Protein AF-A0A8H5HRY0-F1 (afdb_monomer_lite)

Sequence (1011 aa):
MYDVWIDGDSGLRSKTTTVSKKVTDIGQLRVWDFDGSSTNQAPGNDSDVYLRPAAIFKDPFRGGDNILVLAETYNNDGTPNRTNYRHHAKKVMDQAKDEEPWFGLEQEYTLFDADGTPYGWPKGGFPAPQGPYYCGTGTGRVFARDLIEAHYRACLYAGVNISGINAEVMPSQWEFQVGPCEGISMGDHLWMARYLLVRIAEQWGVKVSFHPKPLQGEWNGAGCHTNYSTKAMREPGGMKHIETAIEKLSKRHDEHIAVYGEDNDMRLTGRHETGHITAFSSGVANRGASIRVPRHVAAQGYGYLEDRRPASNIGWEDDRACNRLRASRVVDRDILIISQEIHWTFATCVCRNYKGGGGSGPVTSTAMNDFVDRTPFSPNPLETKNDLAKFLQEILDPLAKHTSPGGARIHLGHTGTHYDDIAAQLEGFSRPIWGLASLLAGGGDYQGTKRWVDGFANGSDPKSDEFWGNMRDKDQRMVECSAIGFAIAVAKEKLWDPLSPEAKANFEAWLGGMNDKEMPNTNWLWFRVFANLGLSKAGSSRFDAKRMKADLDHLDTFYIGGGWSRDGPEGVVQLDYYSSSFAIQFAQLAYSKLAQNDDPTRCEEYRNRARAFALDFVHYFDTEGRAIPFGRSMTYRFAMSSFWGALAFADVELPAPLTWGVVKGLQLRNIRFWAKQAGAYNPDGTLTIGFCYPNHNITENYNSPGSPYWCCKSFVALALPETHSFWAAKEEPYPHELLETTKALSYPLHIISNLGGHTFLLSSGQQCSYPVKQSAAKYGKLAYSSAFGYSVPVGNGTLEELGGDNTLALSDDGGETWKCRRATKDARLDGDKWLHSMWYPWIDVEVETWLVPPQKETPLWHVRVHRIKTGRGLTSAEGGFAIYGQGKDGRALEPSIGEEFGTYEKGGEGRAASEAGVSGIVDIGSGERKGRALRTDANTNLMVPRAVLPTLVNDHAGSDKSVWLVTAVFALPRSEFRKGAKAGWIAQWNERPRVPKEIAAQMLRMYTGRQ

pLDDT: mean 90.1, std 15.63, range [21.36, 98.75]

Secondary structure (DSSP, 8-state):
-EEEEE-TTS-EEEEE---SS---SGGGSPPEEEESGGGTSS-TTS-EEEEEEEEEEE-TTT-TT-EEEEEEEE-TTSSBPTT-TTSTTHHHHHHHGGG--EEEEEEEEEEE-TTSSBTTSPTTS--SPSSSSTT--SBTTBS-HHHHHHHHHHHHHHT--EEEEEE-SSTTEEEEEEEEEETHHHHHHHHHHHHHHHHHHHHHTPEEE--SSSSSSSS---BEEEEEE-HHHHSTTTHHHHHHHHHHHHTTHHHHHTTS-TTGGGT-BS-TT--BTT---EEET-TTSSEEEPHHHHHHT-S-EEE---BTTTT---HHHHHHHTT-----SSSGGGTTTTS-----------------------TTGGGTS--TTTT----SHHHHHHHHHHHHGGGGGGB-TTSS-B-------SS-HHHHHHHHHHTTHHHHHHHHHTT---GGGHHHHHHHHHHH-TTSTT------TT-THHHHHHHHHHHHHHHHHHHTTTS-HHHHHHHHHHHHTTSSS---SSTTHHHHHHHHHHHHHHT-TT--HHHHHHHHHHHGGGEEETTEE-SSSTT----SHHHHSTTHHHHHHHHHHHTTTTSHHHHHHHHHHHHHHHHHHGGGB-TT--B---SS-GGGGGGGGHHHHHHHHTTPPPPTT--HHHHHHHHHHHHHHHHT-GGGB-TTSPBPSBSSSB-TTS--TT--TTGGGGGGGGGGGGGS-TTSHHHHSPP--S-GGGTT-EEEETTTTEEEE-GGG--EEEE-S---SS--TTHHHHH-SSEEETTTB-B--S-SSSTTTTT-TT-EEEESSSSSS-EE----EEEEEETTTEEEEEEEEETTEEEEEEEEPPBTTBTTEEEEEEEEEESS-EEEEEE---EE-B-TTSSBPPB-SSSSSEEEEETTEEEEEETTEEEEEEE-SSS-SEEEEEEPPTT-BSS-SSEEEEEEEEEE--EEEEEEEEEEEEEEEPPTTSSSPPTTHHHHHHS-----HHHHHHHHHHHHT--

Structure (mmCIF, N/CA/C/O backbone):
data_AF-A0A8H5HRY0-F1
#
_entry.id   AF-A0A8H5HRY0-F1
#
loop_
_atom_site.group_PDB
_atom_site.id
_atom_site.type_symbol
_atom_site.label_atom_id
_atom_site.label_alt_id
_atom_site.label_comp_id
_atom_site.label_asym_id
_atom_site.label_entity_id
_atom_site.label_seq_id
_atom_site.pdbx_PDB_ins_code
_atom_site.Cartn_x
_atom_site.Cartn_y
_atom_site.Cartn_z
_atom_site.occupancy
_atom_site.B_iso_or_equiv
_atom_site.auth_seq_id
_atom_site.auth_comp_id
_atom_site.auth_asym_id
_atom_site.auth_atom_id
_atom_site.pdbx_PDB_model_num
ATOM 1 N N . MET A 1 1 ? 11.663 26.082 6.154 1.00 74.38 1 MET A N 1
ATOM 2 C CA . MET A 1 1 ? 11.069 27.434 6.116 1.00 74.38 1 MET A CA 1
ATOM 3 C C . MET A 1 1 ? 10.729 27.740 4.671 1.00 74.38 1 MET A C 1
ATOM 5 O O . MET A 1 1 ? 11.563 27.469 3.814 1.00 74.38 1 MET A O 1
ATOM 9 N N . TYR A 1 2 ? 9.515 28.199 4.393 1.00 79.38 2 TYR A N 1
ATOM 10 C CA . TYR A 1 2 ? 9.054 28.550 3.049 1.00 79.38 2 TYR A CA 1
ATOM 11 C C . TYR A 1 2 ? 8.698 30.033 3.038 1.00 79.38 2 TYR A C 1
ATOM 13 O O . TYR A 1 2 ? 7.689 30.420 3.615 1.00 79.38 2 TYR A O 1
ATOM 21 N N . ASP A 1 3 ? 9.533 30.851 2.421 1.00 85.38 3 ASP A N 1
ATOM 22 C CA . ASP A 1 3 ? 9.307 32.283 2.278 1.00 85.38 3 ASP A CA 1
ATOM 23 C C . ASP A 1 3 ? 8.350 32.507 1.106 1.00 85.38 3 ASP A C 1
ATOM 25 O O . ASP A 1 3 ? 8.605 32.009 0.009 1.00 85.38 3 ASP A O 1
ATOM 29 N N . VAL A 1 4 ? 7.246 33.210 1.354 1.00 95.69 4 VAL A N 1
ATOM 30 C CA . VAL A 1 4 ? 6.155 33.509 0.416 1.00 95.69 4 VAL A CA 1
ATOM 31 C C . VAL A 1 4 ? 6.038 35.025 0.285 1.00 95.69 4 VAL A C 1
ATOM 33 O O . VAL A 1 4 ? 6.020 35.726 1.298 1.00 95.69 4 VAL A O 1
ATOM 36 N N . TRP A 1 5 ? 5.951 35.541 -0.940 1.00 94.94 5 TRP A N 1
ATOM 37 C CA . TRP A 1 5 ? 5.831 36.977 -1.202 1.00 94.94 5 TRP A CA 1
ATOM 38 C C . TRP A 1 5 ? 4.991 37.284 -2.446 1.00 94.94 5 TRP A C 1
ATOM 40 O O . TRP A 1 5 ? 4.631 36.388 -3.211 1.00 94.94 5 TRP A O 1
ATOM 50 N N . ILE A 1 6 ? 4.678 38.569 -2.614 1.00 90.00 6 ILE A N 1
ATOM 51 C CA . ILE A 1 6 ? 3.922 39.138 -3.734 1.00 90.00 6 ILE A CA 1
ATOM 52 C C . ILE A 1 6 ? 4.924 39.765 -4.714 1.00 90.00 6 ILE A C 1
ATOM 54 O O . ILE A 1 6 ? 5.819 40.501 -4.285 1.00 90.00 6 ILE A O 1
ATOM 58 N N . ASP A 1 7 ? 4.801 39.460 -6.005 1.00 88.12 7 ASP A N 1
ATOM 59 C CA . ASP A 1 7 ? 5.693 39.950 -7.057 1.00 88.12 7 ASP A CA 1
ATOM 60 C C . ASP A 1 7 ? 5.278 41.317 -7.651 1.00 88.12 7 ASP A C 1
ATOM 62 O O . ASP A 1 7 ? 4.505 42.066 -7.050 1.00 88.12 7 ASP A O 1
ATOM 66 N N . GLY A 1 8 ? 5.884 41.715 -8.773 1.00 83.56 8 GLY A N 1
ATOM 67 C CA . GLY A 1 8 ? 5.624 42.981 -9.466 1.00 83.56 8 GLY A CA 1
ATOM 68 C C . GLY A 1 8 ? 4.385 42.970 -10.363 1.00 83.56 8 GLY A C 1
ATOM 69 O O . GLY A 1 8 ? 3.890 44.037 -10.710 1.00 83.56 8 GLY A O 1
ATOM 70 N N . ASP A 1 9 ? 3.876 41.780 -10.681 1.00 80.25 9 ASP A N 1
ATOM 71 C CA . ASP A 1 9 ? 2.618 41.508 -11.386 1.00 80.25 9 ASP A CA 1
ATOM 72 C C . ASP A 1 9 ? 1.524 41.061 -10.381 1.00 80.25 9 ASP A C 1
ATOM 74 O O . ASP A 1 9 ? 0.505 40.475 -10.746 1.00 80.25 9 ASP A O 1
ATOM 78 N N . SER A 1 10 ? 1.762 41.313 -9.084 1.00 72.00 10 SER A N 1
ATOM 79 C CA . SER A 1 10 ? 0.992 40.859 -7.913 1.00 72.00 10 SER A CA 1
ATOM 80 C C . SER A 1 10 ? 0.877 39.336 -7.717 1.00 72.00 10 SER A C 1
ATOM 82 O O . SER A 1 10 ? 0.177 38.872 -6.815 1.00 72.00 10 SER A O 1
ATOM 84 N N . GLY A 1 11 ? 1.611 38.548 -8.501 1.00 79.75 11 GLY A N 1
ATOM 85 C CA . GLY A 1 11 ? 1.685 37.096 -8.402 1.00 79.75 11 GLY A CA 1
ATOM 86 C C . GLY A 1 11 ? 2.302 36.607 -7.093 1.00 79.75 11 GLY A C 1
ATOM 87 O O . GLY A 1 11 ? 3.224 37.205 -6.539 1.00 79.75 11 GLY A O 1
ATOM 88 N N . LEU A 1 12 ? 1.816 35.468 -6.601 1.00 89.56 12 LEU A N 1
ATOM 89 C CA . LEU A 1 12 ? 2.405 34.790 -5.448 1.00 89.56 12 LEU A CA 1
ATOM 90 C C . LEU A 1 12 ? 3.645 33.992 -5.865 1.00 89.56 12 LEU A C 1
ATOM 92 O O . LEU A 1 12 ? 3.586 33.135 -6.747 1.00 89.56 12 LEU A O 1
ATOM 96 N N . ARG A 1 13 ? 4.766 34.237 -5.184 1.00 94.88 13 ARG A N 1
ATOM 97 C CA . ARG A 1 13 ? 6.035 33.512 -5.348 1.00 94.88 13 ARG A CA 1
ATOM 98 C C . ARG A 1 13 ? 6.452 32.890 -4.018 1.00 94.88 13 ARG A C 1
ATOM 100 O O . ARG A 1 13 ? 6.109 33.405 -2.953 1.00 94.88 13 ARG A O 1
ATOM 107 N N . SER A 1 14 ? 7.211 31.794 -4.060 1.00 96.50 14 SER A N 1
ATOM 108 C CA . SER A 1 14 ? 7.825 31.234 -2.852 1.00 96.50 14 SER A CA 1
ATOM 109 C C . SER A 1 14 ? 9.162 30.529 -3.100 1.00 96.50 14 SER A C 1
ATOM 111 O O . SER A 1 14 ? 9.435 30.034 -4.195 1.00 96.50 14 SER A O 1
ATOM 113 N N . LYS A 1 15 ? 10.018 30.464 -2.069 1.00 95.94 15 LYS A N 1
ATOM 114 C CA . LYS A 1 15 ? 11.249 29.648 -2.054 1.00 95.94 15 LYS A CA 1
ATOM 115 C C . LYS A 1 15 ? 11.566 29.119 -0.651 1.00 95.94 15 LYS A C 1
ATOM 117 O O . LYS A 1 15 ? 11.012 29.575 0.339 1.00 95.94 15 LYS A O 1
ATOM 122 N N . THR A 1 16 ? 12.416 28.095 -0.550 1.00 94.25 16 THR A N 1
ATOM 123 C CA . THR A 1 16 ? 12.671 27.377 0.716 1.00 94.25 16 THR A CA 1
ATOM 124 C C . THR A 1 16 ? 14.062 27.642 1.282 1.00 94.25 16 THR A C 1
ATOM 126 O O . THR A 1 16 ? 15.058 27.359 0.622 1.00 94.25 16 THR A O 1
ATOM 129 N N . THR A 1 17 ? 14.124 28.075 2.543 1.00 90.56 17 THR A N 1
ATOM 130 C CA . THR A 1 17 ? 15.344 28.104 3.363 1.00 90.56 17 THR A CA 1
ATOM 131 C C . THR A 1 17 ? 15.330 26.962 4.392 1.00 90.56 17 THR A C 1
ATOM 133 O O . THR A 1 17 ? 14.317 26.684 5.048 1.00 90.56 17 THR A O 1
ATOM 136 N N . THR A 1 18 ? 16.479 26.308 4.572 1.00 91.81 18 THR A N 1
ATOM 137 C CA . THR A 1 18 ? 16.722 25.387 5.693 1.00 91.81 18 THR A CA 1
ATOM 138 C C . THR A 1 18 ? 17.222 26.178 6.899 1.00 91.81 18 THR A C 1
ATOM 140 O O . THR A 1 18 ? 18.169 26.956 6.786 1.00 91.81 18 THR A O 1
ATOM 143 N N . VAL A 1 19 ? 16.601 25.959 8.058 1.00 86.62 19 VAL A N 1
ATOM 144 C CA . VAL A 1 19 ? 17.010 26.514 9.358 1.00 86.62 19 VAL A CA 1
ATOM 145 C C . VAL A 1 19 ? 17.547 25.386 10.239 1.00 86.62 19 VAL A C 1
ATOM 147 O O . VAL A 1 19 ? 17.042 24.269 10.185 1.00 86.62 19 VAL A O 1
ATOM 150 N N . SER A 1 20 ? 18.585 25.655 11.034 1.00 88.56 20 SER A N 1
ATOM 151 C CA . SER A 1 20 ? 19.302 24.634 11.822 1.00 88.56 20 SER A CA 1
ATOM 152 C C . SER A 1 20 ? 18.603 24.213 13.121 1.00 88.56 20 SER A C 1
ATOM 154 O O . SER A 1 20 ? 19.068 23.303 13.802 1.00 88.56 20 SER A O 1
ATOM 156 N N . LYS A 1 21 ? 17.501 24.877 13.479 1.00 89.81 21 LYS A N 1
ATOM 157 C CA . LYS A 1 21 ? 16.672 24.599 14.656 1.00 89.81 21 LYS A CA 1
ATOM 158 C C . LYS A 1 21 ? 15.216 24.961 14.366 1.00 89.81 21 LYS A C 1
ATOM 160 O O . LYS A 1 21 ? 14.951 25.769 13.473 1.00 89.81 21 LYS A O 1
ATOM 165 N N . LYS A 1 22 ? 14.293 24.420 15.165 1.00 90.75 22 LYS A N 1
ATOM 166 C CA . LYS A 1 22 ? 12.895 24.868 15.208 1.00 90.75 22 LYS A CA 1
ATOM 167 C C . LYS A 1 22 ? 12.836 26.374 15.480 1.00 90.75 22 LYS A C 1
ATOM 169 O O . LYS A 1 22 ? 13.521 26.873 16.373 1.00 90.75 22 LYS A O 1
ATOM 174 N N . VAL A 1 23 ? 12.008 27.071 14.710 1.00 89.69 23 VAL A N 1
ATOM 175 C CA . VAL A 1 23 ? 11.713 28.496 14.882 1.00 89.69 23 VAL A CA 1
ATOM 176 C C . VAL A 1 23 ? 10.492 28.625 15.785 1.00 89.69 23 VAL A C 1
ATOM 178 O O . VAL A 1 23 ? 9.493 27.942 15.566 1.00 89.69 23 VAL A O 1
ATOM 181 N N . THR A 1 24 ? 10.573 29.484 16.800 1.00 81.50 24 THR A N 1
ATOM 182 C CA . THR A 1 24 ? 9.465 29.728 17.748 1.00 81.50 24 THR A CA 1
ATOM 183 C C . THR A 1 24 ? 9.028 31.190 17.819 1.00 81.50 24 THR A C 1
ATOM 185 O O . THR A 1 24 ? 8.088 31.501 18.540 1.00 81.50 24 THR A O 1
ATOM 188 N N . ASP A 1 25 ? 9.728 32.082 17.121 1.00 86.50 25 ASP A N 1
ATOM 189 C CA . ASP A 1 25 ? 9.478 33.523 17.076 1.00 86.50 25 ASP A CA 1
ATOM 190 C C . ASP A 1 25 ? 10.015 34.094 15.751 1.00 86.50 25 ASP A C 1
ATOM 192 O O . ASP A 1 25 ? 10.972 33.562 15.181 1.00 86.50 25 ASP A O 1
ATOM 196 N N . ILE A 1 26 ? 9.411 35.180 15.269 1.00 89.88 26 ILE A N 1
ATOM 197 C CA . ILE A 1 26 ? 9.742 35.798 13.983 1.00 89.88 26 ILE A CA 1
ATOM 198 C C . ILE A 1 26 ? 11.079 36.549 13.995 1.00 89.88 26 ILE A C 1
ATOM 200 O O . ILE A 1 26 ? 11.773 36.558 12.981 1.00 89.88 26 ILE A O 1
ATOM 204 N N . GLY A 1 27 ? 11.515 37.069 15.148 1.00 88.12 27 GLY A N 1
ATOM 205 C CA . GLY A 1 27 ? 12.840 37.674 15.322 1.00 88.12 27 GLY A CA 1
ATOM 206 C C . GLY A 1 27 ? 14.001 36.675 15.230 1.00 88.12 27 GLY A C 1
ATOM 207 O O . GLY A 1 27 ? 15.160 37.079 15.149 1.00 88.12 27 GLY A O 1
ATOM 208 N N . GLN A 1 28 ? 13.716 35.368 15.204 1.00 89.94 28 GLN A N 1
ATOM 209 C CA . GLN A 1 28 ? 14.710 34.318 14.950 1.00 89.94 28 GLN A CA 1
ATOM 210 C C . GLN A 1 28 ? 14.997 34.117 13.453 1.00 89.94 28 GLN A C 1
ATOM 212 O O . GLN A 1 28 ? 15.917 33.372 13.105 1.00 89.94 28 GLN A O 1
ATOM 217 N N . LEU A 1 29 ? 14.203 34.730 12.570 1.00 91.44 29 LEU A N 1
ATOM 218 C CA . LEU A 1 29 ? 14.328 34.583 11.127 1.00 91.44 29 LEU A CA 1
ATOM 219 C C . LEU A 1 29 ? 15.254 35.644 10.533 1.00 91.44 29 LEU A C 1
ATOM 221 O O . LEU A 1 29 ? 15.159 36.831 10.836 1.00 91.44 29 LEU A O 1
ATOM 225 N N . ARG A 1 30 ? 16.148 35.208 9.641 1.00 90.19 30 ARG A N 1
ATOM 226 C CA . ARG A 1 30 ? 16.981 36.126 8.858 1.00 90.19 30 ARG A CA 1
ATOM 227 C C . ARG A 1 30 ? 16.143 36.832 7.793 1.00 90.19 30 ARG A C 1
ATOM 229 O O . ARG A 1 30 ? 15.249 36.226 7.208 1.00 90.19 30 ARG A O 1
ATOM 236 N N . VAL A 1 31 ? 16.523 38.066 7.477 1.00 92.81 31 VAL A N 1
ATOM 237 C CA . VAL A 1 31 ? 16.212 38.666 6.173 1.00 92.81 31 VAL A CA 1
ATOM 238 C C . VAL A 1 31 ? 16.846 37.794 5.086 1.00 92.81 31 VAL A C 1
ATOM 240 O O . VAL A 1 31 ? 17.960 37.290 5.266 1.00 92.81 31 VAL A O 1
ATOM 243 N N . TRP A 1 32 ? 16.137 37.602 3.979 1.00 94.56 32 TRP A N 1
ATOM 244 C CA . TRP A 1 32 ? 16.642 36.908 2.794 1.00 94.56 32 TRP A CA 1
ATOM 245 C C . TRP A 1 32 ? 16.512 37.808 1.553 1.00 94.56 32 TRP A C 1
ATOM 247 O O . TRP A 1 32 ? 16.263 39.000 1.686 1.00 94.56 32 TRP A O 1
ATOM 257 N N . ASP A 1 33 ? 16.719 37.262 0.362 1.00 93.94 33 ASP A N 1
ATOM 258 C CA . ASP A 1 33 ? 16.882 37.952 -0.929 1.00 93.94 33 ASP A CA 1
ATOM 259 C C . ASP A 1 33 ? 16.066 37.254 -2.029 1.00 93.94 33 ASP A C 1
ATOM 261 O O . ASP A 1 33 ? 15.538 36.169 -1.792 1.00 93.94 33 ASP A O 1
ATOM 265 N N . PHE A 1 34 ? 15.989 37.822 -3.233 1.00 95.38 34 PHE A N 1
ATOM 266 C CA . PHE A 1 34 ? 15.722 37.140 -4.506 1.00 95.38 34 PHE A CA 1
ATOM 267 C C . PHE A 1 34 ? 16.051 38.066 -5.690 1.00 95.38 34 PHE A C 1
ATOM 269 O O . PHE A 1 34 ? 16.201 39.277 -5.525 1.00 95.38 34 PHE A O 1
ATOM 276 N N . ASP A 1 35 ? 16.134 37.484 -6.888 1.00 95.00 35 ASP A N 1
ATOM 277 C CA . ASP A 1 35 ? 16.213 38.227 -8.147 1.00 95.00 35 ASP A CA 1
ATOM 278 C C . ASP A 1 35 ? 14.853 38.862 -8.477 1.00 95.00 35 ASP A C 1
ATOM 280 O O . ASP A 1 35 ? 13.932 38.194 -8.954 1.00 95.00 35 ASP A O 1
ATOM 284 N N . GLY A 1 36 ? 14.748 40.165 -8.227 1.00 93.00 36 GLY A N 1
ATOM 285 C CA . GLY A 1 36 ? 13.589 40.987 -8.546 1.00 93.00 36 GLY A CA 1
ATOM 286 C C . GLY A 1 36 ? 13.386 41.240 -10.042 1.00 93.00 36 GLY A C 1
ATOM 287 O O . GLY A 1 36 ? 12.309 41.688 -10.435 1.00 93.00 36 GLY A O 1
ATOM 288 N N . SER A 1 37 ? 14.372 40.961 -10.901 1.00 91.56 37 SER A N 1
ATOM 289 C CA . SER A 1 37 ? 14.214 41.116 -12.353 1.00 91.56 37 SER A CA 1
ATOM 290 C C . SER A 1 37 ? 13.409 39.968 -12.969 1.00 91.56 37 SER A C 1
ATOM 292 O O . SER A 1 37 ? 12.549 40.212 -13.815 1.00 91.56 37 SER A O 1
ATOM 294 N N . SER A 1 38 ? 13.545 38.747 -12.435 1.00 92.69 38 SER A N 1
ATOM 295 C CA . SER A 1 38 ? 12.684 37.589 -12.751 1.00 92.69 38 SER A CA 1
ATOM 296 C C . SER A 1 38 ? 11.245 37.686 -12.197 1.00 92.69 38 SER A C 1
ATOM 298 O O . SER A 1 38 ? 10.451 36.747 -12.340 1.00 92.69 38 SER A O 1
ATOM 300 N N . THR A 1 39 ? 10.894 38.796 -11.536 1.00 92.31 39 THR A N 1
ATOM 301 C CA . THR A 1 39 ? 9.601 38.999 -10.855 1.00 92.31 39 THR A CA 1
ATOM 302 C C . THR A 1 39 ? 9.011 40.409 -11.040 1.00 92.31 39 THR A C 1
ATOM 304 O O . THR A 1 39 ? 8.107 40.784 -10.300 1.00 92.31 39 THR A O 1
ATOM 307 N N . ASN A 1 40 ? 9.508 41.203 -12.000 1.00 91.50 40 ASN A N 1
ATOM 308 C CA . ASN A 1 40 ? 9.047 42.576 -12.292 1.00 91.50 40 ASN A CA 1
ATOM 309 C C . ASN A 1 40 ? 9.145 43.571 -11.099 1.00 91.50 40 ASN A C 1
ATOM 311 O O . ASN A 1 40 ? 8.396 44.547 -10.999 1.00 91.50 40 ASN A O 1
ATOM 315 N N . GLN A 1 41 ? 10.085 43.347 -10.175 1.00 90.62 41 GLN A N 1
ATOM 316 C CA . GLN A 1 41 ? 10.298 44.166 -8.969 1.00 90.62 41 GLN A CA 1
ATOM 317 C C . GLN A 1 41 ? 11.603 44.973 -8.970 1.00 90.62 41 GLN A C 1
ATOM 319 O O . GLN A 1 41 ? 11.700 45.924 -8.195 1.00 90.62 41 GLN A O 1
ATOM 324 N N . ALA A 1 42 ? 12.569 44.641 -9.831 1.00 90.25 42 ALA A N 1
ATOM 325 C CA . ALA A 1 42 ? 13.854 45.334 -9.957 1.00 90.25 42 ALA A CA 1
ATOM 326 C C . ALA A 1 42 ? 14.404 45.273 -11.402 1.00 90.25 42 ALA A C 1
ATOM 328 O O . ALA A 1 42 ? 14.047 44.362 -12.151 1.00 90.25 42 ALA A O 1
ATOM 329 N N . PRO A 1 43 ? 15.268 46.212 -11.833 1.00 84.94 43 PRO A N 1
ATOM 330 C CA . PRO A 1 43 ? 15.920 46.144 -13.139 1.00 84.94 43 PRO A CA 1
ATOM 331 C C . PRO A 1 43 ? 17.073 45.124 -13.137 1.00 84.94 43 PRO A C 1
ATOM 333 O O . PRO A 1 43 ? 17.785 44.972 -12.150 1.00 84.94 43 PRO A O 1
ATOM 336 N N . GLY A 1 44 ? 17.331 44.465 -14.272 1.00 79.06 44 GLY A N 1
ATOM 337 C CA . GLY A 1 44 ? 18.349 43.401 -14.379 1.00 79.06 44 GLY A CA 1
ATOM 338 C C . GLY A 1 44 ? 19.815 43.824 -14.173 1.00 79.06 44 GLY A C 1
ATOM 339 O O . GLY A 1 44 ? 20.701 42.977 -14.222 1.00 79.06 44 GLY A O 1
ATOM 340 N N . ASN A 1 45 ? 20.095 45.114 -13.963 1.00 79.00 45 ASN A N 1
ATOM 341 C CA . ASN A 1 45 ? 21.420 45.634 -13.606 1.00 79.00 45 ASN A CA 1
ATOM 342 C C . ASN A 1 45 ? 21.561 46.006 -12.115 1.00 79.00 45 ASN A C 1
ATOM 344 O O . ASN A 1 45 ? 22.636 46.449 -11.716 1.00 79.00 45 ASN A O 1
ATOM 348 N N . ASP A 1 46 ? 20.488 45.880 -11.330 1.00 84.62 46 ASP A N 1
ATOM 349 C CA . ASP A 1 46 ? 20.447 46.097 -9.879 1.00 84.62 46 ASP A CA 1
ATOM 350 C C . ASP A 1 46 ? 19.256 45.305 -9.301 1.00 84.62 46 ASP A C 1
ATOM 352 O O . ASP A 1 46 ? 18.218 45.857 -8.942 1.00 84.62 46 ASP A O 1
ATOM 356 N N . SER A 1 47 ? 19.367 43.974 -9.367 1.00 89.06 47 SER A N 1
ATOM 357 C CA . SER A 1 47 ? 18.246 43.025 -9.297 1.00 89.06 47 SER A CA 1
ATOM 358 C C . SER A 1 47 ? 17.767 42.661 -7.892 1.00 89.06 47 SER A C 1
ATOM 360 O O . SER A 1 47 ? 16.675 42.115 -7.754 1.00 89.06 47 SER A O 1
ATOM 362 N N . ASP A 1 48 ? 18.579 42.878 -6.861 1.00 91.38 48 ASP A N 1
ATOM 363 C CA . ASP A 1 48 ? 18.398 42.195 -5.578 1.00 91.38 48 ASP A CA 1
ATOM 364 C C . ASP A 1 48 ? 17.294 42.842 -4.727 1.00 91.38 48 ASP A C 1
ATOM 366 O O . ASP A 1 48 ? 17.400 43.993 -4.292 1.00 91.38 48 ASP A O 1
ATOM 370 N N . VAL A 1 49 ? 16.240 42.070 -4.444 1.00 94.94 49 VAL A N 1
ATOM 371 C CA . VAL A 1 49 ? 15.118 42.471 -3.583 1.00 94.94 49 VAL A CA 1
ATOM 372 C C . VAL A 1 49 ? 15.125 41.616 -2.318 1.00 94.94 49 VAL A C 1
ATOM 374 O O . VAL A 1 49 ? 15.145 40.389 -2.367 1.00 94.94 49 VAL A O 1
ATOM 377 N N . TYR A 1 50 ? 15.119 42.261 -1.156 1.00 96.06 50 TYR A N 1
ATOM 378 C CA . TYR A 1 50 ? 15.135 41.609 0.148 1.00 96.06 50 TYR A CA 1
ATOM 379 C C . TYR A 1 50 ? 13.741 41.150 0.595 1.00 96.06 50 TYR A C 1
ATOM 381 O O . TYR A 1 50 ? 12.751 41.858 0.417 1.00 96.06 50 TYR A O 1
ATOM 389 N N . LEU A 1 51 ? 13.695 40.000 1.267 1.00 96.94 51 LEU A N 1
ATOM 390 C CA . LEU A 1 51 ? 12.535 39.428 1.950 1.00 96.94 51 LEU A CA 1
ATOM 391 C C . LEU A 1 51 ? 12.686 39.626 3.457 1.00 96.94 51 LEU A C 1
ATOM 393 O O . LEU A 1 51 ? 13.589 39.053 4.073 1.00 96.94 51 LEU A O 1
ATOM 397 N N . ARG A 1 52 ? 11.803 40.421 4.067 1.00 95.56 52 ARG A N 1
ATOM 398 C CA . ARG A 1 52 ? 11.733 40.590 5.526 1.00 95.56 52 ARG A CA 1
ATOM 399 C C . ARG A 1 52 ? 10.543 39.796 6.083 1.00 95.56 52 ARG A C 1
ATOM 401 O O . ARG A 1 52 ? 9.412 40.123 5.729 1.00 95.56 52 ARG A O 1
ATOM 408 N N . PRO A 1 53 ? 10.763 38.772 6.929 1.00 96.19 53 PRO A N 1
ATOM 409 C CA . PRO A 1 53 ? 9.690 37.995 7.549 1.00 96.19 53 PRO A CA 1
ATOM 410 C C . PRO A 1 53 ? 8.641 38.872 8.244 1.00 96.19 53 PRO A C 1
ATOM 412 O O . PRO A 1 53 ? 8.990 39.744 9.039 1.00 96.19 53 PRO A O 1
ATOM 415 N N . ALA A 1 54 ? 7.366 38.629 7.939 1.00 92.50 54 ALA A N 1
ATOM 416 C CA . ALA A 1 54 ? 6.241 39.472 8.345 1.00 92.50 54 ALA A CA 1
ATOM 417 C C . ALA A 1 54 ? 5.169 38.719 9.158 1.00 92.50 54 ALA A C 1
ATOM 419 O O . ALA A 1 54 ? 4.659 39.264 10.136 1.00 92.50 54 ALA A O 1
ATOM 420 N N . ALA A 1 55 ? 4.884 37.459 8.808 1.00 94.38 55 ALA A N 1
ATOM 421 C CA . ALA A 1 55 ? 4.037 36.545 9.583 1.00 94.38 55 ALA A CA 1
ATOM 422 C C . ALA A 1 55 ? 4.513 35.086 9.441 1.00 94.38 55 ALA A C 1
ATOM 424 O O . ALA A 1 55 ? 5.087 34.718 8.415 1.00 94.38 55 ALA A O 1
ATOM 425 N N . ILE A 1 56 ? 4.268 34.250 10.459 1.00 95.88 56 ILE A N 1
ATOM 426 C CA . ILE A 1 56 ? 4.613 32.816 10.476 1.00 95.88 56 ILE A CA 1
ATOM 427 C C . ILE A 1 56 ? 3.337 31.975 10.545 1.00 95.88 56 ILE A C 1
ATOM 429 O O . ILE A 1 56 ? 2.494 32.194 11.411 1.00 95.88 56 ILE A O 1
ATOM 433 N N . PHE A 1 57 ? 3.263 30.952 9.696 1.00 97.31 57 PHE A N 1
ATOM 434 C CA . PHE A 1 57 ? 2.216 29.929 9.686 1.00 97.31 57 PHE A CA 1
ATOM 435 C C . PHE A 1 57 ? 2.859 28.535 9.670 1.00 97.31 57 PHE A C 1
ATOM 437 O O . PHE A 1 57 ? 4.009 28.380 9.251 1.00 97.31 57 PHE A O 1
ATOM 444 N N . LYS A 1 58 ? 2.147 27.489 10.098 1.00 97.25 58 LYS A N 1
ATOM 445 C CA . LYS A 1 58 ? 2.645 26.106 9.934 1.00 97.25 58 LYS A CA 1
ATOM 446 C C . LYS A 1 58 ? 2.578 25.703 8.460 1.00 97.25 58 LYS A C 1
ATOM 448 O O . LYS A 1 58 ? 1.694 26.155 7.742 1.00 97.25 58 LYS A O 1
ATOM 453 N N . ASP A 1 59 ? 3.490 24.846 8.010 1.00 97.31 59 ASP A N 1
ATOM 454 C CA . ASP A 1 59 ? 3.523 24.329 6.635 1.00 97.31 59 ASP A CA 1
ATOM 455 C C . ASP A 1 59 ? 2.659 23.055 6.516 1.00 97.31 59 ASP A C 1
ATOM 457 O O . ASP A 1 59 ? 3.093 21.997 6.980 1.00 97.31 59 ASP A O 1
ATOM 461 N N . PRO A 1 60 ? 1.447 23.112 5.921 1.00 94.62 60 PRO A N 1
ATOM 462 C CA . PRO A 1 60 ? 0.570 21.946 5.798 1.00 94.62 60 PRO A CA 1
ATOM 463 C C . PRO A 1 60 ? 1.062 20.932 4.756 1.00 94.62 60 PRO A C 1
ATOM 465 O O . PRO A 1 60 ? 0.574 19.808 4.739 1.00 94.62 60 PRO A O 1
ATOM 468 N N . PHE A 1 61 ? 2.024 21.299 3.901 1.00 92.50 61 PHE A N 1
ATOM 469 C CA . PHE A 1 61 ? 2.579 20.414 2.873 1.00 92.50 61 PHE A CA 1
ATOM 470 C C . PHE A 1 61 ? 3.753 19.587 3.396 1.00 92.50 61 PHE A C 1
ATOM 472 O O . PHE A 1 61 ? 3.964 18.463 2.949 1.00 92.50 61 PHE A O 1
ATOM 479 N N . ARG A 1 62 ? 4.542 20.148 4.321 1.00 89.31 62 ARG A N 1
ATOM 480 C CA . ARG A 1 62 ? 5.715 19.477 4.910 1.00 89.31 62 ARG A CA 1
ATOM 481 C C . ARG A 1 62 ? 5.502 18.962 6.330 1.00 89.31 62 ARG A C 1
ATOM 483 O O . ARG A 1 62 ? 6.227 18.062 6.752 1.00 89.31 62 ARG A O 1
ATOM 490 N N . GLY A 1 63 ? 4.553 19.538 7.065 1.00 88.56 63 GLY A N 1
ATOM 491 C CA . GLY A 1 63 ? 4.223 19.167 8.437 1.00 88.56 63 GLY A CA 1
ATOM 492 C C . GLY A 1 63 ? 5.377 19.300 9.440 1.00 88.56 63 GLY A C 1
ATOM 493 O O . GLY A 1 63 ? 6.450 19.848 9.158 1.00 88.56 63 GLY A O 1
ATOM 494 N N . GLY A 1 64 ? 5.152 18.769 10.644 1.00 92.38 64 GLY A N 1
ATOM 495 C CA . GLY A 1 64 ? 6.118 18.808 11.743 1.00 92.38 64 GLY A CA 1
ATOM 496 C C . GLY A 1 64 ? 6.495 20.240 12.134 1.00 92.38 64 GLY A C 1
ATOM 497 O O . GLY A 1 64 ? 5.628 21.087 12.325 1.00 92.38 64 GLY A O 1
ATOM 498 N N . ASP A 1 65 ? 7.798 20.507 12.227 1.00 93.81 65 ASP A N 1
ATOM 499 C CA . ASP A 1 65 ? 8.353 21.822 12.585 1.00 93.81 65 ASP A CA 1
ATOM 500 C C . ASP A 1 65 ? 8.580 22.751 11.374 1.00 93.81 65 ASP A C 1
ATOM 502 O O . ASP A 1 65 ? 9.268 23.770 11.482 1.00 93.81 65 ASP A O 1
ATOM 506 N N . ASN A 1 66 ? 8.027 22.418 10.202 1.00 95.44 66 ASN A N 1
ATOM 507 C CA . ASN A 1 66 ? 8.104 23.287 9.032 1.00 95.44 66 ASN A CA 1
ATOM 508 C C . ASN A 1 66 ? 7.109 24.450 9.129 1.00 95.44 66 ASN A C 1
ATOM 510 O O . ASN A 1 66 ? 5.957 24.291 9.533 1.00 95.44 66 ASN A O 1
ATOM 514 N N . ILE A 1 67 ? 7.568 25.623 8.692 1.00 96.62 67 ILE A N 1
ATOM 515 C CA . ILE A 1 67 ? 6.790 26.862 8.668 1.00 96.62 67 ILE A CA 1
ATOM 516 C C . ILE A 1 67 ? 6.782 27.499 7.279 1.00 96.62 67 ILE A C 1
ATOM 518 O O . ILE A 1 67 ? 7.807 27.498 6.582 1.00 96.62 67 ILE A O 1
ATOM 522 N N . LEU A 1 68 ? 5.636 28.082 6.933 1.00 97.56 68 LEU A N 1
ATOM 523 C CA . LEU A 1 68 ? 5.502 29.112 5.909 1.00 97.56 68 LEU A CA 1
ATOM 524 C C . LEU A 1 68 ? 5.749 30.474 6.568 1.00 97.56 68 LEU A C 1
ATOM 526 O O . LEU A 1 68 ? 5.406 30.693 7.731 1.00 97.56 68 LEU A O 1
ATOM 530 N N . VAL A 1 69 ? 6.348 31.387 5.821 1.00 97.06 69 VAL A N 1
ATOM 531 C CA . VAL A 1 69 ? 6.702 32.735 6.253 1.00 97.06 69 VAL A CA 1
ATOM 532 C C . VAL A 1 69 ? 6.200 33.679 5.178 1.00 97.06 69 VAL A C 1
ATOM 534 O O . VAL A 1 69 ? 6.721 33.670 4.067 1.00 97.06 69 VAL A O 1
ATOM 537 N N . LEU A 1 70 ? 5.188 34.486 5.486 1.00 96.00 70 LEU A N 1
ATOM 538 C CA . LEU A 1 70 ? 4.835 35.601 4.612 1.00 96.00 70 LEU A CA 1
ATOM 539 C C . LEU A 1 70 ? 5.884 36.699 4.814 1.00 96.00 70 LEU A C 1
ATOM 541 O O . LEU A 1 70 ? 6.213 37.016 5.961 1.00 96.00 70 LEU A O 1
ATOM 545 N N . ALA A 1 71 ? 6.421 37.257 3.731 1.00 95.88 71 ALA A N 1
ATOM 546 C CA . ALA A 1 71 ? 7.527 38.209 3.772 1.00 95.88 71 ALA A CA 1
ATOM 547 C C . ALA A 1 71 ? 7.240 39.501 2.987 1.00 95.88 71 ALA A C 1
ATOM 549 O O . ALA A 1 71 ? 6.655 39.490 1.906 1.00 95.88 71 ALA A O 1
ATOM 550 N N . GLU A 1 72 ? 7.701 40.623 3.538 1.00 92.81 72 GLU A N 1
ATOM 551 C CA . GLU A 1 72 ? 7.698 41.942 2.903 1.00 92.81 72 GLU A CA 1
ATOM 552 C C . GLU A 1 72 ? 8.872 42.099 1.929 1.00 92.81 72 GLU A C 1
ATOM 554 O O . GLU A 1 72 ? 10.010 41.768 2.270 1.00 92.81 72 GLU A O 1
ATOM 559 N N . THR A 1 73 ? 8.619 42.690 0.760 1.00 94.62 73 THR A N 1
ATOM 560 C CA . THR A 1 73 ? 9.639 42.979 -0.259 1.00 94.62 73 THR A CA 1
ATOM 561 C C . THR A 1 73 ? 10.292 44.353 -0.062 1.00 94.62 73 THR A C 1
ATOM 563 O O . THR A 1 73 ? 9.627 45.374 0.121 1.00 94.62 73 THR A O 1
ATOM 566 N N . TYR A 1 74 ? 11.620 44.417 -0.095 1.00 94.75 74 TYR A N 1
ATOM 567 C CA . TYR A 1 74 ? 12.396 45.646 0.112 1.00 94.75 74 TYR A CA 1
ATOM 568 C C . TYR A 1 74 ? 13.491 45.789 -0.937 1.00 94.75 74 TYR A C 1
ATOM 570 O O . TYR A 1 74 ? 14.167 44.824 -1.266 1.00 94.75 74 TYR A O 1
ATOM 578 N N . ASN A 1 75 ? 13.702 47.002 -1.428 1.00 91.94 75 ASN A N 1
ATOM 579 C CA . ASN A 1 75 ? 14.786 47.309 -2.352 1.00 91.94 75 ASN A CA 1
ATOM 580 C C . ASN A 1 75 ? 16.152 47.178 -1.659 1.00 91.94 75 ASN A C 1
ATOM 582 O O . ASN A 1 75 ? 16.261 47.227 -0.426 1.00 91.94 75 ASN A O 1
ATOM 586 N N . ASN A 1 76 ? 17.204 47.070 -2.468 1.00 86.19 76 ASN A N 1
ATOM 587 C CA . ASN A 1 76 ? 18.601 47.033 -2.037 1.00 86.19 76 ASN A CA 1
ATOM 588 C C . ASN A 1 76 ? 19.013 48.207 -1.112 1.00 86.19 76 ASN A C 1
ATOM 590 O O . ASN A 1 76 ? 19.824 48.019 -0.205 1.00 86.19 76 ASN A O 1
ATOM 594 N N . ASP A 1 77 ? 18.427 49.396 -1.296 1.00 86.44 77 ASP A N 1
ATOM 595 C CA . ASP A 1 77 ? 18.649 50.604 -0.488 1.00 86.44 77 ASP A CA 1
ATOM 596 C C . ASP A 1 77 ? 17.931 50.592 0.879 1.00 86.44 77 ASP A C 1
ATOM 598 O O . ASP A 1 77 ? 18.136 51.484 1.705 1.00 86.44 77 ASP A O 1
ATOM 602 N N . GLY A 1 78 ? 17.109 49.570 1.132 1.00 85.62 78 GLY A N 1
ATOM 603 C CA . GLY A 1 78 ? 16.350 49.380 2.361 1.00 85.62 78 GLY A CA 1
ATOM 604 C C . GLY A 1 78 ? 14.942 49.983 2.362 1.00 85.62 78 GLY A C 1
ATOM 605 O O . GLY A 1 78 ? 14.231 49.775 3.354 1.00 85.62 78 GLY A O 1
ATOM 606 N N . THR A 1 79 ? 14.519 50.671 1.293 1.00 89.69 79 THR A N 1
ATOM 607 C CA . THR A 1 79 ? 13.139 51.159 1.105 1.00 89.69 79 THR A CA 1
ATOM 608 C C . THR A 1 79 ? 12.172 50.022 0.743 1.00 89.69 79 THR A C 1
ATOM 610 O O . THR A 1 79 ? 12.602 49.002 0.202 1.00 89.69 79 THR A O 1
ATOM 613 N N . PRO A 1 80 ? 10.864 50.131 1.054 1.00 86.38 80 PRO A N 1
ATOM 614 C CA . PRO A 1 80 ? 9.872 49.152 0.607 1.00 86.38 80 PRO A CA 1
ATOM 615 C C . PRO A 1 80 ? 9.873 49.046 -0.923 1.00 86.38 80 PRO A C 1
ATOM 617 O O . PRO A 1 80 ? 9.945 50.069 -1.607 1.00 86.38 80 PRO A O 1
ATOM 620 N N . ASN A 1 81 ? 9.776 47.831 -1.468 1.00 89.75 81 ASN A N 1
ATOM 621 C CA . ASN A 1 81 ? 9.623 47.658 -2.911 1.00 89.75 81 ASN A CA 1
ATOM 622 C C . ASN A 1 81 ? 8.305 48.286 -3.398 1.00 89.75 81 ASN A C 1
ATOM 624 O O . ASN A 1 81 ? 7.374 48.477 -2.612 1.00 89.75 81 ASN A O 1
ATOM 628 N N . ARG A 1 82 ? 8.207 48.601 -4.696 1.00 82.81 82 ARG A N 1
ATOM 629 C CA . ARG A 1 82 ? 7.010 49.242 -5.258 1.00 82.81 82 ARG A CA 1
ATOM 630 C C . ARG A 1 82 ? 5.723 48.443 -5.033 1.00 82.81 82 ARG A C 1
ATOM 632 O O . ARG A 1 82 ? 4.696 49.086 -4.861 1.00 82.81 82 ARG A O 1
ATOM 639 N N . THR A 1 83 ? 5.797 47.106 -4.960 1.00 78.44 83 THR A N 1
ATOM 640 C CA . THR A 1 83 ? 4.675 46.221 -4.592 1.00 78.44 83 THR A CA 1
ATOM 641 C C . THR A 1 83 ? 4.721 45.724 -3.139 1.00 78.44 83 THR A C 1
ATOM 643 O O . THR A 1 83 ? 4.104 44.716 -2.799 1.00 78.44 83 THR A O 1
ATOM 646 N N . ASN A 1 84 ? 5.411 46.428 -2.226 1.00 83.19 84 ASN A N 1
ATOM 647 C CA . ASN A 1 84 ? 5.328 46.159 -0.783 1.00 83.19 84 ASN A CA 1
ATOM 648 C C . ASN A 1 84 ? 4.010 46.710 -0.213 1.00 83.19 84 ASN A C 1
ATOM 650 O O . ASN A 1 84 ? 3.921 47.718 0.498 1.00 83.19 84 ASN A O 1
ATOM 654 N N . TYR A 1 85 ? 2.972 45.979 -0.600 1.00 78.19 85 TYR A N 1
ATOM 655 C CA . TYR A 1 85 ? 1.530 46.268 -0.524 1.00 78.19 85 TYR A CA 1
ATOM 656 C C . TYR A 1 85 ? 0.625 46.061 0.907 1.00 78.19 85 TYR A C 1
ATOM 658 O O . TYR A 1 85 ? -1.563 46.705 1.501 1.00 78.19 85 TYR A O 1
ATOM 666 N N . ARG A 1 86 ? 1.788 45.548 1.602 1.00 83.00 86 ARG A N 1
ATOM 667 C CA . ARG A 1 86 ? 2.321 45.142 2.976 1.00 83.00 86 ARG A CA 1
ATOM 668 C C . ARG A 1 86 ? 3.167 46.125 3.926 1.00 83.00 86 ARG A C 1
ATOM 670 O O . ARG A 1 86 ? 3.183 45.812 5.111 1.00 83.00 86 ARG A O 1
ATOM 677 N N . HIS A 1 87 ? 3.747 47.321 3.598 1.00 80.50 87 HIS A N 1
ATOM 678 C CA . HIS A 1 87 ? 4.494 48.244 4.566 1.00 80.50 87 HIS A CA 1
ATOM 679 C C . HIS A 1 87 ? 3.739 49.447 5.263 1.00 80.50 87 HIS A C 1
ATOM 681 O O . HIS A 1 87 ? 3.321 49.352 6.414 1.00 80.50 87 HIS A O 1
ATOM 687 N N . HIS A 1 88 ? 3.593 50.621 4.609 1.00 75.06 88 HIS A N 1
ATOM 688 C CA . HIS A 1 88 ? 2.629 51.739 4.893 1.00 75.06 88 HIS A CA 1
ATOM 689 C C . HIS A 1 88 ? 1.352 51.456 5.745 1.00 75.06 88 HIS A C 1
ATOM 691 O O . HIS A 1 88 ? 1.359 51.827 6.904 1.00 75.06 88 HIS A O 1
ATOM 697 N N . ALA A 1 89 ? 0.272 50.848 5.233 1.00 71.81 89 ALA A N 1
ATOM 698 C CA . ALA A 1 89 ? -0.957 50.452 5.932 1.00 71.81 89 ALA A CA 1
ATOM 699 C C . ALA A 1 89 ? -0.762 49.724 7.279 1.00 71.81 89 ALA A C 1
ATOM 701 O O . ALA A 1 89 ? -1.587 49.891 8.174 1.00 71.81 89 ALA A O 1
ATOM 702 N N . LYS A 1 90 ? 0.367 49.040 7.534 1.00 79.56 90 LYS A N 1
ATOM 703 C CA . LYS A 1 90 ? 0.694 48.571 8.891 1.00 79.56 90 LYS A CA 1
ATOM 704 C C . LYS A 1 90 ? 0.844 49.759 9.848 1.00 79.56 90 LYS A C 1
ATOM 706 O O . LYS A 1 90 ? 0.246 49.737 10.913 1.00 79.56 90 LYS A O 1
ATOM 711 N N . LYS A 1 91 ? 1.519 50.840 9.433 1.00 77.94 91 LYS A N 1
ATOM 712 C CA . LYS A 1 91 ? 1.599 52.130 10.159 1.00 77.94 91 LYS A CA 1
ATOM 713 C C . LYS A 1 91 ? 0.232 52.773 10.399 1.00 77.94 91 LYS A C 1
ATOM 715 O O . LYS A 1 91 ? 0.142 53.717 11.177 1.00 77.94 91 LYS A O 1
ATOM 720 N N . VAL A 1 92 ? -0.803 52.355 9.676 1.00 72.25 92 VAL A N 1
ATOM 721 C CA . VAL A 1 92 ? -2.133 52.972 9.710 1.00 72.25 92 VAL A CA 1
ATOM 722 C C . VAL A 1 92 ? -3.082 52.140 10.556 1.00 72.25 92 VAL A C 1
ATOM 724 O O . VAL A 1 92 ? -3.781 52.694 11.393 1.00 72.25 92 VAL A O 1
ATOM 727 N N . MET A 1 93 ? -2.979 50.815 10.490 1.00 79.25 93 MET A N 1
ATOM 728 C CA . MET A 1 93 ? -3.485 49.933 11.542 1.00 79.25 93 MET A CA 1
ATOM 729 C C . MET A 1 93 ? -2.813 50.234 12.895 1.00 79.25 93 MET A C 1
ATOM 731 O O . MET A 1 93 ? -3.489 50.238 13.914 1.00 79.25 93 MET A O 1
ATOM 735 N N . ASP A 1 94 ? -1.531 50.619 12.914 1.00 77.94 94 ASP A N 1
ATOM 736 C CA . ASP A 1 94 ? -0.843 51.122 14.116 1.00 77.94 94 ASP A CA 1
ATOM 737 C C . ASP A 1 94 ? -1.380 52.491 14.600 1.00 77.94 94 ASP A C 1
ATOM 739 O O . ASP A 1 94 ? -1.235 52.818 15.778 1.00 77.94 94 ASP A O 1
ATOM 743 N N . GLN A 1 95 ? -1.998 53.297 13.724 1.00 77.00 95 GLN A N 1
ATOM 744 C CA . GLN A 1 95 ? -2.666 54.561 14.087 1.00 77.00 95 GLN A CA 1
ATOM 745 C C . GLN A 1 95 ? -4.111 54.331 14.554 1.00 77.00 95 GLN A C 1
ATOM 747 O O . GLN A 1 95 ? -4.536 54.939 15.530 1.00 77.00 95 GLN A O 1
ATOM 752 N N . ALA A 1 96 ? -4.846 53.439 13.885 1.00 76.00 96 ALA A N 1
ATOM 753 C CA . ALA A 1 96 ? -6.238 53.092 14.172 1.00 76.00 96 ALA A CA 1
ATOM 754 C C . ALA A 1 96 ? -6.395 51.974 15.225 1.00 76.00 96 ALA A C 1
ATOM 756 O O . ALA A 1 96 ? -7.515 51.576 15.531 1.00 76.00 96 ALA A O 1
ATOM 757 N N . LYS A 1 97 ? -5.291 51.471 15.798 1.00 81.44 97 LYS A N 1
ATOM 758 C CA . LYS A 1 97 ? -5.255 50.386 16.801 1.00 81.44 97 LYS A CA 1
ATOM 759 C C . LYS A 1 97 ? -6.259 50.567 17.946 1.00 81.44 97 LYS A C 1
ATOM 761 O O . LYS A 1 97 ? -6.858 49.597 18.391 1.00 81.44 97 LYS A O 1
ATOM 766 N N . ASP A 1 98 ? -6.468 51.807 18.395 1.00 84.81 98 ASP A N 1
ATOM 767 C CA . ASP A 1 98 ? -7.319 52.118 19.551 1.00 84.81 98 ASP A CA 1
ATOM 768 C C . ASP A 1 98 ? -8.825 52.026 19.211 1.00 84.81 98 ASP A C 1
ATOM 770 O O . ASP A 1 98 ? -9.668 52.062 20.105 1.00 84.81 98 ASP A O 1
ATOM 774 N N . GLU A 1 99 ? -9.167 51.845 17.928 1.00 82.12 99 GLU A N 1
ATOM 775 C CA . GLU A 1 99 ? -10.515 51.512 17.455 1.00 82.12 99 GLU A CA 1
ATOM 776 C C . GLU A 1 99 ? -10.774 49.992 17.361 1.00 82.12 99 GLU A C 1
ATOM 778 O O . GLU A 1 99 ? -11.902 49.593 17.062 1.00 82.12 99 GLU A O 1
ATOM 783 N N . GLU A 1 100 ? -9.761 49.142 17.591 1.00 87.75 100 GLU A N 1
ATOM 784 C CA . GLU A 1 100 ? -9.794 47.673 17.427 1.00 87.75 100 GLU A CA 1
ATOM 785 C C . GLU A 1 100 ? -10.465 47.229 16.097 1.00 87.75 100 GLU A C 1
ATOM 787 O O . GLU A 1 100 ? -11.526 46.584 16.108 1.00 87.75 100 GLU A O 1
ATOM 792 N N . PRO A 1 101 ? -9.922 47.617 14.926 1.00 83.25 101 PRO A N 1
ATOM 793 C CA . PRO A 1 101 ? -10.586 47.432 13.637 1.00 83.25 101 PRO A CA 1
ATOM 794 C C . PRO A 1 101 ? -10.538 45.963 13.179 1.00 83.25 101 PRO A C 1
ATOM 796 O O . PRO A 1 101 ? -9.469 45.410 12.910 1.00 83.25 101 PRO A O 1
ATOM 799 N N . TRP A 1 102 ? -11.709 45.330 13.075 1.00 89.31 102 TRP A N 1
ATOM 800 C CA . TRP A 1 102 ? -11.880 43.927 12.681 1.00 89.31 102 TRP A CA 1
ATOM 801 C C . TRP A 1 102 ? -12.445 43.791 11.272 1.00 89.31 102 TRP A C 1
ATOM 803 O O . TRP A 1 102 ? -13.382 44.501 10.898 1.00 89.31 102 TRP A O 1
ATOM 813 N N . PHE A 1 103 ? -11.926 42.802 10.548 1.00 88.94 103 PHE A N 1
ATOM 814 C CA . PHE A 1 103 ? -12.233 42.521 9.150 1.00 88.94 103 PHE A CA 1
ATOM 815 C C . PHE A 1 103 ? -12.571 41.045 8.938 1.00 88.94 103 PHE A C 1
ATOM 817 O O . PHE A 1 103 ? -11.977 40.179 9.579 1.00 88.94 103 PHE A O 1
ATOM 824 N N . GLY A 1 104 ? -13.491 40.753 8.020 1.00 90.06 104 GLY A N 1
ATOM 825 C CA . GLY A 1 104 ? -13.763 39.400 7.534 1.00 90.06 104 GLY A CA 1
ATOM 826 C C . GLY A 1 104 ? -14.001 39.407 6.028 1.00 90.06 104 GLY A C 1
ATOM 827 O O . GLY A 1 104 ? -14.950 40.044 5.573 1.00 90.06 104 GLY A O 1
ATOM 828 N N . LEU A 1 105 ? -13.134 38.748 5.258 1.00 92.25 105 LEU A N 1
ATOM 829 C CA . LEU A 1 105 ? -13.155 38.785 3.792 1.00 92.25 105 LEU A CA 1
ATOM 830 C C . LEU A 1 105 ? -13.691 37.474 3.198 1.00 92.25 105 LEU A C 1
ATOM 832 O O . LEU A 1 105 ? -13.229 36.386 3.546 1.00 92.25 105 LEU A O 1
ATOM 836 N N . GLU A 1 106 ? -14.657 37.623 2.295 1.00 96.62 106 GLU A N 1
ATOM 837 C CA . GLU A 1 106 ? -15.386 36.585 1.553 1.00 96.62 106 GLU A CA 1
ATOM 838 C C . GLU A 1 106 ? -14.727 36.391 0.176 1.00 96.62 106 GLU A C 1
ATOM 840 O O . GLU A 1 106 ? -15.102 37.052 -0.790 1.00 96.62 106 GLU A O 1
ATOM 845 N N . GLN A 1 107 ? -13.676 35.568 0.083 1.00 98.00 107 GLN A N 1
ATOM 846 C CA . GLN A 1 107 ? -12.883 35.414 -1.143 1.00 98.00 107 GLN A CA 1
ATOM 847 C C . GLN A 1 107 ? -13.537 34.418 -2.105 1.00 98.00 107 GLN A C 1
ATOM 849 O O . GLN A 1 107 ? -13.389 33.205 -1.945 1.00 98.00 107 GLN A O 1
ATOM 854 N N . GLU A 1 108 ? -14.166 34.928 -3.163 1.00 98.19 108 GLU A N 1
ATOM 855 C CA . GLU A 1 108 ? -14.645 34.115 -4.282 1.00 98.19 108 GLU A CA 1
ATOM 856 C C . GLU A 1 108 ? -13.518 33.841 -5.296 1.00 98.19 108 GLU A C 1
ATOM 858 O O . GLU A 1 108 ? -12.585 34.636 -5.455 1.00 98.19 108 GLU A O 1
ATOM 863 N N . TYR A 1 109 ? -13.587 32.707 -5.993 1.00 98.25 109 TYR A N 1
ATOM 864 C CA . TYR A 1 109 ? -12.643 32.291 -7.038 1.00 98.25 109 TYR A CA 1
ATOM 865 C C . TYR A 1 109 ? -13.277 31.245 -7.961 1.00 98.25 109 TYR A C 1
ATOM 867 O O . TYR A 1 109 ? -14.245 30.579 -7.599 1.00 98.25 109 TYR A O 1
ATOM 875 N N . THR A 1 110 ? -12.727 31.078 -9.165 1.00 98.38 110 THR A N 1
ATOM 876 C CA . THR A 1 110 ? -13.199 30.087 -10.149 1.00 98.38 110 THR A CA 1
ATOM 877 C C . THR A 1 110 ? -12.088 29.125 -10.546 1.00 98.38 110 THR A C 1
ATOM 879 O O . THR A 1 110 ? -10.952 29.539 -10.782 1.00 98.38 110 THR A O 1
ATOM 882 N N . LEU A 1 111 ? -12.417 27.836 -10.632 1.00 98.19 111 LEU A N 1
ATOM 883 C CA . LEU A 1 111 ? -11.489 26.780 -11.034 1.00 98.19 111 LEU A CA 1
ATOM 884 C C . LEU A 1 111 ? -11.525 26.538 -12.546 1.00 98.19 111 LEU A C 1
ATOM 886 O O . LEU A 1 111 ? -12.592 26.504 -13.159 1.00 98.19 111 LEU A O 1
ATOM 890 N N . PHE A 1 112 ? -10.352 26.304 -13.129 1.00 97.00 112 PHE A N 1
ATOM 891 C CA . PHE A 1 112 ? -10.148 26.058 -14.555 1.00 97.00 112 PHE A CA 1
ATOM 892 C C . PHE A 1 112 ? -9.244 24.839 -14.788 1.00 97.00 112 PHE A C 1
ATOM 894 O O . PHE A 1 112 ? -8.265 24.624 -14.074 1.00 97.00 112 PHE A O 1
ATOM 901 N N . ASP A 1 113 ? -9.545 24.061 -15.822 1.00 92.44 113 ASP A N 1
ATOM 902 C CA . ASP A 1 113 ? -8.652 23.046 -16.373 1.00 92.44 113 ASP A CA 1
ATOM 903 C C . ASP A 1 113 ? -7.381 23.682 -16.968 1.00 92.44 113 ASP A C 1
ATOM 905 O O . ASP A 1 113 ? -7.332 24.869 -17.313 1.00 92.44 113 ASP A O 1
ATOM 909 N N . ALA A 1 114 ? -6.328 22.878 -17.136 1.00 88.19 114 ALA A N 1
ATOM 910 C CA . ALA A 1 114 ? -5.050 23.343 -17.676 1.00 88.19 114 ALA A CA 1
ATOM 911 C C . ALA A 1 114 ? -5.165 23.971 -19.085 1.00 88.19 114 ALA A C 1
ATOM 913 O O . ALA A 1 114 ? -4.363 24.848 -19.420 1.00 88.19 114 ALA A O 1
ATOM 914 N N . ASP A 1 115 ? -6.172 23.583 -19.877 1.00 88.19 115 ASP A N 1
ATOM 915 C CA . ASP A 1 115 ? -6.463 24.135 -21.211 1.00 88.19 115 ASP A CA 1
ATOM 916 C C . ASP A 1 115 ? -7.202 25.494 -21.193 1.00 88.19 115 ASP A C 1
ATOM 918 O O . ASP A 1 115 ? -7.253 26.166 -22.220 1.00 88.19 115 ASP A O 1
ATOM 922 N N . GLY A 1 116 ? -7.694 25.949 -20.032 1.00 87.62 116 GLY A N 1
ATOM 923 C CA . GLY A 1 116 ? -8.464 27.192 -19.891 1.00 87.62 116 GLY A CA 1
ATOM 924 C C . GLY A 1 116 ? -9.987 27.017 -19.967 1.00 87.62 116 GLY A C 1
ATOM 925 O O . GLY A 1 116 ? -10.708 28.010 -19.912 1.00 87.62 116 GLY A O 1
ATOM 926 N N . THR A 1 117 ? -10.495 25.784 -20.048 1.00 91.50 117 THR A N 1
ATOM 927 C CA . THR A 1 117 ? -11.920 25.479 -19.824 1.00 91.50 117 THR A CA 1
ATOM 928 C C . THR A 1 117 ? -12.253 25.610 -18.328 1.00 91.50 117 THR A C 1
ATOM 930 O O . THR A 1 117 ? -11.425 25.217 -17.507 1.00 91.50 117 THR A O 1
ATOM 933 N N . PRO A 1 118 ? -13.426 26.125 -17.910 1.00 95.06 118 PRO A N 1
ATOM 934 C CA . PRO A 1 118 ? -13.838 26.069 -16.504 1.00 95.06 118 PRO A CA 1
ATOM 935 C C . PRO A 1 118 ? -13.925 24.614 -16.019 1.00 95.06 118 PRO A C 1
ATOM 937 O O . PRO A 1 118 ? -14.439 23.745 -16.728 1.00 95.06 118 PRO A O 1
ATOM 940 N N . TYR A 1 119 ? -13.399 24.335 -14.827 1.00 95.50 119 TYR A N 1
ATOM 941 C CA . TYR A 1 119 ? -13.062 22.972 -14.415 1.00 95.50 119 TYR A CA 1
ATOM 942 C C . TYR A 1 119 ? -14.284 22.047 -14.386 1.00 95.50 119 TYR A C 1
ATOM 944 O O . TYR A 1 119 ? -15.273 22.333 -13.706 1.00 95.50 119 TYR A O 1
ATOM 952 N N . GLY A 1 120 ? -14.214 20.924 -15.103 1.00 92.38 120 GLY A N 1
ATOM 953 C CA . GLY A 1 120 ? -15.287 19.922 -15.135 1.00 92.38 120 GLY A CA 1
ATOM 954 C C . GLY A 1 120 ? -16.547 20.325 -15.918 1.00 92.38 120 GLY A C 1
ATOM 955 O O . GLY A 1 120 ? -17.551 19.611 -15.857 1.00 92.38 120 GLY A O 1
ATOM 956 N N . TRP A 1 121 ? -16.521 21.436 -16.663 1.00 94.44 121 TRP A N 1
ATOM 957 C CA . TRP A 1 121 ? -17.593 21.794 -17.598 1.00 94.44 121 TRP A CA 1
ATOM 958 C C . TRP A 1 121 ? -17.573 20.897 -18.856 1.00 94.44 121 TRP A C 1
ATOM 960 O O . TRP A 1 121 ? -16.541 20.303 -19.186 1.00 94.44 121 TRP A O 1
ATOM 970 N N . PRO A 1 122 ? -18.688 20.786 -19.607 1.00 90.19 122 PRO A N 1
ATOM 971 C CA . PRO A 1 122 ? -18.705 20.051 -20.872 1.00 90.19 122 PRO A CA 1
ATOM 972 C C . PRO A 1 122 ? -17.721 20.657 -21.884 1.00 90.19 122 PRO A C 1
ATOM 974 O O . PRO A 1 122 ? -17.815 21.840 -22.208 1.00 90.19 122 PRO A O 1
ATOM 977 N N . LYS A 1 123 ? -16.790 19.855 -22.419 1.00 85.06 123 LYS A N 1
ATOM 978 C CA . LYS A 1 123 ? -15.785 20.348 -23.378 1.00 85.06 123 LYS A CA 1
ATOM 979 C C . LYS A 1 123 ? -16.456 20.920 -24.632 1.00 85.06 123 LYS A C 1
ATOM 981 O O . LYS A 1 123 ? -17.185 20.214 -25.322 1.00 85.06 123 LYS A O 1
ATOM 986 N N . GLY A 1 124 ? -16.196 22.198 -24.917 1.00 83.00 124 GLY A N 1
ATOM 987 C CA . GLY A 1 124 ? -16.822 22.930 -26.025 1.00 83.00 124 GLY A CA 1
ATOM 988 C C . GLY A 1 124 ? -18.299 23.293 -25.807 1.00 83.00 124 GLY A C 1
ATOM 989 O O . GLY A 1 124 ? -18.981 23.629 -26.771 1.00 83.00 124 GLY A O 1
ATOM 990 N N . GLY A 1 125 ? -18.806 23.218 -24.572 1.00 88.69 125 GLY A N 1
ATOM 991 C CA . GLY A 1 125 ? -20.196 23.514 -24.233 1.00 88.69 125 GLY A CA 1
ATOM 992 C C . GLY A 1 125 ? -20.356 24.164 -22.858 1.00 88.69 125 GLY A C 1
ATOM 993 O O . GLY A 1 125 ? -19.397 24.617 -22.239 1.00 88.69 125 GLY A O 1
ATOM 994 N N . PHE A 1 126 ? -21.601 24.207 -22.386 1.00 92.25 126 PHE A N 1
ATOM 995 C CA . PHE A 1 126 ? -21.987 24.836 -21.123 1.00 92.25 126 PHE A CA 1
ATOM 996 C C . PHE A 1 126 ? -22.747 23.836 -20.237 1.00 92.25 126 PHE A C 1
ATOM 998 O O . PHE A 1 126 ? -23.465 22.982 -20.767 1.00 92.25 126 PHE A O 1
ATOM 1005 N N . PRO A 1 127 ? -22.626 23.925 -18.901 1.00 93.50 127 PRO A N 1
ATOM 1006 C CA . PRO A 1 127 ? -23.519 23.235 -17.978 1.00 93.50 127 PRO A CA 1
ATOM 1007 C C . PRO A 1 127 ? -24.925 23.864 -18.012 1.00 93.50 127 PRO A C 1
ATOM 1009 O O . PRO A 1 127 ? -25.190 24.819 -18.744 1.00 93.50 127 PRO A O 1
ATOM 1012 N N . ALA A 1 128 ? -25.852 23.325 -17.216 1.00 93.12 128 ALA A N 1
ATOM 1013 C CA . ALA A 1 128 ? -27.179 23.920 -17.063 1.00 93.12 128 ALA A CA 1
ATOM 1014 C C . ALA A 1 128 ? -27.102 25.347 -16.456 1.00 93.12 128 ALA A C 1
ATOM 1016 O O . ALA A 1 128 ? -26.103 25.689 -15.820 1.00 93.12 128 ALA A O 1
ATOM 1017 N N . PRO A 1 129 ? -28.141 26.189 -16.628 1.00 94.31 129 PRO A N 1
ATOM 1018 C CA . PRO A 1 129 ? -28.165 27.541 -16.068 1.00 94.31 129 PRO A CA 1
ATOM 1019 C C . PRO A 1 129 ? -27.979 27.591 -14.544 1.00 94.31 129 PRO A C 1
ATOM 1021 O O . PRO A 1 129 ? -28.279 26.629 -13.832 1.00 94.31 129 PRO A O 1
ATOM 1024 N N . GLN A 1 130 ? -27.509 28.742 -14.052 1.00 94.88 130 GLN A N 1
ATOM 1025 C CA . GLN A 1 130 ? -27.246 28.993 -12.631 1.00 94.88 130 GLN A CA 1
ATOM 1026 C C . GLN A 1 130 ? -28.479 28.781 -11.735 1.00 94.88 130 GLN A C 1
ATOM 1028 O O . GLN A 1 130 ? -29.623 28.861 -12.182 1.00 94.88 130 GLN A O 1
ATOM 1033 N N . GLY A 1 131 ? -28.230 28.527 -10.446 1.00 92.19 131 GLY A N 1
ATOM 1034 C CA . GLY A 1 131 ? -29.263 28.235 -9.447 1.00 92.19 131 GLY A CA 1
ATOM 1035 C C . GLY A 1 131 ? -29.002 26.963 -8.628 1.00 92.19 131 GLY A C 1
ATOM 1036 O O . GLY A 1 131 ? -28.971 27.053 -7.406 1.00 92.19 131 GLY A O 1
ATOM 1037 N N . PRO A 1 132 ? -28.765 25.784 -9.238 1.00 94.38 132 PRO A N 1
ATOM 1038 C CA . PRO A 1 132 ? -28.634 24.522 -8.501 1.00 94.38 132 PRO A CA 1
ATOM 1039 C C . PRO A 1 132 ? -27.203 24.219 -8.007 1.00 94.38 132 PRO A C 1
ATOM 1041 O O . PRO A 1 132 ? -26.937 23.092 -7.587 1.00 94.38 132 PRO A O 1
ATOM 1044 N N . TYR A 1 133 ? -26.285 25.187 -8.111 1.00 97.31 133 TYR A N 1
ATOM 1045 C CA . TYR A 1 133 ? -24.856 25.051 -7.788 1.00 97.31 133 TYR A CA 1
ATOM 1046 C C . TYR A 1 133 ? -24.490 25.677 -6.435 1.00 97.31 133 TYR A C 1
ATOM 1048 O O . TYR A 1 133 ? -23.747 25.066 -5.664 1.00 97.31 133 TYR A O 1
ATOM 1056 N N . TYR A 1 134 ? -25.084 26.834 -6.114 1.00 97.44 134 TYR A N 1
ATOM 1057 C CA . TYR A 1 134 ? -24.888 27.533 -4.844 1.00 97.44 134 TYR A CA 1
ATOM 1058 C C . TYR A 1 134 ? -25.235 26.626 -3.660 1.00 97.44 134 TYR A C 1
ATOM 1060 O O . TYR A 1 134 ? -26.348 26.100 -3.580 1.00 97.44 134 TYR A O 1
ATOM 1068 N N . CYS A 1 135 ? -24.271 26.414 -2.759 1.00 96.50 135 CYS A N 1
ATOM 1069 C CA . CYS A 1 135 ? -24.367 25.465 -1.642 1.00 96.50 135 CYS A CA 1
ATOM 1070 C C . CYS A 1 135 ? -24.833 24.044 -2.047 1.00 96.50 135 CYS A C 1
ATOM 1072 O O . CYS A 1 135 ? -25.380 23.299 -1.231 1.00 96.50 135 CYS A O 1
ATOM 1074 N N . GLY A 1 136 ? -24.607 23.650 -3.305 1.00 94.31 136 GLY A N 1
ATOM 1075 C CA . GLY A 1 136 ? -25.091 22.399 -3.879 1.00 94.31 136 GLY A CA 1
ATOM 1076 C C . GLY A 1 136 ? -24.490 21.143 -3.240 1.00 94.31 136 GLY A C 1
ATOM 1077 O O . GLY A 1 136 ? -23.478 21.166 -2.534 1.00 94.31 136 GLY A O 1
ATOM 1078 N N . THR A 1 137 ? -25.104 19.993 -3.515 1.00 89.75 137 THR A N 1
ATOM 1079 C CA . THR A 1 137 ? -24.602 18.668 -3.115 1.00 89.75 137 THR A CA 1
ATOM 1080 C C . THR A 1 137 ? -24.974 17.628 -4.173 1.00 89.75 137 THR A C 1
ATOM 1082 O O . THR A 1 137 ? -26.027 17.723 -4.802 1.00 89.75 137 THR A O 1
ATOM 1085 N N . GLY A 1 138 ? -24.096 16.641 -4.372 1.00 82.88 138 GLY A N 1
ATOM 1086 C CA . GLY A 1 138 ? -24.240 15.590 -5.382 1.00 82.88 138 GLY A CA 1
ATOM 1087 C C . GLY A 1 138 ? -23.516 15.881 -6.704 1.00 82.88 138 GLY A C 1
ATOM 1088 O O . GLY A 1 138 ? -23.216 17.026 -7.053 1.00 82.88 138 GLY A O 1
ATOM 1089 N N . THR A 1 139 ? -23.222 14.811 -7.442 1.00 87.50 139 THR A N 1
ATOM 1090 C CA . THR A 1 139 ? -22.530 14.847 -8.739 1.00 87.50 139 THR A CA 1
ATOM 1091 C C . THR A 1 139 ? -23.276 15.725 -9.746 1.00 87.50 139 THR A C 1
ATOM 1093 O O . THR A 1 139 ? -24.499 15.664 -9.849 1.00 87.50 139 THR A O 1
ATOM 1096 N N . GLY A 1 140 ? -22.549 16.567 -10.487 1.00 84.31 140 GLY A N 1
ATOM 1097 C CA . GLY A 1 140 ? -23.137 17.508 -11.451 1.00 84.31 140 GLY A CA 1
ATOM 1098 C C . GLY A 1 140 ? -23.793 18.751 -10.829 1.00 84.31 140 GLY A C 1
ATOM 1099 O O . GLY A 1 140 ? -24.301 19.597 -11.566 1.00 84.31 140 GLY A O 1
ATOM 1100 N N . ARG A 1 141 ? -23.774 18.890 -9.493 1.00 91.25 141 ARG A N 1
ATOM 1101 C CA . ARG A 1 141 ? -24.103 20.136 -8.771 1.00 91.25 141 ARG A CA 1
ATOM 1102 C C . ARG A 1 141 ? -22.881 20.830 -8.179 1.00 91.25 141 ARG A C 1
ATOM 1104 O O . ARG A 1 141 ? -22.942 22.019 -7.910 1.00 91.25 141 ARG A O 1
ATOM 1111 N N . VAL A 1 142 ? -21.788 20.102 -7.966 1.00 94.62 142 VAL A N 1
ATOM 1112 C CA . VAL A 1 142 ? -20.553 20.616 -7.362 1.00 94.62 142 VAL A CA 1
ATOM 1113 C C . VAL A 1 142 ? -19.349 19.939 -8.014 1.00 94.62 142 VAL A C 1
ATOM 1115 O O . VAL A 1 142 ? -19.407 18.751 -8.331 1.00 94.62 142 VAL A O 1
ATOM 1118 N N . PHE A 1 143 ? -18.265 20.695 -8.192 1.00 95.06 143 PHE A N 1
ATOM 1119 C CA . PHE A 1 143 ? -17.049 20.287 -8.900 1.00 95.06 143 PHE A CA 1
ATOM 1120 C C . PHE A 1 143 ? -15.820 20.589 -8.030 1.00 95.06 143 PHE A C 1
ATOM 1122 O O . PHE A 1 143 ? -15.764 21.655 -7.421 1.00 95.06 143 PHE A O 1
ATOM 1129 N N . ALA A 1 144 ? -14.860 19.659 -7.960 1.00 95.81 144 ALA A N 1
ATOM 1130 C CA . ALA A 1 144 ? -13.640 19.751 -7.139 1.00 95.81 144 ALA A CA 1
ATOM 1131 C C . ALA A 1 144 ? -13.860 19.994 -5.626 1.00 95.81 144 ALA A C 1
ATOM 1133 O O . ALA A 1 144 ? -13.053 20.664 -4.984 1.00 95.81 144 ALA A O 1
ATOM 1134 N N . ARG A 1 145 ? -14.938 19.468 -5.017 1.00 97.69 145 ARG A N 1
ATOM 1135 C CA . ARG A 1 145 ? -15.182 19.643 -3.565 1.00 97.69 145 ARG A CA 1
ATOM 1136 C C . ARG A 1 145 ? -13.993 19.170 -2.723 1.00 97.69 145 ARG A C 1
ATOM 1138 O O . ARG A 1 145 ? -13.679 19.806 -1.730 1.00 97.69 145 ARG A O 1
ATOM 1145 N N . ASP A 1 146 ? -13.332 18.098 -3.140 1.00 94.69 146 ASP A N 1
ATOM 1146 C CA . ASP A 1 146 ? -12.098 17.553 -2.573 1.00 94.69 146 ASP A CA 1
ATOM 1147 C C . ASP A 1 146 ? -10.930 18.559 -2.541 1.00 94.69 146 ASP A C 1
ATOM 1149 O O . ASP A 1 146 ? -10.195 18.596 -1.554 1.00 94.69 146 ASP A O 1
ATOM 1153 N N . LEU A 1 147 ? -10.814 19.439 -3.542 1.00 97.38 147 LEU A N 1
ATOM 1154 C CA . LEU A 1 147 ? -9.818 20.519 -3.577 1.00 97.38 147 LEU A CA 1
ATOM 1155 C C . LEU A 1 147 ? -10.095 21.582 -2.508 1.00 97.38 147 LEU A C 1
ATOM 1157 O O . LEU A 1 147 ? -9.191 21.966 -1.763 1.00 97.38 147 LEU A O 1
ATOM 1161 N N . ILE A 1 148 ? -11.350 22.014 -2.378 1.00 98.12 148 ILE A N 1
ATOM 1162 C CA . ILE A 1 148 ? -11.757 23.026 -1.392 1.00 98.12 148 ILE A CA 1
ATOM 1163 C C . ILE A 1 148 ? -11.719 22.453 0.031 1.00 98.12 148 ILE A C 1
ATOM 1165 O O . ILE A 1 148 ? -11.273 23.107 0.970 1.00 98.12 148 ILE A O 1
ATOM 1169 N N . GLU A 1 149 ? -12.095 21.188 0.188 1.00 97.62 149 GLU A N 1
ATOM 1170 C CA . GLU A 1 149 ? -11.963 20.413 1.421 1.00 97.62 149 GLU A CA 1
ATOM 1171 C C . GLU A 1 149 ? -10.491 20.254 1.861 1.00 97.62 149 GLU A C 1
ATOM 1173 O O . GLU A 1 149 ? -10.190 20.313 3.059 1.00 97.62 149 GLU A O 1
ATOM 1178 N N . ALA A 1 150 ? -9.551 20.085 0.925 1.00 95.94 150 ALA A N 1
ATOM 1179 C CA . ALA A 1 150 ? -8.119 20.086 1.228 1.00 95.94 150 ALA A CA 1
ATOM 1180 C C . ALA A 1 150 ? -7.612 21.490 1.599 1.00 95.94 150 ALA A C 1
ATOM 1182 O O . ALA A 1 150 ? -6.888 21.635 2.587 1.00 95.94 150 ALA A O 1
ATOM 1183 N N . HIS A 1 151 ? -8.036 22.529 0.870 1.00 98.62 151 HIS A N 1
ATOM 1184 C CA . HIS A 1 151 ? -7.708 23.929 1.169 1.00 98.62 151 HIS A CA 1
ATOM 1185 C C . HIS A 1 151 ? -8.165 24.360 2.565 1.00 98.62 151 HIS A C 1
ATOM 1187 O O . HIS A 1 151 ? -7.361 24.880 3.340 1.00 98.62 151 HIS A O 1
ATOM 1193 N N . TYR A 1 152 ? -9.414 24.065 2.925 1.00 98.44 152 TYR A N 1
ATOM 1194 C CA . TYR A 1 152 ? -9.978 24.398 4.231 1.00 98.44 152 TYR A CA 1
ATOM 1195 C C . TYR A 1 152 ? -9.182 23.743 5.374 1.00 98.44 152 TYR A C 1
ATOM 1197 O O . TYR A 1 152 ? -8.771 24.422 6.318 1.00 98.44 152 TYR A O 1
ATOM 1205 N N . ARG A 1 153 ? -8.843 22.449 5.247 1.00 97.81 153 ARG A N 1
ATOM 1206 C CA . ARG A 1 153 ? -7.982 21.741 6.219 1.00 97.81 153 ARG A CA 1
ATOM 1207 C C . ARG A 1 153 ? -6.560 22.303 6.278 1.00 97.81 153 ARG A C 1
ATOM 1209 O O . ARG A 1 153 ? -6.004 22.407 7.371 1.00 97.81 153 ARG A O 1
ATOM 1216 N N . ALA A 1 154 ? -5.976 22.681 5.143 1.00 97.56 154 ALA A N 1
ATOM 1217 C CA . ALA A 1 154 ? -4.638 23.262 5.090 1.00 97.56 154 ALA A CA 1
ATOM 1218 C C . ALA A 1 154 ? -4.574 24.630 5.78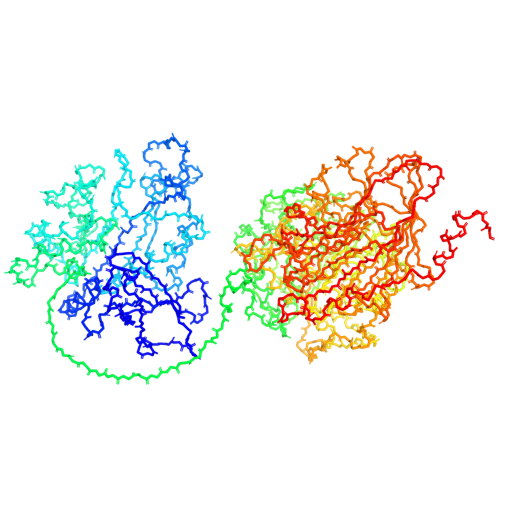8 1.00 97.56 154 ALA A C 1
ATOM 1220 O O . ALA A 1 154 ? -3.654 24.867 6.569 1.00 97.56 154 ALA A O 1
ATOM 1221 N N . CYS A 1 155 ? -5.573 25.492 5.577 1.00 98.19 155 CYS A N 1
ATOM 1222 C CA . CYS A 1 155 ? -5.712 26.769 6.279 1.00 98.19 155 CYS A CA 1
ATOM 1223 C C . CYS A 1 155 ? -5.850 26.573 7.800 1.00 98.19 155 CYS A C 1
ATOM 1225 O O . CYS A 1 155 ? -5.084 27.167 8.564 1.00 98.19 155 CYS A O 1
ATOM 1227 N N . LEU A 1 156 ? -6.746 25.675 8.236 1.00 97.44 156 LEU A N 1
ATOM 1228 C CA . LEU A 1 156 ? -6.927 25.329 9.653 1.00 97.44 156 LEU A CA 1
ATOM 1229 C C . LEU A 1 156 ? -5.634 24.790 10.294 1.00 97.44 156 LEU A C 1
ATOM 1231 O O . LEU A 1 156 ? -5.281 25.188 11.404 1.00 97.44 156 LEU A O 1
ATOM 1235 N N . TYR A 1 157 ? -4.885 23.925 9.598 1.00 97.12 157 TYR A N 1
ATOM 1236 C CA . TYR A 1 157 ? -3.590 23.427 10.079 1.00 97.12 157 TYR A CA 1
ATOM 1237 C C . TYR A 1 157 ? -2.544 24.545 10.196 1.00 97.12 157 TYR A C 1
ATOM 1239 O O . TYR A 1 157 ? -1.845 24.642 11.213 1.00 97.12 157 TYR A O 1
ATOM 1247 N N . ALA A 1 158 ? -2.448 25.388 9.162 1.00 97.69 158 ALA A N 1
ATOM 1248 C CA . ALA A 1 158 ? -1.482 26.477 9.059 1.00 97.69 158 ALA A CA 1
ATOM 1249 C C . ALA A 1 158 ? -1.646 27.531 10.170 1.00 97.69 158 ALA A C 1
ATOM 1251 O O . ALA A 1 158 ? -0.669 28.187 10.533 1.00 97.69 158 ALA A O 1
ATOM 1252 N N . GLY A 1 159 ? -2.853 27.657 10.734 1.00 97.75 159 GLY A N 1
ATOM 1253 C CA . GLY A 1 159 ? -3.228 28.718 11.671 1.00 97.75 159 GLY A CA 1
ATOM 1254 C C . GLY A 1 159 ? -3.877 29.925 10.989 1.00 97.75 159 GLY A C 1
ATOM 1255 O O . GLY A 1 159 ? -4.034 30.968 11.618 1.00 97.75 159 GLY A O 1
ATOM 1256 N N . VAL A 1 160 ? -4.268 29.797 9.717 1.00 98.00 160 VAL A N 1
ATOM 1257 C CA . VAL A 1 160 ? -5.101 30.797 9.044 1.00 98.00 160 VAL A CA 1
ATOM 1258 C C . VAL A 1 160 ? -6.483 30.772 9.694 1.00 98.00 160 VAL A C 1
ATOM 1260 O O . VAL A 1 160 ? -7.116 29.721 9.785 1.00 98.00 160 VAL A O 1
ATOM 1263 N N . ASN A 1 161 ? -6.957 31.943 10.121 1.00 97.38 161 ASN A N 1
ATOM 1264 C CA . ASN A 1 161 ? -8.279 32.143 10.725 1.00 97.38 161 ASN A CA 1
ATOM 1265 C C . ASN A 1 161 ? -9.405 32.064 9.671 1.00 97.38 161 ASN A C 1
ATOM 1267 O O . ASN A 1 161 ? -10.063 33.058 9.368 1.00 97.38 161 ASN A O 1
ATOM 1271 N N . ILE A 1 162 ? -9.554 30.894 9.052 1.00 97.94 162 ILE A N 1
ATOM 1272 C CA . ILE A 1 162 ? -10.575 30.586 8.050 1.00 97.94 162 ILE A CA 1
ATOM 1273 C C . ILE A 1 162 ? -11.883 30.216 8.766 1.00 97.94 162 ILE A C 1
ATOM 1275 O O . ILE A 1 162 ? -11.916 29.298 9.585 1.00 97.94 162 ILE A O 1
ATOM 1279 N N . SER A 1 163 ? -12.958 30.955 8.501 1.00 96.38 163 SER A N 1
ATOM 1280 C CA . SER A 1 163 ? -14.245 30.814 9.196 1.00 96.38 163 SER A CA 1
ATOM 1281 C C . SER A 1 163 ? -15.252 29.940 8.448 1.00 96.38 163 SER A C 1
ATOM 1283 O O . SER A 1 163 ? -16.120 29.349 9.089 1.00 96.38 163 SER A O 1
ATOM 1285 N N . GLY A 1 164 ? -15.104 29.766 7.132 1.00 96.88 164 GLY A N 1
ATOM 1286 C CA . GLY A 1 164 ? -15.981 28.897 6.346 1.00 96.88 164 GLY A CA 1
ATOM 1287 C C . GLY A 1 164 ? -15.585 28.751 4.875 1.00 96.88 164 GLY A C 1
ATOM 1288 O O . GLY A 1 164 ? -14.573 29.299 4.428 1.00 96.88 164 GLY A O 1
ATOM 1289 N N . ILE A 1 165 ? -16.393 27.967 4.156 1.00 98.56 165 ILE A N 1
ATOM 1290 C CA . ILE A 1 165 ? -16.321 27.689 2.714 1.00 98.56 165 ILE A CA 1
ATOM 1291 C C . ILE A 1 165 ? -17.730 27.420 2.158 1.00 98.56 165 ILE A C 1
ATOM 1293 O O . ILE A 1 165 ? -18.548 26.783 2.826 1.00 98.56 165 ILE A O 1
ATOM 1297 N N . ASN A 1 166 ? -17.997 27.802 0.906 1.00 98.25 166 ASN A N 1
ATOM 1298 C CA . ASN A 1 166 ? -19.203 27.392 0.170 1.00 98.25 166 ASN A CA 1
ATOM 1299 C C . ASN A 1 166 ? -18.955 27.248 -1.337 1.00 98.25 166 ASN A C 1
ATOM 1301 O O . ASN A 1 166 ? -18.066 27.875 -1.906 1.00 98.25 166 ASN A O 1
ATOM 1305 N N . ALA A 1 167 ? -19.762 26.402 -1.984 1.00 98.00 167 ALA A N 1
ATOM 1306 C CA . ALA A 1 167 ? -19.862 26.363 -3.442 1.00 98.00 167 ALA A CA 1
ATOM 1307 C C . ALA A 1 167 ? -20.717 27.547 -3.908 1.00 98.00 167 ALA A C 1
ATOM 1309 O O . ALA A 1 167 ? -21.758 27.810 -3.298 1.00 98.00 167 ALA A O 1
ATOM 1310 N N . GLU A 1 168 ? -20.286 28.238 -4.960 1.00 97.88 168 GLU A N 1
ATOM 1311 C CA . GLU A 1 168 ? -20.909 29.488 -5.402 1.00 97.88 168 GLU A CA 1
ATOM 1312 C C . GLU A 1 168 ? -21.957 29.310 -6.515 1.00 97.88 168 GLU A C 1
ATOM 1314 O O . GLU A 1 168 ? -22.256 28.201 -6.965 1.00 97.88 168 GLU A O 1
ATOM 1319 N N . VAL A 1 169 ? -22.588 30.418 -6.917 1.00 96.06 169 VAL A N 1
ATOM 1320 C CA . VAL A 1 169 ? -23.698 30.447 -7.884 1.00 96.06 169 VAL A CA 1
ATOM 1321 C C . VAL A 1 169 ? -23.296 29.944 -9.279 1.00 96.06 169 VAL A C 1
ATOM 1323 O O . VAL A 1 169 ? -24.102 29.255 -9.922 1.00 96.06 169 VAL A O 1
ATOM 1326 N N . MET A 1 170 ? -22.077 30.243 -9.745 1.00 96.50 170 MET A N 1
ATOM 1327 C CA . MET A 1 170 ? -21.536 29.681 -10.987 1.00 96.50 170 MET A CA 1
ATOM 1328 C C . MET A 1 170 ? -20.953 28.277 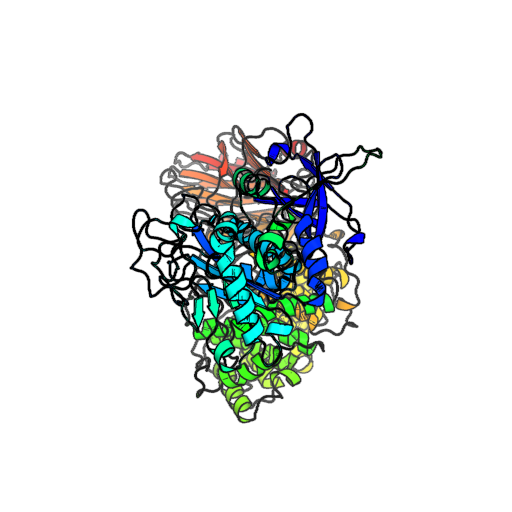-10.728 1.00 96.50 170 MET A C 1
ATOM 1330 O O . MET A 1 170 ? -20.190 28.086 -9.781 1.00 96.50 170 MET A O 1
ATOM 1334 N N . PRO A 1 171 ? -21.238 27.268 -11.573 1.00 96.19 171 PRO A N 1
ATOM 1335 C CA . PRO A 1 171 ? -20.618 25.955 -11.426 1.00 96.19 171 PRO A CA 1
ATOM 1336 C C . PRO A 1 171 ? -19.090 26.049 -11.536 1.00 96.19 171 PRO A C 1
ATOM 1338 O O . PRO A 1 171 ? -18.566 26.633 -12.483 1.00 96.19 171 PRO A O 1
ATOM 1341 N N . SER A 1 172 ? -18.391 25.441 -10.575 1.00 96.31 172 SER A N 1
ATOM 1342 C CA . SER A 1 172 ? -16.924 25.496 -10.408 1.00 96.31 172 SER A CA 1
ATOM 1343 C C . SER A 1 172 ? -16.366 26.841 -9.904 1.00 96.31 172 SER A C 1
ATOM 1345 O O . SER A 1 172 ? -15.146 26.987 -9.796 1.00 96.31 172 SER A O 1
ATOM 1347 N N . GLN A 1 173 ? -17.239 27.778 -9.515 1.00 98.31 173 GLN A N 1
ATOM 1348 C CA . GLN A 1 173 ? -16.920 28.886 -8.610 1.00 98.31 173 GLN A CA 1
ATOM 1349 C C . GLN A 1 173 ? -17.105 28.435 -7.152 1.00 98.31 173 GLN A C 1
ATOM 1351 O O . GLN A 1 173 ? -17.981 27.624 -6.834 1.00 98.31 173 GLN A O 1
ATOM 1356 N N . TRP A 1 174 ? -16.274 28.968 -6.264 1.00 98.62 174 TRP A N 1
ATOM 1357 C CA . TRP A 1 174 ? -16.268 28.678 -4.833 1.00 98.62 174 TRP A CA 1
ATOM 1358 C C . TRP A 1 174 ? -15.892 29.927 -4.034 1.00 98.62 174 TRP A C 1
ATOM 1360 O O . TRP A 1 174 ? -15.279 30.849 -4.570 1.00 98.62 174 TRP A O 1
ATOM 1370 N N . GLU A 1 175 ? -16.216 29.926 -2.744 1.00 98.75 175 GLU A N 1
ATOM 1371 C CA . GLU A 1 175 ? -15.825 30.960 -1.788 1.00 98.75 175 GLU A CA 1
ATOM 1372 C C . GLU A 1 175 ? -15.130 30.341 -0.565 1.00 98.75 175 GLU A C 1
ATOM 1374 O O . GLU A 1 175 ? -15.457 29.223 -0.146 1.00 98.75 175 GLU A O 1
ATOM 1379 N N . PHE A 1 176 ? -14.178 31.072 0.021 1.00 98.56 176 PHE A N 1
ATOM 1380 C CA . PHE A 1 176 ? -13.694 30.832 1.380 1.00 98.56 176 PHE A CA 1
ATOM 1381 C C . PHE A 1 176 ? -13.715 32.129 2.203 1.00 98.56 176 PHE A C 1
ATOM 1383 O O . PHE A 1 176 ? -13.331 33.190 1.710 1.00 98.56 176 PHE A O 1
ATOM 1390 N N . GLN A 1 177 ? -14.120 32.046 3.472 1.00 98.19 177 GLN A N 1
ATOM 1391 C CA . GLN A 1 177 ? -14.183 33.201 4.375 1.00 98.19 177 GLN A CA 1
ATOM 1392 C C . GLN A 1 177 ? -12.997 33.211 5.342 1.00 98.19 177 GLN A C 1
ATOM 1394 O O . GLN A 1 177 ? -12.706 32.197 5.976 1.00 98.19 177 GLN A O 1
ATOM 1399 N N . VAL A 1 178 ? -12.325 34.354 5.499 1.00 94.62 178 VAL A N 1
ATOM 1400 C CA . VAL A 1 178 ? -11.233 34.545 6.473 1.00 94.62 178 VAL A CA 1
ATOM 1401 C C . VAL A 1 178 ? -11.573 35.696 7.411 1.00 94.62 178 VAL A C 1
ATOM 1403 O O . VAL A 1 178 ? -11.888 36.790 6.954 1.00 94.62 178 VAL A O 1
ATOM 1406 N N . GLY A 1 179 ? -11.473 35.462 8.719 1.00 92.69 179 GLY A N 1
ATOM 1407 C CA . GLY A 1 179 ? -11.747 36.436 9.778 1.00 92.69 179 GLY A CA 1
ATOM 1408 C C . GLY A 1 179 ? -12.829 35.979 10.773 1.00 92.69 179 GLY A C 1
ATOM 1409 O O . GLY A 1 179 ? -13.430 34.919 10.579 1.00 92.69 179 GLY A O 1
ATOM 1410 N N . PRO A 1 180 ? -13.098 36.762 11.839 1.00 95.62 180 PRO A N 1
ATOM 1411 C CA . PRO A 1 180 ? -12.619 38.129 12.049 1.00 95.62 180 PRO A CA 1
ATOM 1412 C C . PRO A 1 180 ? -11.122 38.206 12.385 1.00 95.62 180 PRO A C 1
ATOM 1414 O O . PRO A 1 180 ? -10.642 37.529 13.290 1.00 95.62 180 PRO A O 1
ATOM 1417 N N . CYS A 1 181 ? -10.387 39.044 11.658 1.00 88.19 181 CYS A N 1
ATOM 1418 C CA . CYS A 1 181 ? -8.974 39.350 11.884 1.00 88.19 181 CYS A CA 1
ATOM 1419 C C . CYS A 1 181 ? -8.803 40.840 12.199 1.00 88.19 181 CYS A C 1
ATOM 1421 O O . CYS A 1 181 ? -9.511 41.682 11.646 1.00 88.19 181 CYS A O 1
ATOM 1423 N N . GLU A 1 182 ? -7.858 41.173 13.077 1.00 90.62 182 GLU A N 1
ATOM 1424 C CA . GLU A 1 182 ? -7.607 42.555 13.492 1.00 90.62 182 GLU A CA 1
ATOM 1425 C C . GLU A 1 182 ? -6.516 43.204 12.633 1.00 90.62 182 GLU A C 1
ATOM 1427 O O . GLU A 1 182 ? -5.402 42.678 12.506 1.00 90.62 182 GLU A O 1
ATOM 1432 N N . GLY A 1 183 ? -6.855 44.345 12.032 1.00 82.88 183 GLY A N 1
ATOM 1433 C CA . GLY A 1 183 ? -5.976 45.151 11.190 1.00 82.88 183 GLY A CA 1
ATOM 1434 C C . GLY A 1 183 ? -5.103 44.349 10.219 1.00 82.88 183 GLY A C 1
ATOM 1435 O O . GLY A 1 183 ? -5.598 43.576 9.400 1.00 82.88 183 GLY A O 1
ATOM 1436 N N . ILE A 1 184 ? -3.780 44.526 10.319 1.00 83.56 184 ILE A N 1
ATOM 1437 C CA . ILE A 1 184 ? -2.795 43.956 9.382 1.00 83.56 184 ILE A CA 1
ATOM 1438 C C . ILE A 1 184 ? -2.865 42.422 9.257 1.00 83.56 184 ILE A C 1
ATOM 1440 O O . ILE A 1 184 ? -2.599 41.887 8.180 1.00 83.56 184 ILE A O 1
ATOM 1444 N N . SER A 1 185 ? -3.293 41.713 10.312 1.00 88.88 185 SER A N 1
ATOM 1445 C CA . SER A 1 185 ? -3.400 40.245 10.294 1.00 88.88 185 SER A CA 1
ATOM 1446 C C . SER A 1 185 ? -4.398 39.728 9.251 1.00 88.88 185 SER A C 1
ATOM 1448 O O . SER A 1 185 ? -4.239 38.615 8.753 1.00 88.88 185 SER A O 1
ATOM 1450 N N . MET A 1 186 ? -5.385 40.546 8.861 1.00 90.88 186 MET A N 1
ATOM 1451 C CA . MET A 1 186 ? -6.343 40.219 7.804 1.00 90.88 186 MET A CA 1
ATOM 1452 C C . MET A 1 186 ? -5.644 40.011 6.455 1.00 90.88 186 MET A C 1
ATOM 1454 O O . MET A 1 186 ? -5.861 38.997 5.790 1.00 90.88 186 MET A O 1
ATOM 1458 N N . GLY A 1 187 ? -4.762 40.941 6.075 1.00 82.31 187 GLY A N 1
ATOM 1459 C CA . GLY A 1 187 ? -3.982 40.838 4.843 1.00 82.31 187 GLY A CA 1
ATOM 1460 C C . GLY A 1 187 ? -3.059 39.621 4.865 1.00 82.31 187 GLY A C 1
ATOM 1461 O O . GLY A 1 187 ? -3.021 38.860 3.899 1.00 82.31 187 GLY A O 1
ATOM 1462 N N . ASP A 1 188 ? -2.380 39.386 5.992 1.00 91.62 188 ASP A N 1
ATOM 1463 C CA . ASP A 1 188 ? -1.476 38.243 6.143 1.00 91.62 188 ASP A CA 1
ATOM 1464 C C . ASP A 1 188 ? -2.207 36.899 5.996 1.00 91.62 188 ASP A C 1
ATOM 1466 O O . ASP A 1 188 ? -1.742 35.996 5.296 1.00 91.62 188 ASP A O 1
ATOM 1470 N N . HIS A 1 189 ? -3.373 36.773 6.636 1.00 95.81 189 HIS A N 1
ATOM 1471 C CA . HIS A 1 189 ? -4.179 35.558 6.606 1.00 95.81 189 HIS A CA 1
ATOM 1472 C C . HIS A 1 189 ? -4.796 35.311 5.223 1.00 95.81 189 HIS A C 1
ATOM 1474 O O . HIS A 1 189 ? -4.778 34.171 4.759 1.00 95.81 189 HIS A O 1
ATOM 1480 N N . LEU A 1 190 ? -5.295 36.347 4.534 1.00 93.69 190 LEU A N 1
ATOM 1481 C CA . LEU A 1 190 ? -5.858 36.198 3.188 1.00 93.69 190 LEU A CA 1
ATOM 1482 C C . LEU A 1 190 ? -4.785 35.839 2.152 1.00 93.69 190 LEU A C 1
ATOM 1484 O O . LEU A 1 190 ? -4.994 34.925 1.355 1.00 93.69 190 LEU A O 1
ATOM 1488 N N . TRP A 1 191 ? -3.622 36.496 2.165 1.00 93.31 191 TRP A N 1
ATOM 1489 C CA . TRP A 1 191 ? -2.540 36.159 1.232 1.00 93.31 191 TRP A CA 1
ATOM 1490 C C . TRP A 1 191 ? -1.984 34.754 1.469 1.00 93.31 191 TRP A C 1
ATOM 1492 O O . TRP A 1 191 ? -1.723 34.035 0.502 1.00 93.31 191 TRP A O 1
ATOM 1502 N N . MET A 1 192 ? -1.892 34.312 2.727 1.00 97.88 192 MET A N 1
ATOM 1503 C CA . MET A 1 192 ? -1.551 32.922 3.025 1.00 97.88 192 MET A CA 1
ATOM 1504 C C . MET A 1 192 ? -2.651 31.952 2.565 1.00 97.88 192 MET A C 1
ATOM 1506 O O . MET A 1 192 ? -2.338 30.933 1.956 1.00 97.88 192 MET A O 1
ATOM 1510 N N . ALA A 1 193 ? -3.935 32.276 2.752 1.00 97.69 193 ALA A N 1
ATOM 1511 C CA . ALA A 1 193 ? -5.044 31.458 2.253 1.00 97.69 193 ALA A CA 1
ATOM 1512 C C . ALA A 1 193 ? -5.044 31.334 0.716 1.00 97.69 193 ALA A C 1
ATOM 1514 O O . ALA A 1 193 ? -5.235 30.231 0.199 1.00 97.69 193 ALA A O 1
ATOM 1515 N N . ARG A 1 194 ? -4.770 32.430 -0.011 1.00 97.12 194 ARG A N 1
ATOM 1516 C CA . ARG A 1 194 ? -4.581 32.448 -1.475 1.00 97.12 194 ARG A CA 1
ATOM 1517 C C . ARG A 1 194 ? -3.397 31.569 -1.898 1.00 97.12 194 ARG A C 1
ATOM 1519 O O . ARG A 1 194 ? -3.548 30.758 -2.810 1.00 97.12 194 ARG A O 1
ATOM 1526 N N . TYR A 1 195 ? -2.251 31.673 -1.216 1.00 97.50 195 TYR A N 1
ATOM 1527 C CA . TYR A 1 195 ? -1.082 30.821 -1.475 1.00 97.50 195 TYR A CA 1
ATOM 1528 C C . TYR A 1 195 ? -1.392 29.342 -1.258 1.00 97.50 195 TYR A C 1
ATOM 1530 O O . TYR A 1 195 ? -1.093 28.527 -2.128 1.00 97.50 195 TYR A O 1
ATOM 1538 N N . LEU A 1 196 ? -2.038 28.996 -0.141 1.00 98.25 196 LEU A N 1
ATOM 1539 C CA . LEU A 1 196 ? -2.461 27.627 0.134 1.00 98.25 196 LEU A CA 1
ATOM 1540 C C . LEU A 1 196 ? -3.399 27.109 -0.963 1.00 98.25 196 LEU A C 1
ATOM 1542 O O . LEU A 1 196 ? -3.177 26.006 -1.448 1.00 98.25 196 LEU A O 1
ATOM 1546 N N . LEU A 1 197 ? -4.383 27.898 -1.410 1.00 98.31 197 LEU A N 1
ATOM 1547 C CA . LEU A 1 197 ? -5.324 27.494 -2.462 1.00 98.31 197 LEU A CA 1
ATOM 1548 C C . LEU A 1 197 ? -4.617 27.188 -3.791 1.00 98.31 197 LEU A C 1
ATOM 1550 O O . LEU A 1 197 ? -4.814 26.112 -4.353 1.00 98.31 197 LEU A O 1
ATOM 1554 N N . VAL A 1 198 ? -3.764 28.098 -4.273 1.00 96.81 198 VAL A N 1
ATOM 1555 C CA . VAL A 1 198 ? -3.011 27.910 -5.527 1.00 96.81 198 VAL A CA 1
ATOM 1556 C C . VAL A 1 198 ? -2.063 26.713 -5.414 1.00 96.81 198 VAL A C 1
ATOM 1558 O O . VAL A 1 198 ? -2.097 25.813 -6.253 1.00 96.81 198 VAL A O 1
ATOM 1561 N N . ARG A 1 199 ? -1.286 26.640 -4.325 1.00 96.19 199 ARG A N 1
ATOM 1562 C CA . ARG A 1 199 ? -0.306 25.572 -4.076 1.00 96.19 199 ARG A CA 1
ATOM 1563 C C . ARG A 1 199 ? -0.949 24.189 -3.908 1.00 96.19 199 ARG A C 1
ATOM 1565 O O . ARG A 1 199 ? -0.269 23.177 -4.097 1.00 96.19 199 ARG A O 1
ATOM 1572 N N . ILE A 1 200 ? -2.235 24.140 -3.562 1.00 96.25 200 ILE A N 1
ATOM 1573 C CA . ILE A 1 200 ? -3.065 22.931 -3.498 1.00 96.25 200 ILE A CA 1
ATOM 1574 C C . ILE A 1 200 ? -3.635 22.586 -4.878 1.00 96.25 200 ILE A C 1
ATOM 1576 O O . ILE A 1 200 ? -3.510 21.442 -5.308 1.00 96.25 200 ILE A O 1
ATOM 1580 N N . ALA A 1 201 ? -4.179 23.556 -5.616 1.00 94.75 201 ALA A N 1
ATOM 1581 C CA . ALA A 1 201 ? -4.718 23.339 -6.961 1.00 94.75 201 ALA A CA 1
ATOM 1582 C C . ALA A 1 201 ? -3.660 22.835 -7.967 1.00 94.75 201 ALA A C 1
ATOM 1584 O O . ALA A 1 201 ? -3.966 21.979 -8.802 1.00 94.75 201 ALA A O 1
ATOM 1585 N N . GLU A 1 202 ? -2.397 23.256 -7.808 1.00 91.94 202 GLU A N 1
ATOM 1586 C CA . GLU A 1 202 ? -1.229 22.682 -8.500 1.00 91.94 202 GLU A CA 1
ATOM 1587 C C . GLU A 1 202 ? -1.184 21.143 -8.447 1.00 91.94 202 GLU A C 1
ATOM 1589 O O . GLU A 1 202 ? -0.816 20.510 -9.435 1.00 91.94 202 GLU A O 1
ATOM 1594 N N . GLN A 1 203 ? -1.566 20.529 -7.319 1.00 89.88 203 GLN A N 1
ATOM 1595 C CA . GLN A 1 203 ? -1.493 19.074 -7.118 1.00 89.88 203 GLN A CA 1
ATOM 1596 C C . GLN A 1 203 ? -2.515 18.307 -7.971 1.00 89.88 203 GLN A C 1
ATOM 1598 O O . GLN A 1 203 ? -2.297 17.140 -8.288 1.00 89.88 203 GLN A O 1
ATOM 1603 N N . TRP A 1 204 ? -3.593 18.978 -8.387 1.00 87.56 204 TRP A N 1
ATOM 1604 C CA . TRP A 1 204 ? -4.602 18.461 -9.314 1.00 87.56 204 TRP A CA 1
ATOM 1605 C C . TRP A 1 204 ? -4.401 18.938 -10.764 1.00 87.56 204 TRP A C 1
ATOM 1607 O O . TRP A 1 204 ? -5.171 18.555 -11.642 1.00 87.56 204 TRP A O 1
ATOM 1617 N N . GLY A 1 205 ? -3.394 19.778 -11.041 1.00 91.31 205 GLY A N 1
ATOM 1618 C CA . GLY A 1 205 ? -3.225 20.432 -12.346 1.00 91.31 205 GLY A CA 1
ATOM 1619 C C . GLY A 1 205 ? -4.293 21.493 -12.656 1.00 91.31 205 GLY A C 1
ATOM 1620 O O . GLY A 1 205 ? -4.466 21.870 -13.817 1.00 91.31 205 GLY A O 1
ATOM 1621 N N . VAL A 1 206 ? -5.008 21.966 -11.631 1.00 94.31 206 VAL A N 1
ATOM 1622 C CA . VAL A 1 206 ? -6.111 22.929 -11.736 1.00 94.31 206 VAL A CA 1
ATOM 1623 C C . VAL A 1 206 ? -5.575 24.352 -11.594 1.00 94.31 206 VAL A C 1
ATOM 1625 O O . VAL A 1 206 ? -4.761 24.650 -10.722 1.00 94.31 206 VAL A O 1
ATOM 1628 N N . LYS A 1 207 ? -6.058 25.254 -12.446 1.00 95.44 207 LYS A N 1
ATOM 1629 C CA . LYS A 1 207 ? -5.798 26.693 -12.371 1.00 95.44 207 LYS A CA 1
ATOM 1630 C C . LYS A 1 207 ? -6.855 27.363 -11.495 1.00 95.44 207 LYS A C 1
ATOM 1632 O O . LYS A 1 207 ? -8.048 27.110 -11.650 1.00 95.44 207 LYS A O 1
ATOM 1637 N N . VAL A 1 208 ? -6.418 28.256 -10.612 1.00 97.06 208 VAL A N 1
ATOM 1638 C CA . VAL A 1 208 ? -7.294 29.114 -9.802 1.00 97.06 208 VAL A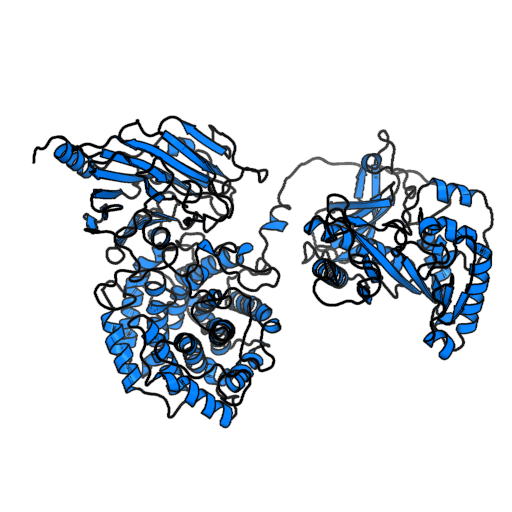 CA 1
ATOM 1639 C C . VAL A 1 208 ? -7.322 30.495 -10.443 1.00 97.06 208 VAL A C 1
ATOM 1641 O O . VAL A 1 208 ? -6.268 31.091 -10.654 1.00 97.06 208 VAL A O 1
ATOM 1644 N N . SER A 1 209 ? -8.513 31.003 -10.749 1.00 95.56 209 SER A N 1
ATOM 1645 C CA . SER A 1 209 ? -8.714 32.369 -11.227 1.00 95.56 209 SER A CA 1
ATOM 1646 C C . SER A 1 209 ? -9.372 33.222 -10.148 1.00 95.56 209 SER A C 1
ATOM 1648 O O . SER A 1 209 ? -10.445 32.882 -9.645 1.00 95.56 209 SER A O 1
ATOM 1650 N N . PHE A 1 210 ? -8.738 34.355 -9.846 1.00 94.94 210 PHE A N 1
ATOM 1651 C CA . PHE A 1 210 ? -9.300 35.439 -9.040 1.00 94.94 210 PHE A CA 1
ATOM 1652 C C . PHE A 1 210 ? -9.847 36.583 -9.917 1.00 94.94 210 PHE A C 1
ATOM 1654 O O . PHE A 1 210 ? -10.093 37.670 -9.407 1.00 94.94 210 PHE A O 1
ATOM 1661 N N . HIS A 1 211 ? -10.025 36.388 -11.231 1.00 94.81 211 HIS A N 1
ATOM 1662 C CA . HIS A 1 211 ? -10.547 37.434 -12.124 1.00 94.81 211 HIS A CA 1
ATOM 1663 C C . HIS A 1 211 ? -12.028 37.751 -11.820 1.00 94.81 211 HIS A C 1
ATOM 1665 O O . HIS A 1 211 ? -12.812 36.807 -11.710 1.00 94.81 211 HIS A O 1
ATOM 1671 N N . PRO A 1 212 ? -12.442 39.032 -11.706 1.00 93.88 212 PRO A N 1
ATOM 1672 C CA . PRO A 1 212 ? -13.796 39.402 -11.276 1.00 93.88 212 PRO A CA 1
ATOM 1673 C C . PRO A 1 212 ? -14.926 39.036 -12.236 1.00 93.88 212 PRO A C 1
ATOM 1675 O O . PRO A 1 212 ? -16.086 39.017 -11.819 1.00 93.88 212 PRO A O 1
ATOM 1678 N N . LYS A 1 213 ? -14.633 38.752 -13.507 1.00 95.94 213 LYS A N 1
ATOM 1679 C CA . LYS A 1 213 ? -15.617 38.290 -14.491 1.00 95.94 213 LYS A CA 1
ATOM 1680 C C . LYS A 1 213 ? -15.010 37.147 -15.320 1.00 95.94 213 LYS A C 1
ATOM 1682 O O . LYS A 1 213 ? -14.701 37.327 -16.498 1.00 95.94 213 LYS A O 1
ATOM 1687 N N . PRO A 1 214 ? -14.836 35.956 -14.710 1.00 91.62 214 PRO A N 1
ATOM 1688 C CA . PRO A 1 214 ? -14.038 34.870 -15.282 1.00 91.62 214 PRO A CA 1
ATOM 1689 C C . PRO A 1 214 ? -14.680 34.253 -16.535 1.00 91.62 214 PRO A C 1
ATOM 1691 O O . PRO A 1 214 ? -13.993 33.611 -17.325 1.00 91.62 214 PRO A O 1
ATOM 1694 N N . LEU A 1 215 ? -15.985 34.473 -16.737 1.00 91.44 215 LEU A N 1
ATOM 1695 C CA . LEU A 1 215 ? -16.701 34.235 -17.986 1.00 91.44 215 LEU A CA 1
ATOM 1696 C C . LEU A 1 215 ? -17.605 35.424 -18.319 1.00 91.44 215 LEU A C 1
ATOM 1698 O O . LEU A 1 215 ? -18.214 36.038 -17.442 1.00 91.44 215 LEU A O 1
ATOM 1702 N N . GLN A 1 216 ? -17.740 35.702 -19.613 1.00 86.69 216 GLN A N 1
ATOM 1703 C CA . GLN A 1 216 ? -18.646 36.724 -20.134 1.00 86.69 216 GLN A CA 1
ATOM 1704 C C . GLN A 1 216 ? -20.110 36.245 -20.157 1.00 86.69 216 GLN A C 1
ATOM 1706 O O . GLN A 1 216 ? -20.393 35.046 -20.206 1.00 86.69 216 GLN A O 1
ATOM 1711 N N . GLY A 1 217 ? -21.049 37.196 -20.154 1.00 86.12 217 GLY A N 1
ATOM 1712 C CA . GLY A 1 217 ? -22.493 36.929 -20.167 1.00 86.12 217 GLY A CA 1
ATOM 1713 C C . GLY A 1 217 ? -23.111 36.736 -18.776 1.00 86.12 217 GLY A C 1
ATOM 1714 O O . GLY A 1 217 ? -22.640 37.305 -17.792 1.00 86.12 217 GLY A O 1
ATOM 1715 N N . GLU A 1 218 ? -24.186 35.948 -18.710 1.00 87.25 218 GLU A N 1
ATOM 1716 C CA . GLU A 1 218 ? -25.107 35.847 -17.559 1.00 87.25 218 GLU A CA 1
ATOM 1717 C C . GLU A 1 218 ? -24.596 34.986 -16.377 1.00 87.25 218 GLU A C 1
ATOM 1719 O O . GLU A 1 218 ? -25.329 34.762 -15.412 1.00 87.25 218 GLU A O 1
ATOM 1724 N N . TRP A 1 219 ? -23.356 34.490 -16.440 1.00 91.81 219 TRP A N 1
ATOM 1725 C CA . TRP A 1 219 ? -22.687 33.820 -15.316 1.00 91.81 219 TRP A CA 1
ATOM 1726 C C . TRP A 1 219 ? -22.270 34.837 -14.246 1.00 91.81 219 TRP A C 1
ATOM 1728 O O . TRP A 1 219 ? -21.978 35.994 -14.568 1.00 91.81 219 TRP A O 1
ATOM 1738 N N . ASN A 1 220 ? -22.223 34.430 -12.977 1.00 92.62 220 ASN A N 1
ATOM 1739 C CA . ASN A 1 220 ? -21.782 35.314 -11.900 1.00 92.62 220 ASN A CA 1
ATOM 1740 C C . ASN A 1 220 ? -20.329 35.786 -12.103 1.00 92.62 220 ASN A C 1
ATOM 1742 O O . ASN A 1 220 ? -19.515 35.134 -12.756 1.00 92.62 220 ASN A O 1
ATOM 1746 N N . GLY A 1 221 ? -20.030 36.974 -11.577 1.00 94.38 221 GLY A N 1
ATOM 1747 C CA . GLY A 1 221 ? -18.650 37.414 -11.375 1.00 94.38 221 GLY A CA 1
ATOM 1748 C C . GLY A 1 221 ? -18.126 36.961 -10.013 1.00 94.38 221 GLY A C 1
ATOM 1749 O O . GLY A 1 221 ? -18.881 36.380 -9.237 1.00 94.38 221 GLY A O 1
ATOM 1750 N N . ALA A 1 222 ? -16.859 37.261 -9.727 1.00 96.44 222 ALA A N 1
ATOM 1751 C CA . ALA A 1 222 ? -16.177 36.882 -8.495 1.00 96.44 222 ALA A CA 1
ATOM 1752 C C . ALA A 1 222 ? -15.849 38.107 -7.610 1.00 96.44 222 ALA A C 1
ATOM 1754 O O . ALA A 1 222 ? -15.227 39.079 -8.049 1.00 96.44 222 ALA A O 1
ATOM 1755 N N . GLY A 1 223 ? -16.330 38.094 -6.367 1.00 94.75 223 GLY A N 1
ATOM 1756 C CA . GLY A 1 223 ? -16.134 39.133 -5.350 1.00 94.75 223 GLY A CA 1
ATOM 1757 C C . GLY A 1 223 ? -15.040 38.849 -4.311 1.00 94.75 223 GLY A C 1
ATOM 1758 O O . GLY A 1 223 ? -14.438 37.778 -4.261 1.00 94.75 223 GLY A O 1
ATOM 1759 N N . CYS A 1 224 ? -14.785 39.850 -3.464 1.00 94.50 224 CYS A N 1
ATOM 1760 C CA . CYS A 1 224 ? -14.032 39.708 -2.214 1.00 94.50 224 CYS A CA 1
ATOM 1761 C C . CYS A 1 224 ? -14.707 40.512 -1.081 1.00 94.50 224 CYS A C 1
ATOM 1763 O O . CYS A 1 224 ? -14.104 41.449 -0.544 1.00 94.50 224 CYS A O 1
ATOM 1765 N N . HIS A 1 225 ? -15.990 40.250 -0.779 1.00 93.69 225 HIS A N 1
ATOM 1766 C CA . HIS A 1 225 ? -16.769 41.141 0.100 1.00 93.69 225 HIS A CA 1
ATOM 1767 C C . HIS A 1 225 ? -16.080 41.333 1.457 1.00 93.69 225 HIS A C 1
ATOM 1769 O O . HIS A 1 225 ? -15.563 40.390 2.054 1.00 93.69 225 HIS A O 1
ATOM 1775 N N . THR A 1 226 ? -16.047 42.575 1.935 1.00 90.12 226 THR A N 1
ATOM 1776 C CA . THR A 1 226 ? -15.273 42.967 3.116 1.00 90.12 226 THR A CA 1
ATOM 1777 C C . THR A 1 226 ? -16.222 43.365 4.238 1.00 90.12 226 THR A C 1
ATOM 1779 O O . THR A 1 226 ? -16.793 44.457 4.242 1.00 90.12 226 THR A O 1
ATOM 1782 N N . ASN A 1 227 ? -16.389 42.464 5.202 1.00 90.88 227 ASN A N 1
ATOM 1783 C CA . ASN A 1 227 ? -17.081 42.721 6.458 1.00 90.88 227 ASN A CA 1
ATOM 1784 C C . ASN A 1 227 ? -16.169 43.537 7.384 1.00 90.88 227 ASN A C 1
ATOM 1786 O O . ASN A 1 227 ? -15.002 43.180 7.546 1.00 90.88 227 ASN A O 1
ATOM 1790 N N . TYR A 1 228 ? -16.677 44.607 8.000 1.00 90.38 228 TYR A N 1
ATOM 1791 C CA . TYR A 1 228 ? -15.884 45.541 8.804 1.00 90.38 228 TYR A CA 1
ATOM 1792 C C . TYR A 1 228 ? -16.601 46.042 10.067 1.00 90.38 228 TYR A C 1
ATOM 1794 O O . TYR A 1 228 ? -17.786 46.384 10.028 1.00 90.38 228 TYR A O 1
ATOM 1802 N N . SER A 1 229 ? -15.856 46.161 11.174 1.00 88.44 229 SER A N 1
ATOM 1803 C CA . SER A 1 229 ? -16.298 46.852 12.394 1.00 88.44 229 SER A CA 1
ATOM 1804 C C . SER A 1 229 ? -15.144 47.478 13.189 1.00 88.44 229 SER A C 1
ATOM 1806 O O . SER A 1 229 ? -14.073 46.883 13.302 1.00 88.44 229 SER A O 1
ATOM 1808 N N . THR A 1 230 ? -15.388 48.618 13.840 1.00 89.81 230 THR A N 1
ATOM 1809 C CA . THR A 1 230 ? -14.605 49.064 15.012 1.00 89.81 230 THR A CA 1
ATOM 1810 C C . THR A 1 230 ? -15.242 48.557 16.304 1.00 89.81 230 THR A C 1
ATOM 1812 O O . THR A 1 230 ? -16.406 48.149 16.312 1.00 89.81 230 THR A O 1
ATOM 1815 N N . LYS A 1 231 ? -14.534 48.669 17.430 1.00 90.56 231 LYS A N 1
ATOM 1816 C CA . LYS A 1 231 ? -15.087 48.462 18.776 1.00 90.56 231 LYS A CA 1
ATOM 1817 C C . LYS A 1 231 ? -16.414 49.196 18.988 1.00 90.56 231 LYS A C 1
ATOM 1819 O O . LYS A 1 231 ? -17.410 48.580 19.354 1.00 90.56 231 LYS A O 1
ATOM 1824 N N . ALA A 1 232 ? -16.451 50.485 18.648 1.00 87.38 232 ALA A N 1
ATOM 1825 C CA . ALA A 1 232 ? -17.638 51.328 18.779 1.00 87.38 232 ALA A CA 1
ATOM 1826 C C . ALA A 1 232 ? -18.797 50.921 17.847 1.00 87.38 232 ALA A C 1
ATOM 1828 O O . ALA A 1 232 ? -19.938 51.289 18.105 1.00 87.38 232 ALA A O 1
ATOM 1829 N N . MET A 1 233 ? -18.541 50.155 16.777 1.00 92.25 233 MET A N 1
ATOM 1830 C CA . MET A 1 233 ? -19.602 49.515 15.987 1.00 92.25 233 MET A CA 1
ATOM 1831 C C . MET A 1 233 ? -20.107 48.223 16.637 1.00 92.25 233 MET A C 1
ATOM 1833 O O . MET A 1 233 ? -21.292 47.925 16.513 1.00 92.25 233 MET A O 1
ATOM 1837 N N . ARG A 1 234 ? -19.237 47.467 17.326 1.00 97.50 234 ARG A N 1
ATOM 1838 C CA . ARG A 1 234 ? -19.559 46.189 17.993 1.00 97.50 234 ARG A CA 1
ATOM 1839 C C . ARG A 1 234 ? -20.275 46.349 19.341 1.00 97.50 234 ARG A C 1
ATOM 1841 O O . ARG A 1 234 ? -20.913 45.400 19.788 1.00 97.50 234 ARG A O 1
ATOM 1848 N N . GLU A 1 235 ? -20.175 47.507 19.987 1.00 96.44 235 GLU A N 1
ATOM 1849 C CA . GLU A 1 235 ? -20.831 47.805 21.270 1.00 96.44 235 GLU A CA 1
ATOM 1850 C C . GLU A 1 235 ? -22.291 48.298 21.094 1.00 96.44 235 GLU A C 1
ATOM 1852 O O . GLU A 1 235 ? -22.625 48.871 20.053 1.00 96.44 235 GLU A O 1
ATOM 1857 N N . PRO A 1 236 ? -23.195 48.100 22.081 1.00 97.00 236 PRO A N 1
ATOM 1858 C CA . PRO A 1 236 ? -24.606 48.487 21.968 1.00 97.00 236 PRO A CA 1
ATOM 1859 C C . PRO A 1 236 ? -24.831 49.967 21.613 1.00 97.00 236 PRO A C 1
ATOM 1861 O O . PRO A 1 236 ? -24.338 50.865 22.290 1.00 97.00 236 PRO A O 1
ATOM 1864 N N . GLY A 1 237 ? -25.617 50.218 20.559 1.00 93.88 237 GLY A N 1
ATOM 1865 C CA . GLY A 1 237 ? -25.788 51.547 19.952 1.00 93.88 237 GLY A CA 1
ATOM 1866 C C . GLY A 1 237 ? -24.844 51.822 18.770 1.00 93.88 237 GLY A C 1
ATOM 1867 O O . GLY A 1 237 ? -24.984 52.844 18.092 1.00 93.88 237 GLY A O 1
ATOM 1868 N N . GLY A 1 238 ? -23.930 50.893 18.472 1.00 94.12 238 GLY A N 1
ATOM 1869 C CA . GLY A 1 238 ? -22.936 50.982 17.405 1.00 94.12 238 GLY A CA 1
ATOM 1870 C C . GLY A 1 238 ? -23.475 51.161 15.982 1.00 94.12 238 GLY A C 1
ATOM 1871 O O . GLY A 1 238 ? -22.713 51.556 15.099 1.00 94.12 238 GLY A O 1
ATOM 1872 N N . MET A 1 239 ? -24.782 50.982 15.743 1.00 96.19 239 MET A N 1
ATOM 1873 C CA . MET A 1 239 ? -25.419 51.321 14.461 1.00 96.19 239 MET A CA 1
ATOM 1874 C C . MET A 1 239 ? -25.131 52.769 14.034 1.00 96.19 239 MET A C 1
ATOM 1876 O O . MET A 1 239 ? -24.835 53.007 12.868 1.00 96.19 239 MET A O 1
ATOM 1880 N N . LYS A 1 240 ? -25.082 53.724 14.975 1.00 93.12 240 LYS A N 1
ATOM 1881 C CA . LYS A 1 240 ? -24.709 55.118 14.675 1.00 93.12 240 LYS A CA 1
ATOM 1882 C C . LYS A 1 240 ? -23.299 55.231 14.076 1.00 93.12 240 LYS A C 1
ATOM 1884 O O . LYS A 1 240 ? -23.055 56.058 13.197 1.00 93.12 240 LYS A O 1
ATOM 1889 N N . HIS A 1 241 ? -22.360 54.410 14.546 1.00 87.00 241 HIS A N 1
ATOM 1890 C CA . HIS A 1 241 ? -20.989 54.371 14.031 1.00 87.00 241 HIS A CA 1
ATOM 1891 C C . HIS A 1 241 ? -20.929 53.687 12.656 1.00 87.00 241 HIS A C 1
ATOM 1893 O O . HIS A 1 241 ? -20.198 54.154 11.785 1.00 87.00 241 HIS A O 1
ATOM 1899 N N . ILE A 1 242 ? -21.755 52.660 12.427 1.00 84.38 242 ILE A N 1
ATOM 1900 C CA . ILE A 1 242 ? -21.938 52.014 11.116 1.00 84.38 242 ILE A CA 1
ATOM 1901 C C . ILE A 1 242 ? -22.500 53.010 10.088 1.00 84.38 242 ILE A C 1
ATOM 1903 O O . ILE A 1 242 ? -21.941 53.154 9.004 1.00 84.38 242 ILE A O 1
ATOM 1907 N N . GLU A 1 243 ? -23.551 53.756 10.434 1.00 89.38 243 GLU A N 1
ATOM 1908 C CA . GLU A 1 243 ? -24.149 54.797 9.583 1.00 89.38 243 GLU A CA 1
ATOM 1909 C C . GLU A 1 243 ? -23.143 55.912 9.260 1.00 89.38 243 GLU A C 1
ATOM 1911 O O . GLU A 1 243 ? -22.971 56.280 8.098 1.00 89.38 243 GLU A O 1
ATOM 1916 N N . THR A 1 244 ? -22.400 56.374 10.271 1.00 85.94 244 THR A N 1
ATOM 1917 C CA . THR A 1 244 ? -21.309 57.351 10.107 1.00 85.94 244 THR A CA 1
ATOM 1918 C C . THR A 1 244 ? -20.219 56.835 9.155 1.00 85.94 244 THR A C 1
ATOM 1920 O O . THR A 1 244 ? -19.663 57.607 8.374 1.00 85.94 244 THR A O 1
ATOM 1923 N N . ALA A 1 245 ? -19.899 55.537 9.191 1.00 81.94 245 ALA A N 1
ATOM 1924 C CA . ALA A 1 245 ? -18.930 54.941 8.276 1.00 81.94 245 ALA A CA 1
ATOM 1925 C C . ALA A 1 245 ? -19.463 54.846 6.844 1.00 81.94 245 ALA A C 1
ATOM 1927 O O . ALA A 1 245 ? -18.756 55.223 5.912 1.00 81.94 245 ALA A O 1
ATOM 1928 N N . ILE A 1 246 ? -20.721 54.437 6.666 1.00 86.19 246 ILE A N 1
ATOM 1929 C CA . ILE A 1 246 ? -21.395 54.407 5.361 1.00 86.19 246 ILE A CA 1
ATOM 1930 C C . ILE A 1 246 ? -21.420 55.806 4.720 1.00 86.19 246 ILE A C 1
ATOM 1932 O O . ILE A 1 246 ? -21.128 55.930 3.532 1.00 86.19 246 ILE A O 1
ATOM 1936 N N . GLU A 1 247 ? -21.680 56.865 5.496 1.00 83.06 247 GLU A N 1
ATOM 1937 C CA . GLU A 1 247 ? -21.669 58.250 4.999 1.00 83.06 247 GLU A CA 1
ATOM 1938 C C . GLU A 1 247 ? -20.271 58.718 4.550 1.00 83.06 247 GLU A C 1
ATOM 1940 O O . GLU A 1 247 ? -20.135 59.449 3.569 1.00 83.06 247 GLU A O 1
ATOM 1945 N N . LYS A 1 248 ? -19.199 58.310 5.241 1.00 81.44 248 LYS A N 1
ATOM 1946 C CA . LYS A 1 248 ? -17.831 58.664 4.821 1.00 81.44 248 LYS A CA 1
ATOM 1947 C C . LYS A 1 248 ? -17.369 57.826 3.622 1.00 81.44 248 LYS A C 1
ATOM 1949 O O . LYS A 1 248 ? -16.768 58.383 2.705 1.00 81.44 248 LYS A O 1
ATOM 1954 N N . LEU A 1 249 ? -17.736 56.541 3.562 1.00 81.00 249 LEU A N 1
ATOM 1955 C CA . LEU A 1 249 ? -17.508 55.673 2.397 1.00 81.00 249 LEU A CA 1
ATOM 1956 C C . LEU A 1 249 ? -18.218 56.193 1.134 1.00 81.00 249 LEU A C 1
ATOM 1958 O O . LEU A 1 249 ? -17.659 56.094 0.040 1.00 81.00 249 LEU A O 1
ATOM 1962 N N . SER A 1 250 ? -19.411 56.790 1.263 1.00 84.12 250 SER A N 1
ATOM 1963 C CA . SER A 1 250 ? -20.147 57.334 0.112 1.00 84.12 250 SER A CA 1
ATOM 1964 C C . SER A 1 250 ? -19.433 58.510 -0.551 1.00 84.12 250 SER A C 1
ATOM 1966 O O . SER A 1 250 ? -19.513 58.676 -1.766 1.00 84.12 250 SER A O 1
ATOM 1968 N N . LYS A 1 251 ? -18.706 59.315 0.232 1.00 83.38 251 LYS A N 1
ATOM 1969 C CA . LYS A 1 251 ? -17.982 60.511 -0.232 1.00 83.38 251 LYS A CA 1
ATOM 1970 C C . LYS A 1 251 ? -16.662 60.196 -0.941 1.00 83.38 251 LYS A C 1
ATOM 1972 O O . LYS A 1 251 ? -16.082 61.098 -1.534 1.00 83.38 251 LYS A O 1
ATOM 1977 N N . ARG A 1 252 ? -16.191 58.944 -0.882 1.00 79.12 252 ARG A N 1
ATOM 1978 C CA . ARG A 1 252 ? -14.925 58.480 -1.485 1.00 79.12 252 ARG A CA 1
ATOM 1979 C C . ARG A 1 252 ? -15.126 57.284 -2.425 1.00 79.12 252 ARG A C 1
ATOM 1981 O O . ARG A 1 252 ? -14.212 56.491 -2.630 1.00 79.12 252 ARG A O 1
ATOM 1988 N N . HIS A 1 253 ? -16.334 57.125 -2.976 1.00 82.81 253 HIS A N 1
ATOM 1989 C CA . HIS A 1 253 ? -16.718 55.954 -3.771 1.00 82.81 253 HIS A CA 1
ATOM 1990 C C . HIS A 1 253 ? -15.722 55.639 -4.895 1.00 82.81 253 HIS A C 1
ATOM 1992 O O . HIS A 1 253 ? -15.196 54.528 -4.928 1.00 82.81 253 HIS A O 1
ATOM 1998 N N . ASP A 1 254 ? -15.423 56.625 -5.740 1.00 80.94 254 ASP A N 1
ATOM 1999 C CA . ASP A 1 254 ? -14.569 56.480 -6.924 1.00 80.94 254 ASP A CA 1
ATOM 2000 C C . ASP A 1 254 ? -13.117 56.126 -6.558 1.00 80.94 254 ASP A C 1
ATOM 2002 O O . ASP A 1 254 ? -12.477 55.324 -7.232 1.00 80.94 254 ASP A O 1
ATOM 2006 N N . GLU A 1 255 ? -12.604 56.677 -5.453 1.00 78.62 255 GLU A N 1
ATOM 2007 C CA . GLU A 1 255 ? -11.248 56.405 -4.959 1.00 78.62 255 GLU A CA 1
ATOM 2008 C C . GLU A 1 255 ? -11.103 54.985 -4.399 1.00 78.62 255 GLU A C 1
ATOM 2010 O O . GLU A 1 255 ? -10.058 54.360 -4.560 1.00 78.62 255 GLU A O 1
ATOM 2015 N N . HIS A 1 256 ? -12.152 54.473 -3.747 1.00 75.88 256 HIS A N 1
ATOM 2016 C CA . HIS A 1 256 ? -12.222 53.076 -3.319 1.00 75.88 256 HIS A CA 1
ATOM 2017 C C . HIS A 1 256 ? -12.326 52.148 -4.535 1.00 75.88 256 HIS A C 1
ATOM 2019 O O . HIS A 1 256 ? -11.595 51.171 -4.620 1.00 75.88 256 HIS A O 1
ATOM 2025 N N . ILE A 1 257 ? -13.192 52.469 -5.505 1.00 81.88 257 ILE A N 1
ATOM 2026 C CA . ILE A 1 257 ? -13.330 51.699 -6.751 1.00 81.88 257 ILE A CA 1
ATOM 2027 C C . ILE A 1 257 ? -11.996 51.617 -7.512 1.00 81.88 257 ILE A C 1
ATOM 2029 O O . ILE A 1 257 ? -11.669 50.558 -8.039 1.00 81.88 257 ILE A O 1
ATOM 2033 N N . ALA A 1 258 ? -11.198 52.688 -7.503 1.00 77.69 258 ALA A N 1
ATOM 2034 C CA . ALA A 1 258 ? -9.873 52.736 -8.120 1.00 77.69 258 ALA A CA 1
ATOM 2035 C C . ALA A 1 258 ? -8.790 51.861 -7.444 1.00 77.69 258 ALA A C 1
ATOM 2037 O O . ALA A 1 258 ? -7.679 51.826 -7.968 1.00 77.69 258 ALA A O 1
ATOM 2038 N N . VAL A 1 259 ? -9.096 51.196 -6.318 1.00 71.12 259 VAL A N 1
ATOM 2039 C CA . VAL A 1 259 ? -8.215 50.226 -5.625 1.00 71.12 259 VAL A CA 1
ATOM 2040 C C . VAL A 1 259 ? -8.919 48.899 -5.274 1.00 71.12 259 VAL A C 1
ATOM 2042 O O . VAL A 1 259 ? -8.528 48.182 -4.348 1.00 71.12 259 VAL A O 1
ATOM 2045 N N . TYR A 1 260 ? -10.045 48.606 -5.936 1.00 81.19 260 TYR A N 1
ATOM 2046 C CA . TYR A 1 260 ? -10.905 47.446 -5.656 1.00 81.19 260 TYR A CA 1
ATOM 2047 C C . TYR A 1 260 ? -10.768 46.323 -6.693 1.00 81.19 260 TYR A C 1
ATOM 2049 O O . TYR A 1 260 ? -11.709 45.546 -6.873 1.00 81.19 260 TYR A O 1
ATOM 2057 N N . GLY A 1 261 ? -9.593 46.206 -7.316 1.00 80.62 261 GLY A N 1
ATOM 2058 C CA . GLY A 1 261 ? -9.240 45.190 -8.305 1.00 80.62 261 GLY A CA 1
ATOM 2059 C C . GLY A 1 261 ? -9.508 45.619 -9.750 1.00 80.62 261 GLY A C 1
ATOM 2060 O O . GLY A 1 261 ? -10.494 46.295 -10.057 1.00 80.62 261 GLY A O 1
ATOM 2061 N N . GLU A 1 262 ? -8.622 45.199 -10.652 1.00 83.94 262 GLU A N 1
ATOM 2062 C CA . GLU A 1 262 ? -8.721 45.450 -12.096 1.00 83.94 262 GLU A CA 1
ATOM 2063 C C . GLU A 1 262 ? -9.885 44.668 -12.737 1.00 83.94 262 GLU A C 1
ATOM 2065 O O . GLU A 1 262 ? -10.294 43.632 -12.215 1.00 83.94 262 GLU A O 1
ATOM 2070 N N . ASP A 1 263 ? -10.432 45.158 -13.857 1.00 91.69 263 ASP A N 1
ATOM 2071 C CA . ASP A 1 263 ? -11.606 44.612 -14.577 1.00 91.69 263 ASP A CA 1
ATOM 2072 C C . ASP A 1 263 ? -12.918 44.504 -13.756 1.00 91.69 263 ASP A C 1
ATOM 2074 O O . ASP A 1 263 ? -13.887 43.852 -14.161 1.00 91.69 263 ASP A O 1
ATOM 2078 N N . ASN A 1 264 ? -13.000 45.157 -12.591 1.00 91.56 264 ASN A N 1
ATOM 2079 C CA . ASN A 1 264 ? -14.181 45.130 -11.716 1.00 91.56 264 ASN A CA 1
ATOM 2080 C C . ASN A 1 264 ? -15.417 45.833 -12.337 1.00 91.56 264 ASN A C 1
ATOM 2082 O O . ASN A 1 264 ? -16.543 45.613 -11.888 1.00 91.56 264 ASN A O 1
ATOM 2086 N N . ASP A 1 265 ? -15.252 46.618 -13.408 1.00 92.06 265 ASP A N 1
ATOM 2087 C CA . ASP A 1 265 ? -16.347 47.171 -14.222 1.00 92.06 265 ASP A CA 1
ATOM 2088 C C . ASP A 1 265 ? -17.122 46.078 -14.976 1.00 92.06 265 ASP A C 1
ATOM 2090 O O . ASP A 1 265 ? -18.344 46.165 -15.109 1.00 92.06 265 ASP A O 1
ATOM 2094 N N . MET A 1 266 ? -16.446 44.991 -15.365 1.00 93.44 266 MET A N 1
ATOM 2095 C CA . MET A 1 266 ? -17.077 43.810 -15.967 1.00 93.44 266 MET A CA 1
ATOM 2096 C C . MET A 1 266 ? -17.955 43.031 -14.969 1.00 93.44 266 MET A C 1
ATOM 2098 O O . MET A 1 266 ? -18.774 42.199 -15.371 1.00 93.44 266 MET A O 1
ATOM 2102 N N . ARG A 1 267 ? -17.790 43.293 -13.663 1.00 94.56 267 ARG A N 1
ATOM 2103 C CA . ARG A 1 267 ? -18.540 42.675 -12.561 1.00 94.56 267 ARG A CA 1
ATOM 2104 C C . ARG A 1 267 ? -19.644 43.591 -12.039 1.00 94.56 267 ARG A C 1
ATOM 2106 O O . ARG A 1 267 ? -20.812 43.204 -12.062 1.00 94.56 267 ARG A O 1
ATOM 2113 N N . LEU A 1 268 ? -19.286 44.798 -11.594 1.00 92.75 268 LEU A N 1
ATOM 2114 C CA . LEU A 1 268 ? -20.171 45.786 -10.964 1.00 92.75 268 LEU A CA 1
ATOM 2115 C C . LEU A 1 268 ? -21.091 46.483 -11.986 1.00 92.75 268 LEU A C 1
ATOM 2117 O O . LEU A 1 268 ? -21.006 47.684 -12.242 1.00 92.75 268 LEU A O 1
ATOM 2121 N N . THR A 1 269 ? -22.012 45.710 -12.553 1.00 90.31 269 THR A N 1
ATOM 2122 C CA . THR A 1 269 ? -22.895 46.105 -13.666 1.00 90.31 269 THR A CA 1
ATOM 2123 C C . THR A 1 269 ? -24.325 46.452 -13.231 1.00 90.31 269 THR A C 1
ATOM 2125 O O . THR A 1 269 ? -25.177 46.749 -14.068 1.00 90.31 269 THR A O 1
ATOM 2128 N N . GLY A 1 270 ? -24.626 46.401 -11.928 1.00 83.12 270 GLY A N 1
ATOM 2129 C CA . GLY A 1 270 ? -25.994 46.499 -11.401 1.00 83.12 270 GLY A CA 1
ATOM 2130 C C . GLY A 1 270 ? -26.860 45.255 -11.660 1.00 83.12 270 GLY A C 1
ATOM 2131 O O . GLY A 1 270 ? -28.082 45.317 -11.522 1.00 83.12 270 GLY A O 1
ATOM 2132 N N . ARG A 1 271 ? -26.248 44.135 -12.070 1.00 77.31 271 ARG A N 1
ATOM 2133 C CA . ARG A 1 271 ? -26.883 42.825 -12.305 1.00 77.31 271 ARG A CA 1
ATOM 2134 C C . ARG A 1 271 ? -26.218 41.759 -11.426 1.00 77.31 271 ARG A C 1
ATOM 2136 O O . ARG A 1 271 ? -25.249 42.052 -10.743 1.00 77.31 271 ARG A O 1
ATOM 2143 N N . HIS A 1 272 ? -26.739 40.528 -11.434 1.00 77.81 272 HIS A N 1
ATOM 2144 C CA . HIS A 1 272 ? -26.140 39.367 -10.743 1.00 77.81 272 HIS A CA 1
ATOM 2145 C C . HIS A 1 272 ? -25.732 39.653 -9.281 1.00 77.81 272 HIS A C 1
ATOM 2147 O O . HIS A 1 272 ? -24.616 39.372 -8.861 1.00 77.81 272 HIS A O 1
ATOM 2153 N N . GLU A 1 273 ? -26.651 40.252 -8.516 1.00 73.38 273 GLU A N 1
ATOM 2154 C CA . GLU A 1 273 ? -26.453 40.649 -7.113 1.00 73.38 273 GLU A CA 1
ATOM 2155 C C . GLU A 1 273 ? -25.332 41.678 -6.850 1.00 73.38 273 GLU A C 1
ATOM 2157 O O . GLU A 1 273 ? -24.868 41.778 -5.716 1.00 73.38 273 GLU A O 1
ATOM 2162 N N . THR A 1 274 ? -24.928 42.492 -7.833 1.00 77.62 274 THR A N 1
ATOM 2163 C CA . THR A 1 274 ? -23.984 43.607 -7.630 1.00 77.62 274 THR A CA 1
ATOM 2164 C C . THR A 1 274 ? -24.652 44.984 -7.680 1.00 77.62 274 THR A C 1
ATOM 2166 O O . THR A 1 274 ? -25.700 45.168 -8.298 1.00 77.62 274 THR A O 1
ATOM 2169 N N . GLY A 1 275 ? -23.987 45.993 -7.104 1.00 82.31 275 GLY A N 1
ATOM 2170 C CA . GLY A 1 275 ? -24.218 47.400 -7.459 1.00 82.31 275 GLY A CA 1
ATOM 2171 C C . GLY A 1 275 ? -23.620 47.761 -8.830 1.00 82.31 275 GLY A C 1
ATOM 2172 O O . GLY A 1 275 ? -22.976 46.924 -9.472 1.00 82.31 275 GLY A O 1
ATOM 2173 N N . HIS A 1 276 ? -23.820 49.005 -9.278 1.00 89.50 276 HIS A N 1
ATOM 2174 C CA . HIS A 1 276 ? -23.168 49.563 -10.473 1.00 89.50 276 HIS A CA 1
ATOM 2175 C C . HIS A 1 276 ? -21.874 50.298 -10.087 1.00 89.50 276 HIS A C 1
ATOM 2177 O O . HIS A 1 276 ? -21.862 51.016 -9.088 1.00 89.50 276 HIS A O 1
ATOM 2183 N N . ILE A 1 277 ? -20.802 50.156 -10.873 1.00 91.12 277 ILE A N 1
ATOM 2184 C CA . ILE A 1 277 ? -19.454 50.648 -10.524 1.00 91.12 277 ILE A CA 1
ATOM 2185 C C . ILE A 1 277 ? -19.354 52.168 -10.324 1.00 91.12 277 ILE A C 1
ATOM 2187 O O . ILE A 1 277 ? -18.472 52.636 -9.617 1.00 91.12 277 ILE A O 1
ATOM 2191 N N . THR A 1 278 ? -20.264 52.937 -10.923 1.00 89.88 278 THR A N 1
ATOM 2192 C CA . THR A 1 278 ? -20.304 54.409 -10.836 1.00 89.88 278 THR A CA 1
ATOM 2193 C C . THR A 1 278 ? -21.322 54.938 -9.816 1.00 89.88 278 THR A C 1
ATOM 2195 O O . THR A 1 278 ? -21.715 56.103 -9.901 1.00 89.88 278 THR A O 1
ATOM 2198 N N . ALA A 1 279 ? -21.877 54.085 -8.950 1.00 90.19 279 ALA A N 1
ATOM 2199 C CA . ALA A 1 279 ? -22.994 54.447 -8.081 1.00 90.19 279 ALA A CA 1
ATOM 2200 C C . ALA A 1 279 ? -22.852 53.855 -6.672 1.00 90.19 279 ALA A C 1
ATOM 2202 O O . ALA A 1 279 ? -23.058 52.658 -6.449 1.00 90.19 279 ALA A O 1
ATOM 2203 N N . PHE A 1 280 ? -22.594 54.723 -5.690 1.00 91.50 280 PHE A N 1
ATOM 2204 C CA . PHE A 1 280 ? -22.680 54.345 -4.284 1.00 91.50 280 PHE A CA 1
ATOM 2205 C C . PHE A 1 280 ? -24.138 54.178 -3.844 1.00 91.50 280 PHE A C 1
ATOM 2207 O O . PHE A 1 280 ? -24.988 55.035 -4.078 1.00 91.50 280 PHE A O 1
ATOM 2214 N N . SER A 1 281 ? -24.413 53.088 -3.138 1.00 93.19 281 SER A N 1
ATOM 2215 C CA . SER A 1 281 ? -25.701 52.797 -2.512 1.00 93.19 281 SER A CA 1
ATOM 2216 C C . SER A 1 281 ? -25.505 51.957 -1.251 1.00 93.19 281 SER A C 1
ATOM 2218 O O . SER A 1 281 ? -24.550 51.186 -1.144 1.00 93.19 281 SER A O 1
ATOM 2220 N N . SER A 1 282 ? -26.425 52.071 -0.296 1.00 93.62 282 SER A N 1
ATOM 2221 C CA . SER A 1 282 ? -26.396 51.284 0.940 1.00 93.62 282 SER A CA 1
ATOM 2222 C C . SER A 1 282 ? -27.784 50.798 1.346 1.00 93.62 282 SER A C 1
ATOM 2224 O O . SER A 1 282 ? -28.780 51.453 1.040 1.00 93.62 282 SER A O 1
ATOM 2226 N N . GLY A 1 283 ? -27.878 49.679 2.070 1.00 93.44 283 GLY A N 1
ATOM 2227 C CA . GLY A 1 283 ? -29.164 49.232 2.612 1.00 93.44 283 GLY A CA 1
ATOM 2228 C C . GLY A 1 283 ? -29.113 48.016 3.537 1.00 93.44 283 GLY A C 1
ATOM 2229 O O . GLY A 1 283 ? -28.222 47.169 3.453 1.00 93.44 283 GLY A O 1
ATOM 2230 N N . VAL A 1 284 ? -30.119 47.902 4.408 1.00 94.25 284 VAL A N 1
ATOM 2231 C CA . VAL A 1 284 ? -30.300 46.736 5.285 1.00 94.25 284 VAL A CA 1
ATOM 2232 C C . VAL A 1 284 ? -30.713 45.525 4.450 1.00 94.25 284 VAL A C 1
ATOM 2234 O O . VAL A 1 284 ? -31.738 45.543 3.775 1.00 94.25 284 VAL A O 1
ATOM 2237 N N . ALA A 1 285 ? -29.909 44.462 4.508 1.00 89.69 285 ALA A N 1
ATOM 2238 C CA . ALA A 1 285 ? -30.064 43.213 3.761 1.00 89.69 285 ALA A CA 1
ATOM 2239 C C . ALA A 1 285 ? -30.179 43.360 2.226 1.00 89.69 285 ALA A C 1
ATOM 2241 O O . ALA A 1 285 ? -30.561 42.403 1.554 1.00 89.69 285 ALA A O 1
ATOM 2242 N N . ASN A 1 286 ? -29.832 44.520 1.658 1.00 90.19 286 ASN A N 1
ATOM 2243 C CA . ASN A 1 286 ? -29.862 44.738 0.216 1.00 90.19 286 ASN A CA 1
ATOM 2244 C C . ASN A 1 286 ? -28.573 44.204 -0.423 1.00 90.19 286 ASN A C 1
ATOM 2246 O O . ASN A 1 286 ? -27.508 44.784 -0.233 1.00 90.19 286 ASN A O 1
ATOM 2250 N N . ARG A 1 287 ? -28.665 43.109 -1.187 1.00 85.88 287 ARG A N 1
ATOM 2251 C CA . ARG A 1 287 ? -27.512 42.558 -1.916 1.00 85.88 287 ARG A CA 1
ATOM 2252 C C . ARG A 1 287 ? -27.100 43.407 -3.122 1.00 85.88 287 ARG A C 1
ATOM 2254 O O . ARG A 1 287 ? -25.909 43.510 -3.380 1.00 85.88 287 ARG A O 1
ATOM 2261 N N . GLY A 1 288 ? -28.040 44.078 -3.792 1.00 85.75 288 GLY A N 1
ATOM 2262 C CA . GLY A 1 288 ? -27.749 44.985 -4.914 1.00 85.75 288 GLY A CA 1
ATOM 2263 C C . GLY A 1 288 ? -27.167 46.347 -4.504 1.00 85.75 288 GLY A C 1
ATOM 2264 O O . GLY A 1 288 ? -26.998 47.213 -5.358 1.00 85.75 288 GLY A O 1
ATOM 2265 N N . ALA A 1 289 ? -26.898 46.566 -3.213 1.00 90.44 289 ALA A N 1
ATOM 2266 C CA . ALA A 1 289 ? -26.240 47.771 -2.719 1.00 90.44 289 ALA A CA 1
ATOM 2267 C C . ALA A 1 289 ? -24.709 47.656 -2.780 1.00 90.44 289 ALA A C 1
ATOM 2269 O O . ALA A 1 289 ? -24.150 46.561 -2.725 1.00 90.44 289 ALA A O 1
ATOM 2270 N N . SER A 1 290 ? -24.025 48.800 -2.812 1.00 90.00 290 SER A N 1
ATOM 2271 C CA . SER A 1 290 ? -22.568 48.870 -2.654 1.00 90.00 290 SER A CA 1
ATOM 2272 C C . SER A 1 290 ? -22.137 48.453 -1.243 1.00 90.00 290 SER A C 1
ATOM 2274 O O . SER A 1 290 ? -21.205 47.666 -1.106 1.00 90.00 290 SER A O 1
ATOM 2276 N N . ILE A 1 291 ? -22.836 48.948 -0.211 1.00 92.06 291 ILE A N 1
ATOM 2277 C CA . ILE A 1 291 ? -22.654 48.547 1.192 1.00 92.06 291 ILE A CA 1
ATOM 2278 C C . ILE A 1 291 ? -23.939 47.912 1.734 1.00 92.06 291 ILE A C 1
ATOM 2280 O O . ILE A 1 291 ? -25.006 48.534 1.745 1.00 92.06 291 ILE A O 1
ATOM 2284 N N . ARG A 1 292 ? -23.844 46.694 2.257 1.00 95.44 292 ARG A N 1
ATOM 2285 C CA . ARG A 1 292 ? -24.948 46.000 2.922 1.00 95.44 292 ARG A CA 1
ATOM 2286 C C . ARG A 1 292 ? -24.777 46.078 4.439 1.00 95.44 292 ARG A C 1
ATOM 2288 O O . ARG A 1 292 ? -23.693 45.866 4.969 1.00 95.44 292 ARG A O 1
ATOM 2295 N N . VAL A 1 293 ? -25.868 46.340 5.158 1.00 95.69 293 VAL A N 1
ATOM 2296 C CA . VAL A 1 293 ? -25.934 46.097 6.612 1.00 95.69 293 VAL A CA 1
ATOM 2297 C C . VAL A 1 293 ? -26.678 44.776 6.832 1.00 95.69 293 VAL A C 1
ATOM 2299 O O . VAL A 1 293 ? -27.795 44.634 6.323 1.00 95.69 293 VAL A O 1
ATOM 2302 N N . PRO A 1 294 ? -26.123 43.782 7.547 1.00 96.06 294 PRO A N 1
ATOM 2303 C CA . PRO A 1 294 ? -26.824 42.528 7.813 1.00 96.06 294 PRO A CA 1
ATOM 2304 C C . PRO A 1 294 ? -28.134 42.747 8.582 1.00 96.06 294 PRO A C 1
ATOM 2306 O O . PRO A 1 294 ? -28.233 43.619 9.446 1.00 96.06 294 PRO A O 1
ATOM 2309 N N . ARG A 1 295 ? -29.156 41.918 8.319 1.00 95.38 295 ARG A N 1
ATOM 2310 C CA . ARG A 1 295 ? -30.474 42.073 8.969 1.00 95.38 295 ARG A CA 1
ATOM 2311 C C . ARG A 1 295 ? -30.399 41.958 10.497 1.00 95.38 295 ARG A C 1
ATOM 2313 O O . ARG A 1 295 ? -31.129 42.664 11.180 1.00 95.38 295 ARG A O 1
ATOM 2320 N N . HIS A 1 296 ? -29.521 41.100 11.022 1.00 95.00 296 HIS A N 1
ATOM 2321 C CA . HIS A 1 296 ? -29.340 40.936 12.466 1.00 95.00 296 HIS A CA 1
ATOM 2322 C C . HIS A 1 296 ? -28.633 42.148 13.104 1.00 95.00 296 HIS A C 1
ATOM 2324 O O . HIS A 1 296 ? -29.061 42.593 14.161 1.00 95.00 296 HIS A O 1
ATOM 2330 N N . VAL A 1 297 ? -27.639 42.742 12.426 1.00 96.44 297 VAL A N 1
ATOM 2331 C CA . VAL A 1 297 ? -26.952 43.977 12.857 1.00 96.44 297 VAL A CA 1
ATOM 2332 C C . VAL A 1 297 ? -27.949 45.125 13.005 1.00 96.44 297 VAL A C 1
ATOM 2334 O O . VAL A 1 297 ? -28.026 45.754 14.059 1.00 96.44 297 VAL A O 1
ATOM 2337 N N . ALA A 1 298 ? -28.779 45.344 11.980 1.00 94.69 298 ALA A N 1
ATOM 2338 C CA . ALA A 1 298 ? -29.819 46.370 12.012 1.00 94.69 298 ALA A CA 1
ATOM 2339 C C . ALA A 1 298 ? -30.903 46.098 13.076 1.00 94.69 298 ALA A C 1
ATOM 2341 O O . ALA A 1 298 ? -31.460 47.040 13.630 1.00 94.69 298 ALA A O 1
ATOM 2342 N N . ALA A 1 299 ? -31.196 44.827 13.380 1.00 93.88 299 ALA A N 1
ATOM 2343 C CA . ALA A 1 299 ? -32.177 44.449 14.398 1.00 93.88 299 ALA A CA 1
ATOM 2344 C C . ALA A 1 299 ? -31.653 44.583 15.842 1.00 93.88 299 ALA A C 1
ATOM 2346 O O . ALA A 1 299 ? -32.436 44.912 16.729 1.00 93.88 299 ALA A O 1
ATOM 2347 N N . GLN A 1 300 ? -30.358 44.342 16.088 1.00 95.50 300 GLN A N 1
ATOM 2348 C CA . GLN A 1 300 ? -29.748 44.496 17.419 1.00 95.50 300 GLN A CA 1
ATOM 2349 C C . GLN A 1 300 ? -29.205 45.913 17.684 1.00 95.50 300 GLN A C 1
ATOM 2351 O O . GLN A 1 300 ? -28.993 46.283 18.835 1.00 95.50 300 GLN A O 1
ATOM 2356 N N . GLY A 1 301 ? -29.001 46.725 16.639 1.00 96.44 301 GLY A N 1
ATOM 2357 C CA . GLY A 1 301 ? -28.539 48.115 16.750 1.00 96.44 301 GLY A CA 1
ATOM 2358 C C . GLY A 1 301 ? -27.020 48.277 16.908 1.00 96.44 301 GLY A C 1
ATOM 2359 O O . GLY A 1 301 ? -26.565 49.326 17.367 1.00 96.44 301 GLY A O 1
ATOM 2360 N N . TYR A 1 302 ? -26.241 47.250 16.557 1.00 96.44 302 TYR A N 1
ATOM 2361 C CA . TYR A 1 302 ? -24.771 47.217 16.586 1.00 96.44 302 TYR A CA 1
ATOM 2362 C C . TYR A 1 302 ? -24.240 46.012 15.788 1.00 96.44 302 TYR A C 1
ATOM 2364 O O . TYR A 1 302 ? -24.993 45.087 15.485 1.00 96.44 302 TYR A O 1
ATOM 2372 N N . GLY A 1 303 ? -22.953 45.993 15.438 1.00 96.50 303 GLY A N 1
ATOM 2373 C CA . GLY A 1 303 ? -22.292 44.894 14.726 1.00 96.50 303 GLY A CA 1
ATOM 2374 C C . GLY A 1 303 ? -21.268 45.368 13.693 1.00 96.50 303 GLY A C 1
ATOM 2375 O O . GLY A 1 303 ? -20.247 45.945 14.057 1.00 96.50 303 GLY A O 1
ATOM 2376 N N . TYR A 1 304 ? -21.526 45.081 12.414 1.00 93.75 304 TYR A N 1
ATOM 2377 C CA . TYR A 1 304 ? -20.599 45.298 11.295 1.00 93.75 304 TYR A CA 1
ATOM 2378 C C . TYR A 1 304 ? -21.327 45.700 9.997 1.00 93.75 304 TYR A C 1
ATOM 2380 O O . TYR A 1 304 ? -22.531 45.478 9.856 1.00 93.75 304 TYR A O 1
ATOM 2388 N N . LEU A 1 305 ? -20.591 46.271 9.039 1.00 92.62 305 LEU A N 1
ATOM 2389 C CA . LEU A 1 305 ? -21.041 46.508 7.657 1.00 92.62 305 LEU A CA 1
ATOM 2390 C C . LEU A 1 305 ? -20.333 45.567 6.677 1.00 92.62 305 LEU A C 1
ATOM 2392 O O . LEU A 1 305 ? -19.270 45.052 6.997 1.00 92.62 305 LEU A O 1
ATOM 2396 N N . GLU A 1 306 ? -20.905 45.372 5.493 1.00 94.50 306 GLU A N 1
ATOM 2397 C CA . GLU A 1 306 ? -20.400 44.503 4.421 1.00 94.50 306 GLU A CA 1
ATOM 2398 C C . GLU A 1 306 ? -20.211 45.342 3.143 1.00 94.50 306 GLU A C 1
ATOM 2400 O O . GLU A 1 306 ? -21.191 45.740 2.508 1.00 94.50 306 GLU A O 1
ATOM 2405 N N . ASP A 1 307 ? -18.966 45.656 2.767 1.00 91.81 307 ASP A N 1
ATOM 2406 C CA . ASP A 1 307 ? -18.658 46.315 1.490 1.00 91.81 307 ASP A CA 1
ATOM 2407 C C . ASP A 1 307 ? -18.584 45.273 0.371 1.00 91.81 307 ASP A C 1
ATOM 2409 O O . ASP A 1 307 ? -17.734 44.379 0.391 1.00 91.81 307 ASP A O 1
ATOM 2413 N N . ARG A 1 308 ? -19.487 45.379 -0.609 1.00 93.06 308 ARG A N 1
ATOM 2414 C CA . ARG A 1 308 ? -19.637 44.391 -1.688 1.00 93.06 308 ARG A CA 1
ATOM 2415 C C . ARG A 1 308 ? -18.870 44.761 -2.962 1.00 93.06 308 ARG A C 1
ATOM 2417 O O . ARG A 1 308 ? -18.854 43.997 -3.932 1.00 93.06 308 ARG A O 1
ATOM 2424 N N . ARG A 1 309 ? -18.246 45.943 -2.988 1.00 91.69 309 ARG A N 1
ATOM 2425 C CA . ARG A 1 309 ? -17.548 46.489 -4.161 1.00 91.69 309 ARG A CA 1
ATOM 2426 C C . ARG A 1 309 ? -16.192 45.830 -4.489 1.00 91.69 309 ARG A C 1
ATOM 2428 O O . ARG A 1 309 ? -15.903 45.769 -5.685 1.00 91.69 309 ARG A O 1
ATOM 2435 N N . PRO A 1 310 ? -15.378 45.322 -3.539 1.00 90.38 310 PRO A N 1
ATOM 2436 C CA . PRO A 1 310 ? -14.134 44.619 -3.865 1.00 90.38 310 PRO A CA 1
ATOM 2437 C C . PRO A 1 310 ? -14.326 43.434 -4.819 1.00 90.38 310 PRO A C 1
ATOM 2439 O O . PRO A 1 310 ? -15.185 42.575 -4.594 1.00 90.38 310 PRO A O 1
ATOM 2442 N N . ALA A 1 311 ? -13.517 43.381 -5.874 1.00 91.12 311 ALA A N 1
ATOM 2443 C CA . ALA A 1 311 ? -13.374 42.210 -6.729 1.00 91.12 311 ALA A CA 1
ATOM 2444 C C . ALA A 1 311 ? -12.560 41.096 -6.054 1.00 91.12 311 ALA A C 1
ATOM 2446 O O . ALA A 1 311 ? -11.767 41.345 -5.145 1.00 91.12 311 ALA A O 1
ATOM 2447 N N . SER A 1 312 ? -12.687 39.867 -6.556 1.00 92.94 312 SER A N 1
ATOM 2448 C CA . SER A 1 312 ? -11.877 38.715 -6.136 1.00 92.94 312 SER A CA 1
ATOM 2449 C C . SER A 1 312 ? -10.361 38.928 -6.268 1.00 92.94 312 SER A C 1
ATOM 2451 O O . SER A 1 312 ? -9.605 38.351 -5.484 1.00 92.94 312 SER A O 1
ATOM 2453 N N . ASN A 1 313 ? -9.910 39.781 -7.196 1.00 88.50 313 ASN A N 1
ATOM 2454 C CA . ASN A 1 313 ? -8.514 40.195 -7.381 1.00 88.50 313 ASN A CA 1
ATOM 2455 C C . ASN A 1 313 ? -8.134 41.464 -6.588 1.00 88.50 313 ASN A C 1
ATOM 2457 O O . ASN A 1 313 ? -7.113 42.073 -6.898 1.00 88.50 313 ASN A O 1
ATOM 2461 N N . ILE A 1 314 ? -8.879 41.880 -5.554 1.00 80.31 314 ILE A N 1
ATOM 2462 C CA . ILE A 1 314 ? -8.433 43.008 -4.716 1.00 80.31 314 ILE A CA 1
ATOM 2463 C C . ILE A 1 314 ? -7.030 42.731 -4.136 1.00 80.31 314 ILE A C 1
ATOM 2465 O O . ILE A 1 314 ? -6.727 41.621 -3.671 1.00 80.31 314 ILE A O 1
ATOM 2469 N N . GLY A 1 315 ? -6.157 43.738 -4.218 1.00 60.50 315 GLY A N 1
ATOM 2470 C CA . GLY A 1 315 ? -4.730 43.628 -3.912 1.00 60.50 315 GLY A CA 1
ATOM 2471 C C . GLY A 1 315 ? -3.847 43.138 -5.069 1.00 60.50 315 GLY A C 1
ATOM 2472 O O . GLY A 1 315 ? -2.668 42.895 -4.826 1.00 60.50 315 GLY A O 1
ATOM 2473 N N . TRP A 1 316 ? -4.383 42.988 -6.287 1.00 47.34 316 TRP A N 1
ATOM 2474 C CA . TRP A 1 316 ? -3.625 42.666 -7.503 1.00 47.34 316 TRP A CA 1
ATOM 2475 C C . TRP A 1 316 ? -3.698 43.821 -8.511 1.00 47.34 316 TRP A C 1
ATOM 2477 O O . TRP A 1 316 ? -4.557 43.809 -9.390 1.00 47.34 316 TRP A O 1
ATOM 2487 N N . GLU A 1 317 ? -2.849 44.842 -8.357 1.00 49.56 317 GLU A N 1
ATOM 2488 C CA . GLU A 1 317 ? -3.003 46.110 -9.090 1.00 49.56 317 GLU A CA 1
ATOM 2489 C C . GLU A 1 317 ? -1.687 46.652 -9.665 1.00 49.56 317 GLU A C 1
ATOM 2491 O O . GLU A 1 317 ? -0.638 46.638 -9.017 1.00 49.56 317 GLU A O 1
ATOM 2496 N N . ASP A 1 318 ? -1.765 47.157 -10.895 1.00 39.50 318 ASP A N 1
ATOM 2497 C CA . ASP A 1 318 ? -0.692 47.818 -11.633 1.00 39.50 318 ASP A CA 1
ATOM 2498 C C . ASP A 1 318 ? -0.317 49.180 -11.007 1.00 39.50 318 ASP A C 1
ATOM 2500 O O . ASP A 1 318 ? -1.167 49.993 -10.630 1.00 39.50 318 ASP A O 1
ATOM 2504 N N . ASP A 1 319 ? 0.985 49.490 -11.000 1.00 38.31 319 ASP A N 1
ATOM 2505 C CA . ASP A 1 319 ? 1.584 50.788 -10.637 1.00 38.31 319 ASP A CA 1
ATOM 2506 C C . ASP A 1 319 ? 0.821 51.986 -11.267 1.00 38.31 319 ASP A C 1
ATOM 2508 O O . ASP A 1 319 ? 0.739 53.073 -10.683 1.00 38.31 319 ASP A O 1
ATOM 2512 N N . ARG A 1 320 ? 0.210 51.803 -12.447 1.00 38.22 320 ARG A N 1
ATOM 2513 C CA . ARG A 1 320 ? -0.633 52.788 -13.149 1.00 38.22 320 ARG A CA 1
ATOM 2514 C C . ARG A 1 320 ? -1.879 53.239 -12.371 1.00 38.22 320 ARG A C 1
ATOM 2516 O O . ARG A 1 320 ? -2.274 54.393 -12.557 1.00 38.22 320 ARG A O 1
ATOM 2523 N N . ALA A 1 321 ? -2.471 52.408 -11.509 1.00 36.91 321 ALA A N 1
ATOM 2524 C CA . ALA A 1 321 ? -3.603 52.799 -10.662 1.00 36.91 321 ALA A CA 1
ATOM 2525 C C . ALA A 1 321 ? -3.137 53.741 -9.538 1.00 36.91 321 ALA A C 1
ATOM 2527 O O . ALA A 1 321 ? -3.508 54.922 -9.506 1.00 36.91 321 ALA A O 1
ATOM 2528 N N . CYS A 1 322 ? -2.207 53.272 -8.698 1.00 38.16 322 CYS A N 1
ATOM 2529 C CA . CYS A 1 322 ? -1.648 54.037 -7.579 1.00 38.16 322 CYS A CA 1
ATOM 2530 C C . CYS A 1 322 ? -1.044 55.385 -8.011 1.00 38.16 322 CYS A C 1
ATOM 2532 O O . CYS A 1 322 ? -1.167 56.379 -7.292 1.00 38.16 322 CYS A O 1
ATOM 2534 N N . ASN A 1 323 ? -0.413 55.469 -9.190 1.00 34.81 323 ASN A N 1
ATOM 2535 C CA . ASN A 1 323 ? 0.172 56.726 -9.673 1.00 34.81 323 ASN A CA 1
ATOM 2536 C C . ASN A 1 323 ? -0.851 57.841 -9.961 1.00 34.81 323 ASN A C 1
ATOM 2538 O O . ASN A 1 323 ? -0.466 59.010 -9.927 1.00 34.81 323 ASN A O 1
ATOM 2542 N N . ARG A 1 324 ? -2.137 57.532 -10.188 1.00 35.09 324 ARG A N 1
ATOM 2543 C CA . ARG A 1 324 ? -3.182 58.565 -10.336 1.00 35.09 324 ARG A CA 1
ATOM 2544 C C . ARG A 1 324 ? -3.546 59.198 -8.990 1.00 35.09 324 ARG A C 1
ATOM 2546 O O . ARG A 1 324 ? -3.627 60.420 -8.896 1.00 35.09 324 ARG A O 1
ATOM 2553 N N . LEU A 1 325 ? -3.679 58.386 -7.939 1.00 35.41 325 LEU A N 1
ATOM 2554 C CA . LEU A 1 325 ? -4.032 58.842 -6.585 1.00 35.41 325 LEU A CA 1
ATOM 2555 C C . LEU A 1 325 ? -2.905 59.649 -5.908 1.00 35.41 325 LEU A C 1
ATOM 2557 O O . LEU A 1 325 ? -3.180 60.549 -5.116 1.00 35.41 325 LEU A O 1
ATOM 2561 N N . ARG A 1 326 ? -1.634 59.425 -6.281 1.00 35.12 326 ARG A N 1
ATOM 2562 C CA . ARG A 1 326 ? -0.479 60.225 -5.804 1.00 35.12 326 ARG A CA 1
ATOM 2563 C C . ARG A 1 326 ? -0.581 61.730 -6.133 1.00 35.12 326 ARG A C 1
ATOM 2565 O O . ARG A 1 326 ? 0.142 62.522 -5.529 1.00 35.12 326 ARG A O 1
ATOM 2572 N N . ALA A 1 327 ? -1.443 62.141 -7.070 1.00 29.75 327 ALA A N 1
ATOM 2573 C CA . ALA A 1 327 ? -1.627 63.545 -7.450 1.00 29.75 327 ALA A CA 1
ATOM 2574 C C . ALA A 1 327 ? -2.580 64.330 -6.520 1.00 29.75 327 ALA A C 1
ATOM 2576 O O . ALA A 1 327 ? -2.436 65.547 -6.372 1.00 29.75 327 ALA A O 1
ATOM 2577 N N . SER A 1 328 ? -3.540 63.662 -5.873 1.00 30.42 328 SER A N 1
ATOM 2578 C CA . SER A 1 328 ? -4.574 64.283 -5.033 1.00 30.42 328 SER A CA 1
ATOM 2579 C C . SER A 1 328 ? -4.120 64.435 -3.576 1.00 30.42 328 SER A C 1
ATOM 2581 O O . SER A 1 328 ? -4.255 63.527 -2.761 1.00 30.42 328 SER A O 1
ATOM 2583 N N . ARG A 1 329 ? -3.594 65.616 -3.225 1.00 29.97 329 ARG A N 1
ATOM 2584 C CA . ARG A 1 329 ? -3.151 65.960 -1.858 1.00 29.97 329 ARG A CA 1
ATOM 2585 C C . ARG A 1 329 ? -4.323 66.187 -0.884 1.00 29.97 329 ARG A C 1
ATOM 2587 O O . ARG A 1 329 ? -4.597 67.332 -0.529 1.00 29.97 329 ARG A O 1
ATOM 2594 N N . VAL A 1 330 ? -4.980 65.127 -0.411 1.00 31.08 330 VAL A N 1
ATOM 2595 C CA . VAL A 1 330 ? -5.985 65.220 0.669 1.00 31.08 330 VAL A CA 1
ATOM 2596 C C . VAL A 1 330 ? -5.775 64.118 1.707 1.00 31.08 330 VAL A C 1
ATOM 2598 O O . VAL A 1 330 ? -6.207 62.985 1.516 1.00 31.08 330 VAL A O 1
ATOM 2601 N N . VAL A 1 331 ? -5.144 64.477 2.828 1.00 27.67 331 VAL A N 1
ATOM 2602 C CA . VAL A 1 331 ? -5.148 63.669 4.055 1.00 27.67 331 VAL A CA 1
ATOM 2603 C C . VAL A 1 331 ? -6.205 64.258 4.976 1.00 27.67 331 VAL A C 1
ATOM 2605 O O . VAL A 1 331 ? -6.065 65.400 5.409 1.00 27.67 331 VAL A O 1
ATOM 2608 N N . ASP A 1 332 ? -7.234 63.476 5.282 1.00 27.78 332 ASP A N 1
ATOM 2609 C CA . ASP A 1 332 ? -8.206 63.790 6.326 1.00 27.78 332 ASP A CA 1
ATOM 2610 C C . ASP A 1 332 ? -8.420 62.534 7.179 1.00 27.78 332 ASP A C 1
ATOM 2612 O O . ASP A 1 332 ? -8.317 61.417 6.671 1.00 27.78 332 ASP A O 1
ATOM 2616 N N . ARG A 1 333 ? -8.609 62.688 8.490 1.00 33.97 333 ARG A N 1
ATOM 2617 C CA . ARG A 1 333 ? -8.278 61.635 9.479 1.00 33.97 333 ARG A CA 1
ATOM 2618 C C . ARG A 1 333 ? -9.329 60.537 9.667 1.00 33.97 333 ARG A C 1
ATOM 2620 O O . ARG A 1 333 ? -9.269 59.787 10.634 1.00 33.97 333 ARG A O 1
ATOM 2627 N N . ASP A 1 334 ? -10.266 60.420 8.736 1.00 35.75 334 ASP A N 1
ATOM 2628 C CA . ASP A 1 334 ? -11.522 59.715 8.949 1.00 35.75 334 ASP A CA 1
ATOM 2629 C C . ASP A 1 334 ? -11.910 58.814 7.756 1.00 35.75 334 ASP A C 1
ATOM 2631 O O . ASP A 1 334 ? -12.390 59.276 6.722 1.00 35.75 334 ASP A O 1
ATOM 2635 N N . ILE A 1 335 ? -11.790 57.495 7.952 1.00 37.97 335 ILE A N 1
ATOM 2636 C CA . ILE A 1 335 ? -12.445 56.418 7.168 1.00 37.97 335 ILE A CA 1
ATOM 2637 C C . ILE A 1 335 ? -11.919 56.142 5.735 1.00 37.97 335 ILE A C 1
ATOM 2639 O O . ILE A 1 335 ? -12.334 55.159 5.127 1.00 37.97 335 ILE A O 1
ATOM 2643 N N . LEU A 1 336 ? -10.873 56.830 5.253 1.00 31.67 336 LEU A N 1
ATOM 2644 C CA . LEU A 1 336 ? -10.031 56.316 4.138 1.00 31.67 336 LEU A CA 1
ATOM 2645 C C . LEU A 1 336 ? -9.452 54.925 4.469 1.00 31.67 336 LEU A C 1
ATOM 2647 O O . LEU A 1 336 ? -9.350 54.020 3.639 1.00 31.67 336 LEU A O 1
ATOM 2651 N N . ILE A 1 337 ? -9.070 54.797 5.740 1.00 39.59 337 ILE A N 1
ATOM 2652 C CA . ILE A 1 337 ? -8.150 53.802 6.290 1.00 39.59 337 ILE A CA 1
ATOM 2653 C C . ILE A 1 337 ? -8.634 52.359 6.095 1.00 39.59 337 ILE A C 1
ATOM 2655 O O . ILE A 1 337 ? -7.843 51.429 5.980 1.00 39.59 337 ILE A O 1
ATOM 2659 N N . ILE A 1 338 ? -9.950 52.176 6.026 1.00 38.34 338 ILE A N 1
ATOM 2660 C CA . ILE A 1 338 ? -10.633 50.885 6.159 1.00 38.34 338 ILE A CA 1
ATOM 2661 C C . ILE A 1 338 ? -10.490 50.003 4.913 1.00 38.34 338 ILE A C 1
ATOM 2663 O O . ILE A 1 338 ? -10.727 48.803 4.983 1.00 38.34 338 ILE A O 1
ATOM 2667 N N . SER A 1 339 ? -10.053 50.558 3.779 1.00 36.72 339 SER A N 1
ATOM 2668 C CA . SER A 1 339 ? -9.662 49.717 2.643 1.00 36.72 339 SER A CA 1
ATOM 2669 C C . SER A 1 339 ? -8.342 50.130 2.009 1.00 36.72 339 SER A C 1
ATOM 2671 O O . SER A 1 339 ? -7.430 49.310 2.031 1.00 36.72 339 SER A O 1
ATOM 2673 N N . GLN A 1 340 ? -8.175 51.387 1.577 1.00 36.53 340 GLN A N 1
ATOM 2674 C CA . GLN A 1 340 ? -6.910 51.892 1.015 1.00 36.53 340 GLN A CA 1
ATOM 2675 C C . GLN A 1 340 ? -5.724 51.771 1.980 1.00 36.53 340 GLN A C 1
ATOM 2677 O O . GLN A 1 340 ? -4.591 51.632 1.533 1.00 36.53 340 GLN A O 1
ATOM 2682 N N . GLU A 1 341 ? -5.957 51.762 3.296 1.00 37.41 341 GLU A N 1
ATOM 2683 C CA . GLU A 1 341 ? -4.887 51.567 4.281 1.00 37.41 341 GLU A CA 1
ATOM 2684 C C . GLU A 1 341 ? -5.039 50.279 5.115 1.00 37.41 341 GLU A C 1
ATOM 2686 O O . GLU A 1 341 ? -4.493 50.163 6.211 1.00 37.41 341 GLU A O 1
ATOM 2691 N N . ILE A 1 342 ? -5.677 49.268 4.509 1.00 42.78 342 ILE A N 1
ATOM 2692 C CA . ILE A 1 342 ? -5.181 47.876 4.503 1.00 42.78 342 ILE A CA 1
ATOM 2693 C C . ILE A 1 342 ? -4.572 47.503 3.125 1.00 42.78 342 ILE A C 1
ATOM 2695 O O . ILE A 1 342 ? -3.934 46.461 3.034 1.00 42.78 342 ILE A O 1
ATOM 2699 N N . HIS A 1 343 ? -4.710 48.359 2.090 1.00 43.00 343 HIS A N 1
ATOM 2700 C CA . HIS A 1 343 ? -4.350 48.095 0.682 1.00 43.00 343 HIS A CA 1
ATOM 2701 C C . HIS A 1 343 ? -3.617 49.272 -0.044 1.00 43.00 343 HIS A C 1
ATOM 2703 O O . HIS A 1 343 ? -4.143 49.894 -0.961 1.00 43.00 343 HIS A O 1
ATOM 2709 N N . TRP A 1 344 ? -2.339 49.490 0.295 1.00 39.28 344 TRP A N 1
ATOM 2710 C CA . TRP A 1 344 ? -1.250 49.601 -0.710 1.00 39.28 344 TRP A CA 1
ATOM 2711 C C . TRP A 1 344 ? -0.790 50.904 -1.441 1.00 39.28 344 TRP A C 1
ATOM 2713 O O . TRP A 1 344 ? -0.505 50.871 -2.631 1.00 39.28 344 TRP A O 1
ATOM 2723 N N . THR A 1 345 ? -0.459 51.995 -0.704 1.00 33.16 345 THR A N 1
ATOM 2724 C CA . THR A 1 345 ? 0.819 52.819 -0.779 1.00 33.16 345 THR A CA 1
ATOM 2725 C C . THR A 1 345 ? 0.898 53.824 0.432 1.00 33.16 345 THR A C 1
ATOM 2727 O O . THR A 1 345 ? 0.219 53.529 1.406 1.00 33.16 345 THR A O 1
ATOM 2730 N N . PHE A 1 346 ? 1.676 54.930 0.625 1.00 25.77 346 PHE A N 1
ATOM 2731 C CA . PHE A 1 346 ? 2.784 55.652 -0.073 1.00 25.77 346 PHE A CA 1
ATOM 2732 C C . PHE A 1 346 ? 3.748 56.475 0.881 1.00 25.77 346 PHE A C 1
ATOM 2734 O O . PHE A 1 346 ? 3.570 56.487 2.099 1.00 25.77 346 PHE A O 1
ATOM 2741 N N . ALA A 1 347 ? 4.747 57.193 0.313 1.00 23.64 347 ALA A N 1
ATOM 2742 C CA . ALA A 1 347 ? 5.643 58.265 0.846 1.00 23.64 347 ALA A CA 1
ATOM 2743 C C . ALA A 1 347 ? 6.945 57.945 1.660 1.00 23.64 347 ALA A C 1
ATOM 2745 O O . ALA A 1 347 ? 6.953 57.290 2.698 1.00 23.64 347 ALA A O 1
ATOM 2746 N N . THR A 1 348 ? 8.049 58.516 1.151 1.00 22.39 348 THR A N 1
ATOM 2747 C CA . THR A 1 348 ? 9.510 58.433 1.436 1.00 22.39 348 THR A CA 1
ATOM 2748 C C . THR A 1 348 ? 10.052 58.572 2.874 1.00 22.39 348 THR A C 1
ATOM 2750 O O . THR A 1 348 ? 9.576 59.398 3.648 1.00 22.39 348 THR A O 1
ATOM 2753 N N . CYS A 1 349 ? 11.205 57.930 3.139 1.00 23.25 349 CYS A N 1
ATOM 2754 C CA . CYS A 1 349 ? 12.191 58.319 4.168 1.00 23.25 349 CYS A CA 1
ATOM 2755 C C . CYS A 1 349 ? 13.638 58.044 3.673 1.00 23.25 349 CYS A C 1
ATOM 2757 O O . CYS A 1 349 ? 13.812 57.378 2.656 1.00 23.25 349 CYS A O 1
ATOM 2759 N N . VAL A 1 350 ? 14.669 58.559 4.358 1.00 22.81 350 VAL A N 1
ATOM 2760 C CA . VAL A 1 350 ? 16.091 58.528 3.937 1.00 22.81 350 VAL A CA 1
ATOM 2761 C C . VAL A 1 350 ? 16.946 57.742 4.943 1.00 22.81 350 VAL A C 1
ATOM 2763 O O . VAL A 1 350 ? 16.823 58.026 6.131 1.00 22.81 350 VAL A O 1
ATOM 2766 N N . CYS A 1 351 ? 17.838 56.835 4.491 1.00 22.14 351 CYS A N 1
ATOM 2767 C CA . CYS A 1 351 ? 19.266 56.742 4.906 1.00 22.14 351 CYS A CA 1
ATOM 2768 C C . CYS A 1 351 ? 19.987 55.407 4.588 1.00 22.14 351 CYS A C 1
ATOM 2770 O O . CYS A 1 351 ? 19.735 54.384 5.210 1.00 22.14 351 CYS A O 1
ATOM 2772 N N . ARG A 1 352 ? 21.015 55.510 3.730 1.00 23.09 352 ARG A N 1
ATOM 2773 C CA . ARG A 1 352 ? 22.371 54.909 3.815 1.00 23.09 352 ARG A CA 1
ATOM 2774 C C . ARG A 1 352 ? 22.623 53.628 4.651 1.00 23.09 352 ARG A C 1
ATOM 2776 O O . ARG A 1 352 ? 22.662 53.683 5.873 1.00 23.09 352 ARG A O 1
ATOM 2783 N N . ASN A 1 353 ? 23.171 52.635 3.940 1.00 23.22 353 ASN A N 1
ATOM 2784 C CA . ASN A 1 353 ? 24.402 51.871 4.241 1.00 23.22 353 ASN A CA 1
ATOM 2785 C C . ASN A 1 353 ? 24.567 51.146 5.599 1.00 23.22 353 ASN A C 1
ATOM 2787 O O . ASN A 1 353 ? 24.832 51.786 6.611 1.00 23.22 353 ASN A O 1
ATOM 2791 N N . TYR A 1 354 ? 24.827 49.832 5.534 1.00 21.36 354 TYR A N 1
ATOM 2792 C CA . TYR A 1 354 ? 26.197 49.317 5.753 1.00 21.36 354 TYR A CA 1
ATOM 2793 C C . TYR A 1 354 ? 26.434 47.983 5.010 1.00 21.36 354 TYR A C 1
ATOM 2795 O O . TYR A 1 354 ? 25.488 47.387 4.505 1.00 21.36 354 TYR A O 1
ATOM 2803 N N . LYS A 1 355 ? 27.698 47.546 4.873 1.00 24.00 355 LYS A N 1
ATOM 2804 C CA . LYS A 1 355 ? 28.109 46.368 4.072 1.00 24.00 355 LYS A CA 1
ATOM 2805 C C . LYS A 1 355 ? 28.676 45.219 4.916 1.00 24.00 355 LYS A C 1
ATOM 2807 O O . LYS A 1 355 ? 29.397 45.473 5.875 1.00 24.00 355 LYS A O 1
ATOM 2812 N N . GLY A 1 356 ? 28.492 43.985 4.434 1.00 21.86 356 GLY A N 1
ATOM 2813 C CA . GLY A 1 356 ? 29.289 42.798 4.788 1.00 21.86 356 GLY A CA 1
ATOM 2814 C C . GLY A 1 356 ? 28.481 41.491 4.674 1.00 21.86 356 GLY A C 1
ATOM 2815 O O . GLY A 1 356 ? 27.353 41.456 5.139 1.00 21.86 356 GLY A O 1
ATOM 2816 N N . GLY A 1 357 ? 28.958 40.389 4.080 1.00 23.66 357 GLY A N 1
ATOM 2817 C CA . GLY A 1 357 ? 30.219 40.164 3.354 1.00 23.66 357 GLY A CA 1
ATOM 2818 C C . GLY A 1 357 ? 30.901 38.841 3.736 1.00 23.66 357 GLY A C 1
ATOM 2819 O O . GLY A 1 357 ? 31.608 38.795 4.735 1.00 23.66 357 GLY A O 1
ATOM 2820 N N . GLY A 1 358 ? 30.722 37.786 2.932 1.00 21.86 358 GLY A N 1
ATOM 2821 C CA . GLY A 1 358 ? 31.324 36.454 3.130 1.00 21.86 358 GLY A CA 1
ATOM 2822 C C . GLY A 1 358 ? 30.462 35.344 2.508 1.00 21.86 358 GLY A C 1
ATOM 2823 O O . GLY A 1 358 ? 29.256 35.528 2.377 1.00 21.86 358 GLY A O 1
ATOM 2824 N N . GLY A 1 359 ? 31.044 34.210 2.092 1.00 23.17 359 GLY A N 1
ATOM 2825 C CA . GLY A 1 359 ? 30.288 33.150 1.400 1.00 23.17 359 GLY A CA 1
ATOM 2826 C C . GLY A 1 359 ? 31.084 31.874 1.087 1.00 23.17 359 GLY A C 1
ATOM 2827 O O . GLY A 1 359 ? 32.016 31.539 1.814 1.00 23.17 359 GLY A O 1
ATOM 2828 N N . SER A 1 360 ? 30.741 31.224 -0.038 1.00 25.41 360 SER A N 1
ATOM 2829 C CA . SER A 1 360 ? 31.243 29.934 -0.582 1.00 25.41 360 SER A CA 1
ATOM 2830 C C . SER A 1 360 ? 30.637 28.634 -0.002 1.00 25.41 360 SER A C 1
ATOM 2832 O O . SER A 1 360 ? 30.329 28.556 1.182 1.00 25.41 360 SER A O 1
ATOM 2834 N N . GLY A 1 361 ? 30.485 27.610 -0.866 1.00 22.31 361 GLY A N 1
ATOM 2835 C CA . GLY A 1 361 ? 30.119 26.222 -0.510 1.00 22.31 361 GLY A CA 1
ATOM 2836 C C . GLY A 1 361 ? 28.755 25.709 -1.036 1.00 22.31 361 GLY A C 1
ATOM 2837 O O . GLY A 1 361 ? 27.731 26.026 -0.436 1.00 22.31 361 GLY A O 1
ATOM 2838 N N . PRO A 1 362 ? 28.706 24.886 -2.110 1.00 32.84 362 PRO A N 1
ATOM 2839 C CA . PRO A 1 362 ? 27.468 24.277 -2.626 1.00 32.84 362 PRO A CA 1
ATOM 2840 C C . PRO A 1 362 ? 27.234 22.827 -2.135 1.00 32.84 362 PRO A C 1
ATOM 2842 O O . PRO A 1 362 ? 28.145 22.004 -2.181 1.00 32.84 362 PRO A O 1
ATOM 2845 N N . VAL A 1 363 ? 25.998 22.484 -1.731 1.00 25.66 363 VAL A N 1
ATOM 2846 C CA . VAL A 1 363 ? 25.550 21.115 -1.353 1.00 25.66 363 VAL A CA 1
ATOM 2847 C C . VAL A 1 363 ? 24.100 20.877 -1.838 1.00 25.66 363 VAL A C 1
ATOM 2849 O O . VAL A 1 363 ? 23.377 21.837 -2.100 1.00 25.66 363 VAL A O 1
ATOM 2852 N N . THR A 1 364 ? 23.677 19.619 -2.038 1.00 32.50 364 THR A N 1
ATOM 2853 C CA . THR A 1 364 ? 22.689 19.249 -3.075 1.00 32.50 364 THR A CA 1
ATOM 2854 C C . THR A 1 364 ? 21.429 18.462 -2.639 1.00 32.50 364 THR A C 1
ATOM 2856 O O . THR A 1 364 ? 21.471 17.502 -1.876 1.00 32.50 364 THR A O 1
ATOM 2859 N N . SER A 1 365 ? 20.313 18.747 -3.326 1.00 35.16 365 SER A N 1
ATOM 2860 C CA . SER A 1 365 ? 19.336 17.770 -3.878 1.00 35.16 365 SER A CA 1
ATOM 2861 C C . SER A 1 365 ? 18.465 16.839 -3.000 1.00 35.16 365 SER A C 1
ATOM 2863 O O . SER A 1 365 ? 17.729 16.037 -3.572 1.00 35.16 365 SER A O 1
ATOM 2865 N N . THR A 1 366 ? 18.453 16.899 -1.666 1.00 32.56 366 THR A N 1
ATOM 2866 C CA . THR A 1 366 ? 17.665 15.925 -0.863 1.00 32.56 366 THR A CA 1
ATOM 2867 C C . THR A 1 366 ? 16.140 16.125 -0.885 1.00 32.56 366 THR A C 1
ATOM 2869 O O . THR A 1 366 ? 15.401 15.147 -1.006 1.00 32.56 366 THR A O 1
ATOM 2872 N N . ALA A 1 367 ? 15.661 17.371 -0.810 1.00 30.22 367 ALA A N 1
ATOM 2873 C CA . ALA A 1 367 ? 14.294 17.714 -0.382 1.00 30.22 367 ALA A CA 1
ATOM 2874 C C . ALA A 1 367 ? 13.122 17.328 -1.319 1.00 30.22 367 ALA A C 1
ATOM 2876 O O . ALA A 1 367 ? 11.975 17.607 -0.978 1.00 30.22 367 ALA A O 1
ATOM 2877 N N . MET A 1 368 ? 13.372 16.737 -2.494 1.00 30.67 368 MET A N 1
ATOM 2878 C CA . MET A 1 368 ? 12.315 16.435 -3.477 1.00 30.67 368 MET A CA 1
ATOM 2879 C C . MET A 1 368 ? 11.791 14.990 -3.398 1.00 30.67 368 MET A C 1
ATOM 2881 O O . MET A 1 368 ? 10.620 14.761 -3.682 1.00 30.67 368 MET A O 1
ATOM 2885 N N . ASN A 1 369 ? 12.611 14.028 -2.945 1.00 33.12 369 ASN A N 1
ATOM 2886 C CA . ASN A 1 369 ? 12.150 12.646 -2.704 1.00 33.12 369 ASN A CA 1
ATOM 2887 C C . ASN A 1 369 ? 11.142 12.596 -1.533 1.00 33.12 369 ASN A C 1
ATOM 2889 O O . ASN A 1 369 ? 10.171 11.844 -1.562 1.00 33.12 369 ASN A O 1
ATOM 2893 N N . ASP A 1 370 ? 11.324 13.481 -0.545 1.00 39.62 370 ASP A N 1
ATOM 2894 C CA . ASP A 1 370 ? 10.475 13.617 0.647 1.00 39.62 370 ASP A CA 1
ATOM 2895 C C . ASP A 1 370 ? 8.995 13.946 0.358 1.00 39.62 370 ASP A C 1
ATOM 2897 O O . ASP A 1 370 ? 8.168 13.806 1.255 1.00 39.62 370 ASP A O 1
ATOM 2901 N N . PHE A 1 371 ? 8.645 14.391 -0.854 1.00 46.62 371 PHE A N 1
ATOM 2902 C CA . PHE A 1 371 ? 7.257 14.690 -1.234 1.00 46.62 371 PHE A CA 1
ATOM 2903 C C . PHE A 1 371 ? 6.489 13.466 -1.761 1.00 46.62 371 PHE A C 1
ATOM 2905 O O . PHE A 1 371 ? 5.270 13.421 -1.643 1.00 46.62 371 PHE A O 1
ATOM 2912 N N . VAL A 1 372 ? 7.184 12.482 -2.344 1.00 48.44 372 VAL A N 1
ATOM 2913 C CA . VAL A 1 372 ? 6.555 11.336 -3.034 1.00 48.44 372 VAL A CA 1
ATOM 2914 C C . VAL A 1 372 ? 6.615 10.059 -2.192 1.00 48.44 372 VAL A C 1
ATOM 2916 O O . VAL A 1 372 ? 5.670 9.275 -2.195 1.00 48.44 372 VAL A O 1
ATOM 2919 N N . ASP A 1 373 ? 7.701 9.868 -1.438 1.00 52.03 373 ASP A N 1
ATOM 2920 C CA . ASP A 1 373 ? 7.995 8.602 -0.753 1.00 52.03 373 ASP A CA 1
ATOM 2921 C C . ASP A 1 373 ? 7.549 8.571 0.728 1.00 52.03 373 ASP A C 1
ATOM 2923 O O . ASP A 1 373 ? 7.734 7.562 1.409 1.00 52.03 373 ASP A O 1
ATOM 2927 N N . ARG A 1 374 ? 6.982 9.664 1.265 1.00 63.94 374 ARG A N 1
ATOM 2928 C CA . ARG A 1 374 ? 6.607 9.764 2.688 1.00 63.94 374 ARG A CA 1
ATOM 2929 C C . ARG A 1 374 ? 5.194 9.266 2.976 1.00 63.94 374 ARG A C 1
ATOM 2931 O O . ARG A 1 374 ? 4.216 9.701 2.378 1.00 63.94 374 ARG A O 1
ATOM 2938 N N . THR A 1 375 ? 5.098 8.418 3.992 1.00 73.81 375 THR A N 1
ATOM 2939 C CA . THR A 1 375 ? 3.845 7.939 4.593 1.00 73.81 375 THR A CA 1
ATOM 2940 C C . THR A 1 375 ? 3.563 8.705 5.896 1.00 73.81 375 THR A C 1
ATOM 2942 O O . THR A 1 375 ? 4.511 9.204 6.513 1.00 73.81 375 THR A O 1
ATOM 2945 N N . PRO A 1 376 ? 2.312 8.764 6.398 1.00 69.56 376 PRO A N 1
ATOM 2946 C CA . PRO A 1 376 ? 2.038 9.353 7.715 1.00 69.56 376 PRO A CA 1
ATOM 2947 C C . PRO A 1 376 ? 2.756 8.608 8.856 1.00 69.56 376 PRO A C 1
ATOM 2949 O O . PRO A 1 376 ? 3.086 9.210 9.873 1.00 69.56 376 PRO A O 1
ATOM 2952 N N . PHE A 1 377 ? 3.069 7.325 8.653 1.00 82.69 377 PHE A N 1
ATOM 2953 C CA . PHE A 1 377 ? 3.767 6.449 9.599 1.00 82.69 377 PHE A CA 1
ATOM 2954 C C . PHE A 1 377 ? 5.296 6.604 9.562 1.00 82.69 377 PHE A C 1
ATOM 2956 O O . PHE A 1 377 ? 5.985 6.110 10.447 1.00 82.69 377 PHE A O 1
ATOM 2963 N N . SER A 1 378 ? 5.854 7.287 8.555 1.00 70.75 378 SER A N 1
ATOM 2964 C CA . SER A 1 378 ? 7.308 7.434 8.366 1.00 70.75 378 SER A CA 1
ATOM 2965 C C . SER A 1 378 ? 8.082 8.078 9.537 1.00 70.75 378 SER A C 1
ATOM 2967 O O . SER A 1 378 ? 9.271 7.789 9.661 1.00 70.75 378 SER A O 1
ATOM 2969 N N . PRO A 1 379 ? 7.483 8.917 10.412 1.00 80.81 379 PRO A N 1
ATOM 2970 C CA . PRO A 1 379 ? 8.131 9.390 11.641 1.00 80.81 379 PRO A CA 1
ATOM 2971 C C . PRO A 1 379 ? 8.195 8.361 12.785 1.00 80.81 379 PRO A C 1
ATOM 2973 O O . PRO A 1 379 ? 8.782 8.662 13.822 1.00 80.81 379 PRO A O 1
ATOM 2976 N N . ASN A 1 380 ? 7.551 7.196 12.657 1.00 90.81 380 ASN A N 1
ATOM 2977 C CA . ASN A 1 380 ? 7.522 6.156 13.685 1.00 90.81 380 ASN A CA 1
ATOM 2978 C C . ASN A 1 380 ? 8.742 5.215 13.518 1.00 90.81 380 ASN A C 1
ATOM 2980 O O . ASN A 1 380 ? 8.854 4.562 12.476 1.00 90.81 380 ASN A O 1
ATOM 2984 N N . PRO A 1 381 ? 9.666 5.126 14.498 1.00 92.81 381 PRO A N 1
ATOM 2985 C CA . PRO A 1 381 ? 10.905 4.360 14.349 1.00 92.81 381 PRO A CA 1
ATOM 2986 C C . PRO A 1 381 ? 10.698 2.842 14.412 1.00 92.81 381 PRO A C 1
ATOM 2988 O O . PRO A 1 381 ? 11.567 2.111 13.941 1.00 92.81 381 PRO A O 1
ATOM 2991 N N . LEU A 1 382 ? 9.559 2.356 14.934 1.00 96.25 382 LEU A N 1
ATOM 2992 C CA . LEU A 1 382 ? 9.204 0.928 14.965 1.00 96.25 382 LEU A CA 1
ATOM 2993 C C . LEU A 1 382 ? 10.299 0.033 15.593 1.00 96.25 382 LEU A C 1
ATOM 2995 O O . LEU A 1 382 ? 10.619 -1.031 15.065 1.00 96.25 382 LEU A O 1
ATOM 2999 N N . GLU A 1 383 ? 10.875 0.462 16.723 1.00 95.56 383 GLU A N 1
ATOM 3000 C CA . GLU A 1 383 ? 11.928 -0.265 17.462 1.00 95.56 383 GLU A CA 1
ATOM 3001 C C . GLU A 1 383 ? 11.415 -0.902 18.771 1.00 95.56 383 GLU A C 1
ATOM 3003 O O . GLU A 1 383 ? 11.915 -1.943 19.215 1.00 95.56 383 GLU A O 1
ATOM 3008 N N . THR A 1 384 ? 10.402 -0.295 19.396 1.00 97.00 384 THR A N 1
ATOM 3009 C CA . THR A 1 384 ? 9.858 -0.678 20.709 1.00 97.00 384 THR A CA 1
ATOM 3010 C C . THR A 1 384 ? 8.425 -1.223 20.636 1.00 97.00 384 THR A C 1
ATOM 3012 O O . THR A 1 384 ? 7.739 -1.111 19.616 1.00 97.00 384 THR A O 1
ATOM 3015 N N . LYS A 1 385 ? 7.932 -1.785 21.753 1.00 97.94 385 LYS A N 1
ATOM 3016 C CA . LYS A 1 385 ? 6.520 -2.188 21.888 1.00 97.94 385 LYS A CA 1
ATOM 3017 C C . LYS A 1 385 ? 5.579 -1.001 21.672 1.00 97.94 385 LYS A C 1
ATOM 3019 O O . LYS A 1 385 ? 4.557 -1.148 21.008 1.00 97.94 385 LYS A O 1
ATOM 3024 N N . ASN A 1 386 ? 5.943 0.167 22.199 1.00 97.69 386 ASN A N 1
ATOM 3025 C CA . ASN A 1 386 ? 5.123 1.374 22.138 1.00 97.69 386 ASN A CA 1
ATOM 3026 C C . ASN A 1 386 ? 5.085 1.972 20.722 1.00 97.69 386 ASN A C 1
ATOM 3028 O O . ASN A 1 386 ? 4.028 2.418 20.285 1.00 97.69 386 ASN A O 1
ATOM 3032 N N . ASP A 1 387 ? 6.178 1.873 19.959 1.00 97.94 387 ASP A N 1
ATOM 3033 C CA . ASP A 1 387 ? 6.204 2.242 18.536 1.00 97.94 387 ASP A CA 1
ATOM 3034 C C . ASP A 1 387 ? 5.270 1.359 17.695 1.00 97.94 387 ASP A C 1
ATOM 3036 O O . ASP A 1 387 ? 4.478 1.861 16.892 1.00 97.94 387 ASP A O 1
ATOM 3040 N N . LEU A 1 388 ? 5.328 0.036 17.908 1.00 98.38 388 LEU A N 1
ATOM 3041 C CA . LEU A 1 388 ? 4.473 -0.931 17.215 1.00 98.38 388 LEU A CA 1
ATOM 3042 C C . LEU A 1 388 ? 2.997 -0.789 17.627 1.00 98.38 388 LEU A C 1
ATOM 3044 O O . LEU A 1 388 ? 2.111 -0.905 16.780 1.00 98.38 388 LEU A O 1
ATOM 3048 N N . ALA A 1 389 ? 2.727 -0.503 18.904 1.00 98.38 389 ALA A N 1
ATOM 3049 C CA . ALA A 1 389 ? 1.387 -0.207 19.405 1.00 98.38 389 ALA A CA 1
ATOM 3050 C C . ALA A 1 389 ? 0.828 1.072 18.771 1.00 98.38 389 ALA A C 1
ATOM 3052 O O . ALA A 1 389 ? -0.297 1.066 18.277 1.00 98.38 389 ALA A O 1
ATOM 3053 N N . LYS A 1 390 ? 1.630 2.140 18.706 1.00 97.56 390 LYS A N 1
ATOM 3054 C CA . LYS A 1 390 ? 1.259 3.388 18.038 1.00 97.56 390 LYS A CA 1
ATOM 3055 C C . LYS A 1 390 ? 0.962 3.164 16.550 1.00 97.56 390 LYS A C 1
ATOM 3057 O O . LYS A 1 390 ? -0.088 3.587 16.082 1.00 97.56 390 LYS A O 1
ATOM 3062 N N . PHE A 1 391 ? 1.821 2.438 15.830 1.00 97.69 391 PHE A N 1
ATOM 3063 C CA . PHE A 1 391 ? 1.593 2.125 14.413 1.00 97.69 391 PHE A CA 1
ATOM 3064 C C . PHE A 1 391 ? 0.305 1.317 14.198 1.00 97.69 391 PHE A C 1
ATOM 3066 O O . PHE A 1 391 ? -0.411 1.557 13.232 1.00 97.69 391 PHE A O 1
ATOM 3073 N N . LEU A 1 392 ? -0.044 0.403 15.113 1.00 98.31 392 LEU A N 1
ATOM 3074 C CA . LEU A 1 392 ? -1.347 -0.261 15.072 1.00 98.31 392 LEU A CA 1
ATOM 3075 C C . LEU A 1 392 ? -2.496 0.743 15.219 1.00 98.31 392 LEU A C 1
ATOM 3077 O O . LEU A 1 392 ? -3.430 0.692 14.428 1.00 98.31 392 LEU A O 1
ATOM 3081 N N . GLN A 1 393 ? -2.443 1.646 16.201 1.00 97.62 393 GLN A N 1
ATOM 3082 C CA . GLN A 1 393 ? -3.490 2.656 16.403 1.00 97.62 393 GLN A CA 1
ATOM 3083 C C . GLN A 1 393 ? -3.657 3.533 15.149 1.00 97.62 393 GLN A C 1
ATOM 3085 O O . GLN A 1 393 ? -4.769 3.655 14.640 1.00 97.62 393 GLN A O 1
ATOM 3090 N N . GLU A 1 394 ? -2.550 3.994 14.558 1.00 95.19 394 GLU A N 1
ATOM 3091 C CA . GLU A 1 394 ? -2.526 4.766 13.304 1.00 95.19 394 GLU A CA 1
ATOM 3092 C C . GLU A 1 394 ? -3.098 3.978 12.094 1.00 95.19 394 GLU A C 1
ATOM 3094 O O . GLU A 1 394 ? -3.607 4.581 11.152 1.00 95.19 394 GLU A O 1
ATOM 3099 N N . ILE A 1 395 ? -3.071 2.637 12.118 1.00 96.12 395 ILE A N 1
ATOM 3100 C CA . ILE A 1 395 ? -3.709 1.743 11.126 1.00 96.12 395 ILE A CA 1
ATOM 3101 C C . ILE A 1 395 ? -5.205 1.500 11.429 1.00 96.12 395 ILE A C 1
ATOM 3103 O O . ILE A 1 395 ? -5.987 1.237 10.508 1.00 96.12 395 ILE A O 1
ATOM 3107 N N . LEU A 1 396 ? -5.623 1.587 12.699 1.00 97.94 396 LEU A N 1
ATOM 3108 C CA . LEU A 1 396 ? -7.011 1.405 13.148 1.00 97.94 396 LEU A CA 1
ATOM 3109 C C . LEU A 1 396 ? -7.850 2.692 13.079 1.00 97.94 396 LEU A C 1
ATOM 3111 O O . LEU A 1 396 ? -9.067 2.601 12.894 1.00 97.94 396 LEU A O 1
ATOM 3115 N N . ASP A 1 397 ? -7.249 3.872 13.222 1.00 96.56 397 ASP A N 1
ATOM 3116 C CA . ASP A 1 397 ? -7.958 5.160 13.228 1.00 96.56 397 ASP A CA 1
ATOM 3117 C C . ASP A 1 397 ? -8.677 5.490 11.902 1.00 96.56 397 ASP A C 1
ATOM 3119 O O . ASP A 1 397 ? -9.867 5.824 11.956 1.00 96.56 397 ASP A O 1
ATOM 3123 N N . PRO A 1 398 ? -8.068 5.310 10.708 1.00 95.81 398 PRO A N 1
ATOM 3124 C CA . PRO A 1 398 ? -8.731 5.543 9.419 1.00 95.81 398 PRO A CA 1
ATOM 3125 C C . PRO A 1 398 ? -10.047 4.780 9.224 1.00 95.81 398 PRO A C 1
ATOM 3127 O O . PRO A 1 398 ? -10.940 5.249 8.518 1.00 95.81 398 PRO A O 1
ATOM 3130 N N . LEU A 1 399 ? -10.193 3.617 9.869 1.00 97.62 399 LEU A N 1
ATOM 3131 C CA . LEU A 1 399 ? -11.390 2.778 9.791 1.00 97.62 399 LEU A CA 1
ATOM 3132 C C . LEU A 1 399 ? -12.607 3.397 10.498 1.00 97.62 399 LEU A C 1
ATOM 3134 O O . LEU A 1 399 ? -13.738 3.042 10.172 1.00 97.62 399 LEU A O 1
ATOM 3138 N N . ALA A 1 400 ? -12.411 4.307 11.460 1.00 96.69 400 ALA A N 1
ATOM 3139 C CA . ALA A 1 400 ? -13.494 4.833 12.296 1.00 96.69 400 ALA A CA 1
ATOM 3140 C C . ALA A 1 400 ? -14.583 5.538 11.468 1.00 96.69 400 ALA A C 1
ATOM 3142 O O . ALA A 1 400 ? -15.767 5.276 11.653 1.00 96.69 400 ALA A O 1
ATOM 3143 N N . LYS A 1 401 ? -14.181 6.362 10.494 1.00 95.44 401 LYS A N 1
ATOM 3144 C CA . LYS A 1 401 ? -15.089 7.068 9.568 1.00 95.44 401 LYS A CA 1
ATOM 3145 C C . LYS A 1 401 ? -15.745 6.171 8.503 1.00 95.44 401 LYS A C 1
ATOM 3147 O O . LYS A 1 401 ? -16.623 6.631 7.785 1.00 95.44 401 LYS A O 1
ATOM 3152 N N . HIS A 1 402 ? -15.292 4.922 8.388 1.00 97.44 402 HIS A N 1
ATOM 3153 C CA . HIS A 1 402 ? -15.820 3.897 7.479 1.00 97.44 402 HIS A CA 1
ATOM 3154 C C . HIS A 1 402 ? -16.647 2.833 8.223 1.00 97.44 402 HIS A C 1
ATOM 3156 O O . HIS A 1 402 ? -17.134 1.885 7.608 1.00 97.44 402 HIS A O 1
ATOM 3162 N N . THR A 1 403 ? -16.772 2.960 9.548 1.00 98.12 403 THR A N 1
ATOM 3163 C CA . THR A 1 403 ? -17.524 2.049 10.418 1.00 98.12 403 THR A CA 1
ATOM 3164 C C . THR A 1 403 ? -19.009 2.432 10.432 1.00 98.12 403 THR A C 1
ATOM 3166 O O . THR A 1 403 ? -19.350 3.614 10.425 1.00 98.12 403 THR A O 1
ATOM 3169 N N . SER A 1 404 ? -19.897 1.439 10.450 1.00 98.19 404 SER A N 1
ATOM 3170 C CA . SER A 1 404 ? -21.350 1.616 10.512 1.00 98.19 404 SER A CA 1
ATOM 3171 C C . SER A 1 404 ? -21.827 2.205 11.857 1.00 98.19 404 SER A C 1
ATOM 3173 O O . SER A 1 404 ? -21.111 2.088 12.856 1.00 98.19 404 SER A O 1
ATOM 3175 N N . PRO A 1 405 ? -23.018 2.839 11.930 1.00 96.94 405 PRO A N 1
ATOM 3176 C CA . PRO A 1 405 ? -23.513 3.489 13.153 1.00 96.94 405 PRO A CA 1
ATOM 3177 C C . PRO A 1 405 ? -23.564 2.602 14.410 1.00 96.94 405 PRO A C 1
ATOM 3179 O O . PRO A 1 405 ? -23.315 3.091 15.509 1.00 96.94 405 PRO A O 1
ATOM 3182 N N . GLY A 1 406 ? -23.867 1.312 14.257 1.00 96.12 406 GLY A N 1
ATOM 3183 C CA . GLY A 1 406 ? -23.856 0.294 15.313 1.00 96.12 406 GLY A CA 1
ATOM 3184 C C . GLY A 1 406 ? -22.505 -0.403 15.513 1.00 96.12 406 GLY A C 1
ATOM 3185 O O . GLY A 1 406 ? -22.394 -1.283 16.366 1.00 96.12 406 GLY A O 1
ATOM 3186 N N . GLY A 1 407 ? -21.468 -0.027 14.762 1.00 97.19 407 GLY A N 1
ATOM 3187 C CA . GLY A 1 407 ? -20.106 -0.537 14.912 1.00 97.19 407 GLY A CA 1
ATOM 3188 C C . GLY A 1 407 ? -19.800 -1.854 14.193 1.00 97.19 407 GLY A C 1
ATOM 3189 O O . GLY A 1 407 ? -18.635 -2.240 14.144 1.00 97.19 407 GLY A O 1
ATOM 3190 N N . ALA A 1 408 ? -20.795 -2.565 13.652 1.00 97.81 408 ALA A N 1
ATOM 3191 C CA . ALA A 1 408 ? -20.639 -3.968 13.253 1.00 97.81 408 ALA A CA 1
ATOM 3192 C C . ALA A 1 408 ? -20.052 -4.194 11.849 1.00 97.81 408 ALA A C 1
ATOM 3194 O O . ALA A 1 408 ? -19.580 -5.290 11.550 1.00 97.81 408 ALA A O 1
ATOM 3195 N N . ARG A 1 409 ? -20.096 -3.201 10.961 1.00 98.00 409 ARG A N 1
ATOM 3196 C CA . ARG A 1 409 ? -19.682 -3.316 9.554 1.00 98.00 409 ARG A CA 1
ATOM 3197 C C . ARG A 1 409 ? -18.696 -2.198 9.216 1.00 98.00 409 ARG A C 1
ATOM 3199 O O . ARG A 1 409 ? -18.876 -1.074 9.675 1.00 98.00 409 ARG A O 1
ATOM 3206 N N . ILE A 1 410 ? -17.665 -2.472 8.412 1.00 98.19 410 ILE A N 1
ATOM 3207 C CA . ILE A 1 410 ? -16.721 -1.434 7.957 1.00 98.19 410 ILE A CA 1
ATOM 3208 C C . ILE A 1 410 ? -16.608 -1.466 6.429 1.00 98.19 410 ILE A C 1
ATOM 3210 O O . ILE A 1 410 ? -16.173 -2.460 5.847 1.00 98.19 410 ILE A O 1
ATOM 3214 N N . HIS A 1 411 ? -17.009 -0.375 5.772 1.00 97.19 411 HIS A N 1
ATOM 3215 C CA . HIS A 1 411 ? -17.110 -0.272 4.312 1.00 97.19 411 HIS A CA 1
ATOM 3216 C C . HIS A 1 411 ? -15.966 0.562 3.727 1.00 97.19 411 HIS A C 1
ATOM 3218 O O . HIS A 1 411 ? -15.995 1.787 3.774 1.00 97.19 411 HIS A O 1
ATOM 3224 N N . LEU A 1 412 ? -14.956 -0.106 3.161 1.00 94.50 412 LEU A N 1
ATOM 3225 C CA . LEU A 1 412 ? -13.700 0.526 2.719 1.00 94.50 412 LEU A CA 1
ATOM 3226 C C . LEU A 1 412 ? -13.591 0.738 1.195 1.00 94.50 412 LEU A C 1
ATOM 3228 O O . LEU A 1 412 ? -12.546 1.166 0.710 1.00 94.50 412 LEU A O 1
ATOM 3232 N N . GLY A 1 413 ? -14.631 0.428 0.414 1.00 90.31 413 GLY A N 1
ATOM 3233 C CA . GLY A 1 413 ? -14.626 0.630 -1.040 1.00 90.31 413 GLY A CA 1
ATOM 3234 C C . GLY A 1 413 ? -15.599 -0.268 -1.806 1.00 90.31 413 GLY A C 1
ATOM 3235 O O . GLY A 1 413 ? -16.345 -1.040 -1.215 1.00 90.31 413 GLY A O 1
ATOM 3236 N N . HIS A 1 414 ? -15.583 -0.170 -3.139 1.00 88.06 414 HIS A N 1
ATOM 3237 C CA . HIS A 1 414 ? -16.594 -0.776 -4.025 1.00 88.06 414 HIS A CA 1
ATOM 3238 C C . HIS A 1 414 ? -16.067 -1.903 -4.938 1.00 88.06 414 HIS A C 1
ATOM 3240 O O . HIS A 1 414 ? -16.731 -2.285 -5.899 1.00 88.06 414 HIS A O 1
ATOM 3246 N N . THR A 1 415 ? -14.869 -2.441 -4.688 1.00 88.81 415 THR A N 1
ATOM 3247 C CA . THR A 1 415 ? -14.361 -3.606 -5.434 1.00 88.81 415 THR A CA 1
ATOM 3248 C C . THR A 1 415 ? -15.001 -4.889 -4.902 1.00 88.81 415 THR A C 1
ATOM 3250 O O . THR A 1 415 ? -14.665 -5.340 -3.806 1.00 88.81 415 THR A O 1
ATOM 3253 N N . GLY A 1 416 ? -15.922 -5.464 -5.676 1.00 87.56 416 GLY A N 1
ATOM 3254 C CA . GLY A 1 416 ? -16.657 -6.671 -5.295 1.00 87.56 416 GLY A CA 1
ATOM 3255 C C . GLY A 1 416 ? -15.812 -7.949 -5.236 1.00 87.56 416 GLY A C 1
ATOM 3256 O O . GLY A 1 416 ? -14.682 -8.016 -5.726 1.00 87.56 416 GLY A O 1
ATOM 3257 N N . THR A 1 417 ? -16.406 -8.990 -4.657 1.00 93.81 417 THR A N 1
ATOM 3258 C CA . THR A 1 417 ? -15.828 -10.336 -4.521 1.00 93.81 417 THR A CA 1
ATOM 3259 C C . THR A 1 417 ? -16.825 -11.393 -5.019 1.00 93.81 417 THR A C 1
ATOM 3261 O O . THR A 1 417 ? -17.845 -11.054 -5.614 1.00 93.81 417 THR A O 1
ATOM 3264 N N . HIS A 1 418 ? -16.545 -12.682 -4.806 1.00 93.56 418 HIS A N 1
ATOM 3265 C CA . HIS A 1 418 ? -17.485 -13.769 -5.111 1.00 93.56 418 HIS A CA 1
ATOM 3266 C C . HIS A 1 418 ? -18.529 -14.044 -4.004 1.00 93.56 418 HIS A C 1
ATOM 3268 O O . HIS A 1 418 ? -19.337 -14.961 -4.155 1.00 93.56 418 HIS A O 1
ATOM 3274 N N . TYR A 1 419 ? -18.515 -13.275 -2.911 1.00 94.50 419 TYR A N 1
ATOM 3275 C CA . TYR A 1 419 ? -19.501 -13.291 -1.822 1.00 94.50 419 TYR A CA 1
ATOM 3276 C C . TYR A 1 419 ? -20.120 -11.897 -1.631 1.00 94.50 419 TYR A C 1
ATOM 3278 O O . TYR A 1 419 ? -19.734 -10.931 -2.288 1.00 94.50 419 TYR A O 1
ATOM 3286 N N . ASP A 1 420 ? -21.125 -11.806 -0.762 1.00 95.56 420 ASP A N 1
ATOM 3287 C CA . ASP A 1 420 ? -21.923 -10.596 -0.563 1.00 95.56 420 ASP A CA 1
ATOM 3288 C C . ASP A 1 420 ? -21.202 -9.474 0.210 1.00 95.56 420 ASP A C 1
ATOM 3290 O O . ASP A 1 420 ? -20.273 -9.708 0.989 1.00 95.56 420 ASP A O 1
ATOM 3294 N N . ASP A 1 421 ? -21.687 -8.242 0.035 1.00 96.00 421 ASP A N 1
ATOM 3295 C CA . ASP A 1 421 ? -21.106 -7.047 0.655 1.00 96.00 421 ASP A CA 1
ATOM 3296 C C . ASP A 1 421 ? -21.181 -7.047 2.191 1.00 96.00 421 ASP A C 1
ATOM 3298 O O . ASP A 1 421 ? -20.342 -6.418 2.830 1.00 96.00 421 ASP A O 1
ATOM 3302 N N . ILE A 1 422 ? -22.122 -7.767 2.818 1.00 96.94 422 ILE A N 1
ATOM 3303 C CA . ILE A 1 422 ? -22.182 -7.855 4.288 1.00 96.94 422 ILE A CA 1
ATOM 3304 C C . ILE A 1 422 ? -21.022 -8.718 4.799 1.00 96.94 422 ILE A C 1
ATOM 3306 O O . ILE A 1 422 ? -20.375 -8.350 5.779 1.00 96.94 422 ILE A O 1
ATOM 3310 N N . ALA A 1 423 ? -20.694 -9.817 4.112 1.00 96.88 423 ALA A N 1
ATOM 3311 C CA . ALA A 1 423 ? -19.480 -10.581 4.395 1.00 96.88 423 ALA A CA 1
ATOM 3312 C C . ALA A 1 423 ? -18.205 -9.763 4.114 1.00 96.88 423 ALA A C 1
ATOM 3314 O O . ALA A 1 423 ? -17.281 -9.790 4.924 1.00 96.88 423 ALA A O 1
ATOM 3315 N N . ALA A 1 424 ? -18.161 -8.981 3.028 1.00 96.75 424 ALA A N 1
ATOM 3316 C CA . ALA A 1 424 ? -17.027 -8.099 2.728 1.00 96.75 424 ALA A CA 1
ATOM 3317 C C . ALA A 1 424 ? -16.822 -6.997 3.792 1.00 96.75 424 ALA A C 1
ATOM 3319 O O . ALA A 1 424 ? -15.692 -6.721 4.192 1.00 96.75 424 ALA A O 1
ATOM 3320 N N . GLN A 1 425 ? -17.906 -6.403 4.299 1.00 97.69 425 GLN A N 1
ATOM 3321 C CA . GLN A 1 425 ? -17.860 -5.407 5.375 1.00 97.69 425 GLN A CA 1
ATOM 3322 C C . GLN A 1 425 ? -17.564 -6.028 6.749 1.00 97.69 425 GLN A C 1
ATOM 3324 O O . GLN A 1 425 ? -16.971 -5.364 7.605 1.00 97.69 425 GLN A O 1
ATOM 3329 N N . LEU A 1 426 ? -17.926 -7.300 6.957 1.00 98.12 426 LEU A N 1
ATOM 3330 C CA . LEU A 1 426 ? -17.477 -8.087 8.104 1.00 98.12 426 LEU A CA 1
ATOM 3331 C C . LEU A 1 426 ? -15.960 -8.321 8.052 1.00 98.12 426 LEU A C 1
ATOM 3333 O O . LEU A 1 426 ? -15.337 -8.193 9.097 1.00 98.12 426 LEU A O 1
ATOM 3337 N N . GLU A 1 427 ? -15.334 -8.557 6.887 1.00 96.25 427 GLU A N 1
ATOM 3338 C CA . GLU A 1 427 ? -13.857 -8.617 6.794 1.00 96.25 427 GLU A CA 1
ATOM 3339 C C . GLU A 1 427 ? -13.194 -7.327 7.298 1.00 96.25 427 GLU A C 1
ATOM 3341 O O . GLU A 1 427 ? -12.175 -7.366 7.992 1.00 96.25 427 GLU A O 1
ATOM 3346 N N . GLY A 1 428 ? -13.779 -6.179 6.936 1.00 96.94 428 GLY A N 1
ATOM 3347 C CA . GLY A 1 428 ? -13.333 -4.864 7.386 1.00 96.94 428 GLY A CA 1
ATOM 3348 C C . GLY A 1 428 ? -13.460 -4.688 8.901 1.00 96.94 428 GLY A C 1
ATOM 3349 O O . GLY A 1 428 ? -12.604 -4.051 9.506 1.00 96.94 428 GLY A O 1
ATOM 3350 N N . PHE A 1 429 ? -14.482 -5.283 9.523 1.00 98.19 429 PHE A N 1
ATOM 3351 C CA . PHE A 1 429 ? -14.661 -5.307 10.977 1.00 98.19 429 PHE A CA 1
ATOM 3352 C C . PHE A 1 429 ? -13.696 -6.277 11.676 1.00 98.19 429 PHE A C 1
ATOM 3354 O O . PHE A 1 429 ? -13.046 -5.888 12.646 1.00 98.19 429 PHE A O 1
ATOM 3361 N N . SER A 1 430 ? -13.602 -7.522 11.196 1.00 98.12 430 SER A N 1
ATOM 3362 C CA . SER A 1 430 ? -12.973 -8.672 11.864 1.00 98.12 430 SER A CA 1
ATOM 3363 C C . SER A 1 430 ? -11.448 -8.671 11.791 1.00 98.12 430 SER A C 1
ATOM 3365 O O . SER A 1 430 ? -10.772 -8.927 12.788 1.00 98.12 430 SER A O 1
ATOM 3367 N N . ARG A 1 431 ? -10.872 -8.405 10.615 1.00 98.06 431 ARG A N 1
ATOM 3368 C CA . ARG A 1 431 ? -9.438 -8.603 10.362 1.00 98.06 431 ARG A CA 1
ATOM 3369 C C . ARG A 1 431 ? -8.553 -7.624 11.147 1.00 98.06 431 ARG A C 1
ATOM 3371 O O . ARG A 1 431 ? -7.545 -8.084 11.687 1.00 98.06 431 ARG A O 1
ATOM 3378 N N . PRO A 1 432 ? -8.945 -6.352 11.363 1.00 98.56 432 PRO A N 1
ATOM 3379 C CA . PRO A 1 432 ? -8.241 -5.462 12.286 1.00 98.56 432 PRO A CA 1
ATOM 3380 C C . PRO A 1 432 ? -8.211 -5.946 13.749 1.00 98.56 432 PRO A C 1
ATOM 3382 O O . PRO A 1 432 ? -7.286 -5.597 14.488 1.00 98.56 432 PRO A O 1
ATOM 3385 N N . ILE A 1 433 ? -9.173 -6.780 14.179 1.00 98.12 433 ILE A N 1
ATOM 3386 C CA . ILE A 1 433 ? -9.274 -7.242 15.576 1.00 98.12 433 ILE A CA 1
ATOM 3387 C C . ILE A 1 433 ? -8.077 -8.116 15.969 1.00 98.12 433 ILE A C 1
ATOM 3389 O O . ILE A 1 433 ? -7.679 -8.088 17.131 1.00 98.12 433 ILE A O 1
ATOM 3393 N N . TRP A 1 434 ? -7.423 -8.803 15.020 1.00 98.44 434 TRP A N 1
ATOM 3394 C CA . TRP A 1 434 ? -6.154 -9.503 15.281 1.00 98.44 434 TRP A CA 1
ATOM 3395 C C . TRP A 1 434 ? -5.110 -8.593 15.935 1.00 98.44 434 TRP A C 1
ATOM 3397 O O . TRP A 1 434 ? -4.415 -9.027 16.845 1.00 98.44 434 TRP A O 1
ATOM 3407 N N . GLY A 1 435 ? -5.031 -7.330 15.508 1.00 98.50 435 GLY A N 1
ATOM 3408 C CA . GLY A 1 435 ? -4.133 -6.352 16.112 1.00 98.50 435 GLY A CA 1
ATOM 3409 C C . GLY A 1 435 ? -4.699 -5.804 17.419 1.00 98.50 435 GLY A C 1
ATOM 3410 O O . GLY A 1 435 ? -4.019 -5.836 18.444 1.00 98.50 435 GLY A O 1
ATOM 3411 N N . LEU A 1 436 ? -5.952 -5.332 17.401 1.00 98.75 436 LEU A N 1
ATOM 3412 C CA . LEU A 1 436 ? -6.595 -4.713 18.567 1.00 98.75 436 LEU A CA 1
ATOM 3413 C C . LEU A 1 436 ? -6.613 -5.642 19.789 1.00 98.75 436 LEU A C 1
ATOM 3415 O O . LEU A 1 436 ? -6.231 -5.231 20.880 1.00 98.75 436 LEU A O 1
ATOM 3419 N N . ALA A 1 437 ? -7.028 -6.896 19.617 1.00 98.69 437 ALA A N 1
ATOM 3420 C CA . ALA A 1 437 ? -7.087 -7.852 20.714 1.00 98.69 437 ALA A CA 1
ATOM 3421 C C . ALA A 1 437 ? -5.690 -8.184 21.257 1.00 98.69 437 ALA A C 1
ATOM 3423 O O . ALA A 1 437 ? -5.539 -8.349 22.464 1.00 98.69 437 ALA A O 1
ATOM 3424 N N . SER A 1 438 ? -4.656 -8.208 20.409 1.00 98.75 438 SER A N 1
ATOM 3425 C CA . SER A 1 438 ? -3.270 -8.357 20.867 1.00 98.75 438 SER A CA 1
ATOM 3426 C C . SER A 1 438 ? -2.768 -7.136 21.641 1.00 98.75 438 SER A C 1
ATOM 3428 O O . SER A 1 438 ? -2.113 -7.307 22.664 1.00 98.75 438 SER A O 1
ATOM 3430 N N . LEU A 1 439 ? -3.115 -5.914 21.227 1.00 98.75 439 LEU A N 1
ATOM 3431 C CA . LEU A 1 439 ? -2.817 -4.698 21.993 1.00 98.75 439 LEU A CA 1
ATOM 3432 C C . LEU A 1 439 ? -3.480 -4.724 23.381 1.00 98.75 439 LEU A C 1
ATOM 3434 O O . LEU A 1 439 ? -2.802 -4.506 24.385 1.00 98.75 439 LEU A O 1
ATOM 3438 N N . LEU A 1 440 ? -4.777 -5.043 23.434 1.00 98.56 440 LEU A N 1
ATOM 3439 C CA . LEU A 1 440 ? -5.567 -5.102 24.670 1.00 98.56 440 LEU A CA 1
ATOM 3440 C C . LEU A 1 440 ? -5.086 -6.211 25.621 1.00 98.56 440 LEU A C 1
ATOM 3442 O O . LEU A 1 440 ? -4.940 -5.971 26.819 1.00 98.56 440 LEU A O 1
ATOM 3446 N N . ALA A 1 441 ? -4.791 -7.406 25.098 1.00 98.00 441 ALA A N 1
ATOM 3447 C CA . ALA A 1 441 ? -4.250 -8.525 25.876 1.00 98.00 441 ALA A CA 1
ATOM 3448 C C . ALA A 1 441 ? -2.884 -8.196 26.501 1.00 98.00 441 ALA A C 1
ATOM 3450 O O . ALA A 1 441 ? -2.578 -8.622 27.611 1.00 98.00 441 ALA A O 1
ATOM 3451 N N . GLY A 1 442 ? -2.078 -7.390 25.807 1.00 97.00 442 GLY A N 1
ATOM 3452 C CA . GLY A 1 442 ? -0.775 -6.925 26.274 1.00 97.00 442 GLY A CA 1
ATOM 3453 C C . GLY A 1 442 ? -0.810 -5.739 27.236 1.00 97.00 442 GLY A C 1
ATOM 3454 O O . GLY A 1 442 ? 0.240 -5.123 27.437 1.00 97.00 442 GLY A O 1
ATOM 3455 N N . GLY A 1 443 ? -1.982 -5.380 27.771 1.00 96.19 443 GLY A N 1
ATOM 3456 C CA . GLY A 1 443 ? -2.173 -4.255 28.691 1.00 96.19 443 GLY A CA 1
ATOM 3457 C C . GLY A 1 443 ? -2.207 -2.871 28.033 1.00 96.19 443 GLY A C 1
ATOM 3458 O O . GLY A 1 443 ? -2.208 -1.871 28.746 1.00 96.19 443 GLY A O 1
ATOM 3459 N N . GLY A 1 444 ? -2.220 -2.795 26.699 1.00 95.81 444 GLY A N 1
ATOM 3460 C CA . GLY A 1 444 ? -2.434 -1.546 25.972 1.00 95.81 444 GLY A CA 1
ATOM 3461 C C . GLY A 1 444 ? -3.908 -1.135 25.943 1.00 95.81 444 GLY A C 1
ATOM 3462 O O . GLY A 1 444 ? -4.799 -1.930 26.238 1.00 95.81 444 GLY A O 1
ATOM 3463 N N . ASP A 1 445 ? -4.162 0.110 25.545 1.00 94.31 445 ASP A N 1
ATOM 3464 C CA . ASP A 1 445 ? -5.508 0.656 25.355 1.00 94.31 445 ASP A CA 1
ATOM 3465 C C . ASP A 1 445 ? -5.665 1.258 23.950 1.00 94.31 445 ASP A C 1
ATOM 3467 O O . ASP A 1 445 ? -4.683 1.562 23.264 1.00 94.31 445 ASP A O 1
ATOM 3471 N N . TYR A 1 446 ? -6.911 1.424 23.514 1.00 97.38 446 TYR A N 1
ATOM 3472 C CA . TYR A 1 446 ? -7.266 2.137 22.295 1.00 97.38 446 TYR A CA 1
ATOM 3473 C C . TYR A 1 446 ? -8.643 2.790 22.450 1.00 97.38 446 TYR A C 1
ATOM 3475 O O . TYR A 1 446 ? -9.647 2.100 22.638 1.00 97.38 446 TYR A O 1
ATOM 3483 N N . GLN A 1 447 ? -8.710 4.116 22.293 1.00 94.25 447 GLN A N 1
ATOM 3484 C CA . GLN A 1 447 ? -9.926 4.915 22.500 1.00 94.25 447 GLN A CA 1
ATOM 3485 C C . GLN A 1 447 ? -11.134 4.406 21.691 1.00 94.25 447 GLN A C 1
ATOM 3487 O O . GLN A 1 447 ? -12.268 4.436 22.168 1.00 94.25 447 GLN A O 1
ATOM 3492 N N . GLY A 1 448 ? -10.907 3.901 20.475 1.00 94.62 448 GLY A N 1
ATOM 3493 C CA . GLY A 1 448 ? -11.968 3.377 19.616 1.00 94.62 448 GLY A CA 1
ATOM 3494 C C . GLY A 1 448 ? -12.482 1.977 19.979 1.00 94.62 448 GLY A C 1
ATOM 3495 O O . GLY A 1 448 ? -13.402 1.513 19.311 1.00 94.62 448 GLY A O 1
ATOM 3496 N N . THR A 1 449 ? -11.944 1.300 21.006 1.00 97.75 449 THR A N 1
ATOM 3497 C CA . THR A 1 449 ? -12.290 -0.100 21.360 1.00 97.75 449 THR A CA 1
ATOM 3498 C C . THR A 1 449 ? -13.795 -0.327 21.514 1.00 97.75 449 THR A C 1
ATOM 3500 O O . THR A 1 449 ? -14.304 -1.357 21.070 1.00 97.75 449 THR A O 1
ATOM 3503 N N . LYS A 1 450 ? -14.532 0.655 22.060 1.00 96.62 450 LYS A N 1
ATOM 3504 C CA . LYS A 1 450 ? -15.990 0.565 22.242 1.00 96.62 450 LYS A CA 1
ATOM 3505 C C . LYS A 1 450 ? -16.727 0.206 20.943 1.00 96.62 450 LYS A C 1
ATOM 3507 O O . LYS A 1 450 ? -17.659 -0.585 20.998 1.00 96.62 450 LYS A O 1
ATOM 3512 N N . ARG A 1 451 ? -16.279 0.694 19.776 1.00 96.44 451 ARG A N 1
ATOM 3513 C CA . ARG A 1 451 ? -16.964 0.440 18.493 1.00 96.44 451 ARG A CA 1
ATOM 3514 C C . ARG A 1 451 ? -16.969 -1.040 18.094 1.00 96.44 451 ARG A C 1
ATOM 3516 O O . ARG A 1 451 ? -17.917 -1.485 17.461 1.00 96.44 451 ARG A O 1
ATOM 3523 N N . TRP A 1 452 ? -15.970 -1.819 18.522 1.00 98.00 452 TRP A N 1
ATOM 3524 C CA . TRP A 1 452 ? -15.971 -3.274 18.331 1.00 98.00 452 TRP A CA 1
ATOM 3525 C C . TRP A 1 452 ? -16.832 -4.011 19.356 1.00 98.00 452 TRP A C 1
ATOM 3527 O O . TRP A 1 452 ? -17.456 -5.001 18.997 1.00 98.00 452 TRP A O 1
ATOM 3537 N N . VAL A 1 453 ? -16.928 -3.522 20.597 1.00 98.31 453 VAL A N 1
ATOM 3538 C CA . VAL A 1 453 ? -17.872 -4.061 21.597 1.00 98.31 453 VAL A CA 1
ATOM 3539 C C . VAL A 1 453 ? -19.317 -3.849 21.130 1.00 98.31 453 VAL A C 1
ATOM 3541 O O . VAL A 1 453 ? -20.110 -4.787 21.122 1.00 98.31 453 VAL A O 1
ATOM 3544 N N . ASP A 1 454 ? -19.633 -2.639 20.665 1.00 98.25 454 ASP A N 1
ATOM 3545 C CA . ASP A 1 454 ? -20.934 -2.302 20.082 1.00 98.25 454 ASP A CA 1
ATOM 3546 C C . ASP A 1 454 ? -21.199 -3.145 18.822 1.00 98.25 454 ASP A C 1
ATOM 3548 O O . ASP A 1 454 ? -22.264 -3.747 18.686 1.00 98.25 454 ASP A O 1
ATOM 3552 N N . GLY A 1 455 ? -20.196 -3.281 17.949 1.00 98.25 455 GLY A N 1
ATOM 3553 C CA . GLY A 1 455 ? -20.287 -4.098 16.743 1.00 98.25 455 GLY A CA 1
ATOM 3554 C C . GLY A 1 455 ? -20.449 -5.600 16.997 1.00 98.25 455 GLY A C 1
ATOM 3555 O O . GLY A 1 455 ? -21.147 -6.263 16.235 1.00 98.25 455 GLY A O 1
ATOM 3556 N N . PHE A 1 456 ? -19.899 -6.149 18.087 1.00 98.38 456 PHE A N 1
ATOM 3557 C CA . PHE A 1 456 ? -20.171 -7.534 18.494 1.00 98.38 456 PHE A CA 1
ATOM 3558 C C . PHE A 1 456 ? -21.634 -7.739 18.899 1.00 98.38 456 PHE A C 1
ATOM 3560 O O . PHE A 1 456 ? -22.220 -8.766 18.549 1.00 98.38 456 PHE A O 1
ATOM 3567 N N . ALA A 1 457 ? -22.244 -6.770 19.589 1.00 98.38 457 ALA A N 1
ATOM 3568 C CA . ALA A 1 457 ? -23.663 -6.822 19.932 1.00 98.38 457 ALA A CA 1
ATOM 3569 C C . ALA A 1 457 ? -24.551 -6.667 18.681 1.00 98.38 457 ALA A C 1
ATOM 3571 O O . ALA A 1 457 ? -25.369 -7.538 18.390 1.00 98.38 457 ALA A O 1
ATOM 3572 N N . ASN A 1 458 ? -24.345 -5.601 17.904 1.00 98.62 458 ASN A N 1
ATOM 3573 C CA . ASN A 1 458 ? -25.198 -5.250 16.763 1.00 98.62 458 ASN A CA 1
ATOM 3574 C C . ASN A 1 458 ? -24.981 -6.142 15.529 1.00 98.62 458 ASN A C 1
ATOM 3576 O O . ASN A 1 458 ? -25.881 -6.266 14.702 1.00 98.62 458 ASN A O 1
ATOM 3580 N N . GLY A 1 459 ? -23.810 -6.764 15.387 1.00 98.31 459 GLY A N 1
ATOM 3581 C CA . GLY A 1 459 ? -23.494 -7.675 14.285 1.00 98.31 459 GLY A CA 1
ATOM 3582 C C . GLY A 1 459 ? -23.990 -9.104 14.495 1.00 98.31 459 GLY A C 1
ATOM 3583 O O . GLY A 1 459 ? -24.240 -9.810 13.518 1.00 98.31 459 GLY A O 1
ATOM 3584 N N . SER A 1 460 ? -24.176 -9.525 15.752 1.00 98.19 460 SER A N 1
ATOM 3585 C CA . SER A 1 460 ? -24.663 -10.868 16.094 1.00 98.19 460 SER A CA 1
ATOM 3586 C C . SER A 1 460 ? -26.166 -10.946 16.386 1.00 98.19 460 SER A C 1
ATOM 3588 O O . SER A 1 460 ? -26.717 -12.043 16.317 1.00 98.19 460 SER A O 1
ATOM 3590 N N . ASP A 1 461 ? -26.846 -9.827 16.670 1.00 98.44 461 ASP A N 1
ATOM 3591 C CA . ASP A 1 461 ? -28.302 -9.787 16.871 1.00 98.44 461 ASP A CA 1
ATOM 3592 C C . ASP A 1 461 ? -29.083 -9.926 15.547 1.00 98.44 461 ASP A C 1
ATOM 3594 O O . ASP A 1 461 ? -29.019 -9.017 14.719 1.00 98.44 461 ASP A O 1
ATOM 3598 N N . PRO A 1 462 ? -29.894 -10.987 15.344 1.00 97.75 462 PRO A N 1
ATOM 3599 C CA . PRO A 1 462 ? -30.711 -11.153 14.139 1.00 97.75 462 PRO A CA 1
ATOM 3600 C C . PRO A 1 462 ? -31.808 -10.093 13.932 1.00 97.75 462 PRO A C 1
ATOM 3602 O O . PRO A 1 462 ? -32.444 -10.097 12.879 1.00 97.75 462 PRO A O 1
ATOM 3605 N N . LYS A 1 463 ? -32.071 -9.226 14.922 1.00 97.88 463 LYS A N 1
ATOM 3606 C CA . LYS A 1 463 ? -33.029 -8.106 14.834 1.00 97.88 463 LYS A CA 1
ATOM 3607 C C . LYS A 1 463 ? -32.396 -6.805 14.319 1.00 97.88 463 LYS A C 1
ATOM 3609 O O . LYS A 1 463 ? -33.123 -5.861 14.026 1.00 97.88 463 LYS A O 1
ATOM 3614 N N . SER A 1 464 ? -31.067 -6.735 14.272 1.00 97.94 464 SER A N 1
ATOM 3615 C CA . SER A 1 464 ? -30.305 -5.539 13.908 1.00 97.94 464 SER A CA 1
ATOM 3616 C C . SER A 1 464 ? -30.208 -5.371 12.390 1.00 97.94 464 SER A C 1
ATOM 3618 O O . SER A 1 464 ? -29.862 -6.316 11.680 1.00 97.94 464 SER A O 1
ATOM 3620 N N . ASP A 1 465 ? -30.391 -4.146 11.888 1.00 97.31 465 ASP A N 1
ATOM 3621 C CA . ASP A 1 465 ? -30.110 -3.802 10.482 1.00 97.31 465 ASP A CA 1
ATOM 3622 C C . ASP A 1 465 ? -28.636 -4.064 10.101 1.00 97.31 465 ASP A C 1
ATOM 3624 O O . ASP A 1 465 ? -28.305 -4.275 8.926 1.00 97.31 465 ASP A O 1
ATOM 3628 N N . GLU A 1 466 ? -27.738 -4.094 11.095 1.00 98.12 466 GLU A N 1
ATOM 3629 C CA . GLU A 1 466 ? -26.310 -4.373 10.928 1.00 98.12 466 GLU A CA 1
ATOM 3630 C C . GLU A 1 466 ? -25.929 -5.859 11.053 1.00 98.12 466 GLU A C 1
ATOM 3632 O O . GLU A 1 466 ? -24.770 -6.200 10.797 1.00 98.12 466 GLU A O 1
ATOM 3637 N N . PHE A 1 467 ? -26.888 -6.752 11.339 1.00 98.62 467 PHE A N 1
ATOM 3638 C CA . PHE A 1 467 ? -26.667 -8.197 11.488 1.00 98.62 467 PHE A CA 1
ATOM 3639 C C . PHE A 1 467 ? -25.804 -8.774 10.359 1.00 98.62 467 PHE A C 1
ATOM 3641 O O . PHE A 1 467 ? -26.052 -8.524 9.175 1.00 98.62 467 PHE A O 1
ATOM 3648 N N . TRP A 1 468 ? -24.793 -9.575 10.697 1.00 98.38 468 TRP A N 1
ATOM 3649 C CA . TRP A 1 468 ? -23.878 -10.146 9.705 1.00 98.38 468 TRP A CA 1
ATOM 3650 C C . TRP A 1 468 ? -24.537 -11.188 8.798 1.00 98.38 468 TRP A C 1
ATOM 3652 O O . TRP A 1 468 ? -24.042 -11.448 7.699 1.00 98.38 468 TRP A O 1
ATOM 3662 N N . GLY A 1 469 ? -25.660 -11.769 9.221 1.00 97.69 469 GLY A N 1
ATOM 3663 C CA . GLY A 1 469 ? -26.337 -12.857 8.524 1.00 97.69 469 GLY A CA 1
ATOM 3664 C C . GLY A 1 469 ? -25.922 -14.234 9.044 1.00 97.69 469 GLY A C 1
ATOM 3665 O O . GLY A 1 469 ? -24.823 -14.428 9.569 1.00 97.69 469 GLY A O 1
ATOM 3666 N N . ASN A 1 470 ? -26.822 -15.205 8.891 1.00 96.44 470 ASN A N 1
ATOM 3667 C CA . ASN A 1 470 ? -26.589 -16.591 9.296 1.00 96.44 470 ASN A CA 1
ATOM 3668 C C . ASN A 1 470 ? -25.606 -17.287 8.347 1.00 96.44 470 ASN A C 1
ATOM 3670 O O . ASN A 1 470 ? -25.813 -17.278 7.132 1.00 96.44 470 ASN A O 1
ATOM 3674 N N . MET A 1 471 ? -24.589 -17.939 8.916 1.00 96.75 471 MET A N 1
ATOM 3675 C CA . MET A 1 471 ? -23.605 -18.725 8.170 1.00 96.75 471 MET A CA 1
ATOM 3676 C C . MET A 1 471 ? -24.239 -19.902 7.424 1.00 96.75 471 MET A C 1
ATOM 3678 O O . MET A 1 471 ? -25.070 -20.635 7.968 1.00 96.75 471 MET A O 1
ATOM 3682 N N . ARG A 1 472 ? -23.787 -20.104 6.187 1.00 96.38 472 ARG A N 1
ATOM 3683 C CA . ARG A 1 472 ? -24.092 -21.267 5.343 1.00 96.38 472 ARG A CA 1
ATOM 3684 C C . ARG A 1 472 ? -22.871 -22.184 5.235 1.00 96.38 472 ARG A C 1
ATOM 3686 O O . ARG A 1 472 ? -21.797 -21.868 5.742 1.00 96.38 472 ARG A O 1
ATOM 3693 N N . ASP A 1 473 ? -23.028 -23.312 4.556 1.00 97.44 473 ASP A N 1
ATOM 3694 C CA . ASP A 1 473 ? -21.904 -24.176 4.199 1.00 97.44 473 ASP A CA 1
ATOM 3695 C C . ASP A 1 473 ? -20.899 -23.425 3.316 1.00 97.44 473 ASP A C 1
ATOM 3697 O O . ASP A 1 473 ? -21.275 -22.859 2.288 1.00 97.44 473 ASP A O 1
ATOM 3701 N N . LYS A 1 474 ? -19.615 -23.457 3.698 1.00 95.69 474 LYS A N 1
ATOM 3702 C CA . LYS A 1 474 ? -18.501 -22.813 2.973 1.00 95.69 474 LYS A CA 1
ATOM 3703 C C . LYS A 1 474 ? -18.668 -21.287 2.778 1.00 95.69 474 LYS A C 1
ATOM 3705 O O . LYS A 1 474 ? -18.191 -20.730 1.793 1.00 95.69 474 LYS A O 1
ATOM 3710 N N . ASP A 1 475 ? -19.332 -20.616 3.720 1.00 96.81 475 ASP A N 1
ATOM 3711 C CA . ASP A 1 475 ? -19.598 -19.168 3.723 1.00 96.81 475 ASP A CA 1
ATOM 3712 C C . ASP A 1 475 ? -18.377 -18.350 4.191 1.00 96.81 475 ASP A C 1
ATOM 3714 O O . ASP A 1 475 ? -17.732 -18.701 5.179 1.00 96.81 475 ASP A O 1
ATOM 3718 N N . GLN A 1 476 ? -18.081 -17.219 3.539 1.00 96.25 476 GLN A N 1
ATOM 3719 C CA . GLN A 1 476 ? -16.969 -16.329 3.911 1.00 96.25 476 GLN A CA 1
ATOM 3720 C C . GLN A 1 476 ? -17.038 -15.867 5.379 1.00 96.25 476 GLN A C 1
ATOM 3722 O O . GLN A 1 476 ? -16.005 -15.704 6.022 1.00 96.25 476 GLN A O 1
ATOM 3727 N N . ARG A 1 477 ? -18.236 -15.729 5.959 1.00 97.56 477 ARG A N 1
ATOM 3728 C CA . ARG A 1 477 ? -18.427 -15.411 7.390 1.00 97.56 477 ARG A CA 1
ATOM 3729 C C . ARG A 1 477 ? -17.688 -16.377 8.324 1.00 97.56 477 ARG A C 1
ATOM 3731 O O . ARG A 1 477 ? -17.177 -15.958 9.363 1.00 97.56 477 ARG A O 1
ATOM 3738 N N . MET A 1 478 ? -17.573 -17.649 7.932 1.00 97.81 478 MET A N 1
ATOM 3739 C CA . MET A 1 478 ? -16.868 -18.689 8.691 1.00 97.81 478 MET A CA 1
ATOM 3740 C C . MET A 1 478 ? -15.367 -18.399 8.823 1.00 97.81 478 MET A C 1
ATOM 3742 O O . MET A 1 478 ? -14.746 -18.843 9.784 1.00 97.81 478 MET A O 1
ATOM 3746 N N . VAL A 1 479 ? -14.787 -17.644 7.884 1.00 97.06 479 VAL A N 1
ATOM 3747 C CA . VAL A 1 479 ? -13.383 -17.210 7.910 1.00 97.06 479 VAL A CA 1
ATOM 3748 C C . VAL A 1 479 ? -13.159 -16.150 8.985 1.00 97.06 479 VAL A C 1
ATOM 3750 O O . VAL A 1 479 ? -12.207 -16.223 9.768 1.00 97.06 479 VAL A O 1
ATOM 3753 N N . GLU A 1 480 ? -14.077 -15.191 9.071 1.00 97.50 480 GLU A N 1
ATOM 3754 C CA . GLU A 1 480 ? -13.978 -14.035 9.964 1.00 97.50 480 GLU A CA 1
ATOM 3755 C C . GLU A 1 480 ? -14.173 -14.411 11.440 1.00 97.50 480 GLU A C 1
ATOM 3757 O O . GLU A 1 480 ? -13.565 -13.805 12.326 1.00 97.50 480 GLU A O 1
ATOM 3762 N N . CYS A 1 481 ? -14.904 -15.502 11.696 1.00 97.56 481 CYS A N 1
ATOM 3763 C CA . CYS A 1 481 ? -15.029 -16.144 13.008 1.00 97.56 481 CYS A CA 1
ATOM 3764 C C . CYS A 1 481 ? -13.673 -16.475 13.664 1.00 97.56 481 CYS A C 1
ATOM 3766 O O . CYS A 1 481 ? -13.590 -16.543 14.890 1.00 97.56 481 CYS A O 1
ATOM 3768 N N . SER A 1 482 ? -12.597 -16.636 12.882 1.00 97.25 482 SER A N 1
ATOM 3769 C CA . SER A 1 482 ? -11.248 -16.891 13.407 1.00 97.25 482 SER A CA 1
ATOM 3770 C C . SER A 1 482 ? -10.662 -15.715 14.193 1.00 97.25 482 SER A C 1
ATOM 3772 O O . SER A 1 482 ? -10.124 -15.912 15.282 1.00 97.25 482 SER A O 1
ATOM 3774 N N . ALA A 1 483 ? -10.803 -14.495 13.665 1.00 98.00 483 ALA A N 1
ATOM 3775 C CA . ALA A 1 483 ? -10.340 -13.269 14.310 1.00 98.00 483 ALA A CA 1
ATOM 3776 C C . ALA A 1 483 ? -11.134 -13.007 15.590 1.00 98.00 483 ALA A C 1
ATOM 3778 O O . ALA A 1 483 ? -10.574 -12.688 16.635 1.00 98.00 483 ALA A O 1
ATOM 3779 N N . ILE A 1 484 ? -12.447 -13.217 15.494 1.00 98.44 484 ILE A N 1
ATOM 3780 C CA . ILE A 1 484 ? -13.411 -13.065 16.579 1.00 98.44 484 ILE A CA 1
ATOM 3781 C C . ILE A 1 484 ? -13.105 -14.058 17.711 1.00 98.44 484 ILE A C 1
ATOM 3783 O O . ILE A 1 484 ? -12.944 -13.652 18.859 1.00 98.44 484 ILE A O 1
ATOM 3787 N N . GLY A 1 485 ? -12.944 -15.345 17.394 1.00 98.44 485 GLY A N 1
ATOM 3788 C CA . GLY A 1 485 ? -12.636 -16.386 18.374 1.00 98.44 485 GLY A CA 1
ATOM 3789 C C . GLY A 1 485 ? -11.292 -16.183 19.081 1.00 98.44 485 GLY A C 1
ATOM 3790 O O . GLY A 1 485 ? -11.221 -16.293 20.306 1.00 98.44 485 GLY A O 1
ATOM 3791 N N . PHE A 1 486 ? -10.246 -15.790 18.342 1.00 98.69 486 PHE A N 1
ATOM 3792 C CA . PHE A 1 486 ? -8.972 -15.368 18.936 1.00 98.69 486 PHE A CA 1
ATOM 3793 C C . PHE A 1 486 ? -9.145 -14.164 19.868 1.00 98.69 486 PHE A C 1
ATOM 3795 O O . PHE A 1 486 ? -8.630 -14.177 20.985 1.00 98.69 486 PHE A O 1
ATOM 3802 N N . ALA A 1 487 ? -9.896 -13.145 19.442 1.00 98.44 487 ALA A N 1
ATOM 3803 C CA . ALA A 1 487 ? -10.096 -11.923 20.211 1.00 98.44 487 ALA A CA 1
ATOM 3804 C C . ALA A 1 487 ? -10.763 -12.179 21.569 1.00 98.44 487 ALA A C 1
ATOM 3806 O O . ALA A 1 487 ? -10.324 -11.627 22.579 1.00 98.44 487 ALA A O 1
ATOM 3807 N N . ILE A 1 488 ? -11.762 -13.067 21.616 1.00 98.25 488 ILE A N 1
ATOM 3808 C CA . ILE A 1 488 ? -12.378 -13.490 22.880 1.00 98.25 488 ILE A CA 1
ATOM 3809 C C . ILE A 1 488 ? -11.384 -14.297 23.729 1.00 98.25 488 ILE A C 1
ATOM 3811 O O . ILE A 1 488 ? -11.347 -14.127 24.945 1.00 98.25 488 ILE A O 1
ATOM 3815 N N . ALA A 1 489 ? -10.541 -15.130 23.112 1.00 98.06 489 ALA A N 1
ATOM 3816 C CA . ALA A 1 489 ? -9.565 -15.951 23.827 1.00 98.06 489 ALA A CA 1
ATOM 3817 C C . ALA A 1 489 ? -8.390 -15.160 24.448 1.00 98.06 489 ALA A C 1
ATOM 3819 O O . ALA A 1 489 ? -7.846 -15.625 25.448 1.00 98.06 489 ALA A O 1
ATOM 3820 N N . VAL A 1 490 ? -8.005 -13.992 23.904 1.00 98.06 490 VAL A N 1
ATOM 3821 C CA . VAL A 1 490 ? -6.913 -13.152 24.461 1.00 98.06 490 VAL A CA 1
ATOM 3822 C C . VAL A 1 490 ? -7.374 -11.891 25.199 1.00 98.06 490 VAL A C 1
ATOM 3824 O O . VAL A 1 490 ? -6.694 -11.458 26.122 1.00 98.06 490 VAL A O 1
ATOM 3827 N N . ALA A 1 491 ? -8.509 -11.291 24.823 1.00 97.75 491 ALA A N 1
ATOM 3828 C CA . ALA A 1 491 ? -8.952 -9.981 25.321 1.00 97.75 491 ALA A CA 1
ATOM 3829 C C . ALA A 1 491 ? -10.381 -10.008 25.903 1.00 97.75 491 ALA A C 1
ATOM 3831 O O . ALA A 1 491 ? -11.103 -9.005 25.863 1.00 97.75 491 ALA A O 1
ATOM 3832 N N . LYS A 1 492 ? -10.787 -11.156 26.468 1.00 97.19 492 LYS A N 1
ATOM 3833 C CA . LYS A 1 492 ? -12.112 -11.420 27.059 1.00 97.19 492 LYS A CA 1
ATOM 3834 C C . LYS A 1 492 ? -12.644 -10.264 27.920 1.00 97.19 492 LYS A C 1
ATOM 3836 O O . LYS A 1 492 ? -13.745 -9.775 27.675 1.00 97.19 492 LYS A O 1
ATOM 3841 N N . GLU A 1 493 ? -11.839 -9.769 28.858 1.00 97.12 493 GLU A N 1
ATOM 3842 C CA . GLU A 1 493 ? -12.225 -8.709 29.805 1.00 97.12 493 GLU A CA 1
ATOM 3843 C C . GLU A 1 493 ? -12.574 -7.368 29.135 1.00 97.12 493 GLU A C 1
ATOM 3845 O O . GLU A 1 493 ? -13.283 -6.546 29.714 1.00 97.12 493 GLU A O 1
ATOM 3850 N N . LYS A 1 494 ? -12.066 -7.127 27.919 1.00 97.31 494 LYS A N 1
ATOM 3851 C CA . LYS A 1 494 ? -12.233 -5.870 27.173 1.00 97.31 494 LYS A CA 1
ATOM 3852 C C . LYS A 1 494 ? -13.262 -5.972 26.047 1.00 97.31 494 LYS A C 1
ATOM 3854 O O . LYS A 1 494 ? -13.874 -4.964 25.710 1.00 97.31 494 LYS A O 1
ATOM 3859 N N . LEU A 1 495 ? -13.444 -7.163 25.469 1.00 97.38 495 LEU A N 1
ATOM 3860 C CA . LEU A 1 495 ? -14.272 -7.379 24.273 1.00 97.38 495 LEU A CA 1
ATOM 3861 C C . LEU A 1 495 ? -15.521 -8.243 24.512 1.00 97.38 495 LEU A C 1
ATOM 3863 O O . LEU A 1 495 ? -16.517 -8.062 23.819 1.00 97.38 495 LEU A O 1
ATOM 3867 N N . TRP A 1 496 ? -15.489 -9.159 25.485 1.00 97.88 496 TRP A N 1
ATOM 3868 C CA . TRP A 1 496 ? -16.591 -10.079 25.797 1.00 97.88 496 TRP A CA 1
ATOM 3869 C C . TRP A 1 496 ? -17.348 -9.678 27.059 1.00 97.88 496 TRP A C 1
ATOM 3871 O O . TRP A 1 496 ? -18.572 -9.548 27.049 1.00 97.88 496 TRP A O 1
ATOM 3881 N N . ASP A 1 497 ? -16.636 -9.477 28.167 1.00 97.81 497 ASP A N 1
ATOM 3882 C CA . ASP A 1 497 ? -17.277 -9.246 29.462 1.00 97.81 497 ASP A CA 1
ATOM 3883 C C . ASP A 1 497 ? -18.159 -7.981 29.517 1.00 97.81 497 ASP A C 1
ATOM 3885 O O . ASP A 1 497 ? -19.223 -8.078 30.135 1.00 97.81 497 ASP A O 1
ATOM 3889 N N . PRO A 1 498 ? -17.863 -6.873 28.799 1.00 97.75 498 PRO A N 1
ATOM 3890 C CA . PRO A 1 498 ? -18.763 -5.717 28.702 1.00 97.75 498 PRO A CA 1
ATOM 3891 C C . PRO A 1 498 ? -20.101 -5.952 27.969 1.00 97.75 498 PRO A C 1
ATOM 3893 O O . PRO A 1 498 ? -20.992 -5.111 28.073 1.00 97.75 498 PRO A O 1
ATOM 3896 N N . LEU A 1 499 ? -20.272 -7.053 27.223 1.00 98.31 499 LEU A N 1
ATOM 3897 C CA . LEU A 1 499 ? -21.513 -7.329 26.480 1.00 98.31 499 LEU A CA 1
ATOM 3898 C C . LEU A 1 499 ? -22.696 -7.626 27.421 1.00 98.31 499 LEU A C 1
ATOM 3900 O O . LEU A 1 499 ? -22.538 -8.290 28.448 1.00 98.31 499 LEU A O 1
ATOM 3904 N N . SER A 1 500 ? -23.907 -7.200 27.053 1.00 98.19 500 SER A N 1
ATOM 3905 C CA . SER A 1 500 ? -25.129 -7.539 27.802 1.00 98.19 500 SER A CA 1
ATOM 3906 C C . SER A 1 500 ? -25.441 -9.048 27.736 1.00 98.19 500 SER A C 1
ATOM 3908 O O . SER A 1 500 ? -24.965 -9.724 26.823 1.00 98.19 500 SER A O 1
ATOM 3910 N N . PRO A 1 501 ? -26.261 -9.612 28.646 1.00 98.31 501 PRO A N 1
ATOM 3911 C CA . PRO A 1 501 ? -26.647 -11.025 28.579 1.00 98.31 501 PRO A CA 1
ATOM 3912 C C . PRO A 1 501 ? -27.321 -11.427 27.254 1.00 98.31 501 PRO A C 1
ATOM 3914 O O . PRO A 1 501 ? -27.077 -12.524 26.760 1.00 98.31 501 PRO A O 1
ATOM 3917 N N . GLU A 1 502 ? -28.114 -10.536 26.648 1.00 98.19 502 GLU A N 1
ATOM 3918 C CA . GLU A 1 502 ? -28.721 -10.765 25.327 1.00 98.19 502 GLU A CA 1
ATOM 3919 C C . GLU A 1 502 ? -27.671 -10.726 24.206 1.00 98.19 502 GLU A C 1
ATOM 3921 O O . GLU A 1 502 ? -27.626 -11.637 23.383 1.00 98.19 502 GLU A O 1
ATOM 3926 N N . ALA A 1 503 ? -26.759 -9.746 24.220 1.00 98.31 503 ALA A N 1
ATOM 3927 C CA . ALA A 1 503 ? -25.664 -9.672 23.251 1.00 98.31 503 ALA A CA 1
ATOM 3928 C C . ALA A 1 503 ? -24.723 -10.887 23.345 1.00 98.31 503 ALA A C 1
ATOM 3930 O O . ALA A 1 503 ? -24.304 -11.418 22.319 1.00 98.31 503 ALA A O 1
ATOM 3931 N N . LYS A 1 504 ? -24.443 -11.380 24.560 1.00 98.62 504 LYS A N 1
ATOM 3932 C CA . LYS A 1 504 ? -23.689 -12.623 24.783 1.00 98.62 504 LYS A CA 1
ATOM 3933 C C . LYS A 1 504 ? -24.416 -13.837 24.193 1.00 98.62 504 LYS A C 1
ATOM 3935 O O . LYS A 1 504 ? -23.810 -14.595 23.440 1.00 98.62 504 LYS A O 1
ATOM 3940 N N . ALA A 1 505 ? -25.717 -13.990 24.454 1.00 98.50 505 ALA A N 1
ATOM 3941 C CA . ALA A 1 505 ? -26.513 -15.092 23.909 1.00 98.50 505 ALA A CA 1
ATOM 3942 C C . ALA A 1 505 ? -26.598 -15.071 22.368 1.00 98.50 505 ALA A C 1
ATOM 3944 O O . ALA A 1 505 ? -26.453 -16.118 21.733 1.00 98.50 505 ALA A O 1
ATOM 3945 N N . ASN A 1 506 ? -26.777 -13.888 21.768 1.00 98.50 506 ASN A N 1
ATOM 3946 C CA . ASN A 1 506 ? -26.777 -13.692 20.315 1.00 98.50 506 ASN A CA 1
ATOM 3947 C C . ASN A 1 506 ? -25.410 -14.032 19.700 1.00 98.50 506 ASN A C 1
ATOM 3949 O O . ASN A 1 506 ? -25.335 -14.811 18.749 1.00 98.50 506 ASN A O 1
ATOM 3953 N N . PHE A 1 507 ? -24.322 -13.528 20.288 1.00 98.44 507 PHE A N 1
ATOM 3954 C CA . PHE A 1 507 ? -22.954 -13.812 19.855 1.00 98.44 507 PHE A CA 1
ATOM 3955 C C . PHE A 1 507 ? -22.612 -15.305 19.930 1.00 98.44 507 PHE A C 1
ATOM 3957 O O . PHE A 1 507 ? -22.080 -15.857 18.968 1.00 98.44 507 PHE A O 1
ATOM 3964 N N . GLU A 1 508 ? -22.951 -15.987 21.030 1.00 98.44 508 GLU A N 1
ATOM 3965 C CA . GLU A 1 508 ? -22.743 -17.436 21.167 1.00 98.44 508 GLU A CA 1
ATOM 3966 C C . GLU A 1 508 ? -23.540 -18.226 20.124 1.00 98.44 508 GLU A C 1
ATOM 3968 O O . GLU A 1 508 ? -23.013 -19.167 19.527 1.00 98.44 508 GLU A O 1
ATOM 3973 N N . ALA A 1 509 ? -24.799 -17.848 19.885 1.00 98.19 509 ALA A N 1
ATOM 3974 C CA . ALA A 1 509 ? -25.645 -18.492 18.887 1.00 98.19 509 ALA A CA 1
ATOM 3975 C C . ALA A 1 509 ? -25.115 -18.292 17.457 1.00 98.19 509 ALA A C 1
ATOM 3977 O O . ALA A 1 509 ? -25.127 -19.244 16.675 1.00 98.19 509 ALA A O 1
ATOM 3978 N N . TRP A 1 510 ? -24.616 -17.095 17.129 1.00 98.38 510 TRP A N 1
ATOM 3979 C CA . TRP A 1 510 ? -24.022 -16.798 15.826 1.00 98.38 510 TRP A CA 1
ATOM 3980 C C . TRP A 1 510 ? -22.683 -17.523 15.636 1.00 98.38 510 TRP A C 1
ATOM 3982 O O . TRP A 1 510 ? -22.550 -18.315 14.704 1.00 98.38 510 TRP A O 1
ATOM 3992 N N . LEU A 1 511 ? -21.719 -17.337 16.547 1.00 98.19 511 LEU A N 1
ATOM 3993 C CA . LEU A 1 511 ? -20.374 -17.920 16.445 1.00 98.19 511 LEU A CA 1
ATOM 3994 C C . LEU A 1 511 ? -20.402 -19.457 16.534 1.00 98.19 511 LEU A C 1
ATOM 3996 O O . LEU A 1 511 ? -19.681 -20.136 15.807 1.00 98.19 511 LEU A O 1
ATOM 4000 N N . GLY A 1 512 ? -21.277 -20.025 17.370 1.00 97.88 512 GLY A N 1
ATOM 4001 C CA . GLY A 1 512 ? -21.514 -21.470 17.442 1.00 97.88 512 GLY A CA 1
ATOM 4002 C C . GLY A 1 512 ? -22.265 -22.048 16.235 1.00 97.88 512 GLY A C 1
ATOM 4003 O O . GLY A 1 512 ? -22.220 -23.258 16.008 1.00 97.88 512 GLY A O 1
ATOM 4004 N N . GLY A 1 513 ? -22.915 -21.205 15.425 1.00 96.56 513 GLY A N 1
ATOM 4005 C CA . GLY A 1 513 ? -23.708 -21.589 14.250 1.00 96.56 513 GLY A CA 1
ATOM 4006 C C . GLY A 1 513 ? -22.914 -22.177 13.074 1.00 96.56 513 GLY A C 1
ATOM 4007 O O . GLY A 1 513 ? -23.512 -22.522 12.053 1.00 96.56 513 GLY A O 1
ATOM 4008 N N . MET A 1 514 ? -21.587 -22.299 13.206 1.00 96.12 514 MET A N 1
ATOM 4009 C CA . MET A 1 514 ? -20.680 -22.927 12.234 1.00 96.12 514 MET A CA 1
ATOM 4010 C C . MET A 1 514 ? -20.311 -24.393 12.554 1.00 96.12 514 MET A C 1
ATOM 4012 O O . MET A 1 514 ? -19.622 -25.041 11.759 1.00 96.12 514 MET A O 1
ATOM 4016 N N . ASN A 1 515 ? -20.716 -24.922 13.717 1.00 97.44 515 ASN A N 1
ATOM 4017 C CA . ASN A 1 515 ? -20.279 -26.243 14.204 1.00 97.44 515 ASN A CA 1
ATOM 4018 C C . ASN A 1 515 ? -20.924 -27.437 13.473 1.00 97.44 515 ASN A C 1
ATOM 4020 O O . ASN A 1 515 ? -20.336 -28.521 13.400 1.00 97.44 515 ASN A O 1
ATOM 4024 N N . ASP A 1 516 ? -22.088 -27.218 12.872 1.00 95.00 516 ASP A N 1
ATOM 4025 C CA . ASP A 1 516 ? -22.846 -28.157 12.040 1.00 95.00 516 ASP A CA 1
ATOM 4026 C C . ASP A 1 516 ? -22.577 -28.008 10.527 1.00 95.00 516 ASP A C 1
ATOM 4028 O O . ASP A 1 516 ? -22.950 -28.894 9.764 1.00 95.00 516 ASP A O 1
ATOM 4032 N N . LYS A 1 517 ? -21.919 -26.924 10.093 1.00 97.12 517 LYS A N 1
ATOM 4033 C CA . LYS A 1 517 ? -21.724 -26.567 8.674 1.00 97.12 517 LYS A CA 1
ATOM 4034 C C . LYS A 1 517 ? -20.537 -27.274 8.012 1.00 97.12 517 LYS A C 1
ATOM 4036 O O . LYS A 1 517 ? -19.527 -27.578 8.656 1.00 97.12 517 LYS A O 1
ATOM 4041 N N . GLU A 1 518 ? -20.598 -27.461 6.697 1.00 96.94 518 GLU A N 1
ATOM 4042 C CA . GLU A 1 518 ? -19.448 -27.903 5.907 1.00 96.94 518 GLU A CA 1
ATOM 4043 C C . GLU A 1 518 ? -18.388 -26.800 5.771 1.00 96.94 518 GLU A C 1
ATOM 4045 O O . GLU A 1 518 ? -18.686 -25.638 5.488 1.00 96.94 518 GLU A O 1
ATOM 4050 N N . MET A 1 519 ? -17.124 -27.205 5.898 1.00 95.69 519 MET A N 1
ATOM 4051 C CA . MET A 1 519 ? -15.942 -26.381 5.639 1.00 95.69 519 MET A CA 1
ATOM 4052 C C . MET A 1 519 ? -15.228 -26.861 4.367 1.00 95.69 519 MET A C 1
ATOM 4054 O O . MET A 1 519 ? -15.221 -28.064 4.093 1.00 95.69 519 MET A O 1
ATOM 4058 N N . PRO A 1 520 ? -14.566 -25.972 3.606 1.00 95.06 520 PRO A N 1
ATOM 4059 C CA . PRO A 1 520 ? -13.547 -26.371 2.641 1.00 95.06 520 PRO A CA 1
ATOM 4060 C C . PRO A 1 520 ? -12.432 -27.189 3.311 1.00 95.06 520 PRO A C 1
ATOM 4062 O O . PRO A 1 520 ? -12.001 -26.887 4.423 1.00 95.06 520 PRO A O 1
ATOM 4065 N N . ASN A 1 521 ? -11.951 -28.223 2.618 1.00 95.06 521 ASN A N 1
ATOM 4066 C CA . ASN A 1 521 ? -10.925 -29.153 3.104 1.00 95.06 521 ASN A CA 1
ATOM 4067 C C . ASN A 1 521 ? -9.509 -28.545 2.978 1.00 95.06 521 ASN A C 1
ATOM 4069 O O . ASN A 1 521 ? -8.697 -28.983 2.165 1.00 95.06 521 ASN A O 1
ATOM 4073 N N . THR A 1 522 ? -9.271 -27.454 3.707 1.00 95.44 522 THR A N 1
ATOM 4074 C CA . THR A 1 522 ? -8.090 -26.574 3.625 1.00 95.44 522 THR A CA 1
ATOM 4075 C C . THR A 1 522 ? -7.799 -25.955 5.002 1.00 95.44 522 THR A C 1
ATOM 4077 O O . THR A 1 522 ? -8.387 -26.357 6.010 1.00 95.44 522 THR A O 1
ATOM 4080 N N . ASN A 1 523 ? -6.954 -24.917 5.065 1.00 95.00 523 ASN A N 1
ATOM 4081 C CA . ASN A 1 523 ? -6.784 -24.073 6.253 1.00 95.00 523 ASN A CA 1
ATOM 4082 C C . ASN A 1 523 ? -8.098 -23.544 6.875 1.00 95.00 523 ASN A C 1
ATOM 4084 O O . ASN A 1 523 ? -8.073 -23.153 8.039 1.00 95.00 523 ASN A O 1
ATOM 4088 N N . TRP A 1 524 ? -9.234 -23.569 6.162 1.00 96.81 524 TRP A N 1
ATOM 4089 C CA . TRP A 1 524 ? -10.531 -23.118 6.685 1.00 96.81 524 TRP A CA 1
ATOM 4090 C C . TRP A 1 524 ? -10.957 -23.800 7.991 1.00 96.81 524 TRP A C 1
ATOM 4092 O O . TRP A 1 524 ? -11.594 -23.165 8.831 1.00 96.81 524 TRP A O 1
ATOM 4102 N N . LEU A 1 525 ? -10.556 -25.054 8.214 1.00 98.12 525 LEU A N 1
ATOM 4103 C CA . LEU A 1 525 ? -10.835 -25.779 9.459 1.00 98.12 525 LEU A CA 1
ATOM 4104 C C . LEU A 1 525 ? -10.282 -25.047 10.700 1.00 98.12 525 LEU A C 1
ATOM 4106 O O . LEU A 1 525 ? -10.939 -25.034 11.742 1.00 98.12 525 LEU A O 1
ATOM 4110 N N . TRP A 1 526 ? -9.152 -24.334 10.580 1.00 98.19 526 TRP A N 1
ATOM 4111 C CA . TRP A 1 526 ? -8.616 -23.506 11.669 1.00 98.19 526 TRP A CA 1
ATOM 4112 C C . TRP A 1 526 ? -9.597 -22.431 12.123 1.00 98.19 526 TRP A C 1
ATOM 4114 O O . TRP A 1 526 ? -9.626 -22.090 13.303 1.00 98.19 526 TRP A O 1
ATOM 4124 N N . PHE A 1 527 ? -10.422 -21.892 11.227 1.00 98.12 527 PHE A N 1
ATOM 4125 C CA . PHE A 1 527 ? -11.325 -20.805 11.586 1.00 98.12 527 PHE A CA 1
ATOM 4126 C C . PHE A 1 527 ? -12.420 -21.272 12.553 1.00 98.12 527 PHE A C 1
ATOM 4128 O O . PHE A 1 527 ? -12.748 -20.555 13.499 1.00 98.12 527 PHE A O 1
ATOM 4135 N N . ARG A 1 528 ? -12.884 -22.522 12.405 1.00 98.19 528 ARG A N 1
ATOM 4136 C CA . ARG A 1 528 ? -13.782 -23.171 13.370 1.00 98.19 528 ARG A CA 1
ATOM 4137 C C . ARG A 1 528 ? -13.074 -23.590 14.657 1.00 98.19 528 ARG A C 1
ATOM 4139 O O . ARG A 1 528 ? -13.679 -23.503 15.725 1.00 98.19 528 ARG A O 1
ATOM 4146 N N . VAL A 1 529 ? -11.800 -23.981 14.591 1.00 98.62 529 VAL A N 1
ATOM 4147 C CA . VAL A 1 529 ? -10.984 -24.223 15.795 1.00 98.62 529 VAL A CA 1
ATOM 4148 C C . VAL A 1 529 ? -10.878 -22.947 16.636 1.00 98.62 529 VAL A C 1
ATOM 4150 O O . VAL A 1 529 ? -11.200 -22.979 17.821 1.00 98.62 529 VAL A O 1
ATOM 4153 N N . PHE A 1 530 ? -10.519 -21.804 16.041 1.00 98.50 530 PHE A N 1
ATOM 4154 C CA . PHE A 1 530 ? -10.425 -20.535 16.775 1.00 98.50 530 PHE A CA 1
ATOM 4155 C C . PHE A 1 530 ? -11.779 -20.037 17.294 1.00 98.50 530 PHE A C 1
ATOM 4157 O O . PHE A 1 530 ? -11.841 -19.554 18.424 1.00 98.50 530 PHE A O 1
ATOM 4164 N N . ALA A 1 531 ? -12.869 -20.217 16.542 1.00 98.31 531 ALA A N 1
ATOM 4165 C CA . ALA A 1 531 ? -14.218 -19.941 17.034 1.00 98.31 531 ALA A CA 1
ATOM 4166 C C . ALA A 1 531 ? -14.558 -20.765 18.291 1.00 98.31 531 ALA A C 1
ATOM 4168 O O . ALA A 1 531 ? -15.022 -20.210 19.287 1.00 98.31 531 ALA A O 1
ATOM 4169 N N . ASN A 1 532 ? -14.258 -22.070 18.290 1.00 98.56 532 ASN A N 1
ATOM 4170 C CA . ASN A 1 532 ? -14.490 -22.935 19.449 1.00 98.56 532 ASN A CA 1
ATOM 4171 C C . ASN A 1 532 ? -13.543 -22.644 20.620 1.00 98.56 532 ASN A C 1
ATOM 4173 O O . ASN A 1 532 ? -13.991 -22.724 21.760 1.00 98.56 532 ASN A O 1
ATOM 4177 N N . LEU A 1 533 ? -12.293 -22.227 20.382 1.00 97.75 533 LEU A N 1
ATOM 4178 C CA . LEU A 1 533 ? -11.435 -21.686 21.444 1.00 97.75 533 LEU A CA 1
ATOM 4179 C C . LEU A 1 533 ? -12.073 -20.446 22.092 1.00 97.75 533 LEU A C 1
ATOM 4181 O O . LEU A 1 533 ? -12.142 -20.376 23.316 1.00 97.75 533 LEU A O 1
ATOM 4185 N N . GLY A 1 534 ? -12.593 -19.508 21.294 1.00 98.00 534 GLY A N 1
ATOM 4186 C CA . GLY A 1 534 ? -13.299 -18.327 21.798 1.00 98.00 534 GLY A CA 1
ATOM 4187 C C . GLY A 1 534 ? -14.524 -18.688 22.644 1.00 98.00 534 GLY A C 1
ATOM 4188 O O . GLY A 1 534 ? -14.642 -18.230 23.779 1.00 98.00 534 GLY A O 1
ATOM 4189 N N . LEU A 1 535 ? -15.389 -19.576 22.139 1.00 98.50 535 LEU A N 1
ATOM 4190 C CA . LEU A 1 535 ? -16.553 -20.099 22.871 1.00 98.50 535 LEU A CA 1
ATOM 4191 C C . LEU A 1 535 ? -16.148 -20.828 24.166 1.00 98.50 535 LEU A C 1
ATOM 4193 O O . LEU A 1 535 ? -16.796 -20.654 25.197 1.00 98.50 535 LEU A O 1
ATOM 4197 N N . SER A 1 536 ? -15.057 -21.598 24.136 1.00 97.81 536 SER A N 1
ATOM 4198 C CA . SER A 1 536 ? -14.511 -22.304 25.300 1.00 97.81 536 SER A CA 1
ATOM 4199 C C . SER A 1 536 ? -14.049 -21.330 26.389 1.00 97.81 536 SER A C 1
ATOM 4201 O O . SER A 1 536 ? -14.508 -21.424 27.527 1.00 97.81 536 SER A O 1
ATOM 4203 N N . LYS A 1 537 ? -13.215 -20.333 26.049 1.00 96.44 537 LYS A N 1
ATOM 4204 C CA . LYS A 1 537 ? -12.742 -19.328 27.021 1.00 96.44 537 LYS A CA 1
ATOM 4205 C C . LYS A 1 537 ? -13.854 -18.356 27.466 1.00 96.44 537 LYS A C 1
ATOM 4207 O O . LYS A 1 537 ? -13.761 -17.789 28.552 1.00 96.44 537 LYS A O 1
ATOM 4212 N N . ALA A 1 538 ? -14.925 -18.198 26.683 1.00 96.62 538 ALA A N 1
ATOM 4213 C CA . ALA A 1 538 ? -16.141 -17.489 27.094 1.00 96.62 538 ALA A CA 1
ATOM 4214 C C . ALA A 1 538 ? -16.996 -18.262 28.122 1.00 96.62 538 ALA A C 1
ATOM 4216 O O . ALA A 1 538 ? -17.800 -17.639 28.815 1.00 96.62 538 ALA A O 1
ATOM 4217 N N . GLY A 1 539 ? -16.827 -19.587 28.233 1.00 96.44 539 GLY A N 1
ATOM 4218 C CA . GLY A 1 539 ? -17.687 -20.469 29.035 1.00 96.44 539 GLY A CA 1
ATOM 4219 C C . GLY A 1 539 ? -19.003 -20.854 28.345 1.00 96.44 539 GLY A C 1
ATOM 4220 O O . GLY A 1 539 ? -19.963 -21.228 29.015 1.00 96.44 539 GLY A O 1
ATOM 4221 N N . SER A 1 540 ? -19.068 -20.736 27.015 1.00 97.75 540 SER A N 1
ATOM 4222 C CA . SER A 1 540 ? -20.298 -20.889 26.236 1.00 97.75 540 SER A CA 1
ATOM 4223 C C . SER A 1 540 ? -20.815 -22.328 26.177 1.00 97.75 540 SER A C 1
ATOM 4225 O O . SER A 1 540 ? -20.079 -23.272 25.887 1.00 97.75 540 SER A O 1
ATOM 4227 N N . SER A 1 541 ? -22.139 -22.466 26.280 1.00 96.44 541 SER A N 1
ATOM 4228 C CA . SER A 1 541 ? -22.870 -23.715 25.999 1.00 96.44 541 SER A CA 1
ATOM 4229 C C . SER A 1 541 ? -22.791 -24.188 24.535 1.00 96.44 541 SER A C 1
ATOM 4231 O O . SER A 1 541 ? -23.218 -25.300 24.225 1.00 96.44 541 SER A O 1
ATOM 4233 N N . ARG A 1 542 ? -22.261 -23.358 23.623 1.00 97.62 542 ARG A N 1
ATOM 4234 C CA . ARG A 1 542 ? -22.115 -23.642 22.184 1.00 97.62 542 ARG A CA 1
ATOM 4235 C C . ARG A 1 542 ? -20.740 -24.188 21.791 1.00 97.62 542 ARG A C 1
ATOM 4237 O O . ARG A 1 542 ? -20.554 -24.543 20.628 1.00 97.62 542 ARG A O 1
ATOM 4244 N N . PHE A 1 543 ? -19.792 -24.263 22.727 1.00 98.38 543 PHE A N 1
ATOM 4245 C CA . PHE A 1 543 ? -18.481 -24.871 22.501 1.00 98.38 543 PHE A CA 1
ATOM 4246 C C . PHE A 1 543 ? -18.613 -26.371 22.181 1.00 98.38 543 PHE A C 1
ATOM 4248 O O . PHE A 1 543 ? -19.068 -27.152 23.017 1.00 98.38 543 PHE A O 1
ATOM 4255 N N . ASP A 1 544 ? -18.171 -26.788 20.991 1.00 98.19 544 ASP A N 1
ATOM 4256 C CA . ASP A 1 544 ? -18.139 -28.197 20.591 1.00 98.19 544 ASP A CA 1
ATOM 4257 C C . ASP A 1 544 ? -16.697 -28.726 20.564 1.00 98.19 544 ASP A C 1
ATOM 4259 O O . ASP A 1 544 ? -15.982 -28.674 19.557 1.00 98.19 544 ASP A O 1
ATOM 4263 N N . ALA A 1 545 ? -16.285 -29.297 21.697 1.00 97.38 545 ALA A N 1
ATOM 4264 C CA . ALA A 1 545 ? -14.991 -29.954 21.846 1.00 97.38 545 ALA A CA 1
ATOM 4265 C C . ALA A 1 545 ? -14.799 -31.148 20.888 1.00 97.38 545 ALA A C 1
ATOM 4267 O O . ALA A 1 545 ? -13.668 -31.436 20.496 1.00 97.38 545 ALA A O 1
ATOM 4268 N N . LYS A 1 546 ? -15.876 -31.844 20.485 1.00 97.88 546 LYS A N 1
ATOM 4269 C CA . LYS A 1 546 ? -15.790 -32.992 19.565 1.00 97.88 546 LYS A CA 1
ATOM 4270 C C . LYS A 1 546 ? -15.550 -32.516 18.139 1.00 97.88 546 LYS A C 1
ATOM 4272 O O . LYS A 1 546 ? -14.676 -33.062 17.468 1.00 97.88 546 LYS A O 1
ATOM 4277 N N . ARG A 1 547 ? -16.269 -31.477 17.698 1.00 97.88 547 ARG A N 1
ATOM 4278 C CA . ARG A 1 547 ? -16.029 -30.827 16.403 1.00 97.88 547 ARG A CA 1
ATOM 4279 C C . ARG A 1 547 ? -14.620 -30.251 16.333 1.00 97.88 547 ARG A C 1
ATOM 4281 O O . ARG A 1 547 ? -13.900 -30.569 15.393 1.00 97.88 547 ARG A O 1
ATOM 4288 N N . MET A 1 548 ? -14.213 -29.479 17.343 1.00 97.88 548 MET A N 1
ATOM 4289 C CA . MET A 1 548 ? -12.879 -28.878 17.389 1.00 97.88 548 MET A CA 1
ATOM 4290 C C . MET A 1 548 ? -11.773 -29.941 17.339 1.00 97.88 548 MET A C 1
ATOM 4292 O O . MET A 1 548 ? -10.814 -29.776 16.588 1.00 97.88 548 MET A O 1
ATOM 4296 N N . LYS A 1 549 ? -11.915 -31.056 18.074 1.00 97.88 549 LYS A N 1
ATOM 4297 C CA . LYS A 1 549 ? -10.953 -32.165 18.000 1.00 97.88 549 LYS A CA 1
ATOM 4298 C C . LYS A 1 549 ? -10.927 -32.810 16.611 1.00 97.88 549 LYS A C 1
ATOM 4300 O O . LYS A 1 549 ? -9.844 -33.037 16.092 1.00 97.88 549 LYS A O 1
ATOM 4305 N N . ALA A 1 550 ? -12.083 -33.075 16.000 1.00 98.25 550 ALA A N 1
ATOM 4306 C CA . ALA A 1 550 ? -12.147 -33.680 14.667 1.00 98.25 550 ALA A CA 1
ATOM 4307 C C . ALA A 1 550 ? -11.508 -32.791 13.583 1.00 98.25 550 ALA A C 1
ATOM 4309 O O . ALA A 1 550 ? -10.811 -33.300 12.709 1.00 98.25 550 ALA A O 1
ATOM 4310 N N . ASP A 1 551 ? -11.697 -31.469 13.667 1.00 98.38 551 ASP A N 1
ATOM 4311 C CA . ASP A 1 551 ? -11.040 -30.511 12.773 1.00 98.38 551 ASP A CA 1
ATOM 4312 C C . ASP A 1 551 ? -9.508 -30.514 12.978 1.00 98.38 551 ASP A C 1
ATOM 4314 O O . ASP A 1 551 ? -8.765 -30.533 11.999 1.00 98.38 551 ASP A O 1
ATOM 4318 N N . LEU A 1 552 ? -9.025 -30.550 14.230 1.00 98.56 552 LEU A N 1
ATOM 4319 C CA . LEU A 1 552 ? -7.592 -30.615 14.570 1.00 98.56 552 LEU A CA 1
ATOM 4320 C C . LEU A 1 552 ? -6.930 -31.933 14.143 1.00 98.56 552 LEU A C 1
ATOM 4322 O O . LEU A 1 552 ? -5.868 -31.912 13.528 1.00 98.56 552 LEU A O 1
ATOM 4326 N N . ASP A 1 553 ? -7.562 -33.072 14.438 1.00 98.31 553 ASP A N 1
ATOM 4327 C CA . ASP A 1 553 ? -7.083 -34.405 14.053 1.00 98.31 553 ASP A CA 1
ATOM 4328 C C . ASP A 1 553 ? -6.935 -34.525 12.525 1.00 98.31 553 ASP A C 1
ATOM 4330 O O . ASP A 1 553 ? -6.016 -35.180 12.037 1.00 98.31 553 ASP A O 1
ATOM 4334 N N . HIS A 1 554 ? -7.817 -33.865 11.765 1.00 98.06 554 HIS A N 1
ATOM 4335 C CA . HIS A 1 554 ? -7.744 -33.809 10.306 1.00 98.06 554 HIS A CA 1
ATOM 4336 C C . HIS A 1 554 ? -6.699 -32.802 9.805 1.00 98.06 554 HIS A C 1
ATOM 4338 O O . HIS A 1 554 ? -5.947 -33.117 8.885 1.00 98.06 554 HIS A O 1
ATOM 4344 N N . LEU A 1 555 ? -6.588 -31.624 10.426 1.00 98.12 555 LEU A N 1
ATOM 4345 C CA . LEU A 1 555 ? -5.538 -30.637 10.133 1.00 98.12 555 LEU A CA 1
ATOM 4346 C C . LEU A 1 555 ? -4.123 -31.194 10.355 1.00 98.12 555 LEU A C 1
ATOM 4348 O O . LEU A 1 555 ? -3.209 -30.853 9.604 1.00 98.12 555 LEU A O 1
ATOM 4352 N N . ASP A 1 556 ? -3.938 -32.081 11.336 1.00 97.88 556 ASP A N 1
ATOM 4353 C CA . ASP A 1 556 ? -2.670 -32.783 11.558 1.00 97.88 556 ASP A CA 1
ATOM 4354 C C . ASP A 1 556 ? -2.255 -33.669 10.368 1.00 97.88 556 ASP A C 1
ATOM 4356 O O . ASP A 1 556 ? -1.059 -33.843 10.134 1.00 97.88 556 ASP A O 1
ATOM 4360 N N . THR A 1 557 ? -3.202 -34.154 9.552 1.00 97.25 557 THR A N 1
ATOM 4361 C CA . THR A 1 557 ? -2.894 -34.929 8.329 1.00 97.25 557 THR A CA 1
ATOM 4362 C C . THR A 1 557 ? -2.280 -34.088 7.207 1.00 97.25 557 THR A C 1
ATOM 4364 O O . THR A 1 557 ? -1.734 -34.640 6.252 1.00 97.25 557 THR A O 1
ATOM 4367 N N . PHE A 1 558 ? -2.342 -32.754 7.301 1.00 96.81 558 PHE A N 1
ATOM 4368 C CA . PHE A 1 558 ? -1.746 -31.858 6.306 1.00 96.81 558 PHE A CA 1
ATOM 4369 C C . PHE A 1 558 ? -0.245 -31.625 6.549 1.00 96.81 558 PHE A C 1
ATOM 4371 O O . PHE A 1 558 ? 0.424 -31.031 5.700 1.00 96.81 558 PHE A O 1
ATOM 4378 N N . TYR A 1 559 ? 0.300 -32.074 7.685 1.00 97.31 559 TYR A N 1
ATOM 4379 C CA . TYR A 1 559 ? 1.732 -32.013 7.970 1.00 97.31 559 TYR A CA 1
ATOM 4380 C C . TYR A 1 559 ? 2.525 -32.926 7.022 1.00 97.31 559 TYR A C 1
ATOM 4382 O O . TYR A 1 559 ? 2.143 -34.072 6.796 1.00 97.31 559 TYR A O 1
ATOM 4390 N N . ILE A 1 560 ? 3.638 -32.428 6.469 1.00 96.56 560 ILE A N 1
ATOM 4391 C CA . ILE A 1 560 ? 4.450 -33.170 5.482 1.00 96.56 560 ILE A CA 1
ATOM 4392 C C . ILE A 1 560 ? 5.899 -33.425 5.908 1.00 96.56 560 ILE A C 1
ATOM 4394 O O . ILE A 1 560 ? 6.597 -34.166 5.221 1.00 96.56 560 ILE A O 1
ATOM 4398 N N . GLY A 1 561 ? 6.348 -32.854 7.028 1.00 96.44 561 GLY A N 1
ATOM 4399 C CA . GLY A 1 561 ? 7.732 -32.953 7.501 1.00 96.44 561 GLY A CA 1
ATOM 4400 C C . GLY A 1 561 ? 8.480 -31.618 7.467 1.00 96.44 561 GLY A C 1
ATOM 4401 O O . GLY A 1 561 ? 8.023 -30.637 6.885 1.00 96.44 561 GLY A O 1
ATOM 4402 N N . GLY A 1 562 ? 9.628 -31.556 8.151 1.00 95.00 562 GLY A N 1
ATOM 4403 C CA . GLY A 1 562 ? 10.468 -30.348 8.224 1.00 95.00 562 GLY A CA 1
ATOM 4404 C C . GLY A 1 562 ? 9.781 -29.115 8.825 1.00 95.00 562 GLY A C 1
ATOM 4405 O O . GLY A 1 562 ? 10.211 -27.998 8.568 1.00 95.00 562 GLY A O 1
ATOM 4406 N N . GLY A 1 563 ? 8.683 -29.296 9.566 1.00 96.81 563 GLY A N 1
ATOM 4407 C CA . GLY A 1 563 ? 7.835 -28.197 10.030 1.00 96.81 563 GLY A CA 1
ATOM 4408 C C . GLY A 1 563 ? 6.819 -27.672 8.999 1.00 96.81 563 GLY A C 1
ATOM 4409 O O . GLY A 1 563 ? 5.921 -26.919 9.370 1.00 96.81 563 GLY A O 1
ATOM 4410 N N . TRP A 1 564 ? 6.882 -28.100 7.733 1.00 97.56 564 TRP A N 1
ATOM 4411 C CA . TRP A 1 564 ? 5.962 -27.677 6.672 1.00 97.56 564 TRP A CA 1
ATOM 4412 C C . TRP A 1 564 ? 4.612 -28.411 6.735 1.00 97.56 564 TRP A C 1
ATOM 4414 O O . TRP A 1 564 ? 4.534 -29.597 7.061 1.00 97.56 564 TRP A O 1
ATOM 4424 N N . SER A 1 565 ? 3.534 -27.707 6.379 1.00 96.69 565 SER A N 1
ATOM 4425 C CA . SER A 1 565 ? 2.168 -28.247 6.274 1.00 96.69 565 SER A CA 1
ATOM 4426 C C . SER A 1 565 ? 1.502 -27.748 4.990 1.00 96.69 565 SER A C 1
ATOM 4428 O O . SER A 1 565 ? 1.661 -26.581 4.644 1.00 96.69 565 SER A O 1
ATOM 4430 N N . ARG A 1 566 ? 0.753 -28.609 4.295 1.00 95.00 566 ARG A N 1
ATOM 4431 C CA . ARG A 1 566 ? -0.031 -28.274 3.093 1.00 95.00 566 ARG A CA 1
ATOM 4432 C C . ARG A 1 566 ? -1.266 -27.444 3.443 1.00 95.00 566 ARG A C 1
ATOM 4434 O O . ARG A 1 566 ? -1.885 -27.636 4.486 1.00 95.00 566 ARG A O 1
ATOM 4441 N N . ASP A 1 567 ? -1.718 -26.612 2.508 1.00 95.19 567 ASP A N 1
ATOM 4442 C CA . ASP A 1 567 ? -3.061 -26.021 2.557 1.00 95.19 567 ASP A CA 1
ATOM 4443 C C . ASP A 1 567 ? -4.129 -26.967 1.971 1.00 95.19 567 ASP A C 1
ATOM 4445 O O . ASP A 1 567 ? -4.740 -26.682 0.938 1.00 95.19 567 ASP A O 1
ATOM 4449 N N . GLY A 1 568 ? -4.314 -28.122 2.616 1.00 95.12 568 GLY A N 1
ATOM 4450 C CA . GLY A 1 568 ? -5.267 -29.161 2.219 1.00 95.12 568 GLY A CA 1
ATOM 4451 C C . GLY A 1 568 ? -4.674 -30.578 2.217 1.00 95.12 568 GLY A C 1
ATOM 4452 O O . GLY A 1 568 ? -3.525 -30.770 2.623 1.00 95.12 568 GLY A O 1
ATOM 4453 N N . PRO A 1 569 ? -5.454 -31.579 1.766 1.00 93.94 569 PRO A N 1
ATOM 4454 C CA . PRO A 1 569 ? -5.091 -32.995 1.821 1.00 93.94 569 PRO A CA 1
ATOM 4455 C C . PRO A 1 569 ? -3.944 -33.372 0.867 1.00 93.94 569 PRO A C 1
ATOM 4457 O O . PRO A 1 569 ? -3.409 -32.555 0.113 1.00 93.94 569 PRO A O 1
ATOM 4460 N N . GLU A 1 570 ? -3.575 -34.654 0.876 1.00 91.25 570 GLU A N 1
ATOM 4461 C CA . GLU A 1 570 ? -2.641 -35.226 -0.093 1.00 91.25 570 GLU A CA 1
ATOM 4462 C C . GLU A 1 570 ? -3.030 -34.904 -1.552 1.00 91.25 570 GLU A C 1
ATOM 4464 O O . GLU A 1 570 ? -4.204 -34.814 -1.909 1.00 91.25 570 GLU A O 1
ATOM 4469 N N . GLY A 1 571 ? -2.017 -34.667 -2.391 1.00 88.00 571 GLY A N 1
ATOM 4470 C CA . GLY A 1 571 ? -2.172 -34.125 -3.745 1.00 88.00 571 GLY A CA 1
ATOM 4471 C C . GLY A 1 571 ? -2.114 -32.593 -3.819 1.00 88.00 571 GLY A C 1
ATOM 4472 O O . GLY A 1 571 ? -1.751 -32.056 -4.866 1.00 88.00 571 GLY A O 1
ATOM 4473 N N . VAL A 1 572 ? -2.370 -31.868 -2.722 1.00 92.25 572 VAL A N 1
ATOM 4474 C CA . VAL A 1 572 ? -2.089 -30.424 -2.657 1.00 92.25 572 VAL A CA 1
ATOM 4475 C C . VAL A 1 572 ? -0.580 -30.197 -2.510 1.00 92.25 572 VAL A C 1
ATOM 4477 O O . VAL A 1 572 ? 0.054 -30.720 -1.595 1.00 92.25 572 VAL A O 1
ATOM 4480 N N . VAL A 1 573 ? 0.004 -29.402 -3.411 1.00 91.19 573 VAL A N 1
ATOM 4481 C CA . VAL A 1 573 ? 1.452 -29.090 -3.432 1.00 91.19 573 VAL A CA 1
ATOM 4482 C C . VAL A 1 573 ? 1.779 -27.621 -3.139 1.00 91.19 573 VAL A C 1
ATOM 4484 O O . VAL A 1 573 ? 2.951 -27.270 -3.039 1.00 91.19 573 VAL A O 1
ATOM 4487 N N . GLN A 1 574 ? 0.760 -26.765 -2.988 1.00 92.06 574 GLN A N 1
ATOM 4488 C CA . GLN A 1 574 ? 0.929 -25.330 -2.741 1.00 92.06 574 GLN A CA 1
ATOM 4489 C C . GLN A 1 574 ? 1.510 -25.064 -1.344 1.00 92.06 574 GLN A C 1
ATOM 4491 O O . GLN A 1 574 ? 0.898 -25.428 -0.340 1.00 92.06 574 GLN A O 1
ATOM 4496 N N . LEU A 1 575 ? 2.673 -24.410 -1.288 1.00 95.25 575 LEU A N 1
ATOM 4497 C CA . LEU A 1 575 ? 3.368 -24.026 -0.054 1.00 95.25 575 LEU A CA 1
ATOM 4498 C C . LEU A 1 575 ? 3.746 -22.532 -0.087 1.00 95.25 575 LEU A C 1
ATOM 4500 O O . LEU A 1 575 ? 4.912 -22.152 -0.032 1.00 95.25 575 LEU A O 1
ATOM 4504 N N . ASP A 1 576 ? 2.726 -21.679 -0.209 1.00 95.62 576 ASP A N 1
ATOM 4505 C CA . ASP A 1 576 ? 2.842 -20.215 -0.112 1.00 95.62 576 ASP A CA 1
ATOM 4506 C C . ASP A 1 576 ? 2.633 -19.698 1.329 1.00 95.62 576 ASP A C 1
ATOM 4508 O O . ASP A 1 576 ? 2.667 -20.468 2.291 1.00 95.62 576 ASP A O 1
ATOM 4512 N N . TYR A 1 577 ? 2.410 -18.391 1.504 1.00 97.00 577 TYR A N 1
ATOM 4513 C CA . TYR A 1 577 ? 2.262 -17.756 2.820 1.00 97.00 577 TYR A CA 1
ATOM 4514 C C . TYR A 1 577 ? 1.043 -18.203 3.648 1.00 97.00 577 TYR A C 1
ATOM 4516 O O . TYR A 1 577 ? 1.032 -17.967 4.861 1.00 97.00 577 TYR A O 1
ATOM 4524 N N . TYR A 1 578 ? 0.085 -18.945 3.074 1.00 95.81 578 TYR A N 1
ATOM 4525 C CA . TYR A 1 578 ? -0.868 -19.719 3.880 1.00 95.81 578 TYR A CA 1
ATOM 4526 C C . TYR A 1 578 ? -0.178 -20.865 4.637 1.00 95.81 578 TYR A C 1
ATOM 4528 O O . TYR A 1 578 ? -0.478 -21.102 5.804 1.00 95.81 578 TYR A O 1
ATOM 4536 N N . SER A 1 579 ? 0.764 -21.556 3.998 1.00 94.94 579 SER A N 1
ATOM 4537 C CA . SER A 1 579 ? 1.525 -22.661 4.596 1.00 94.94 579 SER A CA 1
ATOM 4538 C C . SER A 1 579 ? 2.715 -22.188 5.434 1.00 94.94 579 SER A C 1
ATOM 4540 O O . SER A 1 579 ? 3.118 -22.897 6.351 1.00 94.94 579 SER A O 1
ATOM 4542 N N . SER A 1 580 ? 3.274 -21.006 5.136 1.00 91.94 580 SER A N 1
ATOM 4543 C CA . SER A 1 580 ? 4.530 -20.525 5.734 1.00 91.94 580 SER A CA 1
ATOM 4544 C C . SER A 1 580 ? 4.390 -19.379 6.750 1.00 91.94 580 SER A C 1
ATOM 4546 O O . SER A 1 580 ? 5.303 -19.168 7.538 1.00 91.94 580 SER A O 1
ATOM 4548 N N . SER A 1 581 ? 3.275 -18.637 6.803 1.00 95.94 581 SER A N 1
ATOM 4549 C CA . SER A 1 581 ? 3.137 -17.556 7.797 1.00 95.94 581 SER A CA 1
ATOM 4550 C C . SER A 1 581 ? 1.706 -17.340 8.290 1.00 95.94 581 SER A C 1
ATOM 4552 O O . SER A 1 581 ? 1.291 -17.975 9.260 1.00 95.94 581 SER A O 1
ATOM 4554 N N . PHE A 1 582 ? 0.933 -16.456 7.652 1.00 94.88 582 PHE A N 1
ATOM 4555 C CA . PHE A 1 582 ? -0.259 -15.847 8.250 1.00 94.88 582 PHE A CA 1
ATOM 4556 C C . PHE A 1 582 ? -1.473 -16.772 8.423 1.00 94.88 582 PHE A C 1
ATOM 4558 O O . PHE A 1 582 ? -2.425 -16.375 9.099 1.00 94.88 582 PHE A O 1
ATOM 4565 N N . ALA A 1 583 ? -1.483 -17.977 7.841 1.00 95.25 583 ALA A N 1
ATOM 4566 C CA . ALA A 1 583 ? -2.519 -18.975 8.115 1.00 95.25 583 ALA A CA 1
ATOM 4567 C C . ALA A 1 583 ? -1.999 -20.108 9.011 1.00 95.25 583 ALA A C 1
ATOM 4569 O O . ALA A 1 583 ? -2.129 -19.993 10.224 1.00 95.25 583 ALA A O 1
ATOM 4570 N N . ILE A 1 584 ? -1.430 -21.182 8.459 1.00 97.56 584 ILE A N 1
ATOM 4571 C CA . ILE A 1 584 ? -1.244 -22.452 9.181 1.00 97.56 584 ILE A CA 1
ATOM 4572 C C . ILE A 1 584 ? -0.184 -22.356 10.287 1.00 97.56 584 ILE A C 1
ATOM 4574 O O . ILE A 1 584 ? -0.475 -22.753 11.411 1.00 97.56 584 ILE A O 1
ATOM 4578 N N . GLN A 1 585 ? 0.999 -21.790 10.022 1.00 97.88 585 GLN A N 1
ATOM 4579 C CA . GLN A 1 585 ? 2.048 -21.645 11.048 1.00 97.88 585 GLN A CA 1
ATOM 4580 C C . GLN A 1 585 ? 1.593 -20.733 12.195 1.00 97.88 585 GLN A C 1
ATOM 4582 O O . GLN A 1 585 ? 1.677 -21.102 13.365 1.00 97.88 585 GLN A O 1
ATOM 4587 N N . PHE A 1 586 ? 1.036 -19.564 11.862 1.00 98.44 586 PHE A N 1
ATOM 4588 C CA . PHE A 1 586 ? 0.444 -18.656 12.844 1.00 98.44 586 PHE A CA 1
ATOM 4589 C C . PHE A 1 586 ? -0.674 -19.334 13.655 1.00 98.44 586 PHE A C 1
ATOM 4591 O O . PHE A 1 586 ? -0.745 -19.155 14.868 1.00 98.44 586 PHE A O 1
ATOM 4598 N N . ALA A 1 587 ? -1.535 -20.125 13.006 1.00 98.56 587 ALA A N 1
ATOM 4599 C CA . ALA A 1 587 ? -2.635 -20.833 13.654 1.00 98.56 587 ALA A CA 1
ATOM 4600 C C . ALA A 1 587 ? -2.145 -21.935 14.607 1.00 98.56 587 ALA A C 1
ATOM 4602 O O . ALA A 1 587 ? -2.602 -21.977 15.747 1.00 98.56 587 ALA A O 1
ATOM 4603 N N . GLN A 1 588 ? -1.179 -22.763 14.188 1.00 98.62 588 GLN A N 1
ATOM 4604 C CA . GLN A 1 588 ? -0.538 -23.776 15.038 1.00 98.62 588 GLN A CA 1
ATOM 4605 C C . GLN A 1 588 ? 0.116 -23.126 16.268 1.00 98.62 588 GLN A C 1
ATOM 4607 O O . GLN A 1 588 ? -0.107 -23.572 17.392 1.00 98.62 588 GLN A O 1
ATOM 4612 N N . LEU A 1 589 ? 0.843 -22.020 16.084 1.00 98.75 589 LEU A N 1
ATOM 4613 C CA . LEU A 1 589 ? 1.494 -21.290 17.176 1.00 98.75 589 LEU A CA 1
ATOM 4614 C C . LEU A 1 589 ? 0.491 -20.637 18.137 1.00 98.75 589 LEU A C 1
ATOM 4616 O O . LEU A 1 589 ? 0.568 -20.865 19.345 1.00 98.75 589 LEU A O 1
ATOM 4620 N N . ALA A 1 590 ? -0.490 -19.886 17.631 1.00 98.56 590 ALA A N 1
ATOM 4621 C CA . ALA A 1 590 ? -1.506 -19.254 18.473 1.00 98.56 590 ALA A CA 1
ATOM 4622 C C . ALA A 1 590 ? -2.390 -20.291 19.197 1.00 98.56 590 ALA A C 1
ATOM 4624 O O . ALA A 1 590 ? -2.717 -20.094 20.368 1.00 98.56 590 ALA A O 1
ATOM 4625 N N . TYR A 1 591 ? -2.699 -21.431 18.565 1.00 98.75 591 TYR A N 1
ATOM 4626 C CA . TYR A 1 591 ? -3.326 -22.573 19.237 1.00 98.75 591 TYR A CA 1
ATOM 4627 C C . TYR A 1 591 ? -2.425 -23.114 20.356 1.00 98.75 591 TYR A C 1
ATOM 4629 O O . TYR A 1 591 ? -2.883 -23.264 21.488 1.00 98.75 591 TYR A O 1
ATOM 4637 N N . SER A 1 592 ? -1.130 -23.322 20.069 1.00 98.62 592 SER A N 1
ATOM 4638 C CA . SER A 1 592 ? -0.159 -23.893 21.016 1.00 98.62 592 SER A CA 1
ATOM 4639 C C . SER A 1 592 ? -0.003 -23.095 22.312 1.00 98.62 592 SER A C 1
ATOM 4641 O O . SER A 1 592 ? 0.387 -23.665 23.329 1.00 98.62 592 SER A O 1
ATOM 4643 N N . LYS A 1 593 ? -0.328 -21.796 22.274 1.00 97.81 593 LYS A N 1
ATOM 4644 C CA . LYS A 1 593 ? -0.384 -20.897 23.431 1.00 97.81 593 LYS A CA 1
ATOM 4645 C C . LYS A 1 593 ? -1.727 -20.971 24.159 1.00 97.81 593 LYS A C 1
ATOM 4647 O O . LYS A 1 593 ? -1.771 -21.135 25.374 1.00 97.81 593 LYS A O 1
ATOM 4652 N N . LEU A 1 594 ? -2.833 -20.848 23.422 1.00 98.06 594 LEU A N 1
ATOM 4653 C CA . LEU A 1 594 ? -4.182 -20.731 23.993 1.00 98.06 594 LEU A CA 1
ATOM 4654 C C . LEU A 1 594 ? -4.727 -22.046 24.571 1.00 98.06 594 LEU A C 1
ATOM 4656 O O . LEU A 1 594 ? -5.560 -22.016 25.482 1.00 98.06 594 LEU A O 1
ATOM 4660 N N . ALA A 1 595 ? -4.257 -23.180 24.052 1.00 97.88 595 ALA A N 1
ATOM 4661 C CA . ALA A 1 595 ? -4.651 -24.526 24.459 1.00 97.88 595 ALA A CA 1
ATOM 4662 C C . ALA A 1 595 ? -3.549 -25.271 25.238 1.00 97.88 595 ALA A C 1
ATOM 4664 O O . ALA A 1 595 ? -3.699 -26.460 25.497 1.00 97.88 595 ALA A O 1
ATOM 4665 N N . GLN A 1 596 ? -2.460 -24.607 25.655 1.00 96.75 596 GLN A N 1
ATOM 4666 C CA . GLN A 1 596 ? -1.290 -25.272 26.262 1.00 96.75 596 GLN A CA 1
ATOM 4667 C C . GLN A 1 596 ? -1.608 -26.122 27.511 1.00 96.75 596 GLN A C 1
ATOM 4669 O O . GLN A 1 596 ? -0.906 -27.092 27.781 1.00 96.75 596 GLN A O 1
ATOM 4674 N N . ASN A 1 597 ? -2.658 -25.765 28.259 1.00 96.62 597 ASN A N 1
ATOM 4675 C CA . ASN A 1 597 ? -3.126 -26.502 29.439 1.00 96.62 597 ASN A CA 1
ATOM 4676 C C . ASN A 1 597 ? -4.152 -27.598 29.086 1.00 96.62 597 ASN A C 1
ATOM 4678 O O . ASN A 1 597 ? -4.370 -28.508 29.882 1.00 96.62 597 ASN A O 1
ATOM 4682 N N . ASP A 1 598 ? -4.792 -27.482 27.920 1.00 95.38 598 ASP A N 1
ATOM 4683 C CA . ASP A 1 598 ? -5.968 -28.254 27.503 1.00 95.38 598 ASP A CA 1
ATOM 4684 C C . ASP A 1 598 ? -5.589 -29.392 26.525 1.00 95.38 598 ASP A C 1
ATOM 4686 O O . ASP A 1 598 ? -6.182 -30.468 26.561 1.00 95.38 598 ASP A O 1
ATOM 4690 N N . ASP A 1 599 ? -4.576 -29.169 25.676 1.00 97.19 599 ASP A N 1
ATOM 4691 C CA . ASP A 1 599 ? -3.996 -30.130 24.720 1.00 97.19 599 ASP A CA 1
ATOM 4692 C C . ASP A 1 599 ? -2.448 -30.000 24.667 1.00 97.19 599 ASP A C 1
ATOM 4694 O O . ASP A 1 599 ? -1.870 -29.638 23.634 1.00 97.19 599 ASP A O 1
ATOM 4698 N N . PRO A 1 600 ? -1.732 -30.236 25.788 1.00 97.94 600 PRO A N 1
ATOM 4699 C CA . PRO A 1 600 ? -0.297 -29.951 25.905 1.00 97.94 600 PRO A CA 1
ATOM 4700 C C . PRO A 1 600 ? 0.569 -30.696 24.878 1.00 97.94 600 PRO A C 1
ATOM 4702 O O . PRO A 1 600 ? 1.554 -30.142 24.388 1.00 97.94 600 PRO A O 1
ATOM 4705 N N . THR A 1 601 ? 0.205 -31.933 24.522 1.00 98.25 601 THR A N 1
ATOM 4706 C CA . THR A 1 601 ? 0.977 -32.771 23.591 1.00 98.25 601 THR A CA 1
ATOM 4707 C C . THR A 1 601 ? 0.952 -32.216 22.169 1.00 98.25 601 THR A C 1
ATOM 4709 O O . THR A 1 601 ? 2.014 -32.064 21.564 1.00 98.25 601 THR A O 1
ATOM 4712 N N . ARG A 1 602 ? -0.228 -31.853 21.643 1.00 98.31 602 ARG A N 1
ATOM 4713 C CA . ARG A 1 602 ? -0.336 -31.202 20.329 1.00 98.31 602 ARG A CA 1
ATOM 4714 C C . ARG A 1 602 ? 0.315 -29.821 20.338 1.00 98.31 602 ARG A C 1
ATOM 4716 O O . ARG A 1 602 ? 0.958 -29.440 19.364 1.00 98.31 602 ARG A O 1
ATOM 4723 N N . CYS A 1 603 ? 0.189 -29.086 21.443 1.00 98.62 603 CYS A N 1
ATOM 4724 C CA . CYS A 1 603 ? 0.798 -27.767 21.580 1.00 98.62 603 CYS A CA 1
ATOM 4725 C C . CYS A 1 603 ? 2.335 -27.823 21.490 1.00 98.62 603 CYS A C 1
ATOM 4727 O O . CYS A 1 603 ? 2.920 -27.005 20.782 1.00 98.62 603 CYS A O 1
ATOM 4729 N N . GLU A 1 604 ? 3.001 -28.788 22.135 1.00 98.50 604 GLU A N 1
ATOM 4730 C CA . GLU A 1 604 ? 4.462 -28.928 22.011 1.00 98.50 604 GLU A CA 1
ATOM 4731 C C . GLU A 1 604 ? 4.891 -29.447 20.632 1.00 98.50 604 GLU A C 1
ATOM 4733 O O . GLU A 1 604 ? 5.880 -28.972 20.079 1.00 98.50 604 GLU A O 1
ATOM 4738 N N . GLU A 1 605 ? 4.120 -30.349 20.021 1.00 98.56 605 GLU A N 1
ATOM 4739 C CA . GLU A 1 605 ? 4.348 -30.790 18.640 1.00 98.56 605 GLU A CA 1
ATOM 4740 C C . GLU A 1 605 ? 4.263 -29.620 17.639 1.00 98.56 605 GLU A C 1
ATOM 4742 O O . GLU A 1 605 ? 5.120 -29.479 16.769 1.00 98.56 605 GLU A O 1
ATOM 4747 N N . TYR A 1 606 ? 3.302 -28.706 17.799 1.00 98.69 606 TYR A N 1
ATOM 4748 C CA . TYR A 1 606 ? 3.229 -27.477 16.998 1.00 98.69 606 TYR A CA 1
ATOM 4749 C C . TYR A 1 606 ? 4.437 -26.554 17.215 1.00 98.69 606 TYR A C 1
ATOM 4751 O O . TYR A 1 606 ? 4.952 -25.987 16.248 1.00 98.69 606 TYR A O 1
ATOM 4759 N N . ARG A 1 607 ? 4.962 -26.453 18.444 1.00 98.75 607 ARG A N 1
ATOM 4760 C CA . ARG A 1 607 ? 6.218 -25.727 18.701 1.00 98.75 607 ARG A CA 1
ATOM 4761 C C . ARG A 1 607 ? 7.424 -26.423 18.064 1.00 98.75 607 ARG A C 1
ATOM 4763 O O . ARG A 1 607 ? 8.259 -25.744 17.476 1.00 98.75 607 ARG A O 1
ATOM 4770 N N . ASN A 1 608 ? 7.493 -27.756 18.072 1.00 98.50 608 ASN A N 1
ATOM 4771 C CA . ASN A 1 608 ? 8.536 -28.521 17.373 1.00 98.50 608 ASN A CA 1
ATOM 4772 C C . ASN A 1 608 ? 8.505 -28.315 15.853 1.00 98.50 608 ASN A C 1
ATOM 4774 O O . ASN A 1 608 ? 9.554 -28.081 15.247 1.00 98.50 608 ASN A O 1
ATOM 4778 N N . ARG A 1 609 ? 7.313 -28.326 15.240 1.00 98.31 609 ARG A N 1
ATOM 4779 C CA . ARG A 1 609 ? 7.131 -27.990 13.818 1.00 98.31 609 ARG A CA 1
ATOM 4780 C C . ARG A 1 609 ? 7.637 -26.579 13.523 1.00 98.31 609 ARG A C 1
ATOM 4782 O O . ARG A 1 609 ? 8.434 -26.405 12.604 1.00 98.31 609 ARG A O 1
ATOM 4789 N N . ALA A 1 610 ? 7.259 -25.600 14.343 1.00 98.62 610 ALA A N 1
ATOM 4790 C CA . ALA A 1 610 ? 7.695 -24.216 14.188 1.00 98.62 610 ALA A CA 1
ATOM 4791 C C . ALA A 1 610 ? 9.214 -24.026 14.377 1.00 98.62 610 ALA A C 1
ATOM 4793 O O . ALA A 1 610 ? 9.818 -23.280 13.606 1.00 98.62 610 ALA A O 1
ATOM 4794 N N . ARG A 1 611 ? 9.854 -24.728 15.329 1.00 98.56 611 ARG A N 1
ATOM 4795 C CA . ARG A 1 611 ? 11.324 -24.748 15.493 1.00 98.56 611 ARG A CA 1
ATOM 4796 C C . ARG A 1 611 ? 12.013 -25.214 14.205 1.00 98.56 611 ARG A C 1
ATOM 4798 O O . ARG A 1 611 ? 12.878 -24.512 13.691 1.00 98.56 611 ARG A O 1
ATOM 4805 N N . ALA A 1 612 ? 11.611 -26.363 13.656 1.00 97.88 612 ALA A N 1
ATOM 4806 C CA . ALA A 1 612 ? 12.190 -26.888 12.416 1.00 97.88 612 ALA A CA 1
ATOM 4807 C C . ALA A 1 612 ? 11.976 -25.929 11.230 1.00 97.88 612 ALA A C 1
ATOM 4809 O O . ALA A 1 612 ? 12.917 -25.603 10.508 1.00 97.88 612 ALA A O 1
ATOM 4810 N N . PHE A 1 613 ? 10.751 -25.424 11.080 1.00 98.44 613 PHE A N 1
ATOM 4811 C CA . PHE A 1 613 ? 10.355 -24.536 9.992 1.00 98.44 613 PHE A CA 1
ATOM 4812 C C . PHE A 1 613 ? 11.048 -23.158 10.034 1.00 98.44 613 PHE A C 1
ATOM 4814 O O . PHE A 1 613 ? 11.378 -22.606 8.982 1.00 98.44 613 PHE A O 1
ATOM 4821 N N . ALA A 1 614 ? 11.334 -22.604 11.219 1.00 98.44 614 ALA A N 1
ATOM 4822 C CA . ALA A 1 614 ? 11.986 -21.296 11.359 1.00 98.44 614 ALA A CA 1
ATOM 4823 C C . ALA A 1 614 ? 13.361 -21.224 10.662 1.00 98.44 614 ALA A C 1
ATOM 4825 O O . ALA A 1 614 ? 13.723 -20.177 10.118 1.00 98.44 614 ALA A O 1
ATOM 4826 N N . LEU A 1 615 ? 14.097 -22.343 10.633 1.00 97.38 615 LEU A N 1
ATOM 4827 C CA . LEU A 1 615 ? 15.408 -22.471 9.984 1.00 97.38 615 LEU A CA 1
ATOM 4828 C C . LEU A 1 615 ? 15.338 -22.483 8.447 1.00 97.38 615 LEU A C 1
ATOM 4830 O O . LEU A 1 615 ? 16.337 -22.201 7.786 1.00 97.38 615 LEU A O 1
ATOM 4834 N N . ASP A 1 616 ? 14.175 -22.785 7.870 1.00 97.75 616 ASP A N 1
ATOM 4835 C CA . ASP A 1 616 ? 13.921 -22.630 6.436 1.00 97.75 616 ASP A CA 1
ATOM 4836 C C . ASP A 1 616 ? 13.339 -21.239 6.132 1.00 97.75 616 ASP A C 1
ATOM 4838 O O . ASP A 1 616 ? 13.729 -20.591 5.159 1.00 97.75 616 ASP A O 1
ATOM 4842 N N . PHE A 1 617 ? 12.421 -20.753 6.974 1.00 98.25 617 PHE A N 1
ATOM 4843 C CA . PHE A 1 617 ? 11.663 -19.527 6.715 1.00 98.25 617 PHE A CA 1
ATOM 4844 C C . PHE A 1 617 ? 12.466 -18.234 6.890 1.00 98.25 617 PHE A C 1
ATOM 4846 O O . PHE A 1 617 ? 12.158 -17.241 6.234 1.00 98.25 617 PHE A O 1
ATOM 4853 N N . VAL A 1 618 ? 13.532 -18.237 7.701 1.00 98.06 618 VAL A N 1
ATOM 4854 C CA . VAL A 1 618 ? 14.452 -17.088 7.822 1.00 98.06 618 VAL A CA 1
ATOM 4855 C C . VAL A 1 618 ? 14.990 -16.632 6.458 1.00 98.06 618 VAL A C 1
ATOM 4857 O O . VAL A 1 618 ? 15.036 -15.433 6.193 1.00 98.06 618 VAL A O 1
ATOM 4860 N N . HIS A 1 619 ? 15.266 -17.572 5.547 1.00 98.06 619 HIS A N 1
ATOM 4861 C CA . HIS A 1 619 ? 15.772 -17.285 4.203 1.00 98.06 619 HIS A CA 1
ATOM 4862 C C . HIS A 1 619 ? 14.752 -16.587 3.278 1.00 98.06 619 HIS A C 1
ATOM 4864 O O . HIS A 1 619 ? 15.148 -16.040 2.253 1.00 98.06 619 HIS A O 1
ATOM 4870 N N . TYR A 1 620 ? 13.453 -16.558 3.611 1.00 98.12 620 TYR A N 1
ATOM 4871 C CA . TYR A 1 620 ? 12.451 -15.814 2.826 1.00 98.12 620 TYR A CA 1
ATOM 4872 C C . TYR A 1 620 ? 12.533 -14.290 3.020 1.00 98.12 620 TYR A C 1
ATOM 4874 O O . TYR A 1 620 ? 11.824 -13.561 2.322 1.00 98.12 620 TYR A O 1
ATOM 4882 N N . PHE A 1 621 ? 13.375 -13.805 3.938 1.00 97.88 621 PHE A N 1
ATOM 4883 C CA . PHE A 1 621 ? 13.574 -12.388 4.240 1.00 97.88 621 PHE A CA 1
ATOM 4884 C C . PHE A 1 621 ? 14.997 -11.956 3.896 1.00 97.88 621 PHE A C 1
ATOM 4886 O O . PHE A 1 621 ? 15.945 -12.714 4.084 1.00 97.88 621 PHE A O 1
ATOM 4893 N N . ASP A 1 622 ? 15.150 -10.713 3.447 1.00 96.62 622 ASP A N 1
ATOM 4894 C CA . ASP A 1 622 ? 16.464 -10.098 3.270 1.00 96.62 622 ASP A CA 1
ATOM 4895 C C . ASP A 1 622 ? 16.890 -9.215 4.452 1.00 96.62 622 ASP A C 1
ATOM 4897 O O . ASP A 1 622 ? 16.160 -9.005 5.426 1.00 96.62 622 ASP A O 1
ATOM 4901 N N . THR A 1 623 ? 18.114 -8.694 4.367 1.00 95.06 623 THR A N 1
ATOM 4902 C CA . THR A 1 623 ? 18.734 -7.838 5.388 1.00 95.06 623 THR A CA 1
ATOM 4903 C C . THR A 1 623 ? 17.967 -6.538 5.645 1.00 95.06 623 THR A C 1
ATOM 4905 O O . THR A 1 623 ? 18.022 -6.022 6.760 1.00 95.06 623 THR A O 1
ATOM 4908 N N . GLU A 1 624 ? 17.216 -6.040 4.658 1.00 92.00 624 GLU A N 1
ATOM 4909 C CA . GLU A 1 624 ? 16.372 -4.838 4.740 1.00 92.00 624 GLU A CA 1
ATOM 4910 C C . GLU A 1 624 ? 14.939 -5.171 5.217 1.00 92.00 624 GLU A C 1
ATOM 4912 O O . GLU A 1 624 ? 14.110 -4.280 5.400 1.00 92.00 624 GLU A O 1
ATOM 4917 N N . GLY A 1 625 ? 14.640 -6.454 5.463 1.00 93.25 625 GLY A N 1
ATOM 4918 C CA . GLY A 1 625 ? 13.348 -6.950 5.941 1.00 93.25 625 GLY A CA 1
ATOM 4919 C C . GLY A 1 625 ? 12.311 -7.202 4.847 1.00 93.25 625 GLY A C 1
ATOM 4920 O O . GLY A 1 625 ? 11.162 -7.524 5.168 1.00 93.25 625 GLY A O 1
ATOM 4921 N N . ARG A 1 626 ? 12.667 -7.086 3.561 1.00 95.62 626 ARG A N 1
ATOM 4922 C CA . ARG A 1 626 ? 11.748 -7.446 2.471 1.00 95.62 626 ARG A CA 1
ATOM 4923 C C . ARG A 1 626 ? 11.576 -8.960 2.454 1.00 95.62 626 ARG A C 1
ATOM 4925 O O . ARG A 1 626 ? 12.558 -9.697 2.451 1.00 95.62 626 ARG A O 1
ATOM 4932 N N . ALA A 1 627 ? 10.328 -9.411 2.415 1.00 97.00 627 ALA A N 1
ATOM 4933 C CA . ALA A 1 627 ? 9.998 -10.813 2.197 1.00 97.00 627 ALA A CA 1
ATOM 4934 C C . ALA A 1 627 ? 9.903 -11.092 0.688 1.00 97.00 627 ALA A C 1
ATOM 4936 O O . ALA A 1 627 ? 9.443 -10.228 -0.060 1.00 97.00 627 ALA A O 1
ATOM 4937 N N . ILE A 1 628 ? 10.307 -12.279 0.228 1.00 98.19 628 ILE A N 1
ATOM 4938 C CA . ILE A 1 628 ? 10.169 -12.671 -1.184 1.00 98.19 628 ILE A CA 1
ATOM 4939 C C . ILE A 1 628 ? 8.672 -12.871 -1.504 1.00 98.19 628 ILE A C 1
ATOM 4941 O O . ILE A 1 628 ? 8.065 -13.793 -0.947 1.00 98.19 628 ILE A O 1
ATOM 4945 N N . PRO A 1 629 ? 8.045 -12.061 -2.383 1.00 97.31 629 PRO A N 1
ATOM 4946 C CA . PRO A 1 629 ? 6.639 -12.233 -2.727 1.00 97.31 629 PRO A CA 1
ATOM 4947 C C . PRO A 1 629 ? 6.467 -13.474 -3.606 1.00 97.31 629 PRO A C 1
ATOM 4949 O O . PRO A 1 629 ? 7.060 -13.578 -4.678 1.00 97.31 629 PRO A O 1
ATOM 4952 N N . PHE A 1 630 ? 5.642 -14.413 -3.149 1.00 96.88 630 PHE A N 1
ATOM 4953 C CA . PHE A 1 630 ? 5.439 -15.714 -3.779 1.00 96.88 630 PHE A CA 1
ATOM 4954 C C . PHE A 1 630 ? 4.028 -16.246 -3.485 1.00 96.88 630 PHE A C 1
ATOM 4956 O O . PHE A 1 630 ? 3.567 -16.182 -2.345 1.00 96.88 630 PHE A O 1
ATOM 4963 N N . GLY A 1 631 ? 3.352 -16.796 -4.496 1.00 95.56 631 GLY A N 1
ATOM 4964 C CA . GLY A 1 631 ? 2.000 -17.341 -4.370 1.00 95.56 631 GLY A CA 1
ATOM 4965 C C . GLY A 1 631 ? 0.878 -16.293 -4.328 1.00 95.56 631 GLY A C 1
ATOM 4966 O O . GLY A 1 631 ? 1.013 -15.167 -4.819 1.00 95.56 631 GLY A O 1
ATOM 4967 N N . ARG A 1 632 ? -0.276 -16.707 -3.790 1.00 94.69 632 ARG A N 1
ATOM 4968 C CA . ARG A 1 632 ? -1.532 -15.935 -3.732 1.00 94.69 632 ARG A CA 1
ATOM 4969 C C . ARG A 1 632 ? -1.605 -14.974 -2.536 1.00 94.69 632 ARG A C 1
ATOM 4971 O O . ARG A 1 632 ? -0.877 -15.116 -1.559 1.00 94.69 632 ARG A O 1
ATOM 4978 N N . SER A 1 633 ? -2.529 -14.018 -2.600 1.00 95.12 633 SER A N 1
ATOM 4979 C CA . SER A 1 633 ? -2.906 -13.117 -1.496 1.00 95.12 633 SER A CA 1
ATOM 4980 C C . SER A 1 633 ? -1.785 -12.212 -0.973 1.00 95.12 633 SER A C 1
ATOM 4982 O O . SER A 1 633 ? -1.759 -11.808 0.189 1.00 95.12 633 SER A O 1
ATOM 4984 N N . MET A 1 634 ? -0.891 -11.798 -1.876 1.00 95.62 634 MET A N 1
ATOM 4985 C CA . MET A 1 634 ? 0.189 -10.838 -1.601 1.00 95.62 634 MET A CA 1
ATOM 4986 C C . MET A 1 634 ? -0.312 -9.494 -1.041 1.00 95.62 634 MET A C 1
ATOM 4988 O O . MET A 1 634 ? 0.431 -8.810 -0.339 1.00 95.62 634 MET A O 1
ATOM 4992 N N . THR A 1 635 ? -1.587 -9.147 -1.259 1.00 96.25 635 THR A N 1
ATOM 4993 C CA . THR A 1 635 ? -2.217 -7.933 -0.710 1.00 96.25 635 THR A CA 1
ATOM 4994 C C . THR A 1 635 ? -2.304 -7.883 0.820 1.00 96.25 635 THR A C 1
ATOM 4996 O O . THR A 1 635 ? -2.655 -6.835 1.357 1.00 96.25 635 THR A O 1
ATOM 4999 N N . TYR A 1 636 ? -1.956 -8.963 1.532 1.00 97.38 636 TYR A N 1
ATOM 5000 C CA . TYR A 1 636 ? -1.853 -8.979 2.999 1.00 97.38 636 TYR A CA 1
ATOM 5001 C C . TYR A 1 636 ? -0.503 -8.421 3.514 1.00 97.38 636 TYR A C 1
ATOM 5003 O O . TYR A 1 636 ? -0.332 -8.228 4.719 1.00 97.38 636 TYR A O 1
ATOM 5011 N N . ARG A 1 637 ? 0.452 -8.116 2.619 1.00 95.25 637 ARG A N 1
ATOM 5012 C CA . ARG A 1 637 ? 1.668 -7.319 2.892 1.00 95.25 637 ARG A CA 1
ATOM 5013 C C . ARG A 1 637 ? 2.487 -7.808 4.095 1.00 95.25 637 ARG A C 1
ATOM 5015 O O . ARG A 1 637 ? 3.047 -8.901 4.059 1.00 95.25 637 ARG A O 1
ATOM 5022 N N . PHE A 1 638 ? 2.551 -7.023 5.174 1.00 94.94 638 PHE A N 1
ATOM 5023 C CA . PHE A 1 638 ? 3.309 -7.341 6.386 1.00 94.94 638 PHE A CA 1
ATOM 5024 C C . PHE A 1 638 ? 2.781 -8.573 7.130 1.00 94.94 638 PHE A C 1
ATOM 5026 O O . PHE A 1 638 ? 3.498 -9.091 7.978 1.00 94.94 638 PHE A O 1
ATOM 5033 N N . ALA A 1 639 ? 1.622 -9.138 6.759 1.00 97.75 639 ALA A N 1
ATOM 5034 C CA . ALA A 1 639 ? 1.213 -10.482 7.184 1.00 97.75 639 ALA A CA 1
ATOM 5035 C C . ALA A 1 639 ? 2.293 -11.554 6.913 1.00 97.75 639 ALA A C 1
ATOM 5037 O O . ALA A 1 639 ? 2.361 -12.560 7.612 1.00 97.75 639 ALA A O 1
ATOM 5038 N N . MET A 1 640 ? 3.184 -11.339 5.936 1.00 97.25 640 MET A N 1
ATOM 5039 C CA . MET A 1 640 ? 4.327 -12.223 5.679 1.00 97.25 640 MET A CA 1
ATOM 5040 C C . MET A 1 640 ? 5.204 -12.443 6.925 1.00 97.25 640 MET A C 1
ATOM 5042 O O . MET A 1 640 ? 5.669 -13.560 7.134 1.00 97.25 640 MET A O 1
ATOM 5046 N N . SER A 1 641 ? 5.365 -11.446 7.805 1.00 97.31 641 SER A N 1
ATOM 5047 C CA . SER A 1 641 ? 6.137 -11.569 9.056 1.00 97.31 641 SER A CA 1
ATOM 5048 C C . SER A 1 641 ? 5.340 -12.064 10.275 1.00 97.31 641 SER A C 1
ATOM 5050 O O . SER A 1 641 ? 5.916 -12.172 11.358 1.00 97.31 641 SER A O 1
ATOM 5052 N N . SER A 1 642 ? 4.054 -12.419 10.132 1.00 98.38 642 SER A N 1
ATOM 5053 C CA . SER A 1 642 ? 3.197 -12.824 11.264 1.00 98.38 642 SER A CA 1
ATOM 5054 C C . SER A 1 642 ? 3.739 -14.023 12.054 1.00 98.38 642 SER A C 1
ATOM 5056 O O . SER A 1 642 ? 3.575 -14.069 13.272 1.00 98.38 642 SER A O 1
ATOM 5058 N N . PHE A 1 643 ? 4.428 -14.958 11.392 1.00 98.62 643 PHE A N 1
ATOM 5059 C CA . PHE A 1 643 ? 5.122 -16.078 12.036 1.00 98.62 643 PHE A CA 1
ATOM 5060 C C . PHE A 1 643 ? 6.106 -15.652 13.139 1.00 98.62 643 PHE A C 1
ATOM 5062 O O . PHE A 1 643 ? 6.091 -16.230 14.222 1.00 98.62 643 PHE A O 1
ATOM 5069 N N . TRP A 1 644 ? 6.926 -14.622 12.902 1.00 98.56 644 TRP A N 1
ATOM 5070 C CA . TRP A 1 644 ? 7.967 -14.194 13.847 1.00 98.56 644 TRP A CA 1
ATOM 5071 C C . TRP A 1 644 ? 7.368 -13.672 15.160 1.00 98.56 644 TRP A C 1
ATOM 5073 O O . TRP A 1 644 ? 7.844 -14.016 16.241 1.00 98.56 644 TRP A O 1
ATOM 5083 N N . GLY A 1 645 ? 6.254 -12.939 15.073 1.00 98.19 645 GLY A N 1
ATOM 5084 C CA . GLY A 1 645 ? 5.484 -12.532 16.248 1.00 98.19 645 GLY A CA 1
ATOM 5085 C C . GLY A 1 645 ? 4.771 -13.705 16.927 1.00 98.19 645 GLY A C 1
ATOM 5086 O O . GLY A 1 645 ? 4.659 -13.729 18.151 1.00 98.19 645 GLY A O 1
ATOM 5087 N N . ALA A 1 646 ? 4.313 -14.695 16.156 1.00 98.62 646 ALA A N 1
ATOM 5088 C CA . ALA A 1 646 ? 3.646 -15.881 16.688 1.00 98.62 646 ALA A CA 1
ATOM 5089 C C . ALA A 1 646 ? 4.607 -16.825 17.440 1.00 98.62 646 ALA A C 1
ATOM 5091 O O . ALA A 1 646 ? 4.197 -17.405 18.443 1.00 98.62 646 ALA A O 1
ATOM 5092 N N . LEU A 1 647 ? 5.882 -16.927 17.029 1.00 98.44 647 LEU A N 1
ATOM 5093 C CA . LEU A 1 647 ? 6.925 -17.625 17.800 1.00 98.44 647 LEU A CA 1
ATOM 5094 C C . LEU A 1 647 ? 7.084 -17.013 19.197 1.00 98.44 647 LEU A C 1
ATOM 5096 O O . LEU A 1 647 ? 7.148 -17.739 20.187 1.00 98.44 647 LEU A O 1
ATOM 5100 N N . ALA A 1 648 ? 7.110 -15.679 19.273 1.00 98.38 648 ALA A N 1
ATOM 5101 C CA . ALA A 1 648 ? 7.184 -14.954 20.537 1.00 98.38 648 ALA A CA 1
ATOM 5102 C C . ALA A 1 648 ? 5.907 -15.130 21.374 1.00 98.38 648 ALA A C 1
ATOM 5104 O O . ALA A 1 648 ? 5.994 -15.359 22.573 1.00 98.38 648 ALA A O 1
ATOM 5105 N N . PHE A 1 649 ? 4.724 -15.070 20.753 1.00 98.62 649 PHE A N 1
ATOM 5106 C CA . PHE A 1 649 ? 3.442 -15.286 21.438 1.00 98.62 649 PHE A CA 1
ATOM 5107 C C . PHE A 1 649 ? 3.316 -16.690 22.054 1.00 98.62 649 PHE A C 1
ATOM 5109 O O . PHE A 1 649 ? 2.680 -16.852 23.094 1.00 98.62 649 PHE A O 1
ATOM 5116 N N . ALA A 1 650 ? 3.924 -17.694 21.420 1.00 98.44 650 ALA A N 1
ATOM 5117 C CA . ALA A 1 650 ? 3.882 -19.096 21.825 1.00 98.44 650 ALA A CA 1
ATOM 5118 C C . ALA A 1 650 ? 5.057 -19.552 22.717 1.00 98.44 650 ALA A C 1
ATOM 5120 O O . ALA A 1 650 ? 5.180 -20.754 22.950 1.00 98.44 650 ALA A O 1
ATOM 5121 N N . ASP A 1 651 ? 5.903 -18.630 23.200 1.00 96.56 651 ASP A N 1
ATOM 5122 C CA . ASP A 1 651 ? 7.110 -18.911 24.004 1.00 96.56 651 ASP A CA 1
ATOM 5123 C C . ASP A 1 651 ? 8.038 -19.977 23.378 1.00 96.56 651 ASP A C 1
ATOM 5125 O O . ASP A 1 651 ? 8.583 -20.843 24.066 1.00 96.56 651 ASP A O 1
ATOM 5129 N N . VAL A 1 652 ? 8.211 -19.958 22.049 1.00 98.06 652 VAL A N 1
ATOM 5130 C CA . VAL A 1 652 ? 9.023 -20.975 21.363 1.00 98.06 652 VAL A CA 1
ATOM 5131 C C . VAL A 1 652 ? 10.506 -20.782 21.663 1.00 98.06 652 VAL A C 1
ATOM 5133 O O . VAL A 1 652 ? 11.102 -19.766 21.313 1.00 98.06 652 VAL A O 1
ATOM 5136 N N . GLU A 1 653 ? 11.122 -21.805 22.249 1.00 96.81 653 GLU A N 1
ATOM 5137 C CA . GLU A 1 653 ? 12.574 -21.926 22.366 1.00 96.81 653 GLU A CA 1
ATOM 5138 C C . GLU A 1 653 ? 13.221 -21.928 20.973 1.00 96.81 653 GLU A C 1
ATOM 5140 O O . GLU A 1 653 ? 12.971 -22.820 20.157 1.00 96.81 653 GLU A O 1
ATOM 5145 N N . LEU A 1 654 ? 14.036 -20.910 20.697 1.00 97.81 654 LEU A N 1
ATOM 5146 C CA . LEU A 1 654 ? 14.565 -20.645 19.363 1.00 97.81 654 LEU A CA 1
ATOM 5147 C C . LEU A 1 654 ? 15.771 -21.543 19.023 1.00 97.81 654 LEU A C 1
ATOM 5149 O O . LEU A 1 654 ? 16.709 -21.630 19.817 1.00 97.81 654 LEU A O 1
ATOM 5153 N N . PRO A 1 655 ? 15.806 -22.169 17.832 1.00 96.56 655 PRO A N 1
ATOM 5154 C CA . PRO A 1 655 ? 16.974 -22.907 17.368 1.00 96.56 655 PRO A CA 1
ATOM 5155 C C . PRO A 1 655 ? 18.059 -21.954 16.847 1.00 96.56 655 PRO A C 1
ATOM 5157 O O . PRO A 1 655 ? 17.777 -21.017 16.098 1.00 96.56 655 PRO A O 1
ATOM 5160 N N . ALA A 1 656 ? 19.322 -22.228 17.176 1.00 95.56 656 ALA A N 1
ATOM 5161 C CA . ALA A 1 656 ? 20.458 -21.472 16.648 1.00 95.56 656 ALA A CA 1
ATOM 5162 C C . ALA A 1 656 ? 20.493 -21.507 15.097 1.00 95.56 656 ALA A C 1
ATOM 5164 O O . ALA A 1 656 ? 20.220 -22.560 14.515 1.00 95.56 656 ALA A O 1
ATOM 5165 N N . PRO A 1 657 ? 20.844 -20.396 14.413 1.00 96.31 657 PRO A N 1
ATOM 5166 C CA . PRO A 1 657 ? 21.385 -19.140 14.950 1.00 96.31 657 PRO A CA 1
ATOM 5167 C C . PRO A 1 657 ? 20.321 -18.094 15.351 1.00 96.31 657 PRO A C 1
ATOM 5169 O O . PRO A 1 657 ? 20.650 -16.921 15.511 1.00 96.31 657 PRO A O 1
ATOM 5172 N N . LEU A 1 658 ? 19.041 -18.461 15.488 1.00 98.19 658 LEU A N 1
ATOM 5173 C CA . LEU A 1 658 ? 17.983 -17.498 15.807 1.00 98.19 658 LEU A CA 1
ATOM 5174 C C . LEU A 1 658 ? 18.011 -17.098 17.291 1.00 98.19 658 LEU A C 1
ATOM 5176 O O . LEU A 1 658 ? 17.837 -17.924 18.182 1.00 98.19 658 LEU A O 1
ATOM 5180 N N . THR A 1 659 ? 18.170 -15.802 17.545 1.00 98.25 659 THR A N 1
ATOM 5181 C CA . THR A 1 659 ? 18.030 -15.162 18.861 1.00 98.25 659 THR A CA 1
ATOM 5182 C C . THR A 1 659 ? 16.720 -14.371 18.936 1.00 98.25 659 THR A C 1
ATOM 5184 O O . THR A 1 659 ? 16.090 -14.077 17.915 1.00 98.25 659 THR A O 1
ATOM 5187 N N . TRP A 1 660 ? 16.310 -13.949 20.137 1.00 98.50 660 TRP A N 1
ATOM 5188 C CA . TRP A 1 660 ? 15.154 -13.055 20.271 1.00 98.50 660 TRP A CA 1
ATOM 5189 C C . TRP A 1 660 ? 15.373 -11.697 19.589 1.00 98.50 660 TRP A C 1
ATOM 5191 O O . TRP A 1 660 ? 14.421 -11.156 19.028 1.00 98.50 660 TRP A O 1
ATOM 5201 N N . GLY A 1 661 ? 16.607 -11.178 19.552 1.00 98.31 661 GLY A N 1
ATOM 5202 C CA . GLY A 1 661 ? 16.928 -9.959 18.811 1.00 98.31 661 GLY A CA 1
ATOM 5203 C C . GLY A 1 661 ? 16.865 -10.139 17.293 1.00 98.31 661 GLY A C 1
ATOM 5204 O O . GLY A 1 661 ? 16.418 -9.227 16.594 1.00 98.31 661 GLY A O 1
ATOM 5205 N N . VAL A 1 662 ? 17.232 -11.320 16.778 1.00 98.44 662 VAL A N 1
ATOM 5206 C CA . VAL A 1 662 ? 17.078 -11.688 15.359 1.00 98.44 662 VAL A CA 1
ATOM 5207 C C . VAL A 1 662 ? 15.600 -11.798 14.990 1.00 98.44 662 VAL A C 1
ATOM 5209 O O . VAL A 1 662 ? 15.180 -11.205 13.998 1.00 98.44 662 VAL A O 1
ATOM 5212 N N . VAL A 1 663 ? 14.788 -12.499 15.790 1.00 98.50 663 VAL A N 1
ATOM 5213 C CA . VAL A 1 663 ? 13.339 -12.660 15.546 1.00 98.50 663 VAL A CA 1
ATOM 5214 C C . VAL A 1 663 ? 12.615 -11.309 15.607 1.00 98.50 663 VAL A C 1
ATOM 5216 O O . VAL A 1 663 ? 11.825 -10.994 14.713 1.00 98.50 663 VAL A O 1
ATOM 5219 N N . LYS A 1 664 ? 12.961 -10.459 16.584 1.00 98.50 664 LYS A N 1
ATOM 5220 C CA . LYS A 1 664 ? 12.527 -9.053 16.657 1.00 98.50 664 LYS A CA 1
ATOM 5221 C C . LYS A 1 664 ? 12.918 -8.279 15.398 1.00 98.50 664 LYS A C 1
ATOM 5223 O O . LYS A 1 664 ? 12.078 -7.598 14.814 1.00 98.50 664 LYS A O 1
ATOM 5228 N N . GLY A 1 665 ? 14.157 -8.433 14.934 1.00 97.94 665 GLY A N 1
ATOM 5229 C CA . GLY A 1 665 ? 14.658 -7.790 13.722 1.00 97.94 665 GLY A CA 1
ATOM 5230 C C . GLY A 1 665 ? 13.938 -8.215 12.442 1.00 97.94 665 GLY A C 1
ATOM 5231 O O . GLY A 1 665 ? 13.558 -7.360 11.644 1.00 97.94 665 GLY A O 1
ATOM 5232 N N . LEU A 1 666 ? 13.698 -9.515 12.252 1.00 98.06 666 LEU A N 1
ATOM 5233 C CA . LEU A 1 666 ? 12.968 -10.058 11.098 1.00 98.06 666 LEU A CA 1
ATOM 5234 C C . LEU A 1 666 ? 11.535 -9.504 11.021 1.00 98.06 666 LEU A C 1
ATOM 5236 O O . LEU A 1 666 ? 11.075 -9.126 9.942 1.00 98.06 666 LEU A O 1
ATOM 5240 N N . GLN A 1 667 ? 10.850 -9.386 12.162 1.00 97.94 667 GLN A N 1
ATOM 5241 C CA . GLN A 1 667 ? 9.512 -8.799 12.233 1.00 97.94 667 GLN A CA 1
ATOM 5242 C C . GLN A 1 667 ? 9.532 -7.276 12.025 1.00 97.94 667 GLN A C 1
ATOM 5244 O O . GLN A 1 667 ? 8.853 -6.764 11.134 1.00 97.94 667 GLN A O 1
ATOM 5249 N N . LEU A 1 668 ? 10.318 -6.533 12.812 1.00 98.19 668 LEU A N 1
ATOM 5250 C CA . LEU A 1 668 ? 10.280 -5.067 12.813 1.00 98.19 668 LEU A CA 1
ATOM 5251 C C . LEU A 1 668 ? 10.887 -4.452 11.543 1.00 98.19 668 LEU A C 1
ATOM 5253 O O . LEU A 1 668 ? 10.365 -3.450 11.055 1.00 98.19 668 LEU A O 1
ATOM 5257 N N . ARG A 1 669 ? 11.916 -5.054 10.923 1.00 97.12 669 ARG A N 1
ATOM 5258 C CA . ARG A 1 669 ? 12.387 -4.613 9.592 1.00 97.12 669 ARG A CA 1
ATOM 5259 C C . ARG A 1 669 ? 11.323 -4.824 8.512 1.00 97.12 669 ARG A C 1
ATOM 5261 O O . ARG A 1 669 ? 11.116 -3.923 7.705 1.00 97.12 669 ARG A O 1
ATOM 5268 N N . ASN A 1 670 ? 10.583 -5.936 8.539 1.00 97.81 670 ASN A N 1
ATOM 5269 C CA . ASN A 1 670 ? 9.484 -6.162 7.596 1.00 97.81 670 ASN A CA 1
ATOM 5270 C C . ASN A 1 670 ? 8.346 -5.146 7.774 1.00 97.81 670 ASN A C 1
ATOM 5272 O O . ASN A 1 670 ? 7.881 -4.566 6.793 1.00 97.81 670 ASN A O 1
ATOM 5276 N N . ILE A 1 671 ? 7.939 -4.871 9.016 1.00 97.81 671 ILE A N 1
ATOM 5277 C CA . ILE A 1 671 ? 6.909 -3.865 9.306 1.00 97.81 671 ILE A CA 1
ATOM 5278 C C . ILE A 1 671 ? 7.396 -2.459 8.906 1.00 97.81 671 ILE A C 1
ATOM 5280 O O . ILE A 1 671 ? 6.645 -1.729 8.265 1.00 97.81 671 ILE A O 1
ATOM 5284 N N . ARG A 1 672 ? 8.668 -2.104 9.154 1.00 95.56 672 ARG A N 1
ATOM 5285 C CA . ARG A 1 672 ? 9.274 -0.842 8.679 1.00 95.56 672 ARG A CA 1
ATOM 5286 C C . ARG A 1 672 ? 9.337 -0.722 7.162 1.00 95.56 672 ARG A C 1
ATOM 5288 O O . ARG A 1 672 ? 9.075 0.360 6.647 1.00 95.56 672 ARG A O 1
ATOM 5295 N N . PHE A 1 673 ? 9.663 -1.793 6.435 1.00 94.06 673 PHE A N 1
ATOM 5296 C CA . PHE A 1 673 ? 9.612 -1.777 4.970 1.00 94.06 673 PHE A CA 1
ATOM 5297 C C . PHE A 1 673 ? 8.211 -1.387 4.486 1.00 94.06 673 PHE A C 1
ATOM 5299 O O . PHE A 1 673 ? 8.081 -0.491 3.651 1.00 94.06 673 PHE A O 1
ATOM 5306 N N . TRP A 1 674 ? 7.170 -1.997 5.060 1.00 95.38 674 TRP A N 1
ATOM 5307 C CA . TRP A 1 674 ? 5.780 -1.717 4.707 1.00 95.38 674 TRP A CA 1
ATOM 5308 C C . TRP A 1 674 ? 5.293 -0.336 5.156 1.00 95.38 674 TRP A C 1
ATOM 5310 O O . TRP A 1 674 ? 4.652 0.348 4.363 1.00 95.38 674 TRP A O 1
ATOM 5320 N N . ALA A 1 675 ? 5.685 0.128 6.344 1.00 93.50 675 ALA A N 1
ATOM 5321 C CA . ALA A 1 675 ? 5.418 1.490 6.808 1.00 93.50 675 ALA A CA 1
ATOM 5322 C C . ALA A 1 675 ? 6.055 2.567 5.905 1.00 93.50 675 ALA A C 1
ATOM 5324 O O . ALA A 1 675 ? 5.538 3.679 5.843 1.00 93.50 675 ALA A O 1
ATOM 5325 N N . LYS A 1 676 ? 7.133 2.242 5.170 1.00 89.69 676 LYS A N 1
ATOM 5326 C CA . LYS A 1 676 ? 7.765 3.101 4.148 1.00 89.69 676 LYS A CA 1
ATOM 5327 C C . LYS A 1 676 ? 7.088 3.038 2.757 1.00 89.69 676 LYS A C 1
ATOM 5329 O O . LYS A 1 676 ? 7.479 3.802 1.882 1.00 89.69 676 LYS A O 1
ATOM 5334 N N . GLN A 1 677 ? 6.115 2.152 2.494 1.00 90.50 677 GLN A N 1
ATOM 5335 C CA . GLN A 1 677 ? 5.495 2.028 1.157 1.00 90.50 677 GLN A CA 1
ATOM 5336 C C . GLN A 1 677 ? 4.295 2.976 0.989 1.00 90.50 677 GLN A C 1
ATOM 5338 O O . GLN A 1 677 ? 3.171 2.600 1.306 1.00 90.50 677 GLN A O 1
ATOM 5343 N N . ALA A 1 678 ? 4.493 4.180 0.442 1.00 88.56 678 ALA A N 1
ATOM 5344 C CA . ALA A 1 678 ? 3.409 5.162 0.267 1.00 88.56 678 ALA A CA 1
ATOM 5345 C C . ALA A 1 678 ? 2.179 4.618 -0.489 1.00 88.56 678 ALA A C 1
ATOM 5347 O O . ALA A 1 678 ? 1.055 4.766 -0.016 1.00 88.56 678 ALA A O 1
ATOM 5348 N N . GLY A 1 679 ? 2.375 3.891 -1.594 1.00 91.56 679 GLY A N 1
ATOM 5349 C CA . GLY A 1 679 ? 1.274 3.303 -2.371 1.00 91.56 679 GLY A CA 1
ATOM 5350 C C . GLY A 1 679 ? 0.523 2.146 -1.686 1.00 91.56 679 GLY A C 1
ATOM 5351 O O . GLY A 1 679 ? -0.526 1.716 -2.179 1.00 91.56 679 GLY A O 1
ATOM 5352 N N . ALA A 1 680 ? 1.006 1.629 -0.551 1.00 93.50 680 ALA A N 1
ATOM 5353 C CA . ALA A 1 680 ? 0.265 0.641 0.232 1.00 93.50 680 ALA A CA 1
ATOM 5354 C C . ALA A 1 680 ? -0.973 1.244 0.928 1.00 93.50 680 ALA A C 1
ATOM 5356 O O . ALA A 1 680 ? -1.828 0.489 1.399 1.00 93.50 680 ALA A O 1
ATOM 5357 N N . TYR A 1 681 ? -1.084 2.577 0.953 1.00 93.62 681 TYR A N 1
ATOM 5358 C CA . TYR A 1 681 ? -2.106 3.333 1.668 1.00 93.62 681 TYR A CA 1
ATOM 5359 C C . TYR A 1 681 ? -2.882 4.270 0.735 1.00 93.62 681 TYR A C 1
ATOM 5361 O O . TYR A 1 681 ? -2.341 4.833 -0.215 1.00 93.62 681 TYR A O 1
ATOM 5369 N N . ASN A 1 682 ? -4.173 4.427 1.012 1.00 90.50 682 ASN A N 1
ATOM 5370 C CA . ASN A 1 682 ? -5.022 5.461 0.438 1.00 90.50 682 ASN A CA 1
ATOM 5371 C C . ASN A 1 682 ? -4.679 6.819 1.087 1.00 90.50 682 ASN A C 1
ATOM 5373 O O . ASN A 1 682 ? -4.129 6.843 2.193 1.00 90.50 682 ASN A O 1
ATOM 5377 N N . PRO A 1 683 ? -5.074 7.959 0.485 1.00 84.94 683 PRO A N 1
ATOM 5378 C CA . PRO A 1 683 ? -4.853 9.291 1.064 1.00 84.94 683 PRO A CA 1
ATOM 5379 C C . PRO A 1 683 ? -5.471 9.519 2.456 1.00 84.94 683 PRO A C 1
ATOM 5381 O O . PRO A 1 683 ? -5.145 10.500 3.115 1.00 84.94 683 PRO A O 1
ATOM 5384 N N . ASP A 1 684 ? -6.363 8.633 2.912 1.00 85.88 684 ASP A N 1
ATOM 5385 C CA . ASP A 1 684 ? -6.974 8.668 4.244 1.00 85.88 684 ASP A CA 1
ATOM 5386 C C . ASP A 1 684 ? -6.296 7.754 5.284 1.00 85.88 684 ASP A C 1
ATOM 5388 O O . ASP A 1 684 ? -6.769 7.680 6.416 1.00 85.88 684 ASP A O 1
ATOM 5392 N N . GLY A 1 685 ? -5.223 7.049 4.909 1.00 89.75 685 GLY A N 1
ATOM 5393 C CA . GLY A 1 685 ? -4.498 6.097 5.755 1.00 89.75 685 GLY A CA 1
ATOM 5394 C C . GLY A 1 685 ? -5.017 4.652 5.719 1.00 89.75 685 GLY A C 1
ATOM 5395 O O . GLY A 1 685 ? -4.359 3.770 6.270 1.00 89.75 685 GLY A O 1
ATOM 5396 N N . THR A 1 686 ? -6.149 4.364 5.063 1.00 95.00 686 THR A N 1
ATOM 5397 C CA . THR A 1 686 ? -6.616 2.974 4.885 1.00 95.00 686 THR A CA 1
ATOM 5398 C C . THR A 1 686 ? -5.730 2.197 3.906 1.00 95.00 686 THR A C 1
ATOM 5400 O O . THR A 1 686 ? -5.081 2.782 3.044 1.00 95.00 686 THR A O 1
ATOM 5403 N N . LEU A 1 687 ? -5.677 0.868 4.014 1.00 95.69 687 LEU A N 1
ATOM 5404 C CA . LEU A 1 687 ? -4.851 0.036 3.127 1.00 95.69 687 LEU A CA 1
ATOM 5405 C C . LEU A 1 687 ? -5.461 -0.119 1.720 1.00 95.69 687 LEU A C 1
ATOM 5407 O O . LEU A 1 687 ? -6.643 -0.421 1.575 1.00 95.69 687 LEU A O 1
ATOM 5411 N N . THR A 1 688 ? -4.637 0.005 0.676 1.00 95.12 688 THR A N 1
ATOM 5412 C CA . THR A 1 688 ? -5.055 -0.191 -0.730 1.00 95.12 688 THR A CA 1
ATOM 5413 C C . THR A 1 688 ? -5.145 -1.676 -1.089 1.00 95.12 688 THR A C 1
ATOM 5415 O O . THR A 1 688 ? -4.483 -2.505 -0.462 1.00 95.12 688 THR A O 1
ATOM 5418 N N . ILE A 1 689 ? -5.877 -2.043 -2.146 1.00 95.25 689 ILE A N 1
ATOM 5419 C CA . ILE A 1 689 ? -5.780 -3.390 -2.735 1.00 95.25 689 ILE A CA 1
ATOM 5420 C C . ILE A 1 689 ? -4.635 -3.411 -3.755 1.00 95.25 689 ILE A C 1
ATOM 5422 O O . ILE A 1 689 ? -4.668 -2.697 -4.758 1.00 95.25 689 ILE A O 1
ATOM 5426 N N . GLY A 1 690 ? -3.611 -4.229 -3.517 1.00 95.44 690 GLY A N 1
ATOM 5427 C CA . GLY A 1 690 ? -2.408 -4.267 -4.351 1.00 95.44 690 GLY A CA 1
ATOM 5428 C C . GLY A 1 690 ? -1.191 -4.765 -3.580 1.00 95.44 690 GLY A C 1
ATOM 5429 O O . GLY A 1 690 ? -1.332 -5.562 -2.659 1.00 95.44 690 GLY A O 1
ATOM 5430 N N . PHE A 1 691 ? 0.008 -4.305 -3.941 1.00 96.25 691 PHE A N 1
ATOM 5431 C CA . PHE A 1 691 ? 1.243 -4.649 -3.222 1.00 96.25 691 PHE A CA 1
ATOM 5432 C C . PHE A 1 691 ? 1.913 -3.382 -2.679 1.00 96.25 691 PHE A C 1
ATOM 5434 O O . PHE A 1 691 ? 1.354 -2.775 -1.763 1.00 96.25 691 PHE A O 1
ATOM 5441 N N . CYS A 1 692 ? 3.036 -2.926 -3.243 1.00 95.44 692 CYS A N 1
ATOM 5442 C CA . CYS A 1 692 ? 3.638 -1.631 -2.885 1.00 95.44 692 CYS A CA 1
ATOM 5443 C C . CYS A 1 692 ? 2.814 -0.420 -3.363 1.00 95.44 692 CYS A C 1
ATOM 5445 O O . CYS A 1 692 ? 3.002 0.684 -2.862 1.00 95.44 692 CYS A O 1
ATOM 5447 N N . TYR A 1 693 ? 1.895 -0.628 -4.309 1.00 95.56 693 TYR A N 1
ATOM 5448 C CA . TYR A 1 693 ? 0.947 0.360 -4.832 1.00 95.56 693 TYR A CA 1
ATOM 5449 C C . TYR A 1 693 ? -0.392 -0.327 -5.204 1.00 95.56 693 TYR A C 1
ATOM 5451 O O . TYR A 1 693 ? -0.440 -1.568 -5.213 1.00 95.56 693 TYR A O 1
ATOM 5459 N N . PRO A 1 694 ? -1.481 0.422 -5.489 1.00 95.44 694 PRO A N 1
ATOM 5460 C CA . PRO A 1 694 ? -2.776 -0.157 -5.854 1.00 95.44 694 PRO A CA 1
ATOM 5461 C C . PRO A 1 694 ? -2.687 -0.935 -7.171 1.00 95.44 694 PRO A C 1
ATOM 5463 O O . PRO A 1 694 ? -2.307 -0.379 -8.200 1.00 95.44 694 PRO A O 1
ATOM 5466 N N . ASN A 1 695 ? -3.028 -2.225 -7.158 1.00 94.81 695 ASN A N 1
ATOM 5467 C CA . ASN A 1 695 ? -2.906 -3.081 -8.338 1.00 94.81 695 ASN A CA 1
ATOM 5468 C C . ASN A 1 695 ? -3.897 -4.255 -8.293 1.00 94.81 695 ASN A C 1
ATOM 5470 O O . ASN A 1 695 ? -3.680 -5.255 -7.609 1.00 94.81 695 ASN A O 1
ATOM 5474 N N . HIS A 1 696 ? -4.971 -4.165 -9.081 1.00 92.94 696 HIS A N 1
ATOM 5475 C CA . HIS A 1 696 ? -6.001 -5.206 -9.170 1.00 92.94 696 HIS A CA 1
ATOM 5476 C C . HIS A 1 696 ? -5.636 -6.377 -10.103 1.00 92.94 696 HIS A C 1
ATOM 5478 O O . HIS A 1 696 ? -6.427 -7.309 -10.257 1.00 92.94 696 HIS A O 1
ATOM 5484 N N . ASN A 1 697 ? -4.460 -6.383 -10.737 1.00 93.31 697 ASN A N 1
ATOM 5485 C CA . ASN A 1 697 ? -4.021 -7.499 -11.584 1.00 93.31 697 ASN A CA 1
ATOM 5486 C C . ASN A 1 697 ? -3.444 -8.660 -10.768 1.00 93.31 697 ASN A C 1
ATOM 5488 O O . ASN A 1 697 ? -3.517 -9.809 -11.203 1.00 93.31 697 ASN A O 1
ATOM 5492 N N . ILE A 1 698 ? -2.973 -8.383 -9.549 1.00 92.31 698 ILE A N 1
ATOM 5493 C CA . ILE A 1 698 ? -2.400 -9.388 -8.643 1.00 92.31 698 ILE A CA 1
ATOM 5494 C C . ILE A 1 698 ? -3.454 -10.131 -7.812 1.00 92.31 698 ILE A C 1
ATOM 5496 O O . ILE A 1 698 ? -3.119 -11.126 -7.178 1.00 92.31 698 ILE A O 1
ATOM 5500 N N . THR A 1 699 ? -4.696 -9.650 -7.758 1.00 91.81 699 THR A N 1
ATOM 5501 C CA . THR A 1 699 ? -5.692 -10.083 -6.763 1.00 91.81 699 THR A CA 1
ATOM 5502 C C . THR A 1 699 ? -6.278 -11.468 -7.035 1.00 91.81 699 THR A C 1
ATOM 5504 O O . THR A 1 699 ? -6.108 -12.050 -8.108 1.00 91.81 699 THR A O 1
ATOM 5507 N N . GLU A 1 700 ? -6.985 -12.009 -6.047 1.00 93.44 700 GLU A N 1
ATOM 5508 C CA . GLU A 1 700 ? -7.950 -13.098 -6.204 1.00 93.44 700 GLU A CA 1
ATOM 5509 C C . GLU A 1 700 ? -9.399 -12.584 -6.126 1.00 93.44 700 GLU A C 1
ATOM 5511 O O . GLU A 1 700 ? -9.662 -11.491 -5.628 1.00 93.44 700 GLU A O 1
ATOM 5516 N N . ASN A 1 701 ? -10.367 -13.407 -6.544 1.00 92.12 701 ASN A N 1
ATOM 5517 C CA . ASN A 1 701 ? -11.815 -13.138 -6.465 1.00 92.12 701 ASN A CA 1
ATOM 5518 C C . ASN A 1 701 ? -12.389 -13.129 -5.025 1.00 92.12 701 ASN A C 1
ATOM 5520 O O . ASN A 1 701 ? -13.605 -13.143 -4.837 1.00 92.12 701 ASN A O 1
ATOM 5524 N N . TYR A 1 702 ? -11.523 -13.144 -4.013 1.00 93.00 702 TYR A N 1
ATOM 5525 C CA . TYR A 1 702 ? -11.834 -13.055 -2.584 1.00 93.00 702 TYR A CA 1
ATOM 5526 C C . TYR A 1 702 ? -11.043 -11.929 -1.892 1.00 93.00 702 TYR A C 1
ATOM 5528 O O . TYR A 1 702 ? -10.867 -11.935 -0.680 1.00 93.00 702 TYR A O 1
ATOM 5536 N N . ASN A 1 703 ? -10.479 -10.981 -2.649 1.00 95.00 703 ASN A N 1
ATOM 5537 C CA . ASN A 1 703 ? -9.813 -9.813 -2.074 1.00 95.00 703 ASN A CA 1
ATOM 5538 C C . ASN A 1 703 ? -10.794 -8.629 -2.042 1.00 95.00 703 ASN A C 1
ATOM 5540 O O . ASN A 1 703 ? -10.933 -7.918 -3.035 1.00 95.00 703 ASN A O 1
ATOM 5544 N N . SER A 1 704 ? -11.464 -8.421 -0.908 1.00 95.62 704 SER A N 1
ATOM 5545 C CA . SER A 1 704 ? -12.269 -7.216 -0.657 1.00 95.62 704 SER A CA 1
ATOM 5546 C C . SER A 1 704 ? -11.392 -6.013 -0.242 1.00 95.62 704 SER A C 1
ATOM 5548 O O . SER A 1 704 ? -10.214 -6.193 0.079 1.00 95.62 704 SER A O 1
ATOM 5550 N N . PRO A 1 705 ? -11.949 -4.793 -0.131 1.00 95.75 705 PRO A N 1
ATOM 5551 C CA . PRO A 1 705 ? -11.282 -3.656 0.515 1.00 95.75 705 PRO A CA 1
ATOM 5552 C C . PRO A 1 705 ? -10.857 -3.900 1.976 1.00 95.75 705 PRO A C 1
ATOM 5554 O O . PRO A 1 705 ? -9.883 -3.310 2.434 1.00 95.75 705 PRO A O 1
ATOM 5557 N N . GLY A 1 706 ? -11.534 -4.794 2.707 1.00 96.44 706 GLY A N 1
ATOM 5558 C CA . GLY A 1 706 ? -11.123 -5.238 4.047 1.00 96.44 706 GLY A CA 1
ATOM 5559 C C . GLY A 1 706 ? -9.995 -6.275 4.037 1.00 96.44 706 GLY A C 1
ATOM 5560 O O . GLY A 1 706 ? -9.326 -6.485 5.049 1.00 96.44 706 GLY A O 1
ATOM 5561 N N . SER A 1 707 ? -9.723 -6.915 2.897 1.00 97.00 707 SER A N 1
ATOM 5562 C CA . SER A 1 707 ? -8.769 -8.024 2.826 1.00 97.00 707 SER A CA 1
ATOM 5563 C C . SER A 1 707 ? -7.307 -7.707 3.172 1.00 97.00 707 SER A C 1
ATOM 5565 O O . SER A 1 707 ? -6.678 -8.584 3.771 1.00 97.00 707 SER A O 1
ATOM 5567 N N . PRO A 1 708 ? -6.738 -6.516 2.891 1.00 97.56 708 PRO A N 1
ATOM 5568 C CA . PRO A 1 708 ? -5.385 -6.177 3.333 1.00 97.56 708 PRO A CA 1
ATOM 5569 C C . PRO A 1 708 ? -5.168 -6.281 4.851 1.00 97.56 708 PRO A C 1
ATOM 5571 O O . PRO A 1 708 ? -4.061 -6.607 5.279 1.00 97.56 708 PRO A O 1
ATOM 5574 N N . TYR A 1 709 ? -6.215 -6.082 5.663 1.00 98.12 709 TYR A N 1
ATOM 5575 C CA . TYR A 1 709 ? -6.129 -6.048 7.129 1.00 98.12 709 TYR A CA 1
ATOM 5576 C C . TYR A 1 709 ? -5.819 -7.402 7.794 1.00 98.12 709 TYR A C 1
ATOM 5578 O O . TYR A 1 709 ? -5.607 -7.450 9.004 1.00 98.12 709 TYR A O 1
ATOM 5586 N N . TRP A 1 710 ? -5.650 -8.497 7.038 1.00 97.88 710 TRP A N 1
ATOM 5587 C CA . TRP A 1 710 ? -4.934 -9.683 7.544 1.00 97.88 710 TRP A CA 1
ATOM 5588 C C . TRP A 1 710 ? -3.512 -9.363 8.032 1.00 97.88 710 TRP A C 1
ATOM 5590 O O . TRP A 1 710 ? -2.984 -10.081 8.883 1.00 97.88 710 TRP A O 1
ATOM 5600 N N . CYS A 1 711 ? -2.914 -8.264 7.558 1.00 98.00 711 CYS A N 1
ATOM 5601 C CA . CYS A 1 711 ? -1.667 -7.707 8.080 1.00 98.00 711 CYS A CA 1
ATOM 5602 C C . CYS A 1 711 ? -1.682 -7.485 9.604 1.00 98.00 711 CYS A C 1
ATOM 5604 O O . CYS A 1 711 ? -0.627 -7.517 10.238 1.00 98.00 711 CYS A O 1
ATOM 5606 N N . CYS A 1 712 ? -2.865 -7.324 10.213 1.00 98.56 712 CYS A N 1
ATOM 5607 C CA . CYS A 1 712 ? -3.018 -7.130 11.649 1.00 98.56 712 CYS A CA 1
ATOM 5608 C C . CYS A 1 712 ? -2.591 -8.347 12.497 1.00 98.56 712 CYS A C 1
ATOM 5610 O O . CYS A 1 712 ? -2.321 -8.186 13.686 1.00 98.56 712 CYS A O 1
ATOM 5612 N N . LYS A 1 713 ? -2.406 -9.537 11.902 1.00 98.44 713 LYS A N 1
ATOM 5613 C CA . LYS A 1 713 ? -1.756 -10.680 12.575 1.00 98.44 713 LYS A CA 1
ATOM 5614 C C . LYS A 1 713 ? -0.299 -10.412 12.969 1.00 98.44 713 LYS A C 1
ATOM 5616 O O . LYS A 1 713 ? 0.164 -10.929 13.983 1.00 98.44 713 LYS A O 1
ATOM 5621 N N . SER A 1 714 ? 0.419 -9.549 12.246 1.00 98.06 714 SER A N 1
ATOM 5622 C CA . SER A 1 714 ? 1.825 -9.228 12.550 1.00 98.06 714 SER A CA 1
ATOM 5623 C C . SER A 1 714 ? 2.017 -8.321 13.770 1.00 98.06 714 SER A C 1
ATOM 5625 O O . SER A 1 714 ? 3.152 -7.990 14.104 1.00 98.06 714 SER A O 1
ATOM 5627 N N . PHE A 1 715 ? 0.940 -7.972 14.481 1.00 98.62 715 PHE A N 1
ATOM 5628 C CA . PHE A 1 715 ? 0.988 -7.287 15.775 1.00 98.62 715 PHE A CA 1
ATOM 5629 C C . PHE A 1 715 ? 0.787 -8.233 16.969 1.00 98.62 715 PHE A C 1
ATOM 5631 O O . PHE A 1 715 ? 0.743 -7.758 18.100 1.00 98.62 715 PHE A O 1
ATOM 5638 N N . VAL A 1 716 ? 0.710 -9.559 16.768 1.00 98.69 716 VAL A N 1
ATOM 5639 C CA . VAL A 1 716 ? 0.452 -10.521 17.862 1.00 98.69 716 VAL A CA 1
ATOM 5640 C C . VAL A 1 716 ? 1.457 -10.422 19.024 1.00 98.69 716 VAL A C 1
ATOM 5642 O O . VAL A 1 716 ? 1.091 -10.611 20.182 1.00 98.69 716 VAL A O 1
ATOM 5645 N N . ALA A 1 717 ? 2.697 -10.006 18.741 1.00 98.19 717 ALA A N 1
ATOM 5646 C CA . ALA A 1 717 ? 3.723 -9.736 19.749 1.00 98.19 717 ALA A CA 1
ATOM 5647 C C . ALA A 1 717 ? 3.345 -8.617 20.747 1.00 98.19 717 ALA A C 1
ATOM 5649 O O . ALA A 1 717 ? 3.897 -8.577 21.845 1.00 98.19 717 ALA A O 1
ATOM 5650 N N . LEU A 1 718 ? 2.392 -7.730 20.426 1.00 98.75 718 LEU A N 1
ATOM 5651 C CA . LEU A 1 718 ? 1.889 -6.724 21.371 1.00 98.75 718 LEU A CA 1
ATOM 5652 C C . LEU A 1 718 ? 1.231 -7.352 22.605 1.00 98.75 718 LEU A C 1
ATOM 5654 O O . LEU A 1 718 ? 1.288 -6.733 23.665 1.00 98.75 718 LEU A O 1
ATOM 5658 N N . ALA A 1 719 ? 0.702 -8.579 22.497 1.00 98.44 719 ALA A N 1
ATOM 5659 C CA . ALA A 1 719 ? 0.090 -9.316 23.607 1.00 98.44 719 ALA A CA 1
ATOM 5660 C C . ALA A 1 719 ? 1.086 -9.717 24.710 1.00 98.44 719 ALA A C 1
ATOM 5662 O O . ALA A 1 719 ? 0.685 -10.144 25.788 1.00 98.44 719 ALA A O 1
ATOM 5663 N N . LEU A 1 720 ? 2.388 -9.583 24.450 1.00 98.19 720 LEU A N 1
ATOM 5664 C CA . LEU A 1 720 ? 3.454 -9.915 25.388 1.00 98.19 720 LEU A CA 1
ATOM 5665 C C . LEU A 1 720 ? 3.774 -8.714 26.299 1.00 98.19 720 LEU A C 1
ATOM 5667 O O . LEU A 1 720 ? 3.766 -7.569 25.830 1.00 98.19 720 LEU A O 1
ATOM 5671 N N . PRO A 1 721 ? 4.099 -8.926 27.587 1.00 96.38 721 PRO A N 1
ATOM 5672 C CA . PRO A 1 721 ? 4.595 -7.858 28.455 1.00 96.38 721 PRO A CA 1
ATOM 5673 C C . PRO A 1 721 ? 5.968 -7.358 27.977 1.00 96.38 721 PRO A C 1
ATOM 5675 O O . PRO A 1 721 ? 6.710 -8.094 27.329 1.00 96.38 721 PRO A O 1
ATOM 5678 N N . GLU A 1 722 ? 6.348 -6.125 28.329 1.00 95.38 722 GLU A N 1
ATOM 5679 C CA . GLU A 1 722 ? 7.670 -5.565 27.968 1.00 95.38 722 GLU A CA 1
ATOM 5680 C C . GLU A 1 722 ? 8.844 -6.381 28.546 1.00 95.38 722 GLU A C 1
ATOM 5682 O O . GLU A 1 722 ? 9.938 -6.380 27.987 1.00 95.38 722 GLU A O 1
ATOM 5687 N N . THR A 1 723 ? 8.603 -7.129 29.626 1.00 96.38 723 THR A N 1
ATOM 5688 C CA . THR A 1 723 ? 9.560 -8.049 30.259 1.00 96.38 723 THR A CA 1
ATOM 5689 C C . THR A 1 723 ? 9.765 -9.366 29.505 1.00 96.38 723 THR A C 1
ATOM 5691 O O . THR A 1 723 ? 10.676 -10.117 29.852 1.00 96.38 723 THR A O 1
ATOM 5694 N N . HIS A 1 724 ? 8.952 -9.678 28.489 1.00 98.06 724 HIS A N 1
ATOM 5695 C CA . HIS A 1 724 ? 9.137 -10.880 27.677 1.00 98.06 724 HIS A CA 1
ATOM 5696 C C . HIS A 1 724 ? 10.432 -10.792 26.856 1.00 98.06 724 HIS A C 1
ATOM 5698 O O . HIS A 1 724 ? 10.770 -9.727 26.337 1.00 98.06 724 HIS A O 1
ATOM 5704 N N . SER A 1 725 ? 11.135 -11.914 26.671 1.00 97.88 725 SER A N 1
ATOM 5705 C CA . SER A 1 725 ? 12.463 -11.949 26.040 1.00 97.88 725 SER A CA 1
ATOM 5706 C C . SER A 1 725 ? 12.504 -11.344 24.631 1.00 97.88 725 SER A C 1
ATOM 5708 O O . SER A 1 725 ? 13.487 -10.697 24.288 1.00 97.88 725 SER A O 1
ATOM 5710 N N . PHE A 1 726 ? 11.426 -11.462 23.847 1.00 98.38 726 PHE A N 1
ATOM 5711 C CA . PHE A 1 726 ? 11.278 -10.760 22.561 1.00 98.38 726 PHE A CA 1
ATOM 5712 C C . PHE A 1 726 ? 11.344 -9.228 22.701 1.00 98.38 726 PHE A C 1
ATOM 5714 O O . PHE A 1 726 ? 12.007 -8.564 21.910 1.00 98.38 726 PHE A O 1
ATOM 5721 N N . TRP A 1 727 ? 10.670 -8.645 23.697 1.00 98.06 727 TRP A N 1
ATOM 5722 C CA . TRP A 1 727 ? 10.650 -7.191 23.879 1.00 98.06 727 TRP A CA 1
ATOM 5723 C C . TRP A 1 727 ? 11.914 -6.682 24.564 1.00 98.06 727 TRP A C 1
ATOM 5725 O O . TRP A 1 727 ? 12.489 -5.700 24.087 1.00 98.06 727 TRP A O 1
ATOM 5735 N N . ALA A 1 728 ? 12.376 -7.391 25.596 1.00 97.44 728 ALA A N 1
ATOM 5736 C CA . ALA A 1 728 ? 13.590 -7.087 26.347 1.00 97.44 728 ALA A CA 1
ATOM 5737 C C . ALA A 1 728 ? 14.886 -7.255 25.527 1.00 97.44 728 ALA A C 1
ATOM 5739 O O . ALA A 1 728 ? 15.888 -6.607 25.830 1.00 97.44 728 ALA A O 1
ATOM 5740 N N . ALA A 1 729 ? 14.888 -8.086 24.478 1.00 97.88 729 ALA A N 1
ATOM 5741 C CA . ALA A 1 729 ? 16.018 -8.187 23.560 1.00 97.88 729 ALA A CA 1
ATOM 5742 C C . ALA A 1 729 ? 16.244 -6.878 22.785 1.00 97.88 729 ALA A C 1
ATOM 5744 O O . ALA A 1 729 ? 15.311 -6.248 22.271 1.00 97.88 729 ALA A O 1
ATOM 5745 N N . LYS A 1 730 ? 17.513 -6.492 22.630 1.00 97.75 730 LYS A N 1
ATOM 5746 C CA . LYS A 1 730 ? 17.912 -5.499 21.626 1.00 97.75 730 LYS A CA 1
ATOM 5747 C C . LYS A 1 730 ? 17.660 -6.083 20.231 1.00 97.75 730 LYS A C 1
ATOM 5749 O O . LYS A 1 730 ? 17.818 -7.281 20.040 1.00 97.75 730 LYS A O 1
ATOM 5754 N N . GLU A 1 731 ? 17.279 -5.259 19.257 1.00 97.94 731 GLU A N 1
ATOM 5755 C CA . GLU A 1 731 ? 17.212 -5.725 17.868 1.00 97.94 731 GLU A CA 1
ATOM 5756 C C . GLU A 1 731 ? 18.614 -6.106 17.355 1.00 97.94 731 GLU A C 1
ATOM 5758 O O . GLU A 1 731 ? 19.579 -5.357 17.537 1.00 97.94 731 GLU A O 1
ATOM 5763 N N . GLU A 1 732 ? 18.714 -7.261 16.700 1.00 97.94 732 GLU A N 1
ATOM 5764 C CA . GLU A 1 732 ? 19.939 -7.770 16.077 1.00 97.94 732 GLU A CA 1
ATOM 5765 C C . GLU A 1 732 ? 19.796 -7.767 14.540 1.00 97.94 732 GLU A C 1
ATOM 5767 O O . GLU A 1 732 ? 18.673 -7.822 14.017 1.00 97.94 732 GLU A O 1
ATOM 5772 N N . PRO A 1 733 ? 20.907 -7.677 13.780 1.00 97.00 733 PRO A N 1
ATOM 5773 C CA . PRO A 1 733 ? 20.885 -7.759 12.318 1.00 97.00 733 PRO A CA 1
ATOM 5774 C C . PRO A 1 733 ? 20.390 -9.130 11.818 1.00 97.00 733 PRO A C 1
ATOM 5776 O O . PRO A 1 733 ? 20.023 -10.013 12.589 1.00 97.00 733 PRO A O 1
ATOM 5779 N N . TYR A 1 734 ? 20.338 -9.319 10.499 1.00 96.69 734 TYR A N 1
ATOM 5780 C CA . TYR A 1 734 ? 20.139 -10.654 9.926 1.00 96.69 734 TYR A CA 1
ATOM 5781 C C . TYR A 1 734 ? 21.346 -11.559 10.288 1.00 96.69 734 TYR A C 1
ATOM 5783 O O . TYR A 1 734 ? 22.471 -11.050 10.241 1.00 96.69 734 TYR A O 1
ATOM 5791 N N . PRO A 1 735 ? 21.161 -12.851 10.642 1.00 96.50 735 PRO A N 1
ATOM 5792 C CA . PRO A 1 735 ? 22.249 -13.723 11.105 1.00 96.50 735 PRO A CA 1
ATOM 5793 C C . PRO A 1 735 ? 23.416 -13.802 10.120 1.00 96.50 735 PRO A C 1
ATOM 5795 O O . PRO A 1 735 ? 23.218 -14.068 8.932 1.00 96.50 735 PRO A O 1
ATOM 5798 N N . HIS A 1 736 ? 24.638 -13.584 10.608 1.00 95.19 736 HIS A N 1
ATOM 5799 C CA . HIS A 1 736 ? 25.827 -13.492 9.758 1.00 95.19 736 HIS A CA 1
ATOM 5800 C C . HIS A 1 736 ? 26.172 -14.835 9.100 1.00 95.19 736 HIS A C 1
ATOM 5802 O O . HIS A 1 736 ? 26.573 -14.874 7.941 1.00 95.19 736 HIS A O 1
ATOM 5808 N N . GLU A 1 737 ? 25.922 -15.932 9.813 1.00 95.56 737 GLU A N 1
ATOM 5809 C CA . GLU A 1 737 ? 26.107 -17.323 9.390 1.00 95.56 737 GLU A CA 1
ATOM 5810 C C . GLU A 1 737 ? 25.205 -17.715 8.209 1.00 95.56 737 GLU A C 1
ATOM 5812 O O . GLU A 1 737 ? 25.451 -18.722 7.547 1.00 95.56 737 GLU A O 1
ATOM 5817 N N . LEU A 1 738 ? 24.151 -16.931 7.956 1.00 96.44 738 LEU A N 1
ATOM 5818 C CA . LEU A 1 738 ? 23.177 -17.148 6.890 1.00 96.44 738 LEU A CA 1
ATOM 5819 C C . LEU A 1 738 ? 23.357 -16.175 5.709 1.00 96.44 738 LEU A C 1
ATOM 5821 O O . LEU A 1 738 ? 22.576 -16.245 4.760 1.00 96.44 738 LEU A O 1
ATOM 5825 N N . LEU A 1 739 ? 24.352 -15.279 5.739 1.00 96.12 739 LEU A N 1
ATOM 5826 C CA . LEU A 1 739 ? 24.702 -14.379 4.629 1.00 96.12 739 LEU A CA 1
ATOM 5827 C C . LEU A 1 739 ? 25.689 -15.037 3.656 1.00 96.12 739 LEU A C 1
ATOM 5829 O O . LEU A 1 739 ? 26.504 -15.865 4.054 1.00 96.12 739 LEU A O 1
ATOM 5833 N N . GLU A 1 740 ? 25.638 -14.639 2.381 1.00 95.69 740 GLU A N 1
ATOM 5834 C CA . GLU A 1 740 ? 26.430 -15.243 1.296 1.00 95.69 740 GLU A CA 1
ATOM 5835 C C . GLU A 1 740 ? 26.222 -16.772 1.195 1.00 95.69 740 GLU A C 1
ATOM 5837 O O . GLU A 1 740 ? 27.151 -17.552 0.958 1.00 95.69 740 GLU A O 1
ATOM 5842 N N . THR A 1 741 ? 24.969 -17.206 1.384 1.00 96.12 741 THR A N 1
ATOM 5843 C CA . THR A 1 741 ? 24.555 -18.613 1.344 1.00 96.12 741 THR A CA 1
ATOM 5844 C C . THR A 1 741 ? 23.619 -18.924 0.177 1.00 96.12 741 THR A C 1
ATOM 5846 O O . THR A 1 741 ? 22.977 -18.061 -0.426 1.00 96.12 741 THR A O 1
ATOM 5849 N N . THR A 1 742 ? 23.527 -20.214 -0.135 1.00 96.75 742 THR A N 1
ATOM 5850 C CA . THR A 1 742 ? 22.454 -20.802 -0.937 1.00 96.75 742 THR A CA 1
ATOM 5851 C C . THR A 1 742 ? 21.925 -22.013 -0.178 1.00 96.75 742 THR A C 1
ATOM 5853 O O . THR A 1 742 ? 22.703 -22.851 0.276 1.00 96.75 742 THR A O 1
ATOM 5856 N N . LYS A 1 743 ? 20.605 -22.083 -0.016 1.00 96.50 743 LYS A N 1
ATOM 5857 C CA . LYS A 1 743 ? 19.880 -23.077 0.777 1.00 96.50 743 LYS A CA 1
ATOM 5858 C C . LYS A 1 743 ? 18.824 -23.729 -0.112 1.00 96.50 743 LYS A C 1
ATOM 5860 O O . LYS A 1 743 ? 17.898 -23.065 -0.578 1.00 96.50 743 LYS A O 1
ATOM 5865 N N . ALA A 1 744 ? 18.946 -25.034 -0.328 1.00 97.62 744 ALA A N 1
ATOM 5866 C CA . ALA A 1 744 ? 17.894 -25.819 -0.958 1.00 97.62 744 ALA A CA 1
ATOM 5867 C C . ALA A 1 744 ? 16.826 -26.217 0.077 1.00 97.62 744 ALA A C 1
ATOM 5869 O O . ALA A 1 744 ? 17.149 -26.550 1.219 1.00 97.62 744 ALA A O 1
ATOM 5870 N N . LEU A 1 745 ? 15.556 -26.156 -0.326 1.00 96.31 745 LEU A N 1
ATOM 5871 C CA . LEU A 1 745 ? 14.373 -26.441 0.482 1.00 96.31 745 LEU A CA 1
ATOM 5872 C C . LEU A 1 745 ? 13.542 -27.520 -0.222 1.00 96.31 745 LEU A C 1
ATOM 5874 O O . LEU A 1 745 ? 12.804 -27.236 -1.170 1.00 96.31 745 LEU A O 1
ATOM 5878 N N . SER A 1 746 ? 13.669 -28.766 0.234 1.00 93.19 746 SER A N 1
ATOM 5879 C CA . SER A 1 746 ? 13.100 -29.939 -0.441 1.00 93.19 746 SER A CA 1
ATOM 5880 C C . SER A 1 746 ? 11.567 -29.960 -0.457 1.00 93.19 746 SER A C 1
ATOM 5882 O O . SER A 1 746 ? 10.989 -30.260 -1.497 1.00 93.19 746 SER A O 1
ATOM 5884 N N . TYR A 1 747 ? 10.901 -29.589 0.642 1.00 94.19 747 TYR A N 1
ATOM 5885 C CA . TYR A 1 747 ? 9.432 -29.594 0.739 1.00 94.19 747 TYR A CA 1
ATOM 5886 C C . TYR A 1 747 ? 8.734 -28.611 -0.224 1.00 94.19 747 TYR A C 1
ATOM 5888 O O . TYR A 1 747 ? 7.858 -29.055 -0.967 1.00 94.19 747 TYR A O 1
ATOM 5896 N N . PRO A 1 748 ? 9.100 -27.311 -0.290 1.00 94.94 748 PRO A N 1
ATOM 5897 C CA . PRO A 1 748 ? 8.554 -26.396 -1.296 1.00 94.94 748 PRO A CA 1
ATOM 5898 C C . PRO A 1 748 ? 9.168 -26.562 -2.696 1.00 94.94 748 PRO A C 1
ATOM 5900 O O . PRO A 1 748 ? 8.670 -25.930 -3.625 1.00 94.94 748 PRO A O 1
ATOM 5903 N N . LEU A 1 749 ? 10.211 -27.390 -2.865 1.00 96.00 749 LEU A N 1
ATOM 5904 C CA . LEU A 1 749 ? 11.027 -27.485 -4.085 1.00 96.00 749 LEU A CA 1
ATOM 5905 C C . LEU A 1 749 ? 11.579 -26.114 -4.521 1.00 96.00 749 LEU A C 1
ATOM 5907 O O . LEU A 1 749 ? 11.509 -25.710 -5.685 1.00 96.00 749 LEU A O 1
ATOM 5911 N N . HIS A 1 750 ? 12.138 -25.391 -3.548 1.00 97.75 750 HIS A N 1
ATOM 5912 C CA . HIS A 1 750 ? 12.775 -24.089 -3.740 1.00 97.75 750 HIS A CA 1
ATOM 5913 C C . HIS A 1 750 ? 14.291 -24.180 -3.535 1.00 97.75 750 HIS A C 1
ATOM 5915 O O . HIS A 1 750 ? 14.775 -24.988 -2.746 1.00 97.75 750 HIS A O 1
ATOM 5921 N N . ILE A 1 751 ? 15.046 -23.303 -4.195 1.00 98.56 751 ILE A N 1
ATOM 5922 C CA . ILE A 1 751 ? 16.428 -22.990 -3.805 1.00 98.56 751 ILE A CA 1
ATOM 5923 C C . ILE A 1 751 ? 16.497 -21.490 -3.566 1.00 98.56 751 ILE A C 1
ATOM 5925 O O . ILE A 1 751 ? 16.250 -20.715 -4.486 1.00 98.56 751 ILE A O 1
ATOM 5929 N N . ILE A 1 752 ? 16.816 -21.083 -2.342 1.00 98.12 752 ILE A N 1
ATOM 5930 C CA . ILE A 1 752 ? 16.936 -19.676 -1.958 1.00 98.12 752 ILE A CA 1
ATOM 5931 C C . ILE A 1 752 ? 18.415 -19.300 -1.918 1.00 98.12 752 ILE A C 1
ATOM 5933 O O . ILE A 1 752 ? 19.231 -20.060 -1.398 1.00 98.12 752 ILE A O 1
ATOM 5937 N N . SER A 1 753 ? 18.768 -18.139 -2.459 1.00 97.81 753 SER A N 1
ATOM 5938 C CA . SER A 1 753 ? 20.118 -17.580 -2.384 1.00 97.81 753 SER A CA 1
ATOM 5939 C C . SER A 1 753 ? 20.079 -16.159 -1.839 1.00 97.81 753 SER A C 1
ATOM 5941 O O . SER A 1 753 ? 19.114 -15.432 -2.077 1.00 97.81 753 SER A O 1
ATOM 5943 N N . ASN A 1 754 ? 21.134 -15.775 -1.121 1.00 96.81 754 ASN A N 1
ATOM 5944 C CA . ASN A 1 754 ? 21.462 -14.382 -0.818 1.00 96.81 754 ASN A CA 1
ATOM 5945 C C . ASN A 1 754 ? 22.925 -14.024 -1.156 1.00 96.81 754 ASN A C 1
ATOM 5947 O O . ASN A 1 754 ? 23.442 -13.015 -0.673 1.00 96.81 754 ASN A O 1
ATOM 5951 N N . LEU A 1 755 ? 23.574 -14.835 -2.005 1.00 95.56 755 LEU A N 1
ATOM 5952 C CA . LEU A 1 755 ? 24.900 -14.558 -2.567 1.00 95.56 755 LEU A CA 1
ATOM 5953 C C . LEU A 1 755 ? 24.940 -13.195 -3.280 1.00 95.56 755 LEU A C 1
ATOM 5955 O O . LEU A 1 755 ? 23.985 -12.780 -3.940 1.00 95.56 755 LEU A O 1
ATOM 5959 N N . GLY A 1 756 ? 26.056 -12.483 -3.122 1.00 91.56 756 GLY A N 1
ATOM 5960 C CA . GLY A 1 756 ? 26.279 -11.154 -3.689 1.00 91.56 756 GLY A CA 1
ATOM 5961 C C . GLY A 1 756 ? 25.326 -10.071 -3.165 1.00 91.56 756 GLY A C 1
ATOM 5962 O O . GLY A 1 756 ? 25.246 -8.992 -3.754 1.00 91.56 756 GLY A O 1
ATOM 5963 N N . GLY A 1 757 ? 24.592 -10.342 -2.082 1.00 92.38 757 GLY A N 1
ATOM 5964 C CA . GLY A 1 757 ? 23.594 -9.441 -1.509 1.00 92.38 757 GLY A CA 1
ATOM 5965 C C . GLY A 1 757 ? 22.233 -9.418 -2.219 1.00 92.38 757 GLY A C 1
ATOM 5966 O O . GLY A 1 757 ? 21.405 -8.572 -1.879 1.00 92.38 757 GLY A O 1
ATOM 5967 N N . HIS A 1 758 ? 21.952 -10.319 -3.172 1.00 96.12 758 HIS A N 1
ATOM 5968 C CA . HIS A 1 758 ? 20.618 -10.427 -3.780 1.00 96.12 758 HIS A CA 1
ATOM 5969 C C . HIS A 1 758 ? 19.826 -11.595 -3.192 1.00 96.12 758 HIS A C 1
ATOM 5971 O O . HIS A 1 758 ? 20.132 -12.749 -3.461 1.00 96.12 758 HIS A O 1
ATOM 5977 N N . THR A 1 759 ? 18.778 -11.302 -2.415 1.00 98.12 759 THR A N 1
ATOM 5978 C CA . THR A 1 759 ? 17.890 -12.337 -1.862 1.00 98.12 759 THR A CA 1
ATOM 5979 C C . THR A 1 759 ? 16.760 -12.684 -2.834 1.00 98.12 759 THR A C 1
ATOM 5981 O O . THR A 1 759 ? 15.915 -11.848 -3.173 1.00 98.12 759 THR A O 1
ATOM 5984 N N . PHE A 1 760 ? 16.738 -13.935 -3.289 1.00 98.56 760 PHE A N 1
ATOM 5985 C CA . PHE A 1 760 ? 15.711 -14.464 -4.186 1.00 98.56 760 PHE A CA 1
ATOM 5986 C C . PHE A 1 760 ? 15.584 -15.984 -4.054 1.00 98.56 760 PHE A C 1
ATOM 5988 O O . PHE A 1 760 ? 16.498 -16.658 -3.575 1.00 98.56 760 PHE A O 1
ATOM 5995 N N . LEU A 1 761 ? 14.459 -16.533 -4.516 1.00 97.81 761 LEU A N 1
ATOM 5996 C CA . LEU A 1 761 ? 14.258 -17.977 -4.638 1.00 97.81 761 LEU A CA 1
ATOM 5997 C C . LEU A 1 761 ? 14.078 -18.392 -6.097 1.00 97.81 761 LEU A C 1
ATOM 5999 O O . LEU A 1 761 ? 13.432 -17.692 -6.876 1.00 97.81 761 LEU A O 1
ATOM 6003 N N . LEU A 1 762 ? 14.629 -19.552 -6.443 1.00 98.62 762 LEU A N 1
ATOM 6004 C CA . LEU A 1 762 ? 14.279 -20.355 -7.610 1.00 98.62 762 LEU A CA 1
ATOM 6005 C C . LEU A 1 762 ? 13.141 -21.307 -7.222 1.00 98.62 762 LEU A C 1
ATOM 6007 O O . LEU A 1 762 ? 13.156 -21.849 -6.116 1.00 98.62 762 LEU A O 1
ATOM 6011 N N . SER A 1 763 ? 12.177 -21.535 -8.120 1.00 96.94 763 SER A N 1
ATOM 6012 C CA . SER A 1 763 ? 11.001 -22.380 -7.844 1.00 96.94 763 SER A CA 1
ATOM 6013 C C . SER A 1 763 ? 10.696 -23.364 -8.974 1.00 96.94 763 SER A C 1
ATOM 6015 O O . SER A 1 763 ? 10.886 -23.064 -10.156 1.00 96.94 763 SER A O 1
ATOM 6017 N N . SER A 1 764 ? 10.227 -24.562 -8.624 1.00 93.56 764 SER A N 1
ATOM 6018 C CA . SER A 1 764 ? 9.675 -25.586 -9.524 1.00 93.56 764 SER A CA 1
ATOM 6019 C C . SER A 1 764 ? 8.736 -26.507 -8.735 1.00 93.56 764 SER A C 1
ATOM 6021 O O . SER A 1 764 ? 8.897 -26.646 -7.534 1.00 93.56 764 SER A O 1
ATOM 6023 N N . GLY A 1 765 ? 7.735 -27.127 -9.368 1.00 89.44 765 GLY A N 1
ATOM 6024 C CA . GLY A 1 765 ? 6.778 -28.015 -8.676 1.00 89.44 765 GLY A CA 1
ATOM 6025 C C . GLY A 1 765 ? 5.580 -27.311 -8.031 1.00 89.44 765 GLY A C 1
ATOM 6026 O O . GLY A 1 765 ? 4.515 -27.912 -7.897 1.00 89.44 765 GLY A O 1
ATOM 6027 N N . GLN A 1 766 ? 5.715 -26.031 -7.689 1.00 93.94 766 GLN A N 1
ATOM 6028 C CA . GLN A 1 766 ? 4.647 -25.246 -7.075 1.00 93.94 766 GLN A CA 1
ATOM 6029 C C . GLN A 1 766 ? 3.510 -24.913 -8.055 1.00 93.94 766 GLN A C 1
ATOM 6031 O O . GLN A 1 766 ? 3.734 -24.487 -9.188 1.00 93.94 766 GLN A O 1
ATOM 6036 N N . GLN A 1 767 ? 2.271 -25.091 -7.594 1.00 91.94 767 GLN A N 1
ATOM 6037 C CA . GLN A 1 767 ? 1.036 -24.738 -8.302 1.00 91.94 767 GLN A CA 1
ATOM 6038 C C . GLN A 1 767 ? -0.130 -24.664 -7.306 1.00 91.94 767 GLN A C 1
ATOM 6040 O O . GLN A 1 767 ? -0.164 -25.425 -6.340 1.00 91.94 767 GLN A O 1
ATOM 6045 N N . CYS A 1 768 ? -1.105 -23.785 -7.552 1.00 89.19 768 CYS A N 1
ATOM 6046 C CA . CYS A 1 768 ? -2.335 -23.751 -6.756 1.00 89.19 768 CYS A CA 1
ATOM 6047 C C . CYS A 1 768 ? -3.256 -24.924 -7.132 1.00 89.19 768 CYS A C 1
ATOM 6049 O O . CYS A 1 768 ? -3.408 -25.238 -8.314 1.00 89.19 768 CYS A O 1
ATOM 6051 N N . SER A 1 769 ? -3.892 -25.549 -6.137 1.00 85.12 769 SER A N 1
ATOM 6052 C CA . SER A 1 769 ? -4.808 -26.687 -6.317 1.00 85.12 769 SER A CA 1
ATOM 6053 C C . SER A 1 769 ? -6.125 -26.329 -7.019 1.00 85.12 769 SER A C 1
ATOM 6055 O O . SER A 1 769 ? -6.841 -27.222 -7.467 1.00 85.12 769 SER A O 1
ATOM 6057 N N . TYR A 1 770 ? -6.433 -25.037 -7.158 1.00 86.19 770 TYR A N 1
ATOM 6058 C CA . TYR A 1 770 ? -7.589 -24.518 -7.887 1.00 86.19 770 TYR A CA 1
ATOM 6059 C C . TYR A 1 770 ? -7.207 -23.293 -8.744 1.00 86.19 770 TYR A C 1
ATOM 6061 O O . TYR A 1 770 ? -6.161 -22.674 -8.523 1.00 86.19 770 TYR A O 1
ATOM 6069 N N . PRO A 1 771 ? -8.015 -22.915 -9.756 1.00 82.75 771 PRO A N 1
ATOM 6070 C CA . PRO A 1 771 ? -7.716 -21.757 -10.594 1.00 82.75 771 PRO A CA 1
ATOM 6071 C C . PRO A 1 771 ? -7.756 -20.441 -9.800 1.00 82.75 771 PRO A C 1
ATOM 6073 O O . PRO A 1 771 ? -8.804 -20.041 -9.303 1.00 82.75 771 PRO A O 1
ATOM 6076 N N . VAL A 1 772 ? -6.626 -19.730 -9.751 1.00 89.12 772 VAL A N 1
ATOM 6077 C CA . VAL A 1 772 ? -6.537 -18.345 -9.258 1.00 89.12 772 VAL A CA 1
ATOM 6078 C C . VAL A 1 772 ? -6.082 -17.398 -10.369 1.00 89.12 772 VAL A C 1
ATOM 6080 O O . VAL A 1 772 ? -5.282 -17.774 -11.234 1.00 89.12 772 VAL A O 1
ATOM 6083 N N . LYS A 1 773 ? -6.566 -16.149 -10.337 1.00 91.00 773 LYS A N 1
ATOM 6084 C CA . LYS A 1 773 ? -6.137 -15.081 -11.255 1.00 91.00 773 LYS A CA 1
ATOM 6085 C C . LYS A 1 773 ? -4.608 -14.937 -11.208 1.00 91.00 773 LYS A C 1
ATOM 6087 O O . LYS A 1 773 ? -4.016 -14.894 -10.129 1.00 91.00 773 LYS A O 1
ATOM 6092 N N . GLN A 1 774 ? -3.984 -14.928 -12.387 1.00 93.38 774 GLN A N 1
ATOM 6093 C CA . GLN A 1 774 ? -2.531 -14.917 -12.613 1.00 93.38 774 GLN A CA 1
ATOM 6094 C C . GLN A 1 774 ? -1.731 -16.037 -11.913 1.00 93.38 774 GLN A C 1
ATOM 6096 O O . GLN A 1 774 ? -0.564 -15.860 -11.574 1.00 93.38 774 GLN A O 1
ATOM 6101 N N . SER A 1 775 ? -2.323 -17.231 -11.763 1.00 91.81 775 SER A N 1
ATOM 6102 C CA . SER A 1 775 ? -1.668 -18.443 -11.226 1.00 91.81 775 SER A CA 1
ATOM 6103 C C . SER A 1 775 ? -0.279 -18.737 -11.829 1.00 91.81 775 SER A C 1
ATOM 6105 O O . SER A 1 775 ? 0.651 -19.035 -11.081 1.00 91.81 775 SER A O 1
ATOM 6107 N N . ALA A 1 776 ? -0.099 -18.581 -13.148 1.00 92.75 776 ALA A N 1
ATOM 6108 C CA . ALA A 1 776 ? 1.197 -18.796 -13.805 1.00 92.75 776 ALA A CA 1
ATOM 6109 C C . ALA A 1 776 ? 2.276 -17.792 -13.347 1.00 92.75 776 ALA A C 1
ATOM 6111 O O . ALA A 1 776 ? 3.431 -18.169 -13.185 1.00 92.75 776 ALA A O 1
ATOM 6112 N N . ALA A 1 777 ? 1.909 -16.541 -13.052 1.00 95.75 777 ALA A N 1
ATOM 6113 C CA . ALA A 1 777 ? 2.836 -15.576 -12.463 1.00 95.75 777 ALA A CA 1
ATOM 6114 C C . ALA A 1 777 ? 3.098 -15.860 -10.972 1.00 95.75 777 ALA A C 1
ATOM 6116 O O . ALA A 1 777 ? 4.224 -15.713 -10.508 1.00 95.75 777 ALA A O 1
ATOM 6117 N N . LYS A 1 778 ? 2.077 -16.307 -10.230 1.00 95.75 778 LYS A N 1
ATOM 6118 C CA . LYS A 1 778 ? 2.132 -16.539 -8.774 1.00 95.75 778 LYS A CA 1
ATOM 6119 C C . LYS A 1 778 ? 2.961 -17.755 -8.350 1.00 95.75 778 LYS A C 1
ATOM 6121 O O . LYS A 1 778 ? 3.574 -17.696 -7.290 1.00 95.75 778 LYS A O 1
ATOM 6126 N N . TYR A 1 779 ? 2.987 -18.816 -9.163 1.00 95.81 779 TYR A N 1
ATOM 6127 C CA . TYR A 1 779 ? 3.699 -20.072 -8.850 1.00 95.81 779 TYR A CA 1
ATOM 6128 C C . TYR A 1 779 ? 4.589 -20.600 -9.991 1.00 95.81 779 TYR A C 1
ATOM 6130 O O . TYR A 1 779 ? 5.461 -21.432 -9.762 1.00 95.81 779 TYR A O 1
ATOM 6138 N N . GLY A 1 780 ? 4.359 -20.161 -11.232 1.00 95.06 780 GLY A N 1
ATOM 6139 C CA . GLY A 1 780 ? 4.979 -20.744 -12.423 1.00 95.06 780 GLY A CA 1
ATOM 6140 C C . GLY A 1 780 ? 6.319 -20.136 -12.842 1.00 95.06 780 GLY A C 1
ATOM 6141 O O . GLY A 1 780 ? 7.041 -20.769 -13.621 1.00 95.06 780 GLY A O 1
ATOM 6142 N N . LYS A 1 781 ? 6.695 -18.955 -12.330 1.00 97.38 781 LYS A N 1
ATOM 6143 C CA . LYS A 1 781 ? 7.973 -18.307 -12.674 1.00 97.38 781 LYS A CA 1
ATOM 6144 C C . LYS A 1 781 ? 9.155 -19.142 -12.186 1.00 97.38 781 LYS A C 1
ATOM 6146 O O . LYS A 1 781 ? 9.047 -19.975 -11.291 1.00 97.38 781 LYS A O 1
ATOM 6151 N N . LEU A 1 782 ? 10.295 -18.931 -12.824 1.00 98.25 782 LEU A N 1
ATOM 6152 C CA . LEU A 1 782 ? 11.554 -19.616 -12.558 1.00 98.25 782 LEU A CA 1
ATOM 6153 C C . LEU A 1 782 ? 12.272 -19.024 -11.334 1.00 98.25 782 LEU A C 1
ATOM 6155 O O . LEU A 1 782 ? 13.026 -19.735 -10.677 1.00 98.25 782 LEU A O 1
ATOM 6159 N N . ALA A 1 783 ? 12.040 -17.742 -11.027 1.00 98.56 783 ALA A N 1
ATOM 6160 C CA . ALA A 1 783 ? 12.616 -17.040 -9.880 1.00 98.56 783 ALA A CA 1
ATOM 6161 C C . ALA A 1 783 ? 11.683 -15.939 -9.333 1.00 98.56 783 ALA A C 1
ATOM 6163 O O . ALA A 1 783 ? 10.886 -15.381 -10.087 1.00 98.56 783 ALA A O 1
ATOM 6164 N N . TYR A 1 784 ? 11.829 -15.609 -8.045 1.00 98.69 784 TYR A N 1
ATOM 6165 C CA . TYR A 1 784 ? 11.083 -14.570 -7.316 1.00 98.69 784 TYR A CA 1
ATOM 6166 C C . TYR A 1 784 ? 12.038 -13.782 -6.399 1.00 98.69 784 TYR A C 1
ATOM 6168 O O . TYR A 1 784 ? 12.794 -14.394 -5.648 1.00 98.69 784 TYR A O 1
ATOM 6176 N N . SER A 1 785 ? 12.024 -12.442 -6.444 1.00 98.50 785 SER A N 1
ATOM 6177 C CA . SER A 1 785 ? 13.013 -11.563 -5.777 1.00 98.50 785 SER A CA 1
ATOM 6178 C C . SER A 1 785 ? 12.410 -10.743 -4.631 1.00 98.50 785 SER A C 1
ATOM 6180 O O . SER A 1 785 ? 11.355 -10.141 -4.817 1.00 98.50 785 SER A O 1
ATOM 6182 N N . SER A 1 786 ? 13.099 -10.623 -3.487 1.00 97.69 786 SER A N 1
ATOM 6183 C CA . SER A 1 786 ? 12.671 -9.726 -2.393 1.00 97.69 786 SER A CA 1
ATOM 6184 C C . SER A 1 786 ? 12.707 -8.245 -2.799 1.00 97.69 786 SER A C 1
ATOM 6186 O O . SER A 1 786 ? 11.844 -7.468 -2.401 1.00 97.69 786 SER A O 1
ATOM 6188 N N . ALA A 1 787 ? 13.693 -7.854 -3.614 1.00 96.00 787 ALA A N 1
ATOM 6189 C CA . ALA A 1 787 ? 13.961 -6.463 -3.981 1.00 96.00 787 ALA A CA 1
ATOM 6190 C C . ALA A 1 787 ? 13.223 -5.998 -5.250 1.00 96.00 787 ALA A C 1
ATOM 6192 O O . ALA A 1 787 ? 12.880 -4.824 -5.366 1.00 96.00 787 ALA A O 1
ATOM 6193 N N . PHE A 1 788 ? 12.977 -6.909 -6.198 1.00 97.50 788 PHE A N 1
ATOM 6194 C CA . PHE A 1 788 ? 12.348 -6.611 -7.498 1.00 97.50 788 PHE A CA 1
ATOM 6195 C C . PHE A 1 788 ? 10.917 -7.161 -7.624 1.00 97.50 788 PHE A C 1
ATOM 6197 O O . PHE A 1 788 ? 10.191 -6.818 -8.557 1.00 97.50 788 PHE A O 1
ATOM 6204 N N . GLY A 1 789 ? 10.503 -8.013 -6.683 1.00 97.06 789 GLY A N 1
ATOM 6205 C CA . GLY A 1 789 ? 9.226 -8.710 -6.713 1.00 97.06 789 GLY A CA 1
ATOM 6206 C C . GLY A 1 789 ? 9.104 -9.682 -7.886 1.00 97.06 789 GLY A C 1
ATOM 6207 O O . GLY A 1 789 ? 10.064 -10.359 -8.263 1.00 97.06 789 GLY A O 1
ATOM 6208 N N . TYR A 1 790 ? 7.896 -9.733 -8.442 1.00 97.81 790 TYR A N 1
ATOM 6209 C CA . TYR A 1 790 ? 7.557 -10.372 -9.711 1.00 97.81 790 TYR A CA 1
ATOM 6210 C C . TYR A 1 790 ? 6.511 -9.520 -10.443 1.00 97.81 790 TYR A C 1
ATOM 6212 O O . TYR A 1 790 ? 5.974 -8.567 -9.875 1.00 97.81 790 TYR A O 1
ATOM 6220 N N . SER A 1 791 ? 6.198 -9.861 -11.690 1.00 98.06 791 SER A N 1
ATOM 6221 C CA . SER A 1 791 ? 5.191 -9.176 -12.510 1.00 98.06 791 SER A CA 1
ATOM 6222 C C . SER A 1 791 ? 4.052 -10.106 -12.912 1.00 98.06 791 SER A C 1
ATOM 6224 O O . SER A 1 791 ? 4.233 -11.313 -13.074 1.00 98.06 791 SER A O 1
ATOM 6226 N N . VAL A 1 792 ? 2.867 -9.533 -13.071 1.00 97.38 792 VAL A N 1
ATOM 6227 C CA . VAL A 1 792 ? 1.654 -10.204 -13.536 1.00 97.38 792 VAL A CA 1
ATOM 6228 C C . VAL A 1 792 ? 1.259 -9.704 -14.928 1.00 97.38 792 VAL A C 1
ATOM 6230 O O . VAL A 1 792 ? 1.563 -8.554 -15.252 1.00 97.38 792 VAL A O 1
ATOM 6233 N N . PRO A 1 793 ? 0.546 -10.516 -15.730 1.00 96.25 793 PRO A N 1
ATOM 6234 C CA . PRO A 1 793 ? -0.070 -10.020 -16.948 1.00 96.25 793 PRO A CA 1
ATOM 6235 C C . PRO A 1 793 ? -1.109 -8.935 -16.644 1.00 96.25 793 PRO A C 1
ATOM 6237 O O . PRO A 1 793 ? -1.881 -9.056 -15.681 1.00 96.25 793 PRO A O 1
ATOM 6240 N N . VAL A 1 794 ? -1.147 -7.910 -17.492 1.00 95.62 794 VAL A N 1
ATOM 6241 C CA . VAL A 1 794 ? -2.193 -6.869 -17.508 1.00 95.62 794 VAL A CA 1
ATOM 6242 C C . VAL A 1 794 ? -3.109 -6.988 -18.729 1.00 95.62 794 VAL A C 1
ATOM 6244 O O . VAL A 1 794 ? -4.265 -6.580 -18.657 1.00 95.62 794 VAL A O 1
ATOM 6247 N N . GLY A 1 795 ? -2.619 -7.632 -19.790 1.00 91.69 795 GLY A N 1
ATOM 6248 C CA . GLY A 1 795 ? -3.377 -8.069 -20.959 1.00 91.69 795 GLY A CA 1
ATOM 6249 C C . GLY A 1 795 ? -2.990 -9.496 -21.369 1.00 91.69 795 GLY A C 1
ATOM 6250 O O . GLY A 1 795 ? -2.619 -10.312 -20.517 1.00 91.69 795 GLY A O 1
ATOM 6251 N N . ASN A 1 796 ? -3.104 -9.809 -22.659 1.00 84.69 796 ASN A N 1
ATOM 6252 C CA . ASN A 1 796 ? -2.802 -11.129 -23.223 1.00 84.69 796 ASN A CA 1
ATOM 6253 C C . ASN A 1 796 ? -2.379 -11.125 -24.710 1.00 84.69 796 ASN A C 1
ATOM 6255 O O . ASN A 1 796 ? -2.268 -12.213 -25.276 1.00 84.69 796 ASN A O 1
ATOM 6259 N N . GLY A 1 797 ? -2.213 -9.952 -25.332 1.00 80.12 797 GLY A N 1
ATOM 6260 C CA . GLY A 1 797 ? -1.928 -9.775 -26.761 1.00 80.12 797 GLY A CA 1
ATOM 6261 C C . GLY A 1 797 ? -0.479 -9.397 -27.095 1.00 80.12 797 GLY A C 1
ATOM 6262 O O . GLY A 1 797 ? -0.075 -9.485 -28.250 1.00 80.12 797 GLY A O 1
ATOM 6263 N N . THR A 1 798 ? 0.316 -8.962 -26.110 1.00 89.88 798 THR A N 1
ATOM 6264 C CA . THR A 1 798 ? 1.726 -8.578 -26.317 1.00 89.88 798 THR A CA 1
ATOM 6265 C C . THR A 1 798 ? 2.655 -9.154 -25.247 1.00 89.88 798 THR A C 1
ATOM 6267 O O . THR A 1 798 ? 2.229 -9.600 -24.177 1.00 89.88 798 THR A O 1
ATOM 6270 N N . LEU A 1 799 ? 3.960 -9.138 -25.527 1.00 92.44 799 LEU A N 1
ATOM 6271 C CA . LEU A 1 799 ? 4.995 -9.560 -24.581 1.00 92.44 799 LEU A CA 1
ATOM 6272 C C . LEU A 1 799 ? 5.198 -8.516 -23.464 1.00 92.44 799 LEU A C 1
ATOM 6274 O O . LEU A 1 799 ? 5.516 -8.862 -22.324 1.00 92.44 799 LEU A O 1
ATOM 6278 N N . GLU A 1 800 ? 4.958 -7.248 -23.787 1.00 95.06 800 GLU A N 1
ATOM 6279 C CA . GLU A 1 800 ? 4.942 -6.097 -22.891 1.00 95.06 800 GLU A CA 1
ATOM 6280 C C . GLU A 1 800 ? 3.780 -6.169 -21.875 1.00 95.06 800 GLU A C 1
ATOM 6282 O O . GLU A 1 800 ? 3.988 -5.871 -20.694 1.00 95.06 800 GLU A O 1
ATOM 6287 N N . GLU A 1 801 ? 2.601 -6.656 -22.290 1.00 95.25 801 GLU A N 1
ATOM 6288 C CA . GLU A 1 801 ? 1.431 -6.940 -21.436 1.00 95.25 801 GLU A CA 1
ATOM 6289 C C . GLU A 1 801 ? 1.604 -8.167 -20.525 1.00 95.25 801 GLU A C 1
ATOM 6291 O O . GLU A 1 801 ? 0.948 -8.256 -19.484 1.00 95.25 801 GLU A O 1
ATOM 6296 N N . LEU A 1 802 ? 2.439 -9.136 -20.922 1.00 94.62 802 LEU A N 1
ATOM 6297 C CA . LEU A 1 802 ? 2.504 -10.483 -20.335 1.00 94.62 802 LEU A CA 1
ATOM 6298 C C . LEU A 1 802 ? 3.022 -10.518 -18.887 1.00 94.62 802 LEU A C 1
ATOM 6300 O O . LEU A 1 802 ? 2.781 -11.485 -18.161 1.00 94.62 802 LEU A O 1
ATOM 6304 N N . GLY A 1 803 ? 3.792 -9.511 -18.463 1.00 95.38 803 GLY A N 1
ATOM 6305 C CA . GLY A 1 803 ? 4.536 -9.573 -17.200 1.00 95.38 803 GLY A CA 1
ATOM 6306 C C . GLY A 1 803 ? 5.547 -10.732 -17.182 1.00 95.38 803 GLY A C 1
ATOM 6307 O O . GLY A 1 803 ? 5.706 -11.409 -16.164 1.00 95.38 803 GLY A O 1
ATOM 6308 N N . GLY A 1 804 ? 6.202 -10.990 -18.321 1.00 95.56 804 GLY A N 1
ATOM 6309 C CA . GLY A 1 804 ? 7.035 -12.171 -18.599 1.00 95.56 804 GLY A CA 1
ATOM 6310 C C . GLY A 1 804 ? 8.361 -12.288 -17.833 1.00 95.56 804 GLY A C 1
ATOM 6311 O O . GLY A 1 804 ? 9.220 -13.075 -18.230 1.00 95.56 804 GLY A O 1
ATOM 6312 N N . ASP A 1 805 ? 8.569 -11.535 -16.748 1.00 97.94 805 ASP A N 1
ATOM 6313 C CA . ASP A 1 805 ? 9.808 -11.628 -15.969 1.00 97.94 805 ASP A CA 1
ATOM 6314 C C . ASP A 1 805 ? 9.992 -13.029 -15.383 1.00 97.94 805 ASP A C 1
ATOM 6316 O O . ASP A 1 805 ? 9.023 -13.726 -15.058 1.00 97.94 805 ASP A O 1
ATOM 6320 N N . ASN A 1 806 ? 11.248 -13.445 -15.271 1.00 98.31 806 ASN A N 1
ATOM 6321 C CA . ASN A 1 806 ? 11.654 -14.735 -14.735 1.00 98.31 806 ASN A CA 1
ATOM 6322 C C . ASN A 1 806 ? 10.907 -15.930 -15.339 1.00 98.31 806 ASN A C 1
ATOM 6324 O O . ASN A 1 806 ? 10.649 -16.910 -14.649 1.00 98.31 806 ASN A O 1
ATOM 6328 N N . THR A 1 807 ? 10.534 -15.853 -16.615 1.00 97.19 807 THR A N 1
ATOM 6329 C CA . THR A 1 807 ? 9.670 -16.830 -17.287 1.00 97.19 807 THR A CA 1
ATOM 6330 C C . THR A 1 807 ? 10.228 -17.149 -18.665 1.00 97.19 807 THR A C 1
ATOM 6332 O O . THR A 1 807 ? 10.673 -16.236 -19.351 1.00 97.19 807 THR A O 1
ATOM 6335 N N . LEU A 1 808 ? 10.163 -18.418 -19.081 1.00 98.19 808 LEU A N 1
ATOM 6336 C CA . LEU A 1 808 ? 10.201 -18.785 -20.497 1.00 98.19 808 LEU A CA 1
ATOM 6337 C C . LEU A 1 808 ? 8.759 -18.789 -21.018 1.00 98.19 808 LEU A C 1
ATOM 6339 O O . LEU A 1 808 ? 7.933 -19.580 -20.555 1.00 98.19 808 LEU A O 1
ATOM 6343 N N . ALA A 1 809 ? 8.474 -17.887 -21.948 1.00 97.25 809 ALA A N 1
ATOM 6344 C CA . ALA A 1 809 ? 7.221 -17.772 -22.670 1.00 97.25 809 ALA A CA 1
ATOM 6345 C C . ALA A 1 809 ? 7.420 -18.227 -24.122 1.00 97.25 809 ALA A C 1
ATOM 6347 O O . ALA A 1 809 ? 8.449 -17.942 -24.738 1.00 97.25 809 ALA A O 1
ATOM 6348 N N . LEU A 1 810 ? 6.434 -18.938 -24.666 1.00 97.38 810 LEU A N 1
ATOM 6349 C CA . LEU A 1 810 ? 6.432 -19.432 -26.043 1.00 97.38 810 LEU A CA 1
ATOM 6350 C C . LEU A 1 810 ? 5.156 -18.972 -26.758 1.00 97.38 810 LEU A C 1
ATOM 6352 O O . LEU A 1 810 ? 4.094 -18.936 -26.138 1.00 97.38 810 LEU A O 1
ATOM 6356 N N . SER A 1 811 ? 5.261 -18.678 -28.050 1.00 96.19 811 SER A N 1
ATOM 6357 C CA . SER A 1 811 ? 4.159 -18.348 -28.963 1.00 96.19 811 SER A CA 1
ATOM 6358 C C . SER A 1 811 ? 4.193 -19.298 -30.165 1.00 96.19 811 SER A C 1
ATOM 6360 O O . SER A 1 811 ? 5.270 -19.677 -30.633 1.00 96.19 811 SER A O 1
ATOM 6362 N N . ASP A 1 812 ? 3.015 -19.683 -30.657 1.00 95.12 812 ASP A N 1
ATOM 6363 C CA . ASP A 1 812 ? 2.802 -20.476 -31.873 1.00 95.12 812 ASP A CA 1
ATOM 6364 C C . ASP A 1 812 ? 2.111 -19.686 -33.006 1.00 95.12 812 ASP A C 1
ATOM 6366 O O . ASP A 1 812 ? 1.718 -20.274 -34.014 1.00 95.12 812 ASP A O 1
ATOM 6370 N N . ASP A 1 813 ? 1.989 -18.365 -32.841 1.00 92.69 813 ASP A N 1
ATOM 6371 C CA . ASP A 1 813 ? 1.217 -17.437 -33.683 1.00 92.69 813 ASP A CA 1
ATOM 6372 C C . ASP A 1 813 ? 2.007 -16.187 -34.134 1.00 92.69 813 ASP A C 1
ATOM 6374 O O . ASP A 1 813 ? 1.452 -15.289 -34.760 1.00 92.69 813 ASP A O 1
ATOM 6378 N N . GLY A 1 814 ? 3.319 -16.133 -33.872 1.00 86.12 814 GLY A N 1
ATOM 6379 C CA . GLY A 1 814 ? 4.185 -15.003 -34.245 1.00 86.12 814 GLY A CA 1
ATOM 6380 C C . GLY A 1 814 ? 4.256 -13.883 -33.200 1.00 86.12 814 GLY A C 1
ATOM 6381 O O . GLY A 1 814 ? 4.854 -12.840 -33.461 1.00 86.12 814 GLY A O 1
ATOM 6382 N N . GLY A 1 815 ? 3.691 -14.110 -32.013 1.00 87.81 815 GLY A N 1
ATOM 6383 C CA . GLY A 1 815 ? 3.779 -13.227 -30.850 1.00 87.81 815 GLY A CA 1
ATOM 6384 C C . GLY A 1 815 ? 2.458 -12.579 -30.433 1.00 87.81 815 GLY A C 1
ATOM 6385 O O . GLY A 1 815 ? 2.491 -11.728 -29.545 1.00 87.81 815 GLY A O 1
ATOM 6386 N N . GLU A 1 816 ? 1.328 -12.973 -31.033 1.00 88.44 816 GLU A N 1
ATOM 6387 C CA . GLU A 1 816 ? -0.012 -12.489 -30.666 1.00 88.44 816 GLU A CA 1
ATOM 6388 C C . GLU A 1 816 ? -0.509 -13.105 -29.350 1.00 88.44 816 GLU A C 1
ATOM 6390 O O . GLU A 1 816 ? -1.188 -12.434 -28.577 1.00 88.44 816 GLU A O 1
ATOM 6395 N N . THR A 1 817 ? -0.157 -14.359 -29.041 1.00 91.56 817 THR A N 1
ATOM 6396 C CA . THR A 1 817 ? -0.449 -14.971 -27.738 1.00 91.56 817 THR A CA 1
ATOM 6397 C C . THR A 1 817 ? 0.746 -15.735 -27.177 1.00 91.56 817 THR A C 1
ATOM 6399 O O . THR A 1 817 ? 1.540 -16.352 -27.887 1.00 91.56 817 THR A O 1
ATOM 6402 N N . TRP A 1 818 ? 0.884 -15.691 -25.849 1.00 94.69 818 TRP A N 1
ATOM 6403 C CA . TRP A 1 818 ? 2.051 -16.218 -25.145 1.00 94.69 818 TRP A CA 1
ATOM 6404 C C . TRP A 1 818 ? 1.656 -17.205 -24.053 1.00 94.69 818 TRP A C 1
ATOM 6406 O O . TRP A 1 818 ? 0.815 -16.925 -23.195 1.00 94.69 818 TRP A O 1
ATOM 6416 N N . LYS A 1 819 ? 2.318 -18.363 -24.043 1.00 94.56 819 LYS A N 1
ATOM 6417 C CA . LYS A 1 819 ? 2.135 -19.407 -23.037 1.00 94.56 819 LYS A CA 1
ATOM 6418 C C . LYS A 1 819 ? 3.354 -19.562 -22.144 1.00 94.56 819 LYS A C 1
ATOM 6420 O O . LYS A 1 819 ? 4.470 -19.791 -22.605 1.00 94.56 819 LYS A O 1
ATOM 6425 N N . CYS A 1 820 ? 3.087 -19.520 -20.846 1.00 94.50 820 CYS A N 1
ATOM 6426 C CA . CYS A 1 820 ? 4.066 -19.640 -19.773 1.00 94.50 820 CYS A CA 1
ATOM 6427 C C . CYS A 1 820 ? 3.864 -20.943 -18.986 1.00 94.50 820 CYS A C 1
ATOM 6429 O O . CYS A 1 820 ? 2.790 -21.554 -19.018 1.00 94.50 820 CYS A O 1
ATOM 6431 N N . ARG A 1 821 ? 4.875 -21.342 -18.208 1.00 94.56 821 ARG A N 1
ATOM 6432 C CA . ARG A 1 821 ? 4.783 -22.469 -17.269 1.00 94.56 821 ARG A CA 1
ATOM 6433 C C . ARG A 1 821 ? 3.661 -22.223 -16.248 1.00 94.56 821 ARG A C 1
ATOM 6435 O O . ARG A 1 821 ? 3.744 -21.297 -15.451 1.00 94.56 821 ARG A O 1
ATOM 6442 N N . ARG A 1 822 ? 2.606 -23.047 -16.276 1.00 89.12 822 ARG A N 1
ATOM 6443 C CA . ARG A 1 822 ? 1.463 -22.990 -15.331 1.00 89.12 822 ARG A CA 1
ATOM 6444 C C . ARG A 1 822 ? 1.397 -24.188 -14.379 1.00 89.12 822 ARG A C 1
ATOM 6446 O O . ARG A 1 822 ? 0.947 -24.040 -13.251 1.00 89.12 822 ARG A O 1
ATOM 6453 N N . ALA A 1 823 ? 1.815 -25.356 -14.854 1.00 89.69 823 ALA A N 1
ATOM 6454 C CA . ALA A 1 823 ? 1.859 -26.614 -14.120 1.00 89.69 823 ALA A CA 1
ATOM 6455 C C . ALA A 1 823 ? 3.153 -27.348 -14.493 1.00 89.69 823 ALA A C 1
ATOM 6457 O O . ALA A 1 823 ? 3.713 -27.102 -15.565 1.00 89.69 823 ALA A O 1
ATOM 6458 N N . THR A 1 824 ? 3.623 -28.246 -13.628 1.00 92.44 824 THR A N 1
ATOM 6459 C CA . THR A 1 824 ? 4.849 -29.032 -13.856 1.00 92.44 824 THR A CA 1
ATOM 6460 C C . THR A 1 824 ? 4.615 -30.520 -13.602 1.00 92.44 824 THR A C 1
ATOM 6462 O O . THR A 1 824 ? 3.757 -30.907 -12.813 1.00 92.44 824 THR A O 1
ATOM 6465 N N . LYS A 1 825 ? 5.386 -31.352 -14.301 1.00 90.94 825 LYS A N 1
ATOM 6466 C CA . LYS A 1 825 ? 5.584 -32.786 -14.067 1.00 90.94 825 LYS A CA 1
ATOM 6467 C C . LYS A 1 825 ? 7.060 -32.998 -13.719 1.00 90.94 825 LYS A C 1
ATOM 6469 O O . LYS A 1 825 ? 7.889 -32.183 -14.118 1.00 90.94 825 LYS A O 1
ATOM 6474 N N . ASP A 1 826 ? 7.388 -34.084 -13.017 1.00 91.62 826 ASP A N 1
ATOM 6475 C CA . ASP A 1 826 ? 8.785 -34.452 -12.701 1.00 91.62 826 ASP A CA 1
ATOM 6476 C C . ASP A 1 826 ? 9.608 -33.267 -12.137 1.00 91.62 826 ASP A C 1
ATOM 6478 O O . ASP A 1 826 ? 10.740 -32.982 -12.539 1.00 91.62 826 ASP A O 1
ATOM 6482 N N . ALA A 1 827 ? 8.968 -32.506 -11.243 1.00 95.00 827 ALA A N 1
ATOM 6483 C CA . ALA A 1 827 ? 9.593 -31.405 -10.535 1.00 95.00 827 ALA A CA 1
ATOM 6484 C C . ALA A 1 827 ? 10.332 -31.950 -9.312 1.00 95.00 827 ALA A C 1
ATOM 6486 O O . ALA A 1 827 ? 9.726 -32.610 -8.467 1.00 95.00 827 ALA A O 1
ATOM 6487 N N . ARG A 1 828 ? 11.637 -31.692 -9.230 1.00 95.38 828 ARG A N 1
ATOM 6488 C CA . ARG A 1 828 ? 12.512 -32.255 -8.196 1.00 95.38 828 ARG A CA 1
ATOM 6489 C C . ARG A 1 828 ? 13.756 -31.399 -7.965 1.00 95.38 828 ARG A C 1
ATOM 6491 O O . ARG A 1 828 ? 14.058 -30.485 -8.730 1.00 95.38 828 ARG A O 1
ATOM 6498 N N . LEU A 1 829 ? 14.484 -31.745 -6.913 1.00 95.44 829 LEU A N 1
ATOM 6499 C CA . LEU A 1 829 ? 15.761 -31.163 -6.523 1.00 95.44 829 LEU A CA 1
ATOM 6500 C C . LEU A 1 829 ? 16.865 -32.206 -6.769 1.00 95.44 829 LEU A C 1
ATOM 6502 O O . LEU A 1 829 ? 16.897 -33.243 -6.109 1.00 95.44 829 LEU A O 1
ATOM 6506 N N . ASP A 1 830 ? 17.745 -31.963 -7.740 1.00 92.62 830 ASP A N 1
ATOM 6507 C CA . ASP A 1 830 ? 18.792 -32.914 -8.138 1.00 92.62 830 ASP A CA 1
ATOM 6508 C C . ASP A 1 830 ? 19.992 -32.819 -7.177 1.00 92.62 830 ASP A C 1
ATOM 6510 O O . ASP A 1 830 ? 20.939 -32.060 -7.401 1.00 92.62 830 ASP A O 1
ATOM 6514 N N . GLY A 1 831 ? 19.945 -33.590 -6.085 1.00 83.44 831 GLY A N 1
ATOM 6515 C CA . GLY A 1 831 ? 21.047 -33.707 -5.117 1.00 83.44 831 GLY A CA 1
ATOM 6516 C C . GLY A 1 831 ? 21.457 -32.368 -4.497 1.00 83.44 831 GLY A C 1
ATOM 6517 O O . GLY A 1 831 ? 22.647 -32.074 -4.416 1.00 83.44 831 GLY A O 1
ATOM 6518 N N . ASP A 1 832 ? 20.465 -31.542 -4.157 1.00 85.00 832 ASP A N 1
ATOM 6519 C CA . ASP A 1 832 ? 20.576 -30.182 -3.609 1.00 85.00 832 ASP A CA 1
ATOM 6520 C C . ASP A 1 832 ? 21.304 -29.144 -4.495 1.00 85.00 832 ASP A C 1
ATOM 6522 O O . ASP A 1 832 ? 21.435 -27.985 -4.102 1.00 85.00 832 ASP A O 1
ATOM 6526 N N . LYS A 1 833 ? 21.729 -29.508 -5.718 1.00 90.75 833 LYS A N 1
ATOM 6527 C CA . LYS A 1 833 ? 22.494 -28.624 -6.620 1.00 90.75 833 LYS A CA 1
ATOM 6528 C C . LYS A 1 833 ? 21.634 -27.675 -7.453 1.00 90.75 833 LYS A C 1
ATOM 6530 O O . LYS A 1 833 ? 22.002 -26.518 -7.633 1.00 90.75 833 LYS A O 1
ATOM 6535 N N . TRP A 1 834 ? 20.543 -28.173 -8.031 1.00 96.25 834 TRP A N 1
ATOM 6536 C CA . TRP A 1 834 ? 19.661 -27.424 -8.935 1.00 96.25 834 TRP A CA 1
ATOM 6537 C C . TRP A 1 834 ? 18.251 -28.015 -8.936 1.00 96.25 834 TRP A C 1
ATOM 6539 O O . TRP A 1 834 ? 18.052 -29.194 -8.634 1.00 96.25 834 TRP A O 1
ATOM 6549 N N . LEU A 1 835 ? 17.262 -27.200 -9.306 1.00 97.69 835 LEU A N 1
ATOM 6550 C CA . LEU A 1 835 ? 15.903 -27.688 -9.549 1.00 97.69 835 LEU A CA 1
ATOM 6551 C C . LEU A 1 835 ? 15.785 -28.201 -10.983 1.00 97.69 835 LEU A C 1
ATOM 6553 O O . LEU A 1 835 ? 16.289 -27.567 -11.911 1.00 97.69 835 LEU A O 1
ATOM 6557 N N . HIS A 1 836 ? 15.062 -29.302 -11.160 1.00 96.69 836 HIS A N 1
ATOM 6558 C CA . HIS A 1 836 ? 14.594 -29.789 -12.453 1.00 96.69 836 HIS A CA 1
ATOM 6559 C C . HIS A 1 836 ? 13.062 -29.741 -12.507 1.00 96.69 836 HIS A C 1
ATOM 6561 O O . HIS A 1 836 ? 12.399 -29.946 -11.489 1.00 96.69 836 HIS A O 1
ATOM 6567 N N . SER A 1 837 ? 12.482 -29.486 -13.683 1.00 96.94 837 SER A N 1
ATOM 6568 C CA . SER A 1 837 ? 11.055 -29.718 -13.947 1.00 96.94 837 SER A CA 1
ATOM 6569 C C . SER A 1 837 ? 10.756 -29.873 -15.434 1.00 96.94 837 SER A C 1
ATOM 6571 O O . SER A 1 837 ? 11.344 -29.181 -16.263 1.00 96.94 837 SER A O 1
ATOM 6573 N N . MET A 1 838 ? 9.769 -30.706 -15.757 1.00 97.19 838 MET A N 1
ATOM 6574 C CA . MET A 1 838 ? 9.201 -30.834 -17.098 1.00 97.19 838 MET A CA 1
ATOM 6575 C C . MET A 1 838 ? 7.822 -30.158 -17.165 1.00 97.19 838 MET A C 1
ATOM 6577 O O . MET A 1 838 ? 7.053 -30.186 -16.202 1.00 97.19 838 MET A O 1
ATOM 6581 N N . TRP A 1 839 ? 7.470 -29.532 -18.285 1.00 96.69 839 TRP A N 1
ATOM 6582 C CA . TRP A 1 839 ? 6.180 -28.860 -18.470 1.00 96.69 839 TRP A CA 1
ATOM 6583 C C . TRP A 1 839 ? 5.766 -28.776 -19.945 1.00 96.69 839 TRP A C 1
ATOM 6585 O O . TRP A 1 839 ? 6.565 -29.013 -20.848 1.00 96.69 839 TRP A O 1
ATOM 6595 N N . TYR A 1 840 ? 4.481 -28.488 -20.168 1.00 96.56 840 TYR A N 1
ATOM 6596 C CA . TYR A 1 840 ? 3.815 -28.599 -21.470 1.00 96.56 840 TYR A CA 1
ATOM 6597 C C . TYR A 1 840 ? 2.874 -27.396 -21.696 1.00 96.56 840 TYR A C 1
ATOM 6599 O O . TYR A 1 840 ? 1.780 -27.378 -21.124 1.00 96.56 840 TYR A O 1
ATOM 6607 N N . PRO A 1 841 ? 3.267 -26.367 -22.475 1.00 95.12 841 PRO A N 1
ATOM 6608 C CA . PRO A 1 841 ? 2.377 -25.254 -22.838 1.00 95.12 841 PRO A CA 1
ATOM 6609 C C . PRO A 1 841 ? 1.340 -25.630 -23.922 1.00 95.12 841 PRO A C 1
ATOM 6611 O O . PRO A 1 841 ? 0.241 -25.067 -23.971 1.00 95.12 841 PRO A O 1
ATOM 6614 N N . TRP A 1 842 ? 1.648 -26.636 -24.742 1.00 96.19 842 TRP A N 1
ATOM 6615 C CA . TRP A 1 842 ? 0.701 -27.394 -25.567 1.00 96.19 842 TRP A CA 1
ATOM 6616 C C . TRP A 1 842 ? 0.965 -28.889 -25.346 1.00 96.19 842 TRP A C 1
ATOM 6618 O O . TRP A 1 842 ? 2.005 -29.259 -24.803 1.00 96.19 842 TRP A O 1
ATOM 6628 N N . ILE A 1 843 ? 0.031 -29.755 -25.742 1.00 94.44 843 ILE A N 1
ATOM 6629 C CA . ILE A 1 843 ? 0.130 -31.211 -25.521 1.00 94.44 843 ILE A CA 1
ATOM 6630 C C . ILE A 1 843 ? 1.303 -31.867 -26.277 1.00 94.44 843 ILE A C 1
ATOM 6632 O O . ILE A 1 843 ? 1.777 -32.927 -25.879 1.00 94.44 843 ILE A O 1
ATOM 6636 N N . ASP A 1 844 ? 1.776 -31.214 -27.336 1.00 94.62 844 ASP A N 1
ATOM 6637 C CA . ASP A 1 844 ? 2.813 -31.636 -28.280 1.00 94.62 844 ASP A CA 1
ATOM 6638 C C . ASP A 1 844 ? 4.125 -30.830 -28.168 1.00 94.62 844 ASP A C 1
ATOM 6640 O O . ASP A 1 844 ? 5.074 -31.085 -28.912 1.00 94.62 844 ASP A O 1
ATOM 6644 N N . VAL A 1 845 ? 4.199 -29.881 -27.227 1.00 96.62 845 VAL A N 1
ATOM 6645 C CA . VAL A 1 845 ? 5.400 -29.086 -26.931 1.00 96.62 845 VAL A CA 1
ATOM 6646 C C . VAL A 1 845 ? 5.920 -29.483 -25.555 1.00 96.62 845 VAL A C 1
ATOM 6648 O O . VAL A 1 845 ? 5.321 -29.156 -24.532 1.00 96.62 845 VAL A O 1
ATOM 6651 N N . GLU A 1 846 ? 7.041 -30.195 -25.537 1.00 96.75 846 GLU A N 1
ATOM 6652 C CA . GLU A 1 846 ? 7.698 -30.711 -24.334 1.00 96.75 846 GLU A CA 1
ATOM 6653 C C . GLU A 1 846 ? 8.845 -29.777 -23.934 1.00 96.75 846 GLU A C 1
ATOM 6655 O O . GLU A 1 846 ? 9.714 -29.483 -24.760 1.00 96.75 846 GLU A O 1
ATOM 6660 N N . VAL A 1 847 ? 8.846 -29.298 -22.683 1.00 97.81 847 VAL A N 1
ATOM 6661 C CA . VAL A 1 847 ? 9.902 -28.428 -22.147 1.00 97.81 847 VAL A CA 1
ATOM 6662 C C . VAL A 1 847 ? 10.480 -29.003 -20.853 1.00 97.81 847 VAL A C 1
ATOM 6664 O O . VAL A 1 847 ? 9.785 -29.066 -19.840 1.00 97.81 847 VAL A O 1
ATOM 6667 N N . GLU A 1 848 ? 11.761 -29.369 -20.861 1.00 97.31 848 GLU A N 1
ATOM 6668 C CA . GLU A 1 848 ? 12.545 -29.633 -19.643 1.00 97.31 848 GLU A CA 1
ATOM 6669 C C . GLU A 1 848 ? 13.288 -28.352 -19.229 1.00 97.31 848 GLU A C 1
ATOM 6671 O O . GLU A 1 848 ? 13.806 -27.620 -20.077 1.00 97.31 848 GLU A O 1
ATOM 6676 N N . THR A 1 849 ? 13.340 -28.072 -17.927 1.00 97.94 849 THR A N 1
ATOM 6677 C CA . THR A 1 849 ? 13.953 -26.875 -17.339 1.00 97.94 849 THR A CA 1
ATOM 6678 C C . THR A 1 849 ? 14.858 -27.258 -16.169 1.00 97.94 849 THR A C 1
ATOM 6680 O O . THR A 1 849 ? 14.378 -27.835 -15.192 1.00 97.94 849 THR A O 1
ATOM 6683 N N . TRP A 1 850 ? 16.120 -26.823 -16.210 1.00 97.94 850 TRP A N 1
ATOM 6684 C CA . TRP A 1 850 ? 17.059 -26.843 -15.083 1.00 97.94 850 TRP A CA 1
ATOM 6685 C C . TRP A 1 850 ? 17.289 -25.418 -14.567 1.00 97.94 850 TRP A C 1
ATOM 6687 O O . TRP A 1 850 ? 17.546 -24.509 -15.360 1.00 97.94 850 TRP A O 1
ATOM 6697 N N . LEU A 1 851 ? 17.233 -25.223 -13.246 1.00 98.44 851 LEU A N 1
ATOM 6698 C CA . LEU A 1 851 ? 17.481 -23.943 -12.572 1.00 98.44 851 LEU A CA 1
ATOM 6699 C C . LEU A 1 851 ? 18.667 -24.082 -11.614 1.00 98.44 851 LEU A C 1
ATOM 6701 O O . LEU A 1 851 ? 18.540 -24.665 -10.535 1.00 98.44 851 LEU A O 1
ATOM 6705 N N . VAL A 1 852 ? 19.816 -23.548 -12.022 1.00 98.19 852 VAL A N 1
ATOM 6706 C CA . VAL A 1 852 ? 21.082 -23.607 -11.287 1.00 98.19 852 VAL A CA 1
ATOM 6707 C C . VAL A 1 852 ? 21.261 -22.305 -10.490 1.00 98.19 852 VAL A C 1
ATOM 6709 O O . VAL A 1 852 ? 21.268 -21.229 -11.099 1.00 98.19 852 VAL A O 1
ATOM 6712 N N . PRO A 1 853 ? 21.406 -22.365 -9.154 1.00 97.56 853 PRO A N 1
ATOM 6713 C CA . PRO A 1 853 ? 21.599 -21.187 -8.312 1.00 97.56 853 PRO A CA 1
ATOM 6714 C C . PRO A 1 853 ? 22.985 -20.550 -8.515 1.00 97.56 853 PRO A C 1
ATOM 6716 O O . PRO A 1 853 ? 23.870 -21.178 -9.110 1.00 97.56 853 PRO A O 1
ATOM 6719 N N . PRO A 1 854 ? 23.209 -19.327 -7.998 1.00 97.00 854 PRO A N 1
ATOM 6720 C CA . PRO A 1 854 ? 24.514 -18.686 -8.067 1.00 97.00 854 PRO A CA 1
ATOM 6721 C C . PRO A 1 854 ? 25.623 -19.495 -7.399 1.00 97.00 854 PRO A C 1
ATOM 6723 O O . PRO A 1 854 ? 25.396 -20.244 -6.450 1.00 97.00 854 PRO A O 1
ATOM 6726 N N . GLN A 1 855 ? 26.833 -19.335 -7.925 1.00 94.69 855 GLN A N 1
ATOM 6727 C CA . GLN A 1 855 ? 28.050 -19.983 -7.433 1.00 94.69 855 GLN A CA 1
ATOM 6728 C C . GLN A 1 855 ? 28.976 -18.918 -6.836 1.00 94.69 855 GLN A C 1
ATOM 6730 O O . GLN A 1 855 ? 28.882 -17.747 -7.205 1.00 94.69 855 GLN A O 1
ATOM 6735 N N . LYS A 1 856 ? 29.890 -19.287 -5.932 1.00 92.88 856 LYS A N 1
ATOM 6736 C CA . LYS A 1 856 ? 30.737 -18.309 -5.213 1.00 92.88 856 LYS A CA 1
ATOM 6737 C C . LYS A 1 856 ? 31.650 -17.498 -6.137 1.00 92.88 856 LYS A C 1
ATOM 6739 O O . LYS A 1 856 ? 32.010 -16.373 -5.816 1.00 92.88 856 LYS A O 1
ATOM 6744 N N . GLU A 1 857 ? 31.986 -18.060 -7.291 1.00 93.81 857 GLU A N 1
ATOM 6745 C CA . GLU A 1 857 ? 32.808 -17.461 -8.341 1.00 93.81 857 GLU A CA 1
ATOM 6746 C C . GLU A 1 857 ? 32.007 -16.506 -9.243 1.00 93.81 857 GLU A C 1
ATOM 6748 O O . GLU A 1 857 ? 32.598 -15.720 -9.974 1.00 93.81 857 GLU A O 1
ATOM 6753 N N . THR A 1 858 ? 30.671 -16.588 -9.222 1.00 96.06 858 THR A N 1
ATOM 6754 C CA . THR A 1 858 ? 29.745 -15.770 -10.030 1.00 96.06 858 THR A CA 1
ATOM 6755 C C . THR A 1 858 ? 28.461 -15.454 -9.233 1.00 96.06 858 THR A C 1
ATOM 6757 O O . THR A 1 858 ? 27.359 -15.826 -9.637 1.00 96.06 858 THR A O 1
ATOM 6760 N N . PRO A 1 859 ? 28.566 -14.782 -8.067 1.00 96.25 859 PRO A N 1
ATOM 6761 C CA . PRO A 1 859 ? 27.499 -14.753 -7.057 1.00 96.25 859 PRO A CA 1
ATOM 6762 C C . PRO A 1 859 ? 26.252 -13.951 -7.461 1.00 96.25 859 PRO A C 1
ATOM 6764 O O . PRO A 1 859 ? 25.187 -14.159 -6.892 1.00 96.25 859 PRO A O 1
ATOM 6767 N N . LEU A 1 860 ? 26.368 -13.066 -8.456 1.00 96.94 860 LEU A N 1
ATOM 6768 C CA . LEU A 1 860 ? 25.271 -12.243 -8.990 1.00 96.94 860 LEU A CA 1
ATOM 6769 C C . LEU A 1 860 ? 24.537 -12.892 -10.178 1.00 96.94 860 LEU A C 1
ATOM 6771 O O . LEU A 1 860 ? 23.721 -12.238 -10.829 1.00 96.94 860 LEU A O 1
ATOM 6775 N N . TRP A 1 861 ? 24.854 -14.153 -10.492 1.00 98.25 861 TRP A N 1
ATOM 6776 C CA . TRP A 1 861 ? 24.376 -14.859 -11.676 1.00 98.25 861 TRP A CA 1
ATOM 6777 C C . TRP A 1 861 ? 23.695 -16.182 -11.328 1.00 98.25 861 TRP A C 1
ATOM 6779 O O . TRP A 1 861 ? 24.337 -17.062 -10.765 1.00 98.25 861 TRP A O 1
ATOM 6789 N N . HIS A 1 862 ? 22.452 -16.400 -11.765 1.00 98.44 862 HIS A N 1
ATOM 6790 C CA . HIS A 1 862 ? 21.875 -17.753 -11.842 1.00 98.44 862 HIS A CA 1
ATOM 6791 C C . HIS A 1 862 ? 21.789 -18.226 -13.296 1.00 98.44 862 HIS A C 1
ATOM 6793 O O . HIS A 1 862 ? 21.644 -17.416 -14.217 1.00 98.44 862 HIS A O 1
ATOM 6799 N N . VAL A 1 863 ? 21.866 -19.542 -13.515 1.00 98.56 863 VAL A N 1
ATOM 6800 C CA . VAL A 1 863 ? 21.828 -20.149 -14.857 1.00 98.56 863 VAL A CA 1
ATOM 6801 C C . VAL A 1 863 ? 20.548 -20.955 -15.039 1.00 98.56 863 VAL A C 1
ATOM 6803 O O . VAL A 1 863 ? 20.118 -21.694 -14.155 1.00 98.56 863 VAL A O 1
ATOM 6806 N N . ARG A 1 864 ? 19.941 -20.823 -16.215 1.00 98.44 864 ARG A N 1
ATOM 6807 C CA . ARG A 1 864 ? 18.778 -21.594 -16.652 1.00 98.44 864 ARG A CA 1
ATOM 6808 C C . ARG A 1 864 ? 19.143 -22.363 -17.906 1.00 98.44 864 ARG A C 1
ATOM 6810 O O . ARG A 1 864 ? 19.756 -21.809 -18.819 1.00 98.44 864 ARG A O 1
ATOM 6817 N N . VAL A 1 865 ? 18.748 -23.626 -17.956 1.00 98.25 865 VAL A N 1
ATOM 6818 C CA . VAL A 1 865 ? 18.833 -24.440 -19.169 1.00 98.25 865 VAL A CA 1
ATOM 6819 C C . VAL A 1 865 ? 17.430 -24.903 -19.507 1.00 98.25 865 VAL A C 1
ATOM 6821 O O . VAL A 1 865 ? 16.721 -25.404 -18.635 1.00 98.25 865 VAL A O 1
ATOM 6824 N N . HIS A 1 866 ? 17.035 -24.739 -20.763 1.00 97.75 866 HIS A N 1
ATOM 6825 C CA . HIS A 1 866 ? 15.767 -25.229 -21.281 1.00 97.75 866 HIS A CA 1
ATOM 6826 C C . HIS A 1 866 ? 16.019 -26.132 -22.480 1.00 97.75 866 HIS A C 1
ATOM 6828 O O . HIS A 1 866 ? 16.739 -25.753 -23.405 1.00 97.75 866 HIS A O 1
ATOM 6834 N N . ARG A 1 867 ? 15.383 -27.300 -22.489 1.00 96.44 867 ARG A N 1
ATOM 6835 C CA . ARG A 1 867 ? 15.270 -28.159 -23.666 1.00 96.44 867 ARG A CA 1
ATOM 6836 C C . ARG A 1 867 ? 13.835 -28.077 -24.156 1.00 96.44 867 ARG A C 1
ATOM 6838 O O . ARG A 1 867 ? 12.934 -28.426 -23.404 1.00 96.44 867 ARG A O 1
ATOM 6845 N N . ILE A 1 868 ? 13.626 -27.651 -25.395 1.00 96.38 868 ILE A N 1
ATOM 6846 C CA . ILE A 1 868 ? 12.310 -27.636 -26.041 1.00 96.38 868 ILE A CA 1
ATOM 6847 C C . ILE A 1 868 ? 12.311 -28.698 -27.139 1.00 96.38 868 ILE A C 1
ATOM 6849 O O . ILE A 1 868 ? 13.240 -28.773 -27.944 1.00 96.38 868 ILE A O 1
ATOM 6853 N N . LYS A 1 869 ? 11.269 -29.521 -27.191 1.00 95.50 869 LYS A N 1
ATOM 6854 C CA . LYS A 1 869 ? 11.059 -30.537 -28.226 1.00 95.50 869 LYS A CA 1
ATOM 6855 C C . LYS A 1 869 ? 9.652 -30.360 -28.790 1.00 95.50 869 LYS A C 1
ATOM 6857 O O . LYS A 1 869 ? 8.671 -30.408 -28.052 1.00 95.50 869 LYS A O 1
ATOM 6862 N N . THR A 1 870 ? 9.584 -30.083 -30.089 1.00 95.19 870 THR A N 1
ATOM 6863 C CA . THR A 1 870 ? 8.379 -29.602 -30.772 1.00 95.19 870 THR A CA 1
ATOM 6864 C C . THR A 1 870 ? 8.511 -29.798 -32.283 1.00 95.19 870 THR A C 1
ATOM 6866 O O . THR A 1 870 ? 9.498 -29.374 -32.879 1.00 95.19 870 THR A O 1
ATOM 6869 N N . GLY A 1 871 ? 7.491 -30.370 -32.926 1.00 94.56 871 GLY A N 1
ATOM 6870 C CA . GLY A 1 871 ? 7.386 -30.362 -34.393 1.00 94.56 871 GLY A CA 1
ATOM 6871 C C . GLY A 1 871 ? 6.944 -29.005 -34.963 1.00 94.56 871 GLY A C 1
ATOM 6872 O O . GLY A 1 871 ? 6.930 -28.814 -36.176 1.00 94.56 871 GLY A O 1
ATOM 6873 N N . ARG A 1 872 ? 6.565 -28.058 -34.096 1.00 94.56 872 ARG A N 1
ATOM 6874 C CA . ARG A 1 872 ? 6.012 -26.744 -34.444 1.00 94.56 872 ARG A CA 1
ATOM 6875 C C . ARG A 1 872 ? 7.105 -25.686 -34.514 1.00 94.56 872 ARG A C 1
ATOM 6877 O O . ARG A 1 872 ? 7.999 -25.686 -33.668 1.00 94.56 872 ARG A O 1
ATOM 6884 N N . GLY A 1 873 ? 6.980 -24.750 -35.455 1.00 96.31 873 GLY A N 1
ATOM 6885 C CA . GLY A 1 873 ? 7.684 -23.473 -35.343 1.00 96.31 873 GLY A CA 1
ATOM 6886 C C . GLY A 1 873 ? 7.154 -22.694 -34.138 1.00 96.31 873 GLY A C 1
ATOM 6887 O O . GLY A 1 873 ? 5.945 -22.703 -33.910 1.00 96.31 873 GLY A O 1
ATOM 6888 N N . LEU A 1 874 ? 8.043 -22.081 -33.356 1.00 96.88 874 LEU A N 1
ATOM 6889 C CA . LEU A 1 874 ? 7.694 -21.323 -32.150 1.00 96.88 874 LEU A CA 1
ATOM 6890 C C . LEU A 1 874 ? 8.564 -20.071 -32.025 1.00 96.88 874 LEU A C 1
ATOM 6892 O O . LEU A 1 874 ? 9.787 -20.152 -32.157 1.00 96.88 874 LEU A O 1
ATOM 6896 N N . THR A 1 875 ? 7.959 -18.951 -31.645 1.00 96.88 875 THR A N 1
ATOM 6897 C CA . THR A 1 875 ? 8.693 -17.799 -31.109 1.00 96.88 875 THR A CA 1
ATOM 6898 C C . THR A 1 875 ? 8.886 -17.998 -29.605 1.00 96.88 875 THR A C 1
ATOM 6900 O O . THR A 1 875 ? 7.997 -18.478 -28.900 1.00 96.88 875 THR A O 1
ATOM 6903 N N . SER A 1 876 ? 10.061 -17.646 -29.092 1.00 97.12 876 SER A N 1
ATOM 6904 C CA . SER A 1 876 ? 10.406 -17.729 -27.670 1.00 97.12 876 SER A CA 1
ATOM 6905 C C . SER A 1 876 ? 10.798 -16.370 -27.109 1.00 97.12 876 SER A C 1
ATOM 6907 O O . SER A 1 876 ? 11.481 -15.594 -27.779 1.00 97.12 876 SER A O 1
ATOM 6909 N N . ALA A 1 877 ? 10.414 -16.124 -25.860 1.00 97.88 877 ALA A N 1
ATOM 6910 C CA . ALA A 1 877 ? 10.864 -14.998 -25.058 1.00 97.88 877 ALA A CA 1
ATOM 6911 C C . ALA A 1 877 ? 11.215 -15.483 -23.646 1.00 97.88 877 ALA A C 1
ATOM 6913 O O . ALA A 1 877 ? 10.428 -16.190 -23.020 1.00 97.88 877 ALA A O 1
ATOM 6914 N N . GLU A 1 878 ? 12.380 -15.107 -23.123 1.00 98.44 878 GLU A N 1
ATOM 6915 C CA . GLU A 1 878 ? 12.774 -15.419 -21.748 1.00 98.44 878 GLU A CA 1
ATOM 6916 C C . GLU A 1 878 ? 13.147 -14.150 -20.978 1.00 98.44 878 GLU A C 1
ATOM 6918 O O . GLU A 1 878 ? 14.020 -13.403 -21.415 1.00 98.44 878 GLU A O 1
ATOM 6923 N N . GLY A 1 879 ? 12.496 -13.902 -19.839 1.00 98.31 879 GLY A N 1
ATOM 6924 C CA . GLY A 1 879 ? 12.700 -12.699 -19.026 1.00 98.31 879 GLY A CA 1
ATOM 6925 C C . GLY A 1 879 ? 13.711 -12.861 -17.882 1.00 98.31 879 GLY A C 1
ATOM 6926 O O . GLY A 1 879 ? 13.701 -13.860 -17.154 1.00 98.31 879 GLY A O 1
ATOM 6927 N N . GLY A 1 880 ? 14.539 -11.835 -17.668 1.00 98.50 880 GLY A N 1
ATOM 6928 C CA . GLY A 1 880 ? 15.312 -11.606 -16.440 1.00 98.50 880 GLY A CA 1
ATOM 6929 C C . GLY A 1 880 ? 14.420 -11.105 -15.296 1.00 98.50 880 GLY A C 1
ATOM 6930 O O . GLY A 1 880 ? 13.235 -11.434 -15.255 1.00 98.50 880 GLY A O 1
ATOM 6931 N N . PHE A 1 881 ? 14.947 -10.285 -14.380 1.00 98.62 881 PHE A N 1
ATOM 6932 C CA . PHE A 1 881 ? 14.105 -9.582 -13.402 1.00 98.62 881 PHE A CA 1
ATOM 6933 C C . PHE A 1 881 ? 13.602 -8.258 -13.987 1.00 98.62 881 PHE A C 1
ATOM 6935 O O . PHE A 1 881 ? 14.384 -7.484 -14.539 1.00 98.62 881 PHE A O 1
ATOM 6942 N N . ALA A 1 882 ? 12.308 -7.972 -13.830 1.00 98.50 882 ALA A N 1
ATOM 6943 C CA . ALA A 1 882 ? 11.771 -6.647 -14.122 1.00 98.50 882 ALA A CA 1
ATOM 6944 C C . ALA A 1 882 ? 12.191 -5.663 -13.017 1.00 98.50 882 ALA A C 1
ATOM 6946 O O . ALA A 1 882 ? 12.012 -5.956 -11.835 1.00 98.50 882 ALA A O 1
ATOM 6947 N N . ILE A 1 883 ? 12.740 -4.506 -13.391 1.00 97.81 883 ILE A N 1
ATOM 6948 C CA . ILE A 1 883 ? 13.203 -3.468 -12.451 1.00 97.81 883 ILE A CA 1
ATOM 6949 C C . ILE A 1 883 ? 12.549 -2.113 -12.749 1.00 97.81 883 ILE A C 1
ATOM 6951 O O . ILE A 1 883 ? 11.895 -1.943 -13.775 1.00 97.81 883 ILE A O 1
ATOM 6955 N N . TYR A 1 884 ? 12.733 -1.128 -11.863 1.00 96.88 884 TYR A N 1
ATOM 6956 C CA . TYR A 1 884 ? 12.233 0.242 -12.046 1.00 96.88 884 TYR A CA 1
ATOM 6957 C C . TYR A 1 884 ? 12.669 0.835 -13.394 1.00 96.88 884 TYR A C 1
ATOM 6959 O O . TYR A 1 884 ? 13.863 0.942 -13.666 1.00 96.88 884 TYR A O 1
ATOM 6967 N N . GLY A 1 885 ? 11.699 1.204 -14.235 1.00 96.31 885 GLY A N 1
ATOM 6968 C CA . GLY A 1 885 ? 11.902 1.510 -15.655 1.00 96.31 885 GLY A CA 1
ATOM 6969 C C . GLY A 1 885 ? 12.226 2.968 -15.992 1.00 96.31 885 GLY A C 1
ATOM 6970 O O . GLY A 1 885 ? 12.049 3.361 -17.146 1.00 96.31 885 GLY A O 1
ATOM 6971 N N . GLN A 1 886 ? 12.644 3.785 -15.016 1.00 94.62 886 GLN A N 1
ATOM 6972 C CA . GLN A 1 886 ? 12.844 5.231 -15.193 1.00 94.62 886 GLN A CA 1
ATOM 6973 C C . GLN A 1 886 ? 14.268 5.712 -14.886 1.00 94.62 886 GLN A C 1
ATOM 6975 O O . GLN A 1 886 ? 14.956 5.166 -14.019 1.00 94.62 886 GLN A O 1
ATOM 6980 N N . GLY A 1 887 ? 14.677 6.765 -15.597 1.00 90.62 887 GLY A N 1
ATOM 6981 C CA . GLY A 1 887 ? 15.909 7.516 -15.376 1.00 90.62 887 GLY A CA 1
ATOM 6982 C C . GLY A 1 887 ? 15.813 8.520 -14.220 1.00 90.62 887 GLY A C 1
ATOM 6983 O O . GLY A 1 887 ? 14.810 8.611 -13.513 1.00 90.62 887 GLY A O 1
ATOM 6984 N N . LYS A 1 888 ? 16.884 9.303 -14.027 1.00 84.31 888 LYS A N 1
ATOM 6985 C CA . LYS A 1 888 ? 17.014 10.279 -12.920 1.00 84.31 888 LYS A CA 1
ATOM 6986 C C . LYS A 1 888 ? 16.053 11.476 -13.013 1.00 84.31 888 LYS A C 1
ATOM 6988 O O . LYS A 1 888 ? 15.951 12.239 -12.060 1.00 84.31 888 LYS A O 1
ATOM 6993 N N . ASP A 1 889 ? 15.387 11.643 -14.149 1.00 83.62 889 ASP A N 1
ATOM 6994 C CA . ASP A 1 889 ? 14.423 12.697 -14.474 1.00 83.62 889 ASP A CA 1
ATOM 6995 C C . ASP A 1 889 ? 12.955 12.213 -14.436 1.00 83.62 889 ASP A C 1
ATOM 6997 O O . ASP A 1 889 ? 12.049 12.962 -14.797 1.00 83.62 889 ASP A O 1
ATOM 7001 N N . GLY A 1 890 ? 12.704 10.956 -14.040 1.00 84.88 890 GLY A N 1
ATOM 7002 C CA . GLY A 1 890 ? 11.365 10.346 -14.015 1.00 84.88 890 GLY A CA 1
ATOM 7003 C C . GLY A 1 890 ? 10.808 9.944 -15.391 1.00 84.88 890 GLY A C 1
ATOM 7004 O O . GLY A 1 890 ? 9.685 9.424 -15.482 1.00 84.88 890 GLY A O 1
ATOM 7005 N N . ARG A 1 891 ? 11.576 10.150 -16.470 1.00 92.06 891 ARG A N 1
ATOM 7006 C CA . ARG A 1 891 ? 11.269 9.628 -17.811 1.00 92.06 891 ARG A CA 1
ATOM 7007 C C . ARG A 1 891 ? 11.727 8.177 -17.926 1.00 92.06 891 ARG A C 1
ATOM 7009 O O . ARG A 1 891 ? 12.370 7.648 -17.025 1.00 92.06 891 ARG A O 1
ATOM 7016 N N . ALA A 1 892 ? 11.351 7.500 -19.007 1.00 94.56 892 ALA A N 1
ATOM 7017 C CA . ALA A 1 892 ? 11.776 6.121 -19.244 1.00 94.56 892 ALA A CA 1
ATOM 7018 C C . ALA A 1 892 ? 13.307 6.016 -19.411 1.00 94.56 892 ALA A C 1
ATOM 7020 O O . ALA A 1 892 ? 13.968 6.982 -19.778 1.00 94.56 892 ALA A O 1
ATOM 7021 N N . LEU A 1 893 ? 13.874 4.840 -19.130 1.00 95.88 893 LEU A N 1
ATOM 7022 C CA . LEU A 1 893 ? 15.313 4.596 -19.283 1.00 95.88 893 LEU A CA 1
ATOM 7023 C C . LEU A 1 893 ? 15.742 4.614 -20.754 1.00 95.88 893 LEU A C 1
ATOM 7025 O O . LEU A 1 893 ? 15.302 3.776 -21.544 1.00 95.88 893 LEU A O 1
ATOM 7029 N N . GLU A 1 894 ? 16.644 5.527 -21.093 1.00 95.50 894 GLU A N 1
ATOM 7030 C CA . GLU A 1 894 ? 17.260 5.647 -22.419 1.00 95.50 894 GLU A CA 1
ATOM 7031 C C . GLU A 1 894 ? 18.494 4.728 -22.573 1.00 95.50 894 GLU A C 1
ATOM 7033 O O . GLU A 1 894 ? 18.953 4.155 -21.578 1.00 95.50 894 GLU A O 1
ATOM 7038 N N . PRO A 1 895 ? 19.026 4.522 -23.793 1.00 96.69 895 PRO A N 1
ATOM 7039 C CA . PRO A 1 895 ? 20.176 3.645 -24.012 1.00 96.69 895 PRO A CA 1
ATOM 7040 C C . PRO A 1 895 ? 21.458 4.099 -23.287 1.00 96.69 895 PRO A C 1
ATOM 7042 O O . PRO A 1 895 ? 21.799 5.279 -23.266 1.00 96.69 895 PRO A O 1
ATOM 7045 N N . SER A 1 896 ? 22.183 3.137 -22.718 1.00 93.31 896 SER A N 1
ATOM 7046 C CA . SER A 1 896 ? 23.381 3.286 -21.879 1.00 93.31 896 SER A CA 1
ATOM 7047 C C . SER A 1 896 ? 24.375 2.165 -22.193 1.00 93.31 896 SER A C 1
ATOM 7049 O O . SER A 1 896 ? 23.981 1.032 -22.477 1.00 93.31 896 SER A O 1
ATOM 7051 N N . ILE A 1 897 ? 25.674 2.458 -22.121 1.00 89.12 897 ILE A N 1
ATOM 7052 C CA . ILE A 1 897 ? 26.731 1.438 -22.256 1.00 89.12 897 ILE A CA 1
ATOM 7053 C C . ILE A 1 897 ? 27.523 1.254 -20.958 1.00 89.12 897 ILE A C 1
ATOM 7055 O O . ILE A 1 897 ? 27.977 0.138 -20.686 1.00 89.12 897 ILE A O 1
ATOM 7059 N N . GLY A 1 898 ? 27.650 2.303 -20.144 1.00 88.38 898 GLY A N 1
ATOM 7060 C CA . GLY A 1 898 ? 28.390 2.303 -18.890 1.00 88.38 898 GLY A CA 1
ATOM 7061 C C . GLY A 1 898 ? 27.542 1.919 -17.676 1.00 88.38 898 GLY A C 1
ATOM 7062 O O . GLY A 1 898 ? 26.616 1.108 -17.762 1.00 88.38 898 GLY A O 1
ATOM 7063 N N . GLU A 1 899 ? 27.917 2.468 -16.519 1.00 91.38 899 GLU A N 1
ATOM 7064 C CA . GLU A 1 899 ? 27.270 2.204 -15.224 1.00 91.38 899 GLU A CA 1
ATOM 7065 C C . GLU A 1 899 ? 26.136 3.193 -14.895 1.00 91.38 899 GLU A C 1
ATOM 7067 O O . GLU A 1 899 ? 25.477 3.075 -13.859 1.00 91.38 899 GLU A O 1
ATOM 7072 N N . GLU A 1 900 ? 25.901 4.171 -15.771 1.00 91.88 900 GLU A N 1
ATOM 7073 C CA . GLU A 1 900 ? 24.785 5.107 -15.716 1.00 91.88 900 GLU A CA 1
ATOM 7074 C C . GLU A 1 900 ? 23.417 4.425 -15.892 1.00 91.88 900 GLU A C 1
ATOM 7076 O O . GLU A 1 900 ? 23.292 3.368 -16.514 1.00 91.88 900 GLU A O 1
ATOM 7081 N N . PHE A 1 901 ? 22.364 5.052 -15.351 1.00 95.62 901 PHE A N 1
ATOM 7082 C CA . PHE A 1 901 ? 21.001 4.531 -15.473 1.00 95.62 901 PHE A CA 1
ATOM 7083 C C . PHE A 1 901 ? 20.565 4.547 -16.941 1.00 95.62 901 PHE A C 1
ATOM 7085 O O . PHE A 1 901 ? 20.542 5.608 -17.564 1.00 95.62 901 PHE A O 1
ATOM 7092 N N . GLY A 1 902 ? 20.187 3.385 -17.464 1.00 96.88 902 GLY A N 1
ATOM 7093 C CA . GLY A 1 902 ? 19.716 3.222 -18.831 1.00 96.88 902 GLY A CA 1
ATOM 7094 C C . GLY A 1 902 ? 19.493 1.759 -19.215 1.00 96.88 902 GLY A C 1
ATOM 7095 O O . GLY A 1 902 ? 19.484 0.864 -18.366 1.00 96.88 902 GLY A O 1
ATOM 7096 N N . THR A 1 903 ? 19.310 1.524 -20.510 1.00 98.12 903 THR A N 1
ATOM 7097 C CA . THR A 1 903 ? 19.090 0.205 -21.126 1.00 98.12 903 THR A CA 1
ATOM 7098 C C . THR A 1 903 ? 20.223 -0.168 -22.078 1.00 98.12 903 THR A C 1
ATOM 7100 O O . THR A 1 903 ? 20.858 0.698 -22.667 1.00 98.12 903 THR A O 1
ATOM 7103 N N . TYR A 1 904 ? 20.497 -1.459 -22.242 1.00 97.69 904 TYR A N 1
ATOM 7104 C CA . TYR A 1 904 ? 21.524 -1.959 -23.157 1.00 97.69 904 TYR A CA 1
ATOM 7105 C C . TYR A 1 904 ? 21.007 -3.200 -23.887 1.00 97.69 904 TYR A C 1
ATOM 7107 O O . TYR A 1 904 ? 20.543 -4.149 -23.254 1.00 97.69 904 TYR A O 1
ATOM 7115 N N . GLU A 1 905 ? 21.105 -3.173 -25.215 1.00 97.56 905 GLU A N 1
ATOM 7116 C CA . GLU A 1 905 ? 20.683 -4.234 -26.132 1.00 97.56 905 GLU A CA 1
ATOM 7117 C C . GLU A 1 905 ? 21.808 -4.471 -27.149 1.00 97.56 905 GLU A C 1
ATOM 7119 O O . GLU A 1 905 ? 22.171 -3.558 -27.897 1.00 97.56 905 GLU A O 1
ATOM 7124 N N . LYS A 1 906 ? 22.409 -5.669 -27.172 1.00 95.56 906 LYS A N 1
ATOM 7125 C CA . LYS A 1 906 ? 23.473 -5.998 -28.137 1.00 95.56 906 LYS A CA 1
ATOM 7126 C C . LYS A 1 906 ? 23.631 -7.503 -28.337 1.00 95.56 906 LYS A C 1
ATOM 7128 O O . LYS A 1 906 ? 24.051 -8.211 -27.428 1.00 95.56 906 LYS A O 1
ATOM 7133 N N . GLY A 1 907 ? 23.385 -7.995 -29.553 1.00 95.88 907 GLY A N 1
ATOM 7134 C CA . GLY A 1 907 ? 23.465 -9.435 -29.836 1.00 95.88 907 GLY A CA 1
ATOM 7135 C C . GLY A 1 907 ? 22.562 -10.212 -28.874 1.00 95.88 907 GLY A C 1
ATOM 7136 O O . GLY A 1 907 ? 21.412 -9.827 -28.697 1.00 95.88 907 GLY A O 1
ATOM 7137 N N . GLY A 1 908 ? 23.098 -11.231 -28.204 1.00 97.06 908 GLY A N 1
ATOM 7138 C CA . GLY A 1 908 ? 22.406 -11.989 -27.155 1.00 97.06 908 GLY A CA 1
ATOM 7139 C C . GLY A 1 908 ? 22.457 -11.387 -25.748 1.00 97.06 908 GL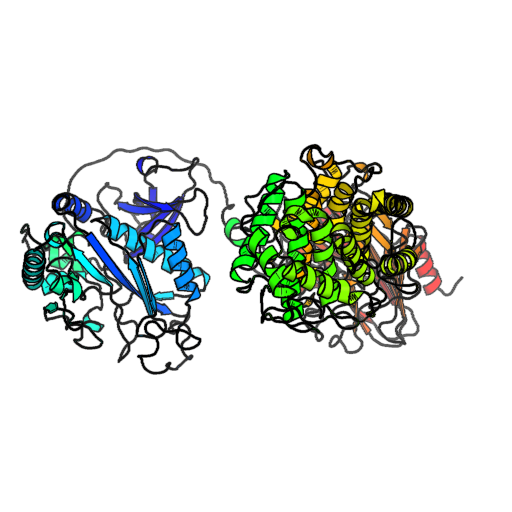Y A C 1
ATOM 7140 O O . GLY A 1 908 ? 22.366 -12.148 -24.792 1.00 97.06 908 GLY A O 1
ATOM 7141 N N . GLU A 1 909 ? 22.628 -10.071 -25.589 1.00 97.62 909 GLU A N 1
ATOM 7142 C CA . GLU A 1 909 ? 22.675 -9.380 -24.289 1.00 97.62 909 GLU A CA 1
ATOM 7143 C C . GLU A 1 909 ? 21.558 -8.334 -24.166 1.00 97.62 909 GLU A C 1
ATOM 7145 O O . GLU A 1 909 ? 21.457 -7.431 -24.998 1.00 97.62 909 GLU A O 1
ATOM 7150 N N . GLY A 1 910 ? 20.740 -8.439 -23.114 1.00 98.00 910 GLY A N 1
ATOM 7151 C CA . GLY A 1 910 ? 19.745 -7.436 -22.721 1.00 98.00 910 GLY A CA 1
ATOM 7152 C C . GLY A 1 910 ? 19.947 -7.036 -21.260 1.00 98.00 910 GLY A C 1
ATOM 7153 O O . GLY A 1 910 ? 20.171 -7.899 -20.411 1.00 98.00 910 GLY A O 1
ATOM 7154 N N . ARG A 1 911 ? 19.911 -5.742 -20.931 1.00 97.75 911 ARG A N 1
ATOM 7155 C CA . ARG A 1 911 ? 20.252 -5.239 -19.586 1.00 97.75 911 ARG A CA 1
ATOM 7156 C C . ARG A 1 911 ? 19.569 -3.907 -19.281 1.00 97.75 911 ARG A C 1
ATOM 7158 O O . ARG A 1 911 ? 19.395 -3.081 -20.172 1.00 97.75 911 ARG A O 1
ATOM 7165 N N . ALA A 1 912 ? 19.250 -3.674 -18.011 1.00 98.00 912 ALA A N 1
ATOM 7166 C CA . ALA A 1 912 ? 18.794 -2.388 -17.498 1.00 98.00 912 ALA A CA 1
ATOM 7167 C C . ALA A 1 912 ? 19.470 -2.042 -16.161 1.00 98.00 912 ALA A C 1
ATOM 7169 O O . ALA A 1 912 ? 19.673 -2.909 -15.310 1.00 98.00 912 ALA A O 1
ATOM 7170 N N . ALA A 1 913 ? 19.779 -0.760 -15.973 1.00 97.31 913 ALA A N 1
ATOM 7171 C CA . ALA A 1 913 ? 20.317 -0.187 -14.743 1.00 97.31 913 ALA A CA 1
ATOM 7172 C C . ALA A 1 913 ? 19.464 1.020 -14.328 1.00 97.31 913 ALA A C 1
ATOM 7174 O O . ALA A 1 913 ? 19.192 1.893 -15.151 1.00 97.31 913 ALA A O 1
ATOM 7175 N N . SER A 1 914 ? 19.038 1.092 -13.067 1.00 95.56 914 SER A N 1
ATOM 7176 C CA . SER A 1 914 ? 18.213 2.193 -12.548 1.00 95.56 914 SER A CA 1
ATOM 7177 C C . SER A 1 914 ? 18.375 2.363 -11.037 1.00 95.56 914 SER A C 1
ATOM 7179 O O . SER A 1 914 ? 19.203 1.699 -10.412 1.00 95.56 914 SER A O 1
ATOM 7181 N N . GLU A 1 915 ? 17.587 3.238 -10.405 1.00 93.81 915 GLU A N 1
ATOM 7182 C CA . GLU A 1 915 ? 17.677 3.443 -8.953 1.00 93.81 915 GLU A CA 1
ATOM 7183 C C . GLU A 1 915 ? 17.277 2.224 -8.100 1.00 93.81 915 GLU A C 1
ATOM 7185 O O . GLU A 1 915 ? 17.596 2.193 -6.910 1.00 93.81 915 GLU A O 1
ATOM 7190 N N . ALA A 1 916 ? 16.641 1.208 -8.693 1.00 93.81 916 ALA A N 1
ATOM 7191 C CA . ALA A 1 916 ? 16.359 -0.068 -8.035 1.00 93.81 916 ALA A CA 1
ATOM 7192 C C . ALA A 1 916 ? 17.588 -0.995 -7.953 1.00 93.81 916 ALA A C 1
ATOM 7194 O O . ALA A 1 916 ? 17.624 -1.880 -7.098 1.00 93.81 916 ALA A O 1
ATOM 7195 N N . GLY A 1 917 ? 18.586 -0.805 -8.823 1.00 95.75 917 GLY A N 1
ATOM 7196 C CA . GLY A 1 917 ? 19.706 -1.726 -9.018 1.00 95.75 917 GLY A CA 1
ATOM 7197 C C . GLY A 1 917 ? 19.961 -2.002 -10.501 1.00 95.75 917 GLY A C 1
ATOM 7198 O O . GLY A 1 917 ? 19.675 -1.169 -11.360 1.00 95.75 917 GLY A O 1
ATOM 7199 N N . VAL A 1 918 ? 20.488 -3.186 -10.800 1.00 97.56 918 VAL A N 1
ATOM 7200 C CA . VAL A 1 918 ? 20.736 -3.686 -12.158 1.00 97.56 918 VAL A CA 1
ATOM 7201 C C . VAL A 1 918 ? 20.099 -5.063 -12.306 1.00 97.56 918 VAL A C 1
ATOM 7203 O O . VAL A 1 918 ? 20.197 -5.898 -11.405 1.00 97.56 918 VAL A O 1
ATOM 7206 N N . SER A 1 919 ? 19.509 -5.328 -13.469 1.00 98.19 919 SER A N 1
ATOM 7207 C CA . SER A 1 919 ? 19.292 -6.695 -13.940 1.00 98.19 919 SER A CA 1
ATOM 7208 C C . SER A 1 919 ? 19.665 -6.811 -15.412 1.00 98.19 919 SER A C 1
ATOM 7210 O O . SER A 1 919 ? 19.597 -5.847 -16.177 1.00 98.19 919 SER A O 1
ATOM 7212 N N . GLY A 1 920 ? 20.069 -8.005 -15.820 1.00 98.25 920 GLY A N 1
ATOM 7213 C CA . GLY A 1 920 ? 20.311 -8.320 -17.215 1.00 98.25 920 GLY A CA 1
ATOM 7214 C C . GLY A 1 920 ? 20.187 -9.808 -17.482 1.00 98.25 920 GLY A C 1
ATOM 7215 O O . GLY A 1 920 ? 20.038 -10.619 -16.570 1.00 98.25 920 GLY A O 1
ATOM 7216 N N . ILE A 1 921 ? 20.228 -10.155 -18.754 1.00 98.69 921 ILE A N 1
ATOM 7217 C CA . ILE A 1 921 ? 20.066 -11.505 -19.262 1.00 98.69 921 ILE A CA 1
ATOM 7218 C C . ILE A 1 921 ? 20.979 -11.680 -20.475 1.00 98.69 921 ILE A C 1
ATOM 7220 O O . ILE A 1 921 ? 21.134 -10.763 -21.287 1.00 98.69 921 ILE A O 1
ATOM 7224 N N . VAL A 1 922 ? 21.619 -12.842 -20.579 1.00 98.38 922 VAL A N 1
ATOM 7225 C CA . VAL A 1 922 ? 22.545 -13.141 -21.671 1.00 98.38 922 VAL A CA 1
ATOM 7226 C C . VAL A 1 922 ? 22.423 -14.586 -22.133 1.00 98.38 922 VAL A C 1
ATOM 7228 O O . VAL A 1 922 ? 22.327 -15.513 -21.322 1.00 98.38 922 VAL A O 1
ATOM 7231 N N . ASP A 1 923 ? 22.429 -14.770 -23.451 1.00 98.12 923 ASP A N 1
ATOM 7232 C CA . ASP A 1 923 ? 22.561 -16.084 -24.062 1.00 98.12 923 ASP A CA 1
ATOM 7233 C C . ASP A 1 923 ? 24.013 -16.563 -23.954 1.00 98.12 923 ASP A C 1
ATOM 7235 O O . ASP A 1 923 ? 24.931 -15.946 -24.494 1.00 98.12 923 ASP A O 1
ATOM 7239 N N . ILE A 1 924 ? 24.216 -17.670 -23.243 1.00 96.50 924 ILE A N 1
ATOM 7240 C CA . ILE A 1 924 ? 25.508 -18.364 -23.124 1.00 96.50 924 ILE A CA 1
ATOM 7241 C C . ILE A 1 924 ? 25.481 -19.731 -23.830 1.00 96.50 924 ILE A C 1
ATOM 7243 O O . ILE A 1 924 ? 26.359 -20.563 -23.603 1.00 96.50 924 ILE A O 1
ATOM 7247 N N . GLY A 1 925 ? 24.448 -19.973 -24.648 1.00 91.12 925 GLY A N 1
ATOM 7248 C CA . GLY A 1 925 ? 24.240 -21.192 -25.425 1.00 91.12 925 GLY A CA 1
ATOM 7249 C C . GLY A 1 925 ? 24.548 -21.003 -26.905 1.00 91.12 925 GLY A C 1
ATOM 7250 O O . GLY A 1 925 ? 25.694 -21.150 -27.322 1.00 91.12 925 GLY A O 1
ATOM 7251 N N . SER A 1 926 ? 23.512 -20.738 -27.705 1.00 81.75 926 SER A N 1
ATOM 7252 C CA . SER A 1 926 ? 23.613 -20.702 -29.168 1.00 81.75 926 SER A CA 1
ATOM 7253 C C . SER A 1 926 ? 24.267 -19.427 -29.703 1.00 81.75 926 SER A C 1
ATOM 7255 O O . SER A 1 926 ? 24.958 -19.479 -30.716 1.00 81.75 926 SER A O 1
ATOM 7257 N N . GLY A 1 927 ? 24.056 -18.284 -29.042 1.00 83.44 927 GLY A N 1
ATOM 7258 C CA . GLY A 1 927 ? 24.453 -16.966 -29.549 1.00 83.44 927 GLY A CA 1
ATOM 7259 C C . GLY A 1 927 ? 23.518 -16.424 -30.639 1.00 83.44 927 GLY A C 1
ATOM 7260 O O . GLY A 1 927 ? 23.756 -15.340 -31.165 1.00 83.44 927 GLY A O 1
ATOM 7261 N N . GLU A 1 928 ? 22.454 -17.162 -30.969 1.00 92.12 928 GLU A N 1
ATOM 7262 C CA . GLU A 1 928 ? 21.462 -16.809 -31.994 1.00 92.12 928 GLU A CA 1
ATOM 7263 C C . GLU A 1 928 ? 20.360 -15.890 -31.442 1.00 92.12 928 GLU A C 1
ATOM 7265 O O . GLU A 1 928 ? 19.740 -15.134 -32.192 1.00 92.12 928 GLU A O 1
ATOM 7270 N N . ARG A 1 929 ? 20.116 -15.940 -30.125 1.00 97.44 929 ARG A N 1
ATOM 7271 C CA . ARG A 1 929 ? 19.050 -15.172 -29.471 1.00 97.44 929 ARG A CA 1
ATOM 7272 C C . ARG A 1 929 ? 19.392 -13.684 -29.412 1.00 97.44 929 ARG A C 1
ATOM 7274 O O . ARG A 1 929 ? 20.552 -13.310 -29.262 1.00 97.44 929 ARG A O 1
ATOM 7281 N N . LYS A 1 930 ? 18.370 -12.827 -29.470 1.00 98.19 930 LYS A N 1
ATOM 7282 C CA . LYS A 1 930 ? 18.498 -11.363 -29.394 1.00 98.19 930 LYS A CA 1
ATOM 7283 C C . LYS A 1 930 ? 18.106 -10.859 -28.009 1.00 98.19 930 LYS A C 1
ATOM 7285 O O . LYS A 1 930 ? 17.007 -11.142 -27.540 1.00 98.19 930 LYS A O 1
ATOM 7290 N N . GLY A 1 931 ? 18.982 -10.098 -27.367 1.00 98.00 931 GLY A N 1
ATOM 7291 C CA . GLY A 1 931 ? 18.703 -9.403 -26.116 1.00 98.00 931 GLY A CA 1
ATOM 7292 C C . GLY A 1 931 ? 17.985 -8.076 -26.339 1.00 98.00 931 GLY A C 1
ATOM 7293 O O . GLY A 1 931 ? 18.354 -7.311 -27.226 1.00 98.00 931 GLY A O 1
ATOM 7294 N N . ARG A 1 932 ? 16.960 -7.820 -25.524 1.00 97.88 932 ARG A N 1
ATOM 7295 C CA . ARG A 1 932 ? 16.146 -6.596 -25.486 1.00 97.88 932 ARG A CA 1
ATOM 7296 C C . ARG A 1 932 ? 15.958 -6.121 -24.040 1.00 97.88 932 ARG A C 1
ATOM 7298 O O . ARG A 1 932 ? 16.116 -6.905 -23.105 1.00 97.88 932 ARG A O 1
ATOM 7305 N N . ALA A 1 933 ? 15.570 -4.867 -23.844 1.00 97.31 933 ALA A N 1
ATOM 7306 C CA . ALA A 1 933 ? 15.198 -4.268 -22.565 1.00 97.31 933 ALA A CA 1
ATOM 7307 C C . ALA A 1 933 ? 13.767 -3.710 -22.668 1.00 97.31 933 ALA A C 1
ATOM 7309 O O . ALA A 1 933 ? 13.542 -2.507 -22.803 1.00 97.31 933 ALA A O 1
ATOM 7310 N N . LEU A 1 934 ? 12.784 -4.615 -22.640 1.00 96.44 934 LEU A N 1
ATOM 7311 C CA . LEU A 1 934 ? 11.381 -4.302 -22.910 1.00 96.44 934 LEU A CA 1
ATOM 7312 C C . LEU A 1 934 ? 10.827 -3.314 -21.883 1.00 96.44 934 LEU A C 1
ATOM 7314 O O . LEU A 1 934 ? 10.853 -3.582 -20.682 1.00 96.44 934 LEU A O 1
ATOM 7318 N N . ARG A 1 935 ? 10.273 -2.192 -22.347 1.00 96.62 935 ARG A N 1
ATOM 7319 C CA . ARG A 1 935 ? 9.431 -1.317 -21.523 1.00 96.62 935 ARG A CA 1
ATOM 7320 C C . ARG A 1 935 ? 8.080 -2.022 -21.379 1.00 96.62 935 ARG A C 1
ATOM 7322 O O . ARG A 1 935 ? 7.301 -2.028 -22.321 1.00 96.62 935 ARG A O 1
ATOM 7329 N N . THR A 1 936 ? 7.856 -2.684 -20.245 1.00 96.56 936 THR A N 1
ATOM 7330 C CA . THR A 1 936 ? 6.617 -3.432 -19.976 1.00 96.56 936 THR A CA 1
ATOM 7331 C C . THR A 1 936 ? 5.452 -2.483 -19.741 1.00 96.56 936 THR A C 1
ATOM 7333 O O . THR A 1 936 ? 5.657 -1.380 -19.224 1.00 96.56 936 THR A O 1
ATOM 7336 N N . ASP A 1 937 ? 4.234 -2.955 -19.986 1.00 96.75 937 ASP A N 1
ATOM 7337 C CA . ASP A 1 937 ? 3.032 -2.176 -19.714 1.00 96.75 937 ASP A CA 1
ATOM 7338 C C . ASP A 1 937 ? 2.901 -1.781 -18.236 1.00 96.75 937 ASP A C 1
ATOM 7340 O O . ASP A 1 937 ? 3.438 -2.419 -17.316 1.00 96.75 937 ASP A O 1
ATOM 7344 N N . ALA A 1 938 ? 2.187 -0.678 -18.012 1.00 96.12 938 ALA A N 1
ATOM 7345 C CA . ALA A 1 938 ? 2.019 -0.105 -16.689 1.00 96.12 938 ALA A CA 1
ATOM 7346 C C . ALA A 1 938 ? 1.271 -1.065 -15.752 1.00 96.12 938 ALA A C 1
ATOM 7348 O O . ALA A 1 938 ? 0.299 -1.720 -16.122 1.00 96.12 938 ALA A O 1
ATOM 7349 N N . ASN A 1 939 ? 1.700 -1.092 -14.493 1.00 96.38 939 ASN A N 1
ATOM 7350 C CA . ASN A 1 939 ? 1.134 -1.917 -13.425 1.00 96.38 939 ASN A CA 1
ATOM 7351 C C . ASN A 1 939 ? 1.290 -3.446 -13.609 1.00 96.38 939 ASN A C 1
ATOM 7353 O O . ASN A 1 939 ? 0.564 -4.228 -12.991 1.00 96.38 939 ASN A O 1
ATOM 7357 N N . THR A 1 940 ? 2.257 -3.887 -14.420 1.00 97.12 940 THR A N 1
ATOM 7358 C CA . THR A 1 940 ? 2.684 -5.297 -14.509 1.00 97.12 940 THR A CA 1
ATOM 7359 C C . THR A 1 940 ? 3.435 -5.752 -13.249 1.00 97.12 940 THR A C 1
ATOM 7361 O O . THR A 1 940 ? 3.067 -6.754 -12.640 1.00 97.12 940 THR A O 1
ATOM 7364 N N . ASN A 1 941 ? 4.489 -5.045 -12.826 1.00 98.06 941 ASN A N 1
ATOM 7365 C CA . ASN A 1 941 ? 5.350 -5.439 -11.698 1.00 98.06 941 ASN A CA 1
ATOM 7366 C C . ASN A 1 941 ? 4.748 -5.097 -10.317 1.00 98.06 941 ASN A C 1
ATOM 7368 O O . ASN A 1 941 ? 4.221 -4.008 -10.126 1.00 98.06 941 ASN A O 1
ATOM 7372 N N . LEU A 1 942 ? 4.864 -5.986 -9.322 1.00 96.69 942 LEU A N 1
ATOM 7373 C CA . LEU A 1 942 ? 4.302 -5.797 -7.970 1.00 96.69 942 LEU A CA 1
ATOM 7374 C C . LEU A 1 942 ? 4.928 -4.635 -7.171 1.00 96.69 942 LEU A C 1
ATOM 7376 O O . LEU A 1 942 ? 4.250 -4.038 -6.334 1.00 96.69 942 LEU A O 1
ATOM 7380 N N . MET A 1 943 ? 6.208 -4.330 -7.387 1.00 95.06 943 MET A N 1
ATOM 7381 C CA . MET A 1 943 ? 6.940 -3.306 -6.629 1.00 95.06 943 MET A CA 1
ATOM 7382 C C . MET A 1 943 ? 6.788 -1.919 -7.256 1.00 95.06 943 MET A C 1
ATOM 7384 O O . MET A 1 943 ? 6.680 -0.930 -6.536 1.00 95.06 943 MET A O 1
ATOM 7388 N N . VAL A 1 944 ? 6.791 -1.835 -8.593 1.00 95.31 944 VAL A N 1
ATOM 7389 C CA . VAL A 1 944 ? 6.876 -0.565 -9.333 1.00 95.31 944 VAL A CA 1
ATOM 7390 C C . VAL A 1 944 ? 5.837 -0.475 -10.466 1.00 95.31 944 VAL A C 1
ATOM 7392 O O . VAL A 1 944 ? 5.695 -1.421 -11.237 1.00 95.31 944 VAL A O 1
ATOM 7395 N N . PRO A 1 945 ? 5.134 0.665 -10.639 1.00 95.19 945 PRO A N 1
ATOM 7396 C CA . PRO A 1 945 ? 4.068 0.796 -11.640 1.00 95.19 945 PRO A CA 1
ATOM 7397 C C . PRO A 1 945 ? 4.582 0.991 -13.077 1.00 95.19 945 PRO A C 1
ATOM 7399 O O . PRO A 1 945 ? 3.823 0.826 -14.028 1.00 95.19 945 PRO A O 1
ATOM 7402 N N . ARG A 1 946 ? 5.862 1.347 -13.255 1.00 96.56 946 ARG A N 1
ATOM 7403 C CA . ARG A 1 946 ? 6.544 1.480 -14.555 1.00 96.56 946 ARG A CA 1
ATOM 7404 C C . ARG A 1 946 ? 7.864 0.711 -14.499 1.00 96.56 946 ARG A C 1
ATOM 7406 O O . ARG A 1 946 ? 8.793 1.148 -13.812 1.00 96.56 946 ARG A O 1
ATOM 7413 N N . ALA A 1 947 ? 7.929 -0.427 -15.186 1.00 97.81 947 ALA A N 1
ATOM 7414 C CA . ALA A 1 947 ? 9.062 -1.349 -15.151 1.00 97.81 947 ALA A CA 1
ATOM 7415 C C . ALA A 1 947 ? 9.759 -1.491 -16.517 1.00 97.81 947 ALA A C 1
ATOM 7417 O O . ALA A 1 947 ? 9.241 -1.083 -17.557 1.00 97.81 947 ALA A O 1
ATOM 7418 N N . VAL A 1 948 ? 10.960 -2.063 -16.491 1.00 98.25 948 VAL A N 1
ATOM 7419 C CA . VAL A 1 948 ? 11.706 -2.518 -17.668 1.00 98.25 948 VAL A CA 1
ATOM 7420 C C . VAL A 1 948 ? 12.157 -3.960 -17.443 1.00 98.25 948 VAL A C 1
ATOM 7422 O O . VAL A 1 948 ? 12.563 -4.314 -16.333 1.00 98.25 948 VAL A O 1
ATOM 7425 N N . LEU A 1 949 ? 12.088 -4.788 -18.483 1.00 98.44 949 LEU A N 1
ATOM 7426 C CA . LEU A 1 949 ? 12.393 -6.213 -18.437 1.00 98.44 949 LEU A CA 1
ATOM 7427 C C . LEU A 1 949 ? 13.475 -6.593 -19.467 1.00 98.44 949 LEU A C 1
ATOM 7429 O O . LEU A 1 949 ? 13.187 -6.711 -20.664 1.00 98.44 949 LEU A O 1
ATOM 7433 N N . PRO A 1 950 ? 14.716 -6.851 -19.017 1.00 98.56 950 PRO A N 1
ATOM 7434 C CA . PRO A 1 950 ? 15.717 -7.551 -19.813 1.00 98.56 950 PRO A CA 1
ATOM 7435 C C . PRO A 1 950 ? 15.161 -8.893 -20.310 1.00 98.56 950 PRO A C 1
ATOM 7437 O O . PRO A 1 950 ? 14.718 -9.709 -19.504 1.00 98.56 950 PRO A O 1
ATOM 7440 N N . THR A 1 951 ? 15.165 -9.117 -21.624 1.00 98.62 951 THR A N 1
ATOM 7441 C CA . THR A 1 951 ? 14.535 -10.279 -22.275 1.00 98.62 951 THR A CA 1
ATOM 7442 C C . THR A 1 951 ? 15.426 -10.835 -23.385 1.00 98.62 951 THR A C 1
ATOM 7444 O O . THR A 1 951 ? 16.009 -10.060 -24.137 1.00 98.62 951 THR A O 1
ATOM 7447 N N . LEU A 1 952 ? 15.504 -12.159 -23.536 1.00 98.69 952 LEU A N 1
ATOM 7448 C CA . LEU A 1 952 ? 16.043 -12.816 -24.735 1.00 98.69 952 LEU A CA 1
ATOM 7449 C C . LEU A 1 952 ? 14.893 -13.280 -25.627 1.00 98.69 952 LEU A C 1
ATOM 7451 O O . LEU A 1 952 ? 14.005 -13.970 -25.135 1.00 98.69 952 LEU A O 1
ATOM 7455 N N . VAL A 1 953 ? 14.926 -12.966 -26.922 1.00 97.69 953 VAL A N 1
ATOM 7456 C CA . VAL A 1 953 ? 13.937 -13.430 -27.911 1.00 97.69 953 VAL A CA 1
ATOM 7457 C C . VAL A 1 953 ? 14.597 -14.192 -29.060 1.00 97.69 953 VAL A C 1
ATOM 7459 O O . VAL A 1 953 ? 15.705 -13.847 -29.476 1.00 97.69 953 VAL A O 1
ATOM 7462 N N . ASN A 1 954 ? 13.930 -15.229 -29.573 1.00 96.50 954 ASN A N 1
ATOM 7463 C CA . ASN A 1 954 ? 14.329 -15.927 -30.801 1.00 96.50 954 ASN A CA 1
ATOM 7464 C C . ASN A 1 954 ? 13.185 -16.738 -31.412 1.00 96.50 954 ASN A C 1
ATOM 7466 O O . ASN A 1 954 ? 12.338 -17.246 -30.672 1.00 96.50 954 ASN A O 1
ATOM 7470 N N . ASP A 1 955 ? 13.245 -16.936 -32.725 1.00 96.19 955 ASP A N 1
ATOM 7471 C CA . ASP A 1 955 ? 12.342 -17.791 -33.495 1.00 96.19 955 ASP A CA 1
ATOM 7472 C C . ASP A 1 955 ? 12.991 -19.150 -33.780 1.00 96.19 955 ASP A C 1
ATOM 7474 O O . ASP A 1 955 ? 14.167 -19.231 -34.140 1.00 96.19 955 ASP A O 1
ATOM 7478 N N . HIS A 1 956 ? 12.219 -20.226 -33.635 1.00 93.88 956 HIS A N 1
ATOM 7479 C CA . HIS A 1 956 ? 12.682 -21.603 -33.805 1.00 93.88 956 HIS A CA 1
ATOM 7480 C C . HIS A 1 956 ? 11.866 -22.302 -34.886 1.00 93.88 956 HIS A C 1
ATOM 7482 O O . HIS A 1 956 ? 10.637 -22.320 -34.826 1.00 93.88 956 HIS A O 1
ATOM 7488 N N . ALA A 1 957 ? 12.538 -22.921 -35.857 1.00 91.56 957 ALA A N 1
ATOM 7489 C CA . ALA A 1 957 ? 11.880 -23.772 -36.845 1.00 91.56 957 ALA A CA 1
ATOM 7490 C C . ALA A 1 957 ? 11.489 -25.128 -36.227 1.00 91.56 957 ALA A C 1
ATOM 7492 O O . ALA A 1 957 ? 12.279 -25.739 -35.506 1.00 91.56 957 ALA A O 1
ATOM 7493 N N . GLY A 1 958 ? 10.286 -25.617 -36.540 1.00 89.00 958 GLY A N 1
ATOM 7494 C CA . GLY A 1 958 ? 9.816 -26.927 -36.083 1.00 89.00 958 GLY A CA 1
ATOM 7495 C C . GLY A 1 958 ? 10.639 -28.069 -36.679 1.00 89.00 958 GLY A C 1
ATOM 7496 O O . GLY A 1 958 ? 10.901 -28.082 -37.882 1.00 89.00 958 GLY A O 1
ATOM 7497 N N . SER A 1 959 ? 11.072 -29.018 -35.845 1.00 89.06 959 SER A N 1
ATOM 7498 C CA . SER A 1 959 ? 11.833 -30.195 -36.286 1.00 89.06 959 SER A CA 1
ATOM 7499 C C . SER A 1 959 ? 11.860 -31.290 -35.217 1.00 89.06 959 SER A C 1
ATOM 7501 O O . SER A 1 959 ? 11.640 -31.023 -34.041 1.00 89.06 959 SER A O 1
ATOM 7503 N N . ASP A 1 960 ? 12.243 -32.513 -35.590 1.00 83.88 960 ASP A N 1
ATOM 7504 C CA . ASP A 1 960 ? 12.415 -33.622 -34.635 1.00 83.88 960 ASP A CA 1
ATOM 7505 C C . ASP A 1 960 ? 13.593 -33.432 -33.649 1.00 83.88 960 ASP A C 1
ATOM 7507 O O . ASP A 1 960 ? 13.809 -34.256 -32.757 1.00 83.88 960 ASP A O 1
ATOM 7511 N N . LYS A 1 961 ? 14.388 -32.361 -33.798 1.00 87.12 961 LYS A N 1
ATOM 7512 C CA . LYS A 1 961 ? 15.536 -32.056 -32.933 1.00 87.12 961 LYS A CA 1
ATOM 7513 C C . LYS A 1 961 ? 15.111 -31.220 -31.729 1.00 87.12 961 LYS A C 1
ATOM 7515 O O . LYS A 1 961 ? 14.291 -30.315 -31.833 1.00 87.12 961 LYS A O 1
ATOM 7520 N N . SER A 1 962 ? 15.740 -31.471 -30.581 1.00 90.50 962 SER A N 1
ATOM 7521 C CA . SER A 1 962 ? 15.574 -30.606 -29.411 1.00 90.50 962 SER A CA 1
ATOM 7522 C C . SER A 1 962 ? 16.321 -29.282 -29.583 1.00 90.50 962 SER A C 1
ATOM 7524 O O . SER A 1 962 ? 17.536 -29.272 -29.789 1.00 90.50 962 SER A O 1
ATOM 7526 N N . VAL A 1 963 ? 15.600 -28.178 -29.419 1.00 93.06 963 VAL A N 1
ATOM 7527 C CA . VAL A 1 963 ? 16.158 -26.837 -29.220 1.00 93.06 963 VAL A CA 1
ATOM 7528 C C . VAL A 1 963 ? 16.693 -26.746 -27.790 1.00 93.06 963 VAL A C 1
ATOM 7530 O O . VAL A 1 963 ? 16.044 -27.215 -26.853 1.00 93.06 963 VAL A O 1
ATOM 7533 N N . TRP A 1 964 ? 17.860 -26.127 -27.611 1.00 94.94 964 TRP A N 1
ATOM 7534 C CA . TRP A 1 964 ? 18.471 -25.900 -26.300 1.00 94.94 964 TRP A CA 1
ATOM 7535 C C . TRP A 1 964 ? 18.714 -24.409 -26.080 1.00 94.94 964 TRP A C 1
ATOM 7537 O O . TRP A 1 964 ? 19.448 -23.783 -26.840 1.00 94.94 964 TRP A O 1
ATOM 7547 N N . LEU A 1 965 ? 18.119 -23.851 -25.026 1.00 97.44 965 LEU A N 1
ATOM 7548 C CA . LEU A 1 965 ? 18.326 -22.469 -24.596 1.00 97.44 965 LEU A CA 1
ATOM 7549 C C . LEU A 1 965 ? 19.171 -22.483 -23.319 1.00 97.44 965 LEU A C 1
ATOM 7551 O O . LEU A 1 965 ? 18.861 -23.229 -22.388 1.00 97.44 965 LEU A O 1
ATOM 7555 N N . VAL A 1 966 ? 20.230 -21.674 -23.262 1.00 98.00 966 VAL A N 1
ATOM 7556 C CA . VAL A 1 966 ? 21.143 -21.621 -22.109 1.00 98.00 966 VAL A CA 1
ATOM 7557 C C . VAL A 1 966 ? 21.357 -20.170 -21.703 1.00 98.00 966 VAL A C 1
ATOM 7559 O O . VAL A 1 966 ? 22.001 -19.395 -22.408 1.00 98.00 966 VAL A O 1
ATOM 7562 N N . THR A 1 967 ? 20.785 -19.791 -20.571 1.00 98.31 967 THR A N 1
ATOM 7563 C CA . THR A 1 967 ? 20.651 -18.397 -20.147 1.00 98.31 967 THR A CA 1
ATOM 7564 C C . THR A 1 967 ? 21.390 -18.167 -18.845 1.00 98.31 967 THR A C 1
ATOM 7566 O O . THR A 1 967 ? 21.209 -18.927 -17.895 1.00 98.31 967 THR A O 1
ATOM 7569 N N . ALA A 1 968 ? 22.148 -17.078 -18.760 1.00 98.50 968 ALA A N 1
ATOM 7570 C CA . ALA A 1 968 ? 22.556 -16.511 -17.481 1.00 98.50 968 ALA A CA 1
ATOM 7571 C C . ALA A 1 968 ? 21.743 -15.237 -17.207 1.00 98.50 968 ALA A C 1
ATOM 7573 O O . ALA A 1 968 ? 21.553 -14.411 -18.103 1.00 98.50 968 ALA A O 1
ATOM 7574 N N . VAL A 1 969 ? 21.252 -15.080 -15.977 1.00 98.69 969 VAL A N 1
ATOM 7575 C CA . VAL A 1 969 ? 20.528 -13.884 -15.518 1.00 98.69 969 VAL A CA 1
ATOM 7576 C C . VAL A 1 969 ? 21.346 -13.204 -14.432 1.00 98.69 969 VAL A C 1
ATOM 7578 O O . VAL A 1 969 ? 21.717 -13.851 -13.456 1.00 98.69 969 VAL A O 1
ATOM 7581 N N . PHE A 1 970 ? 21.602 -11.910 -14.607 1.00 98.50 970 PHE A N 1
ATOM 7582 C CA . PHE A 1 970 ? 22.295 -11.058 -13.646 1.00 98.50 970 PHE A CA 1
ATOM 7583 C C . PHE A 1 970 ? 21.294 -10.283 -12.794 1.00 98.50 970 PHE A C 1
ATOM 7585 O O . PHE A 1 970 ? 20.292 -9.760 -13.307 1.00 98.50 970 PHE A O 1
ATOM 7592 N N . ALA A 1 971 ? 21.609 -10.135 -11.514 1.00 97.56 971 ALA A N 1
ATOM 7593 C CA . ALA A 1 971 ? 20.868 -9.284 -10.599 1.00 97.56 971 ALA A CA 1
ATOM 7594 C C . ALA A 1 971 ? 21.790 -8.667 -9.542 1.00 97.56 971 ALA A C 1
ATOM 7596 O O . ALA A 1 971 ? 22.562 -9.363 -8.892 1.00 97.56 971 ALA A O 1
ATOM 7597 N N . LEU A 1 972 ? 21.670 -7.353 -9.349 1.00 96.19 972 LEU A N 1
ATOM 7598 C CA . LEU A 1 972 ? 22.325 -6.620 -8.269 1.00 96.19 972 LEU A CA 1
ATOM 7599 C C . LEU A 1 972 ? 21.376 -5.517 -7.767 1.00 96.19 972 LEU A C 1
ATOM 7601 O O . LEU A 1 972 ? 21.286 -4.463 -8.405 1.00 96.19 972 LEU A O 1
ATOM 7605 N N . PRO A 1 973 ? 20.624 -5.736 -6.673 1.00 95.19 973 PRO A N 1
ATOM 7606 C CA . PRO A 1 973 ? 19.733 -4.722 -6.118 1.00 95.19 973 PRO A CA 1
ATOM 7607 C C . PRO A 1 973 ? 20.514 -3.544 -5.519 1.00 95.19 973 PRO A C 1
ATOM 7609 O O . PRO A 1 973 ? 21.706 -3.634 -5.215 1.00 95.19 973 PRO A O 1
ATOM 7612 N N . ARG A 1 974 ? 19.821 -2.420 -5.320 1.00 91.06 974 ARG A N 1
ATOM 7613 C CA . ARG A 1 974 ? 20.330 -1.315 -4.500 1.00 91.06 974 ARG A CA 1
ATOM 7614 C C . ARG A 1 974 ? 20.498 -1.764 -3.043 1.00 91.06 974 ARG A C 1
ATOM 7616 O O . ARG A 1 974 ? 19.708 -2.561 -2.547 1.00 91.06 974 ARG A O 1
ATOM 7623 N N . SER A 1 975 ? 21.468 -1.176 -2.348 1.00 79.75 975 SER A N 1
ATOM 7624 C CA . SER A 1 975 ? 21.536 -1.184 -0.878 1.00 79.75 975 SER A CA 1
ATOM 7625 C C . SER A 1 975 ? 20.715 -0.025 -0.303 1.00 79.75 975 SER A C 1
ATOM 7627 O O . SER A 1 975 ? 20.839 1.064 -0.860 1.00 79.75 975 SER A O 1
ATOM 7629 N N . GLU A 1 976 ? 20.006 -0.203 0.818 1.00 65.00 976 GLU A N 1
ATOM 7630 C CA . GLU A 1 976 ? 19.074 0.768 1.445 1.00 65.00 976 GLU A CA 1
ATOM 7631 C C . GLU A 1 976 ? 19.453 2.257 1.284 1.00 65.00 976 GLU A C 1
ATOM 7633 O O . GLU A 1 976 ? 18.634 3.064 0.850 1.00 65.00 976 GLU A O 1
ATOM 7638 N N . PHE A 1 977 ? 20.709 2.623 1.564 1.00 62.59 977 PHE A N 1
ATOM 7639 C CA . PHE A 1 977 ? 21.204 4.009 1.540 1.00 62.59 977 PHE A CA 1
ATOM 7640 C C . PHE A 1 977 ? 21.694 4.520 0.166 1.00 62.59 977 PHE A C 1
ATOM 7642 O O . PHE A 1 977 ? 22.412 5.519 0.101 1.00 62.59 977 PHE A O 1
ATOM 7649 N N . ARG A 1 978 ? 21.372 3.845 -0.947 1.00 76.31 978 ARG A N 1
ATOM 7650 C CA . ARG A 1 978 ? 21.792 4.230 -2.310 1.00 76.31 978 ARG A CA 1
ATOM 7651 C C . ARG A 1 978 ? 20.655 4.133 -3.326 1.00 76.31 978 ARG A C 1
ATOM 7653 O O . ARG A 1 978 ? 19.886 3.179 -3.329 1.00 76.31 978 ARG A O 1
ATOM 7660 N N . LYS A 1 979 ? 20.623 5.084 -4.266 1.00 83.19 979 LYS A N 1
ATOM 7661 C CA . LYS A 1 979 ? 19.889 4.938 -5.530 1.00 83.19 979 LYS A CA 1
ATOM 7662 C C . LYS A 1 979 ? 20.774 4.186 -6.528 1.00 83.19 979 LYS A C 1
ATOM 7664 O O . LYS A 1 979 ? 21.786 4.721 -6.974 1.00 83.19 979 LYS A O 1
ATOM 7669 N N . GLY A 1 980 ? 20.370 2.968 -6.878 1.00 88.81 980 GLY A N 1
ATOM 7670 C CA . GLY A 1 980 ? 21.050 2.088 -7.829 1.00 88.81 980 GLY A CA 1
ATOM 7671 C C . GLY A 1 980 ? 22.128 1.186 -7.226 1.00 88.81 980 GLY A C 1
ATOM 7672 O O . GLY A 1 980 ? 22.355 1.160 -6.015 1.00 88.81 980 GLY A O 1
ATOM 7673 N N . ALA A 1 981 ? 22.764 0.404 -8.099 1.00 86.62 981 ALA A N 1
ATOM 7674 C CA . ALA A 1 981 ? 23.794 -0.564 -7.734 1.00 86.62 981 ALA A CA 1
ATOM 7675 C C . ALA A 1 981 ? 25.114 0.095 -7.286 1.00 86.62 981 ALA A C 1
ATOM 7677 O O . ALA A 1 981 ? 25.384 1.272 -7.533 1.00 86.62 981 ALA A O 1
ATOM 7678 N N . LYS A 1 982 ? 25.971 -0.696 -6.631 1.00 85.62 982 LYS A N 1
ATOM 7679 C CA . LYS A 1 982 ? 27.348 -0.311 -6.290 1.00 85.62 982 LYS A CA 1
ATOM 7680 C C . LYS A 1 982 ? 28.193 -0.214 -7.571 1.00 85.62 982 LYS A C 1
ATOM 7682 O O . LYS A 1 982 ? 28.158 -1.129 -8.383 1.00 85.62 982 LYS A O 1
ATOM 7687 N N . ALA A 1 983 ? 28.973 0.858 -7.717 1.00 87.06 983 ALA A N 1
ATOM 7688 C CA . ALA A 1 983 ? 29.889 1.039 -8.847 1.00 87.06 983 ALA A CA 1
ATOM 7689 C C . ALA A 1 983 ? 30.954 -0.077 -8.942 1.00 87.06 983 ALA A C 1
ATOM 7691 O O . ALA A 1 983 ? 31.363 -0.642 -7.921 1.00 87.06 983 ALA A O 1
ATOM 7692 N N . GLY A 1 984 ? 31.407 -0.363 -10.164 1.00 90.69 984 GLY A N 1
ATOM 7693 C CA . GLY A 1 984 ? 32.242 -1.513 -10.524 1.00 90.69 984 GLY A CA 1
ATOM 7694 C C . GLY A 1 984 ? 31.446 -2.757 -10.946 1.00 90.69 984 GLY A C 1
ATOM 7695 O O . GLY A 1 984 ? 32.041 -3.798 -11.228 1.00 90.69 984 GLY A O 1
ATOM 7696 N N . TRP A 1 985 ? 30.114 -2.671 -11.006 1.00 93.62 985 TRP A N 1
ATOM 7697 C CA . TRP A 1 985 ? 29.239 -3.787 -11.367 1.00 93.62 985 TRP A CA 1
ATOM 7698 C C . TRP A 1 985 ? 29.425 -4.260 -12.818 1.00 93.62 985 TRP A C 1
ATOM 7700 O O . TRP A 1 985 ? 29.142 -5.423 -13.110 1.00 93.62 985 TRP A O 1
ATOM 7710 N N . ILE A 1 986 ? 29.958 -3.428 -13.725 1.00 94.94 986 ILE A N 1
ATOM 7711 C CA . ILE A 1 986 ? 30.276 -3.864 -15.097 1.00 94.94 986 ILE A CA 1
ATOM 7712 C C . ILE A 1 986 ? 31.361 -4.948 -15.129 1.00 94.94 986 ILE A C 1
ATOM 7714 O O . ILE A 1 986 ? 31.314 -5.815 -16.001 1.00 94.94 986 ILE A O 1
ATOM 7718 N N . ALA A 1 987 ? 32.304 -4.965 -14.179 1.00 94.44 987 ALA A N 1
ATOM 7719 C CA . ALA A 1 987 ? 33.270 -6.062 -14.082 1.00 94.44 987 ALA A CA 1
ATOM 7720 C C . ALA A 1 987 ? 32.548 -7.395 -13.811 1.00 94.44 987 ALA A C 1
ATOM 7722 O O . ALA A 1 987 ? 32.738 -8.370 -14.535 1.00 94.44 987 ALA A O 1
ATOM 7723 N N . GLN A 1 988 ? 31.610 -7.383 -12.863 1.00 94.12 988 GLN A N 1
ATOM 7724 C CA . GLN A 1 988 ? 30.815 -8.545 -12.455 1.00 94.12 988 GLN A CA 1
ATOM 7725 C C . GLN A 1 988 ? 29.824 -9.001 -13.551 1.00 94.12 988 GLN A C 1
ATOM 7727 O O . GLN A 1 988 ? 29.519 -10.186 -13.671 1.00 94.12 988 GLN A O 1
ATOM 7732 N N . TRP A 1 989 ? 29.364 -8.080 -14.409 1.00 95.31 989 TRP A N 1
ATOM 7733 C CA . TRP A 1 989 ? 28.601 -8.385 -15.633 1.00 95.31 989 TRP A CA 1
ATOM 7734 C C . TRP A 1 989 ? 29.449 -9.068 -16.731 1.00 95.31 989 TRP A C 1
ATOM 7736 O O . TRP A 1 989 ? 28.925 -9.774 -17.598 1.00 95.31 989 TRP A O 1
ATOM 7746 N N . ASN A 1 990 ? 30.771 -8.890 -16.711 1.00 94.88 990 ASN A N 1
ATOM 7747 C CA . ASN A 1 990 ? 31.679 -9.576 -17.633 1.00 94.88 990 ASN A CA 1
ATOM 7748 C C . ASN A 1 990 ? 32.142 -10.944 -17.088 1.00 94.88 990 ASN A C 1
ATOM 7750 O O . ASN A 1 990 ? 32.491 -11.830 -17.869 1.00 94.88 990 ASN A O 1
ATOM 7754 N N . GLU A 1 991 ? 32.069 -11.157 -15.772 1.00 94.00 991 GLU A N 1
ATOM 7755 C CA . GLU A 1 991 ? 32.324 -12.429 -15.075 1.00 94.00 991 GLU A CA 1
ATOM 7756 C C . GLU A 1 991 ? 31.146 -13.414 -15.241 1.00 94.00 991 GLU A C 1
ATOM 7758 O O . GLU A 1 991 ? 30.415 -13.725 -14.303 1.00 94.00 991 GLU A O 1
ATOM 7763 N N . ARG A 1 992 ? 30.922 -13.888 -16.474 1.00 93.88 992 ARG A N 1
ATOM 7764 C CA . ARG A 1 992 ? 29.784 -14.763 -16.816 1.00 93.88 992 ARG A CA 1
ATOM 7765 C C . ARG A 1 992 ? 29.975 -16.205 -16.309 1.00 93.88 992 ARG A C 1
ATOM 7767 O O . ARG A 1 992 ? 31.076 -16.753 -16.429 1.00 93.88 992 ARG A O 1
ATOM 7774 N N . PRO A 1 993 ? 28.907 -16.862 -15.813 1.00 96.00 993 PRO A N 1
ATOM 7775 C CA . PRO A 1 993 ? 28.955 -18.250 -15.362 1.00 96.00 993 PRO A CA 1
ATOM 7776 C C . PRO A 1 993 ? 29.104 -19.227 -16.536 1.00 96.00 993 PRO A C 1
ATOM 7778 O O . PRO A 1 993 ? 28.934 -18.880 -17.705 1.00 96.00 993 PRO A O 1
ATOM 7781 N N . ARG A 1 994 ? 29.375 -20.495 -16.212 1.00 93.19 994 ARG A N 1
ATOM 7782 C CA . ARG A 1 994 ? 29.361 -21.617 -17.163 1.00 93.19 994 ARG A CA 1
ATOM 7783 C C . ARG A 1 994 ? 28.318 -22.644 -16.738 1.00 93.19 994 ARG A C 1
ATOM 7785 O O . ARG A 1 994 ? 28.054 -22.800 -15.549 1.00 93.19 994 ARG A O 1
ATOM 7792 N N . VAL A 1 995 ? 27.769 -23.381 -17.702 1.00 93.94 995 VAL A N 1
ATOM 7793 C CA . VAL A 1 995 ? 26.884 -24.525 -17.424 1.00 93.94 995 VAL A CA 1
ATOM 7794 C C . VAL A 1 995 ? 27.642 -25.576 -16.594 1.00 93.94 995 VAL A C 1
ATOM 7796 O O . VAL A 1 995 ? 28.782 -25.899 -16.951 1.00 93.94 995 VAL A O 1
ATOM 7799 N N . PRO A 1 996 ? 27.047 -26.141 -15.523 1.00 93.44 996 PRO A N 1
ATOM 7800 C CA . PRO A 1 996 ? 27.627 -27.266 -14.791 1.00 93.44 996 PRO A CA 1
ATOM 7801 C C . PRO A 1 996 ? 27.996 -28.427 -15.720 1.00 93.44 996 PRO A C 1
ATOM 7803 O O . PRO A 1 996 ? 27.258 -28.747 -16.656 1.00 93.44 996 PRO A O 1
ATOM 7806 N N . LYS A 1 997 ? 29.135 -29.081 -15.461 1.00 92.31 997 LYS A N 1
ATOM 7807 C CA . LYS A 1 997 ? 29.681 -30.130 -16.344 1.00 92.31 997 LYS A CA 1
ATOM 7808 C C . LYS A 1 997 ? 28.715 -31.302 -16.510 1.00 92.31 997 LYS A C 1
ATOM 7810 O O . LYS A 1 997 ? 28.649 -31.887 -17.585 1.00 92.31 997 LYS A O 1
ATOM 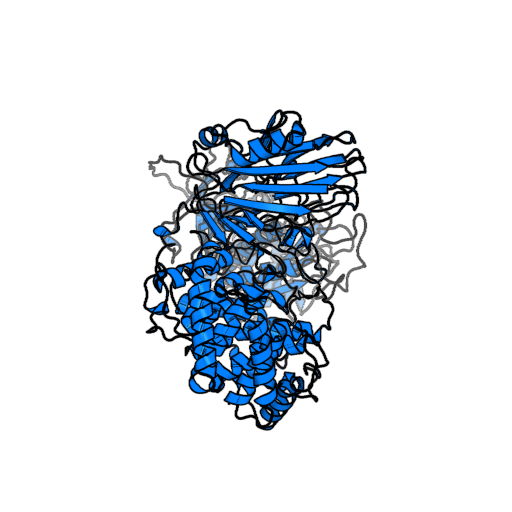7815 N N . GLU A 1 998 ? 27.963 -31.623 -15.465 1.00 91.50 998 GLU A N 1
ATOM 7816 C CA . GLU A 1 998 ? 26.955 -32.679 -15.453 1.00 91.50 998 GLU A CA 1
ATOM 7817 C C . GLU A 1 998 ? 25.791 -32.368 -16.407 1.00 91.50 998 GLU A C 1
ATOM 7819 O O . GLU A 1 998 ? 25.429 -33.220 -17.218 1.00 91.50 998 GLU A O 1
ATOM 7824 N N . ILE A 1 999 ? 25.264 -31.137 -16.379 1.00 91.81 999 ILE A N 1
ATOM 7825 C CA . ILE A 1 999 ? 24.195 -30.693 -17.289 1.00 91.81 999 ILE A CA 1
ATOM 7826 C C . ILE A 1 999 ? 24.734 -30.608 -18.723 1.00 91.81 999 ILE A C 1
ATOM 7828 O O . ILE A 1 999 ? 24.118 -31.138 -19.643 1.00 91.81 999 ILE A O 1
ATOM 7832 N N . ALA A 1 1000 ? 25.930 -30.046 -18.927 1.00 90.62 1000 ALA A N 1
ATOM 7833 C CA . ALA A 1 1000 ? 26.570 -30.003 -20.245 1.00 90.62 1000 ALA A CA 1
ATOM 7834 C C . ALA A 1 1000 ? 26.819 -31.413 -20.832 1.00 90.62 1000 ALA A C 1
ATOM 7836 O O . ALA A 1 1000 ? 26.687 -31.622 -22.039 1.00 90.62 1000 ALA A O 1
ATOM 7837 N N . ALA A 1 1001 ? 27.121 -32.407 -19.989 1.00 87.88 1001 ALA A N 1
ATOM 7838 C CA . ALA A 1 1001 ? 27.233 -33.803 -20.406 1.00 87.88 1001 ALA A CA 1
ATOM 7839 C C . ALA A 1 1001 ? 25.869 -34.433 -20.746 1.00 87.88 1001 ALA A C 1
ATOM 7841 O O . ALA A 1 1001 ? 25.789 -35.196 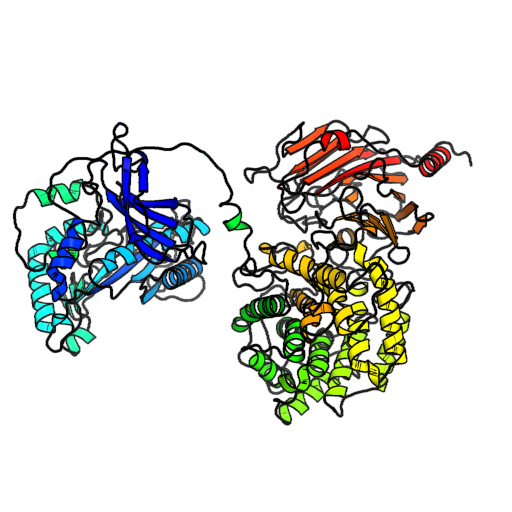-21.709 1.00 87.88 1001 ALA A O 1
ATOM 7842 N N . GLN A 1 1002 ? 24.797 -34.107 -20.011 1.00 83.06 1002 GLN A N 1
ATOM 7843 C CA . GLN A 1 1002 ? 23.428 -34.522 -20.357 1.00 83.06 1002 GLN A CA 1
ATOM 7844 C C . GLN A 1 1002 ? 23.001 -33.942 -21.714 1.00 83.06 1002 GLN A C 1
ATOM 7846 O O . GLN A 1 1002 ? 22.576 -34.701 -22.586 1.00 83.06 1002 GLN A O 1
ATOM 7851 N N . MET A 1 1003 ? 23.219 -32.637 -21.931 1.00 86.75 1003 MET A N 1
ATOM 7852 C CA . MET A 1 1003 ? 22.999 -31.968 -23.219 1.00 86.75 1003 MET A CA 1
ATOM 7853 C C . MET A 1 1003 ? 23.716 -32.712 -24.353 1.00 86.75 1003 MET A C 1
ATOM 7855 O O . MET A 1 1003 ? 23.087 -33.073 -25.345 1.00 86.75 1003 MET A O 1
ATOM 7859 N N . LEU A 1 1004 ? 25.013 -33.008 -24.193 1.00 81.94 1004 LEU A N 1
ATOM 7860 C CA . LEU A 1 1004 ? 25.815 -33.669 -25.226 1.00 81.94 1004 LEU A CA 1
ATOM 7861 C C . LEU A 1 1004 ? 25.345 -35.103 -25.534 1.00 81.94 1004 LEU A C 1
ATOM 7863 O O . LEU A 1 1004 ? 25.298 -35.480 -26.706 1.00 81.94 1004 LEU A O 1
ATOM 7867 N N . ARG A 1 1005 ? 24.955 -35.901 -24.527 1.00 77.81 1005 ARG A N 1
ATOM 7868 C CA . ARG A 1 1005 ? 24.370 -37.241 -24.756 1.00 77.81 1005 ARG A CA 1
ATOM 7869 C C . ARG A 1 1005 ? 23.062 -37.144 -25.540 1.00 77.81 1005 ARG A C 1
ATOM 7871 O O . ARG A 1 1005 ? 22.907 -37.813 -26.560 1.00 77.81 1005 ARG A O 1
ATOM 7878 N N . MET A 1 1006 ? 22.160 -36.253 -25.121 1.00 70.62 1006 MET A N 1
ATOM 7879 C CA . MET A 1 1006 ? 20.878 -36.025 -25.799 1.00 70.62 1006 MET A CA 1
ATOM 7880 C C . MET A 1 1006 ? 21.043 -35.482 -27.229 1.00 70.62 1006 MET A C 1
ATOM 7882 O O . MET A 1 1006 ? 20.218 -35.788 -28.084 1.00 70.62 1006 MET A O 1
ATOM 7886 N N . TYR A 1 1007 ? 22.108 -34.723 -27.512 1.00 66.19 1007 TYR A N 1
ATOM 7887 C CA . TYR A 1 1007 ? 22.412 -34.209 -28.855 1.00 66.19 1007 TYR A CA 1
ATOM 7888 C C . TYR A 1 1007 ? 23.072 -35.251 -29.777 1.00 66.19 1007 TYR A C 1
ATOM 7890 O O . TYR A 1 1007 ? 22.930 -35.176 -30.995 1.00 66.19 1007 TYR A O 1
ATOM 7898 N N . THR A 1 1008 ? 23.812 -36.217 -29.218 1.00 58.81 1008 THR A N 1
ATOM 7899 C CA . THR A 1 1008 ? 24.594 -37.207 -29.990 1.00 58.81 1008 THR A CA 1
ATOM 7900 C C . THR A 1 1008 ? 23.944 -38.587 -30.097 1.00 58.81 1008 THR A C 1
ATOM 7902 O O . THR A 1 1008 ? 24.428 -39.422 -30.860 1.00 58.81 1008 THR A O 1
ATOM 7905 N N . GLY A 1 1009 ? 22.867 -38.848 -29.347 1.00 53.66 1009 GLY A N 1
ATOM 7906 C CA . GLY A 1 1009 ? 22.140 -40.123 -29.375 1.00 53.66 1009 GLY A CA 1
ATOM 7907 C C . GLY A 1 1009 ? 22.920 -41.313 -28.802 1.00 53.66 1009 GLY A C 1
ATOM 7908 O O . GLY A 1 1009 ? 22.526 -42.458 -29.013 1.00 53.66 1009 GLY A O 1
ATOM 7909 N N . ARG A 1 1010 ? 24.029 -41.063 -28.094 1.00 41.34 1010 ARG A N 1
ATOM 7910 C CA . ARG A 1 1010 ? 24.846 -42.088 -27.429 1.00 41.34 1010 ARG A CA 1
ATOM 7911 C C . ARG A 1 1010 ? 24.552 -42.082 -25.929 1.00 41.34 1010 ARG A C 1
ATOM 7913 O O . ARG A 1 1010 ? 24.593 -41.021 -25.305 1.00 41.34 1010 ARG A O 1
ATOM 7920 N N . GLN A 1 1011 ? 24.239 -43.262 -25.389 1.00 37.47 1011 GLN A N 1
ATOM 7921 C CA . GLN A 1 1011 ? 24.011 -43.489 -23.956 1.00 37.47 1011 GLN A CA 1
ATOM 7922 C C . GLN A 1 1011 ? 25.315 -43.377 -23.161 1.00 37.47 1011 GLN A C 1
ATOM 7924 O O . GLN A 1 1011 ? 26.354 -43.866 -23.653 1.00 37.47 1011 GLN A O 1
#

InterPro domains:
  IPR008146 Glutamine synthetase, catalytic domain [PF00120] (86-231)
  IPR008146 Glutamine synthetase, catalytic domain [PS51987] (85-313)
  IPR008146 Glutamine synthetase, catalytic domain [SM01230] (82-315)
  IPR008147 Glutamine synthetase, N-terminal domain [PS51986] (1-78)
  IPR014746 Glutamine synthetase/guanido kinase, catalytic domain [SSF55931] (83-313)
  IPR016624 Uncharacterised conserved protein UCP014753 [PTHR35339] (375-1000)
  IPR027302 Glutamine synthetase, N-terminal conserved site [PS00180] (34-51)
  IPR027303 Glutamine synthetase, glycine-rich site [PS00181] (213-229)
  IPR036651 Glutamine synthetase, N-terminal domain superfamily [G3DSA:3.10.20.70] (1-82)
  IPR036651 Glutamine synthetase, N-terminal domain superfamily [SSF54368] (4-80)
  IPR049237 DUF2264, C-terminal domain [PF20938] (741-1001)
  IPR049349 DUF2264, N-terminal domain [PF10022] (384-734)

Radius of gyration: 35.08 Å; chains: 1; bounding box: 66×109×67 Å

Foldseek 3Di:
DKEWEAFQLRDIDIDDDDDPDQDDDLVVDDKDWDQNCVGVQDPPVQGIKIWRFDDWWAFLQQDDSHIYTYTFIAGPQGHGTQLSQPDQLVVVLVVCVVQQKWKKKKFKWAKAALVLHGPPADVVDGQDAWDCQKQHDDDSNADPVVLVVQLVVRLVRGVFQWDDKIGDRAHRMIITMGDRDTGLVRVVSVSVSVVSSQVSCVVVNMDMGLAQPSDDDDGAGTFTKMKIDTPCQADQLNLVVVVVLLVVCQVCLLVLLLQQDPPLQSHQCLPPQDHHSVDAAEDDVRSNHQKYDDVVSVVRNGDIIIGGSHGSRRSSDHPVSVVVVVVDPDDDPDNPSSRVSSGGDDDDDDDDDDDDDDDDDDDDDDPPVSSPQDDPLLVQPLFFLVSLLVVLLLQVVLQPVQADPQLQFGAQDDDAFPDDVLLLRNLLNQLSLLQVLLLQLLVHDHPCLVSLLSNLQQCLDPVHPSHSDADAAQHSVLQSLLSVLLSLLRNVVSRPPPHDPNSNVSNLCRLLSCLPHHHPQFLSLLSNLSSLLSCVSNVHPSRDPPSNVVSVVSQVQQDDDLLWGFRGHPPGQACACCGQFLGDLLSLLSCLQSCCVPCVPSSVVSLVSLQSSVVVLLLQAAQLLQGFQFAALLLLQLSSLLNLLSCLSNVRDHDPPDDLLQSLQNNSSSVSVQSSLNQQADPSRHGERAHSHHFPQRHWSPCRSSSNSSSSSSNSNSSHHCPRRNRVDRHDTRDPVQALDWDQDFSQLWIWGCHPNWTKIAHDQHFGPDDTRQRCFRHVARMTGSLQGAFDAPDFQAPLRHSQANWKWKDQPVGRGIFTGHHWDPWGQDVVAWTWTWGCSDPQKIKIKIWGAADNLQRQKIKMKIKIFHQGKMKIKHWAGKHAQDAPVRHGFDDDDFQHAHWDWDQQKTWGWWQFAIKIKGWPDDSRWTWYFDFHAASGTRNHRTITITMTIDIDHRDRAIDMTMMMMGTAGDDPVTRYGDPPCVVSVVSDDDDPPVVVVVVVCSRPVHD

Organism: NCBI:txid117010